Protein AF-0000000080785327 (afdb_homodimer)

pLDDT: mean 93.77, std 8.11, range [33.78, 98.94]

Secondary structure (DSSP, 8-state):
------GGGG--PSSSPHHHHHHHHHHT----HHHHHHHHHHHHHHHHHHHHHHHHHT-GGG--TTGGGS-HHHHHHHHHHHHHHHHHHHHHHT--HHHHHHHHHHH-S--TTHHIIIIIHHHHHHHS-HHHHHHHHHHHHTTSS-EEEE--BSS-SS-GGG---EEEEETTTTEEEEE--SGGGSEEEETTTTTT-SEEEEEEEEEEEEE--GGG-EEEEEEEEEEEEE-S-TTT-PPPTTEEEEE----SS-TT---EEEEESSEEEEGGGB--SS-EE-TTT--EE--S-GGGGHHHHHHHHHHHHHHHHHHHHHHHHHHHHHHHH-EES--TT---TTPPPEEGGGSHHHHHHHHHHHHHHHHHHHHHHHHHHHHHHHHHHHHHH---HHHHHHHHHHHHHHHHHHHHHHHHHHHHHHHTGGGGGSSSSHHHHHHHHTTTTTTTS-TTTTHHHHHHHHHHHHHHHHH-TTPPP-SHHHHHHHHHHHHTT------TTT-HHHHHHHHHHHHHHHHHHHHIIIIIS---TGGGHHHHHHHHHHHHHHHHHHHHHHHT-TT-HHHHTS-HHHHHHHHHHHHHHHHHHHHHTHHHHHHTTSS-HHHHHTHHHHHHHHHHHHGGGHHHHHHTT---HHHH--SSS-TT--HHHHHHHIIIII-GGGG--B---TT---SBTTS--TTGGGGG-/------GGGG--PSSSPHHHHHHHHHHT----HHHHHHHHH-HHHHHHHHHHHHHHHT-GGG--TTGGGS-HHHHHHHHHHHHHHHHHHHHHHT--HHHHHHHHHHH-S--TTHHIIIIIHHHHHHHS-HHHHHHHHHHHHTTSS-EEEE--BSS-SS-GGG---EEEEETTTTEEEEE--SGGGSEEEETTTTTT-SEEEEEEEEEEEEE--GGG-EEEEEEEEEEEEE-S-TTT-PPPTTEEEEE----SS-TT---EEEEESSEEEEGGGB--SS-EE-TTT--EE--S-GGGGHHHHHHHHHHHHHHHHHHHHHHHHHHHHHHHH-EES--TT---TTPPPEEGGGSHHHHHHHHHHHHHHHHHHHHHHHHHHHHHHHHHHHHHH---HHHHHHHHHHHHHHHHHHHHHHHHHHHHHHHTGGGGGSSSSHHHHHHHHTTTTTTTS-TTTTHHHHHHHHHHHHHHHHH-TTPPP-SHHHHHHHHHHHHTT------TTT-HHHHHHHHHHHHHHHHHHHHIIIIIS---TGGGHHHHHHHHHHHHHHHHHHHHHHHT-TT-HHHHTS-HHHHHHHHHHHHHHHHHHHHHTHHHHHHTTSS-HHHHHTHHHHHHHHHHHHGGGHHHHHHTT---HHHH--SSS-TT--HHHHHHHIIIII-GGGG--B---TT---SBTTS--TTGGGGG-

Radius of gyration: 32.08 Å; Cα contacts (8 Å, |Δi|>4): 2442; chains: 2; bounding box: 77×107×80 Å

Foldseek 3Di:
DPDPDPPCVPDDDDPPFQLVLLVVLQVLDDFDLQLLLCLQQNPVRVVLLVVLVVVLVVDPLLDCFCLVVDDLVVLQVSLAVLVVVLVVCCVVVVDDPVSSVSNVLLSQADHLLNQLPQPVLVCCVVQADPVSCVVPNVCSVVVLFREWEFQAFQQGDPPSQPAQWEWEADLVVLKTWTARPDNRNKGWQIWSFAQHGQKYWYWHFYWYFDDDDDPPTDTDTPTIFTFIGGQADSVVRHGDPQKDKHAPDDDLANSNIRIMIMGGHRDIDHLSRTRPPAWHADSNPRDIDGDPDPLVVVLSLLVVLLVLLQVLLLLLLLLLLLLLSQLSRDFDDPDPPDPDPPDDGHRNCPDPVLLLLRLLSLLVSLLSSLLSVVLVVLSVVCVVCCVPPVDCPCVLVSLLLSLLSLLQSLVSSLVSLVSSLPSSPPQSVPQSLSSNSNSVSVCSCPPSHHSLGSLVSNLVSLLVLLVVCVVDVPDDDPDPLSVLLSVCVVQQVDQDQFPVVPDVVLLLNLLSLLLSLLNVVSNCVCPPVVDDPVVCSVSSSVSSNSVNLSSSLVSLVVCLDCPNPSNVPGDPLVSVLSVLSSSLNSLSVCLVVVVSSCVSSSHPPVVSVCSVVSNSVSSVVNSSCSNSSSVSNVDACSSSSGLSSHPSRNNVVVVCCSVPPRDPVVVFAADPDPVDQGGTPPPPCRCVVVVVD/DPDPDPPCVPDDDDPPFQLVLLVVLQVLDDFDLQLLLCLQQNPVRVVLLVVLVVVLVVDPLLDCFCLVVDDLVVLQVSLAVLVVVLVVCCVVVVDDPVSSVSNVLLSQADHLLNQLPQPVLVCCVVQADPVSCVVPNVCSVVVLFREWEFQAFQQGDPPSQPAQWEWEQDLVVLKTWTARPDNRNKGWQIWSFAQHGQKYWYWHFYWYFDDDDDPPTDTDTPTIFTFIDGQADSVVRHGDPQKDKHAPDDDLANSNIRIMIMGGHRDIDHLSRTRPPAWHADSNPRDIDGDPDPLVVVLSLLVVLLVLLQVLLLLLLLLLLLLLSQLSRDFDDPDPPDPDPPDDGDRNCPDPVLLLLRLLSLLVSLLSSLLSVVLVVLSVVCVVCCVPPVDCPCVLVSLLLSLLSLLQSLVSSLVSLVSSLPSSPPQSVPQSLSSNSNSVSVCSCPPSHHSLGSLVSNLVSLLVLLVVCVVDVPDDDPDPLSVLLSVCVVQQVDQDQFPVVPDLVLLLNLLSLLLSLLSVVSNCVCPPVVDDPVVCSVSSSVSSNSVNLSSSLVSLVVCLDCPNPSNVPGDPLVSVLSVLSSLLNSLSVCLVVVVSSCVSSSHPPVVSVCSVVSNSVSSVVNSSCSNSSSVSNVDACSSSSGLSSHPSRNNVVVVCCSVPPRDVVNVFAADPDPVDQGGTPPPPCRCVVVVVD

Structure (mmCIF, N/CA/C/O backbone):
data_AF-0000000080785327-model_v1
#
loop_
_entity.id
_entity.type
_entity.pdbx_description
1 polymer 'Acyl-coenzyme A oxidase'
#
loop_
_atom_site.group_PDB
_atom_site.id
_atom_site.type_symbol
_atom_site.label_atom_id
_atom_site.label_alt_id
_atom_site.label_comp_id
_atom_site.label_asym_id
_atom_site.label_entity_id
_atom_site.label_seq_id
_atom_site.pdbx_PDB_ins_code
_atom_site.Cartn_x
_atom_site.Cartn_y
_atom_site.Cartn_z
_atom_site.occupancy
_atom_site.B_iso_or_equiv
_atom_site.auth_seq_id
_atom_site.auth_comp_id
_atom_site.auth_asym_id
_atom_site.auth_atom_id
_atom_site.pdbx_PDB_model_num
ATOM 1 N N . MET A 1 1 ? -29.125 -28.609 14.297 1 34.22 1 MET A N 1
ATOM 2 C CA . MET A 1 1 ? -28.156 -29.203 13.383 1 34.22 1 MET A CA 1
ATOM 3 C C . MET A 1 1 ? -27.094 -30 14.148 1 34.22 1 MET A C 1
ATOM 5 O O . MET A 1 1 ? -26.5 -29.484 15.102 1 34.22 1 MET A O 1
ATOM 9 N N . ALA A 1 2 ? -27.219 -31.219 14.203 1 39.75 2 ALA A N 1
ATOM 10 C CA . ALA A 1 2 ? -26.391 -32.156 14.938 1 39.75 2 ALA A CA 1
ATOM 11 C C . ALA A 1 2 ? -24.906 -31.797 14.836 1 39.75 2 ALA A C 1
ATOM 13 O O . ALA A 1 2 ? -24.438 -31.391 13.766 1 39.75 2 ALA A O 1
ATOM 14 N N . ASP A 1 3 ? -24.047 -31.625 15.867 1 53.34 3 ASP A N 1
ATOM 15 C CA . ASP A 1 3 ? -22.672 -31.234 16.094 1 53.34 3 ASP A CA 1
ATOM 16 C C . ASP A 1 3 ? -21.703 -32.125 15.328 1 53.34 3 ASP A C 1
ATOM 18 O O . ASP A 1 3 ? -21.547 -33.312 15.672 1 53.34 3 ASP A O 1
ATOM 22 N N . LYS A 1 4 ? -21.562 -31.969 14.016 1 68.06 4 LYS A N 1
ATOM 23 C CA . LYS A 1 4 ? -20.594 -32.75 13.25 1 68.06 4 LYS A CA 1
ATOM 24 C C . LYS A 1 4 ? -19.25 -32.812 13.961 1 68.06 4 LYS A C 1
ATOM 26 O O . LYS A 1 4 ? -18.797 -31.812 14.531 1 68.06 4 LYS A O 1
ATOM 31 N N . PRO A 1 5 ? -18.781 -34.062 14.117 1 80.75 5 PRO A N 1
ATOM 32 C CA . PRO A 1 5 ? -17.469 -34.188 14.758 1 80.75 5 PRO A CA 1
ATOM 33 C C . PRO A 1 5 ? -16.391 -33.344 14.062 1 80.75 5 PRO A C 1
ATOM 35 O O . PRO A 1 5 ? -16.328 -33.344 12.828 1 80.75 5 PRO A O 1
ATOM 38 N N . ASP A 1 6 ? -15.742 -32.5 14.797 1 91.69 6 ASP A N 1
ATOM 39 C CA . ASP A 1 6 ? -14.617 -31.719 14.289 1 91.69 6 ASP A CA 1
ATOM 40 C C . ASP A 1 6 ? -13.312 -32.5 14.406 1 91.69 6 ASP A C 1
ATOM 42 O O . ASP A 1 6 ? -12.516 -32.25 15.312 1 91.69 6 ASP A O 1
ATOM 46 N N . TRP A 1 7 ? -13.109 -33.438 13.484 1 94.94 7 TRP A N 1
ATOM 47 C CA . TRP A 1 7 ? -11.945 -34.312 13.539 1 94.94 7 TRP A CA 1
ATOM 48 C C . TRP A 1 7 ? -10.664 -33.531 13.289 1 94.94 7 TRP A C 1
ATOM 50 O O . TRP A 1 7 ? -9.562 -34.031 13.484 1 94.94 7 TRP A O 1
ATOM 60 N N . SER A 1 8 ? -10.789 -32.219 12.852 1 94 8 SER A N 1
ATOM 61 C CA . SER A 1 8 ? -9.602 -31.406 12.617 1 94 8 SER A CA 1
ATOM 62 C C . SER A 1 8 ? -8.883 -31.094 13.922 1 94 8 SER A C 1
ATOM 64 O O . SER A 1 8 ? -7.707 -30.719 13.914 1 94 8 SER A O 1
ATOM 66 N N . ALA A 1 9 ? -9.531 -31.172 15.008 1 93.62 9 ALA A N 1
ATOM 67 C CA . ALA A 1 9 ? -8.938 -30.875 16.312 1 93.62 9 ALA A CA 1
ATOM 68 C C . ALA A 1 9 ? -7.75 -31.781 16.594 1 93.62 9 ALA A C 1
ATOM 70 O O . ALA A 1 9 ? -6.855 -31.422 17.359 1 93.62 9 ALA A O 1
ATOM 71 N N . ALA A 1 10 ? -7.711 -32.938 15.953 1 93.81 10 ALA A N 1
ATOM 72 C CA . ALA A 1 10 ? -6.652 -33.906 16.188 1 93.81 10 ALA A CA 1
ATOM 73 C C . ALA A 1 10 ? -5.469 -33.656 15.25 1 93.81 10 ALA A C 1
ATOM 75 O O . ALA A 1 10 ? -4.387 -34.219 15.453 1 93.81 10 ALA A O 1
ATOM 76 N N . LEU A 1 11 ? -5.652 -32.844 14.328 1 96 11 LEU A N 1
ATOM 77 C CA . LEU A 1 11 ? -4.605 -32.625 13.336 1 96 11 LEU A CA 1
ATOM 78 C C . LEU A 1 11 ? -3.549 -31.656 13.867 1 96 11 LEU A C 1
ATOM 80 O O . LEU A 1 11 ? -3.863 -30.734 14.633 1 96 11 LEU A O 1
ATOM 84 N N . ARG A 1 12 ? -2.312 -31.953 13.469 1 96.75 12 ARG A N 1
ATOM 85 C CA . ARG A 1 12 ? -1.166 -31.094 13.758 1 96.75 12 ARG A CA 1
ATOM 86 C C . ARG A 1 12 ? -0.427 -30.719 12.469 1 96.75 12 ARG A C 1
ATOM 88 O O . ARG A 1 12 ? -0.53 -31.422 11.469 1 96.75 12 ARG A O 1
ATOM 95 N N . PRO A 1 13 ? 0.228 -29.578 12.5 1 97.25 13 PRO A N 1
ATOM 96 C CA . PRO A 1 13 ? 1.062 -29.281 11.336 1 97.25 13 PRO A CA 1
ATOM 97 C C . PRO A 1 13 ? 2.117 -30.359 11.078 1 97.25 13 PRO A C 1
ATOM 99 O O . PRO A 1 13 ? 2.527 -31.062 12 1 97.25 13 PRO A O 1
ATOM 102 N N . ALA A 1 14 ? 2.508 -30.391 9.789 1 96.06 14 ALA A N 1
ATOM 103 C CA . ALA A 1 14 ? 3.607 -31.297 9.469 1 96.06 14 ALA A CA 1
ATOM 104 C C . ALA A 1 14 ? 4.852 -30.969 10.289 1 96.06 14 ALA A C 1
ATOM 106 O O . ALA A 1 14 ? 5.176 -29.797 10.484 1 96.06 14 ALA A O 1
ATOM 107 N N . PRO A 1 15 ? 5.531 -31.938 10.852 1 93.94 15 PRO A N 1
ATOM 108 C CA . PRO A 1 15 ? 6.73 -31.688 11.656 1 93.94 15 PRO A CA 1
ATOM 109 C C . PRO A 1 15 ? 7.914 -31.219 10.812 1 93.94 15 PRO A C 1
ATOM 111 O O . PRO A 1 15 ? 8.055 -31.609 9.656 1 93.94 15 PRO A O 1
ATOM 114 N N . PRO A 1 16 ? 8.789 -30.547 11.422 1 94.19 16 PRO A N 1
ATOM 115 C CA . PRO A 1 16 ? 8.688 -29.922 12.75 1 94.19 16 PRO A CA 1
ATOM 116 C C . PRO A 1 16 ? 7.688 -28.766 12.781 1 94.19 16 PRO A C 1
ATOM 118 O O . PRO A 1 16 ? 7.617 -27.984 11.836 1 94.19 16 PRO A O 1
ATOM 121 N N . GLY A 1 17 ? 6.973 -28.688 13.859 1 94.31 17 GLY A N 1
ATOM 122 C CA . GLY A 1 17 ? 5.98 -27.641 14.016 1 94.31 17 GLY A CA 1
ATOM 123 C C . GLY A 1 17 ? 6.59 -26.266 14.266 1 94.31 17 GLY A C 1
ATOM 124 O O . GLY A 1 17 ? 7.781 -26.156 14.562 1 94.31 17 GLY A O 1
ATOM 125 N N . GLY A 1 18 ? 5.797 -25.266 14.141 1 97 18 GLY A N 1
ATOM 126 C CA . GLY A 1 18 ? 6.25 -23.891 14.289 1 97 18 GLY A CA 1
ATOM 127 C C . GLY A 1 18 ? 6.852 -23.609 15.648 1 97 18 GLY A C 1
ATOM 128 O O . GLY A 1 18 ? 7.828 -22.859 15.758 1 97 18 GLY A O 1
ATOM 129 N N . ALA A 1 19 ? 6.301 -24.156 16.703 1 97.81 19 ALA A N 1
ATOM 130 C CA . ALA A 1 19 ? 6.812 -23.969 18.062 1 97.81 19 ALA A CA 1
ATOM 131 C C . ALA A 1 19 ? 8.242 -24.484 18.188 1 97.81 19 ALA A C 1
ATOM 133 O O . ALA A 1 19 ? 9.086 -23.844 18.812 1 97.81 19 ALA A O 1
ATOM 134 N N . THR A 1 20 ? 8.469 -25.625 17.594 1 97.75 20 THR A N 1
ATOM 135 C CA . THR A 1 20 ? 9.805 -26.203 17.625 1 97.75 20 THR A CA 1
ATOM 136 C C . THR A 1 20 ? 10.781 -25.359 16.812 1 97.75 20 THR A C 1
ATOM 138 O O . THR A 1 20 ? 11.898 -25.094 17.266 1 97.75 20 THR A O 1
ATOM 141 N N . ILE A 1 21 ? 10.336 -24.922 15.719 1 97.81 21 ILE A N 1
ATOM 142 C CA . ILE A 1 21 ? 11.203 -24.188 14.805 1 97.81 21 ILE A CA 1
ATOM 143 C C . ILE A 1 21 ? 11.602 -22.844 15.438 1 97.81 21 ILE A C 1
ATOM 145 O O . ILE A 1 21 ? 12.773 -22.469 15.414 1 97.81 21 ILE A O 1
ATOM 149 N N . ILE A 1 22 ? 10.672 -22.141 16.016 1 98.5 22 ILE A N 1
ATOM 150 C CA . ILE A 1 22 ? 10.961 -20.812 16.531 1 98.5 22 ILE A CA 1
ATOM 151 C C . ILE A 1 22 ? 11.867 -20.938 17.75 1 98.5 22 ILE A C 1
ATOM 153 O O . ILE A 1 22 ? 12.711 -20.062 18 1 98.5 22 ILE A O 1
ATOM 157 N N . ALA A 1 23 ? 11.688 -21.969 18.562 1 98.31 23 ALA A N 1
ATOM 158 C CA . ALA A 1 23 ? 12.586 -22.219 19.688 1 98.31 23 ALA A CA 1
ATOM 159 C C . ALA A 1 23 ? 14.016 -22.453 19.203 1 98.31 23 ALA A C 1
ATOM 161 O O . ALA A 1 23 ? 14.977 -21.984 19.812 1 98.31 23 ALA A O 1
ATOM 162 N N . GLN A 1 24 ? 14.117 -23.203 18.125 1 97.94 24 GLN A N 1
ATOM 163 C CA . GLN A 1 24 ? 15.43 -23.453 17.547 1 97.94 24 GLN A CA 1
ATOM 164 C C . GLN A 1 24 ? 16.062 -22.172 17.031 1 97.94 24 GLN A C 1
ATOM 166 O O . GLN A 1 24 ? 17.266 -21.953 17.172 1 97.94 24 GLN A O 1
ATOM 171 N N . GLU A 1 25 ? 15.234 -21.344 16.406 1 98.31 25 GLU A N 1
ATOM 172 C CA . GLU A 1 25 ? 15.711 -20.047 15.93 1 98.31 25 GLU A CA 1
ATOM 173 C C . GLU A 1 25 ? 16.25 -19.188 17.062 1 98.31 25 GLU A C 1
ATOM 175 O O . GLU A 1 25 ? 17.297 -18.562 16.938 1 98.31 25 GLU A O 1
ATOM 180 N N . ARG A 1 26 ? 15.578 -19.141 18.141 1 98.5 26 ARG A N 1
ATOM 181 C CA . ARG A 1 26 ? 16 -18.375 19.312 1 98.5 26 ARG A CA 1
ATOM 182 C C . ARG A 1 26 ? 17.281 -18.922 19.906 1 98.5 26 ARG A C 1
ATOM 184 O O . ARG A 1 26 ? 18.125 -18.172 20.391 1 98.5 26 ARG A O 1
ATOM 191 N N . ALA A 1 27 ? 17.469 -20.188 19.797 1 98.19 27 ALA A N 1
ATOM 192 C CA . ALA A 1 27 ? 18.641 -20.859 20.375 1 98.19 27 ALA A CA 1
ATOM 193 C C . ALA A 1 27 ? 19.891 -20.594 19.547 1 98.19 27 ALA A C 1
ATOM 195 O O . ALA A 1 27 ? 21.016 -20.812 20.016 1 98.19 27 ALA A O 1
ATOM 196 N N . ARG A 1 28 ? 19.719 -20.078 18.391 1 96.81 28 ARG A N 1
ATOM 197 C CA . ARG A 1 28 ? 20.844 -19.828 17.5 1 96.81 28 ARG A CA 1
ATOM 198 C C . ARG A 1 28 ? 21.609 -18.594 17.922 1 96.81 28 ARG A C 1
ATOM 200 O O . ARG A 1 28 ? 22.734 -18.359 17.469 1 96.81 28 ARG A O 1
ATOM 207 N N . SER A 1 29 ? 21.031 -17.844 18.812 1 97.75 29 SER A N 1
ATOM 208 C CA . SER A 1 29 ? 21.625 -16.578 19.203 1 97.75 29 SER A CA 1
ATOM 209 C C . SER A 1 29 ? 21.734 -16.438 20.719 1 97.75 29 SER A C 1
ATOM 211 O O . SER A 1 29 ? 20.859 -16.922 21.453 1 97.75 29 SER A O 1
ATOM 213 N N . ILE A 1 30 ? 22.766 -15.75 21.156 1 97.31 30 ILE A N 1
ATOM 214 C CA . ILE A 1 30 ? 22.969 -15.602 22.594 1 97.31 30 ILE A CA 1
ATOM 215 C C . ILE A 1 30 ? 22.641 -14.18 23.031 1 97.31 30 ILE A C 1
ATOM 217 O O . ILE A 1 30 ? 22.922 -13.773 24.156 1 97.31 30 ILE A O 1
ATOM 221 N N . ILE A 1 31 ? 22.062 -13.375 22.188 1 98 31 ILE A N 1
ATOM 222 C CA . ILE A 1 31 ? 21.656 -12.016 22.547 1 98 31 ILE A CA 1
ATOM 223 C C . ILE A 1 31 ? 20.672 -12.055 23.719 1 98 31 ILE A C 1
ATOM 225 O O . ILE A 1 31 ? 19.641 -12.711 23.641 1 98 31 ILE A O 1
ATOM 229 N N . PRO A 1 32 ? 21.047 -11.391 24.75 1 98.06 32 PRO A N 1
ATOM 230 C CA . PRO A 1 32 ? 20.094 -11.32 25.859 1 98.06 32 PRO A CA 1
ATOM 231 C C . PRO A 1 32 ? 18.906 -10.398 25.578 1 98.06 32 PRO A C 1
ATOM 233 O O . PRO A 1 32 ? 19.016 -9.18 25.734 1 98.06 32 PRO A O 1
ATOM 236 N N . VAL A 1 33 ? 17.812 -10.945 25.328 1 98 33 VAL A N 1
ATOM 237 C CA . VAL A 1 33 ? 16.625 -10.242 24.844 1 98 33 VAL A CA 1
ATOM 238 C C . VAL A 1 33 ? 16.188 -9.203 25.875 1 98 33 VAL A C 1
ATOM 240 O O . VAL A 1 33 ? 15.867 -8.062 25.531 1 98 33 VAL A O 1
ATOM 243 N N . ASP A 1 34 ? 16.188 -9.516 27.156 1 97.44 34 ASP A N 1
ATOM 244 C CA . ASP A 1 34 ? 15.695 -8.617 28.188 1 97.44 34 ASP A CA 1
ATOM 245 C C . ASP A 1 34 ? 16.625 -7.414 28.359 1 97.44 34 ASP A C 1
ATOM 247 O O . ASP A 1 34 ? 16.172 -6.293 28.594 1 97.44 34 ASP A O 1
ATOM 251 N N . GLN A 1 35 ? 17.922 -7.641 28.25 1 97.12 35 GLN A N 1
ATOM 252 C CA . GLN A 1 35 ? 18.875 -6.543 28.328 1 97.12 35 GLN A CA 1
ATOM 253 C C . GLN A 1 35 ? 18.703 -5.57 27.172 1 97.12 35 GLN A C 1
ATOM 255 O O . GLN A 1 35 ? 18.672 -4.355 27.375 1 97.12 35 GLN A O 1
ATOM 260 N N . LEU A 1 36 ? 18.609 -6.133 26.016 1 97.81 36 LEU A N 1
ATOM 261 C CA . LEU A 1 36 ? 18.438 -5.293 24.828 1 97.81 36 LEU A CA 1
ATOM 262 C C . LEU A 1 36 ? 17.094 -4.559 24.875 1 97.81 36 LEU A C 1
ATOM 264 O O . LEU A 1 36 ? 17 -3.4 24.469 1 97.81 36 LEU A O 1
ATOM 268 N N . ALA A 1 37 ? 16.062 -5.223 25.406 1 97.94 37 ALA A N 1
ATOM 269 C CA . ALA A 1 37 ? 14.75 -4.598 25.562 1 97.94 37 ALA A CA 1
ATOM 270 C C . ALA A 1 37 ? 14.812 -3.404 26.516 1 97.94 37 ALA A C 1
ATOM 272 O O . ALA A 1 37 ? 14.234 -2.352 26.234 1 97.94 37 ALA A O 1
ATOM 273 N N . GLY A 1 38 ? 15.477 -3.621 27.625 1 96.62 38 GLY A N 1
ATOM 274 C CA . GLY A 1 38 ? 15.648 -2.529 28.562 1 96.62 38 GLY A CA 1
ATOM 275 C C . GLY A 1 38 ? 16.406 -1.347 27.969 1 96.62 38 GLY A C 1
ATOM 276 O O . GLY A 1 38 ? 16.094 -0.194 28.281 1 96.62 38 GLY A O 1
ATOM 277 N N . TYR A 1 39 ? 17.359 -1.677 27.109 1 95.94 39 TYR A N 1
ATOM 278 C CA . TYR A 1 39 ? 18.141 -0.654 26.422 1 95.94 39 TYR A CA 1
ATOM 279 C C . TYR A 1 39 ? 17.281 0.114 25.422 1 95.94 39 TYR A C 1
ATOM 281 O O . TYR A 1 39 ? 17.359 1.344 25.359 1 95.94 39 TYR A O 1
ATOM 289 N N . LEU A 1 40 ? 16.391 -0.547 24.719 1 95.94 40 LEU A N 1
ATOM 290 C CA . LEU A 1 40 ? 15.594 0.049 23.656 1 95.94 40 LEU A CA 1
ATOM 291 C C . LEU A 1 40 ? 14.398 0.803 24.219 1 95.94 40 LEU A C 1
ATOM 293 O O . LEU A 1 40 ? 14.125 1.937 23.828 1 95.94 40 LEU A O 1
ATOM 297 N N . LEU A 1 41 ? 13.594 0.203 25.188 1 95.44 41 LEU A N 1
ATOM 298 C CA . LEU A 1 41 ? 12.281 0.69 25.594 1 95.44 41 LEU A CA 1
ATOM 299 C C . LEU A 1 41 ? 12.328 1.247 27.016 1 95.44 41 LEU A C 1
ATOM 301 O O . LEU A 1 41 ? 11.398 1.93 27.453 1 95.44 41 LEU A O 1
ATOM 305 N N . THR A 1 42 ? 13.367 0.984 27.812 1 94 42 THR A N 1
ATOM 306 C CA . THR A 1 42 ? 13.57 1.385 29.203 1 94 42 THR A CA 1
ATOM 307 C C . THR A 1 42 ? 12.766 0.497 30.141 1 94 42 THR A C 1
ATOM 309 O O . THR A 1 42 ? 11.742 -0.066 29.75 1 94 42 THR A O 1
ATOM 312 N N . PRO A 1 43 ? 13.141 0.34 31.328 1 95.75 43 PRO A N 1
ATOM 313 C CA . PRO A 1 43 ? 12.422 -0.452 32.344 1 95.75 43 PRO A CA 1
ATOM 314 C C . PRO A 1 43 ? 11.039 0.118 32.656 1 95.75 43 PRO A C 1
ATOM 316 O O . PRO A 1 43 ? 10.086 -0.638 32.844 1 95.75 43 PRO A O 1
ATOM 319 N N . ASP A 1 44 ? 10.93 1.385 32.688 1 96.5 44 ASP A N 1
ATOM 320 C CA . ASP A 1 44 ? 9.656 2.041 32.969 1 96.5 44 ASP A CA 1
ATOM 321 C C . ASP A 1 44 ? 8.609 1.71 31.906 1 96.5 44 ASP A C 1
ATOM 323 O O . ASP A 1 44 ? 7.465 1.401 32.25 1 96.5 44 ASP A O 1
ATOM 327 N N . PHE A 1 45 ? 8.984 1.789 30.734 1 96.31 45 PHE A N 1
ATOM 328 C CA . PHE A 1 45 ? 8.086 1.454 29.641 1 96.31 45 PHE A CA 1
ATOM 329 C C . PHE A 1 45 ? 7.625 0.005 29.734 1 96.31 45 PHE A C 1
ATOM 331 O O . PHE A 1 45 ? 6.434 -0.284 29.594 1 96.31 45 PHE A O 1
ATOM 338 N N . LEU A 1 46 ? 8.539 -0.901 29.938 1 98.19 46 LEU A N 1
ATOM 339 C CA . LEU A 1 46 ? 8.25 -2.33 29.969 1 98.19 46 LEU A CA 1
ATOM 340 C C . LEU A 1 46 ? 7.328 -2.674 31.125 1 98.19 46 LEU A C 1
ATOM 342 O O . LEU A 1 46 ? 6.402 -3.473 30.984 1 98.19 46 LEU A O 1
ATOM 346 N N . GLU A 1 47 ? 7.617 -2.096 32.219 1 98.38 47 GLU A N 1
ATOM 347 C CA . GLU A 1 47 ? 6.777 -2.318 33.406 1 98.38 47 GLU A CA 1
ATOM 348 C C . GLU A 1 47 ? 5.359 -1.802 33.188 1 98.38 47 GLU A C 1
ATOM 350 O O . GLU A 1 47 ? 4.387 -2.475 33.531 1 98.38 47 GLU A O 1
ATOM 355 N N . ARG A 1 48 ? 5.223 -0.655 32.688 1 98.25 48 ARG A N 1
ATOM 356 C CA . ARG A 1 48 ? 3.92 -0.062 32.375 1 98.25 48 ARG A CA 1
ATOM 357 C C . ARG A 1 48 ? 3.146 -0.905 31.375 1 98.25 48 ARG A C 1
ATOM 359 O O . ARG A 1 48 ? 1.947 -1.134 31.531 1 98.25 48 ARG A O 1
ATOM 366 N N . GLN A 1 49 ? 3.803 -1.297 30.312 1 98.5 49 GLN A N 1
ATOM 367 C CA . GLN A 1 49 ? 3.174 -2.146 29.312 1 98.5 49 GLN A CA 1
ATOM 368 C C . GLN A 1 49 ? 2.59 -3.406 29.938 1 98.5 49 GLN A C 1
ATOM 370 O O . GLN A 1 49 ? 1.446 -3.775 29.656 1 98.5 49 GLN A O 1
ATOM 375 N N . ASP A 1 50 ? 3.379 -4.043 30.766 1 98.38 50 ASP A N 1
ATOM 376 C CA . ASP A 1 50 ? 2.939 -5.281 31.406 1 98.38 50 ASP A CA 1
ATOM 377 C C . ASP A 1 50 ? 1.733 -5.035 32.312 1 98.38 50 ASP A C 1
ATOM 379 O O . ASP A 1 50 ? 0.763 -5.797 32.281 1 98.38 50 ASP A O 1
ATOM 383 N N . ARG A 1 51 ? 1.822 -3.98 33.031 1 98.38 51 ARG A N 1
ATOM 384 C CA . ARG A 1 51 ? 0.764 -3.65 34 1 98.38 51 ARG A CA 1
ATOM 385 C C . ARG A 1 51 ? -0.535 -3.312 33.25 1 98.38 51 ARG A C 1
ATOM 387 O O . ARG A 1 51 ? -1.594 -3.848 33.594 1 98.38 51 ARG A O 1
ATOM 394 N N . VAL A 1 52 ? -0.49 -2.492 32.281 1 98.81 52 VAL A N 1
ATOM 395 C CA . VAL A 1 52 ? -1.671 -2.035 31.562 1 98.81 52 VAL A CA 1
ATOM 396 C C . VAL A 1 52 ? -2.236 -3.18 30.719 1 98.81 52 VAL A C 1
ATOM 398 O O . VAL A 1 52 ? -3.455 -3.338 30.609 1 98.81 52 VAL A O 1
ATOM 401 N N . LEU A 1 53 ? -1.377 -3.99 30.141 1 98.69 53 LEU A N 1
ATOM 402 C CA . LEU A 1 53 ? -1.804 -5.129 29.328 1 98.69 53 LEU A CA 1
ATOM 403 C C . LEU A 1 53 ? -2.65 -6.09 30.156 1 98.69 53 LEU A C 1
ATOM 405 O O . LEU A 1 53 ? -3.682 -6.578 29.688 1 98.69 53 LEU A O 1
ATOM 409 N N . LYS A 1 54 ? -2.199 -6.383 31.359 1 98.5 54 LYS A N 1
ATOM 410 C CA . LYS A 1 54 ? -2.924 -7.297 32.25 1 98.5 54 LYS A CA 1
ATOM 411 C C . LYS A 1 54 ? -4.348 -6.805 32.5 1 98.5 54 LYS A C 1
ATOM 413 O O . LYS A 1 54 ? -5.281 -7.605 32.562 1 98.5 54 LYS A O 1
ATOM 418 N N . VAL A 1 55 ? -4.484 -5.516 32.562 1 98.62 55 VAL A N 1
ATOM 419 C CA . VAL A 1 55 ? -5.797 -4.918 32.781 1 98.62 55 VAL A CA 1
ATOM 420 C C . VAL A 1 55 ? -6.66 -5.066 31.531 1 98.62 55 VAL A C 1
ATOM 422 O O . VAL A 1 55 ? -7.82 -5.477 31.625 1 98.62 55 VAL A O 1
ATOM 425 N N . LEU A 1 56 ? -6.152 -4.789 30.375 1 98.38 56 LEU A N 1
ATOM 426 C CA . LEU A 1 56 ? -6.91 -4.82 29.125 1 98.38 56 LEU A CA 1
ATOM 427 C C . LEU A 1 56 ? -7.344 -6.242 28.781 1 98.38 56 LEU A C 1
ATOM 429 O O . LEU A 1 56 ? -8.445 -6.457 28.266 1 98.38 56 LEU A O 1
ATOM 433 N N . LEU A 1 57 ? -6.5 -7.215 29.109 1 97.56 57 LEU A N 1
ATOM 434 C CA . LEU A 1 57 ? -6.773 -8.609 28.781 1 97.56 57 LEU A CA 1
ATOM 435 C C . LEU A 1 57 ? -8 -9.109 29.547 1 97.56 57 LEU A C 1
ATOM 437 O O . LEU A 1 57 ? -8.664 -10.055 29.109 1 97.56 57 LEU A O 1
ATOM 441 N N . LYS A 1 58 ? -8.328 -8.469 30.562 1 97.19 58 LYS A N 1
ATOM 442 C CA . LYS A 1 58 ? -9.438 -8.906 31.406 1 97.19 58 LYS A CA 1
ATOM 443 C C . LYS A 1 58 ? -10.75 -8.289 30.938 1 97.19 58 LYS A C 1
ATOM 445 O O . LYS A 1 58 ? -11.828 -8.734 31.344 1 97.19 58 LYS A O 1
ATOM 450 N N . GLU A 1 59 ? -10.703 -7.281 30.109 1 96.19 59 GLU A N 1
ATOM 451 C CA . GLU A 1 59 ? -11.891 -6.57 29.641 1 96.19 59 GLU A CA 1
ATOM 452 C C . GLU A 1 59 ? -12.367 -7.105 28.297 1 96.19 59 GLU A C 1
ATOM 454 O O . GLU A 1 59 ? -11.656 -7.008 27.297 1 96.19 59 GLU A O 1
ATOM 459 N N . PRO A 1 60 ? -13.578 -7.594 28.141 1 95.56 60 PRO A N 1
ATOM 460 C CA . PRO A 1 60 ? -14.078 -8.211 26.906 1 95.56 60 PRO A CA 1
ATOM 461 C C . PRO A 1 60 ? -14.117 -7.242 25.734 1 95.56 60 PRO A C 1
ATOM 463 O O . PRO A 1 60 ? -13.977 -7.656 24.578 1 95.56 60 PRO A O 1
ATOM 466 N N . VAL A 1 61 ? -14.25 -5.996 25.984 1 96.44 61 VAL A N 1
ATOM 467 C CA . VAL A 1 61 ? -14.422 -5.008 24.922 1 96.44 61 VAL A CA 1
ATOM 468 C C . VAL A 1 61 ? -13.141 -4.902 24.094 1 96.44 61 VAL A C 1
ATOM 470 O O . VAL A 1 61 ? -13.172 -4.449 22.953 1 96.44 61 VAL A O 1
ATOM 473 N N . PHE A 1 62 ? -12.008 -5.398 24.625 1 97.31 62 PHE A N 1
ATOM 474 C CA . PHE A 1 62 ? -10.734 -5.254 23.922 1 97.31 62 PHE A CA 1
ATOM 475 C C . PHE A 1 62 ? -10.406 -6.52 23.141 1 97.31 62 PHE A C 1
ATOM 477 O O . PHE A 1 62 ? -9.359 -6.602 22.5 1 97.31 62 PHE A O 1
ATOM 484 N N . LYS A 1 63 ? -11.344 -7.52 23.172 1 94.31 63 LYS A N 1
ATOM 485 C CA . LYS A 1 63 ? -11.18 -8.68 22.312 1 94.31 63 LYS A CA 1
ATOM 486 C C . LYS A 1 63 ? -11.164 -8.273 20.828 1 94.31 63 LYS A C 1
ATOM 488 O O . LYS A 1 63 ? -11.914 -7.391 20.422 1 94.31 63 LYS A O 1
ATOM 493 N N . LYS A 1 64 ? -10.32 -8.914 20.109 1 92.38 64 LYS A N 1
ATOM 494 C CA . LYS A 1 64 ? -10.148 -8.484 18.734 1 92.38 64 LYS A CA 1
ATOM 495 C C . LYS A 1 64 ? -10.68 -9.539 17.766 1 92.38 64 LYS A C 1
ATOM 497 O O . LYS A 1 64 ? -10.672 -9.328 16.547 1 92.38 64 LYS A O 1
ATOM 502 N N . ALA A 1 65 ? -11.234 -10.562 18.438 1 86.62 65 ALA A N 1
ATOM 503 C CA . ALA A 1 65 ? -11.797 -11.625 17.609 1 86.62 65 ALA A CA 1
ATOM 504 C C . ALA A 1 65 ? -12.891 -11.086 16.688 1 86.62 65 ALA A C 1
ATOM 506 O O . ALA A 1 65 ? -13.734 -10.289 17.109 1 86.62 65 ALA A O 1
ATOM 507 N N . ASN A 1 66 ? -12.969 -11.188 15.406 1 90.38 66 ASN A N 1
ATOM 508 C CA . ASN A 1 66 ? -13.984 -10.914 14.391 1 90.38 66 ASN A CA 1
ATOM 509 C C . ASN A 1 66 ? -14.062 -9.422 14.07 1 90.38 66 ASN A C 1
ATOM 511 O O . ASN A 1 66 ? -14.977 -8.984 13.367 1 90.38 66 ASN A O 1
ATOM 515 N N . GLN A 1 67 ? -13.234 -8.633 14.727 1 94 67 GLN A N 1
ATOM 516 C CA . GLN A 1 67 ? -13.227 -7.191 14.484 1 94 67 GLN A CA 1
ATOM 517 C C . GLN A 1 67 ? -13.203 -6.883 12.992 1 94 67 GLN A C 1
ATOM 519 O O . GLN A 1 67 ? -13.891 -5.973 12.531 1 94 67 GLN A O 1
ATOM 524 N N . ALA A 1 68 ? -12.508 -7.68 12.258 1 94.38 68 ALA A N 1
ATOM 525 C CA . ALA A 1 68 ? -12.297 -7.426 10.836 1 94.38 68 ALA A CA 1
ATOM 526 C C . ALA A 1 68 ? -13.562 -7.723 10.039 1 94.38 68 ALA A C 1
ATOM 528 O O . ALA A 1 68 ? -13.688 -7.312 8.883 1 94.38 68 ALA A O 1
ATOM 529 N N . ASN A 1 69 ? -14.547 -8.367 10.664 1 96.5 69 ASN A N 1
ATOM 530 C CA . ASN A 1 69 ? -15.789 -8.727 9.992 1 96.5 69 ASN A CA 1
ATOM 531 C C . ASN A 1 69 ? -16.859 -7.648 10.164 1 96.5 69 ASN A C 1
ATOM 533 O O . ASN A 1 69 ? -17.891 -7.684 9.508 1 96.5 69 ASN A O 1
ATOM 537 N N . LEU A 1 70 ? -16.609 -6.637 10.953 1 96.81 70 LEU A N 1
ATOM 538 C CA . LEU A 1 70 ? -17.625 -5.668 11.336 1 96.81 70 LEU A CA 1
ATOM 539 C C . LEU A 1 70 ? -17.844 -4.645 10.227 1 96.81 70 LEU A C 1
ATOM 541 O O . LEU A 1 70 ? -16.938 -4.375 9.438 1 96.81 70 LEU A O 1
ATOM 545 N N . SER A 1 71 ? -19.078 -4.078 10.18 1 96.5 71 SER A N 1
ATOM 546 C CA . SER A 1 71 ? -19.391 -2.951 9.305 1 96.5 71 SER A CA 1
ATOM 547 C C . SER A 1 71 ? -18.703 -1.677 9.797 1 96.5 71 SER A C 1
ATOM 549 O O . SER A 1 71 ? -18.234 -1.616 10.93 1 96.5 71 SER A O 1
ATOM 551 N N . ARG A 1 72 ? -18.641 -0.678 8.93 1 96.69 72 ARG A N 1
ATOM 552 C CA . ARG A 1 72 ? -18.016 0.588 9.297 1 96.69 72 ARG A CA 1
ATOM 553 C C . ARG A 1 72 ? -18.75 1.238 10.469 1 96.69 72 ARG A C 1
ATOM 555 O O . ARG A 1 72 ? -18.109 1.727 11.406 1 96.69 72 ARG A O 1
ATOM 562 N N . PRO A 1 73 ? -20.062 1.278 10.508 1 96.69 73 PRO A N 1
ATOM 563 C CA . PRO A 1 73 ? -20.719 1.834 11.695 1 96.69 73 PRO A CA 1
ATOM 564 C C . PRO A 1 73 ? -20.406 1.049 12.969 1 96.69 73 PRO A C 1
ATOM 566 O O . PRO A 1 73 ? -20.188 1.645 14.023 1 96.69 73 PRO A O 1
ATOM 569 N N . ASP A 1 74 ? -20.328 -0.268 12.828 1 96.81 74 ASP A N 1
ATOM 570 C CA . ASP A 1 74 ? -20.047 -1.089 14 1 96.81 74 ASP A CA 1
ATOM 571 C C . ASP A 1 74 ? -18.609 -0.884 14.477 1 96.81 74 ASP A C 1
ATOM 573 O O . ASP A 1 74 ? -18.328 -0.956 15.672 1 96.81 74 ASP A O 1
ATOM 577 N N . ARG A 1 75 ? -17.734 -0.667 13.594 1 97.31 75 ARG A N 1
ATOM 578 C CA . ARG A 1 75 ? -16.359 -0.368 13.969 1 97.31 75 ARG A CA 1
ATOM 579 C C . ARG A 1 75 ? -16.266 0.936 14.758 1 97.31 75 ARG A C 1
ATOM 581 O O . ARG A 1 75 ? -15.477 1.056 15.695 1 97.31 75 ARG A O 1
ATOM 588 N N . TYR A 1 76 ? -17.062 1.916 14.344 1 97.69 76 TYR A N 1
ATOM 589 C CA . TYR A 1 76 ? -17.109 3.152 15.117 1 97.69 76 TYR A CA 1
ATOM 590 C C . TYR A 1 76 ? -17.688 2.902 16.516 1 97.69 76 TYR A C 1
ATOM 592 O O . TYR A 1 76 ? -17.141 3.377 17.5 1 97.69 76 TYR A O 1
ATOM 600 N N . LYS A 1 77 ? -18.797 2.162 16.594 1 97.69 77 LYS A N 1
ATOM 601 C CA . LYS A 1 77 ? -19.422 1.852 17.875 1 97.69 77 LYS A CA 1
ATOM 602 C C . LYS A 1 77 ? -18.453 1.137 18.797 1 97.69 77 LYS A C 1
ATOM 604 O O . LYS A 1 77 ? -18.375 1.451 19.984 1 97.69 77 LYS A O 1
ATOM 609 N N . LEU A 1 78 ? -17.719 0.208 18.219 1 97.44 78 LEU A N 1
ATOM 610 C CA . LEU A 1 78 ? -16.719 -0.515 19 1 97.44 78 LEU A CA 1
ATOM 611 C C . LEU A 1 78 ? -15.609 0.426 19.469 1 97.44 78 LEU A C 1
ATOM 613 O O . LEU A 1 78 ? -15.164 0.334 20.625 1 97.44 78 LEU A O 1
ATOM 617 N N . GLY A 1 79 ? -15.156 1.294 18.594 1 97.38 79 GLY A N 1
ATOM 618 C CA . GLY A 1 79 ? -14.156 2.281 18.984 1 97.38 79 GLY A CA 1
ATOM 619 C C . GLY A 1 79 ? -14.602 3.176 20.125 1 97.38 79 GLY A C 1
ATOM 620 O O . GLY A 1 79 ? -13.828 3.465 21.031 1 97.38 79 GLY A O 1
ATOM 621 N N . LEU A 1 80 ? -15.812 3.596 20.031 1 98 80 LEU A N 1
ATOM 622 C CA . LEU A 1 80 ? -16.359 4.434 21.094 1 98 80 LEU A CA 1
ATOM 623 C C . LEU A 1 80 ? -16.438 3.666 22.406 1 98 80 LEU A C 1
ATOM 625 O O . LEU A 1 80 ? -16.094 4.199 23.469 1 98 80 LEU A O 1
ATOM 629 N N . ALA A 1 81 ? -16.891 2.424 22.328 1 97.88 81 ALA A N 1
ATOM 630 C CA . ALA A 1 81 ? -16.938 1.579 23.531 1 97.88 81 ALA A CA 1
ATOM 631 C C . ALA A 1 81 ? -15.562 1.413 24.156 1 97.88 81 ALA A C 1
ATOM 633 O O . ALA A 1 81 ? -15.414 1.501 25.375 1 97.88 81 ALA A O 1
ATOM 634 N N . ARG A 1 82 ? -14.602 1.152 23.391 1 97.94 82 ARG A N 1
ATOM 635 C CA . ARG A 1 82 ? -13.227 0.981 23.859 1 97.94 82 ARG A CA 1
ATOM 636 C C . ARG A 1 82 ? -12.695 2.271 24.469 1 97.94 82 ARG A C 1
ATOM 638 O O . ARG A 1 82 ? -12.055 2.246 25.516 1 97.94 82 ARG A O 1
ATOM 645 N N . GLY A 1 83 ? -12.961 3.4 23.75 1 97.75 83 GLY A N 1
ATOM 646 C CA . GLY A 1 83 ? -12.555 4.684 24.297 1 97.75 83 GLY A CA 1
ATOM 647 C C . GLY A 1 83 ? -13.172 4.984 25.656 1 97.75 83 GLY A C 1
ATOM 648 O O . GLY A 1 83 ? -12.484 5.445 26.562 1 97.75 83 GLY A O 1
ATOM 649 N N . LYS A 1 84 ? -14.445 4.715 25.797 1 97.62 84 LYS A N 1
ATOM 650 C CA . LYS A 1 84 ? -15.133 4.891 27.078 1 97.62 84 LYS A CA 1
ATOM 651 C C . LYS A 1 84 ? -14.508 4.02 28.156 1 97.62 84 LYS A C 1
ATOM 653 O O . LYS A 1 84 ? -14.234 4.496 29.266 1 97.62 84 LYS A O 1
ATOM 658 N N . LYS A 1 85 ? -14.258 2.799 27.812 1 97.94 85 LYS A N 1
ATOM 659 C CA . LYS A 1 85 ? -13.727 1.854 28.797 1 97.94 85 LYS A CA 1
ATOM 660 C C . LYS A 1 85 ? -12.344 2.279 29.281 1 97.94 85 LYS A C 1
ATOM 662 O O . LYS A 1 85 ? -12.039 2.186 30.469 1 97.94 85 LYS A O 1
ATOM 667 N N . ILE A 1 86 ? -11.516 2.697 28.406 1 98.31 86 ILE A N 1
ATOM 668 C CA . ILE A 1 86 ? -10.172 3.129 28.781 1 98.31 86 ILE A CA 1
ATOM 669 C C . ILE A 1 86 ? -10.258 4.324 29.734 1 98.31 86 ILE A C 1
ATOM 671 O O . ILE A 1 86 ? -9.531 4.391 30.719 1 98.31 86 ILE A O 1
ATOM 675 N N . ARG A 1 87 ? -11.141 5.281 29.438 1 98.06 87 ARG A N 1
ATOM 676 C CA . ARG A 1 87 ? -11.312 6.43 30.328 1 98.06 87 ARG A CA 1
ATOM 677 C C . ARG A 1 87 ? -11.859 5.992 31.672 1 98.06 87 ARG A C 1
ATOM 679 O O . ARG A 1 87 ? -11.461 6.527 32.719 1 98.06 87 ARG A O 1
ATOM 686 N N . GLN A 1 88 ? -12.75 5.055 31.688 1 98.06 88 GLN A N 1
ATOM 687 C CA . GLN A 1 88 ? -13.273 4.5 32.938 1 98.06 88 GLN A CA 1
ATOM 688 C C . GLN A 1 88 ? -12.172 3.834 33.75 1 98.06 88 GLN A C 1
ATOM 690 O O . GLN A 1 88 ? -12.109 4.012 34.969 1 98.06 88 GLN A O 1
ATOM 695 N N . LEU A 1 89 ? -11.375 3.094 33.062 1 98.31 89 LEU A N 1
ATOM 696 C CA . LEU A 1 89 ? -10.266 2.426 33.719 1 98.31 89 LEU A CA 1
ATOM 697 C C . LEU A 1 89 ? -9.273 3.443 34.281 1 98.31 89 LEU A C 1
ATOM 699 O O . LEU A 1 89 ? -8.727 3.246 35.375 1 98.31 89 LEU A O 1
ATOM 703 N N . LYS A 1 90 ? -9.047 4.473 33.562 1 98 90 LYS A N 1
ATOM 704 C CA . LYS A 1 90 ? -8.164 5.527 34.031 1 98 90 LYS A CA 1
ATOM 705 C C . LYS A 1 90 ? -8.656 6.074 35.375 1 98 90 LYS A C 1
ATOM 707 O O . LYS A 1 90 ? -7.867 6.254 36.312 1 98 90 LYS A O 1
ATOM 712 N N . GLU A 1 91 ? -9.891 6.344 35.5 1 97.19 91 GLU A N 1
ATOM 713 C CA . GLU A 1 91 ? -10.484 6.867 36.719 1 97.19 91 GLU A CA 1
ATOM 714 C C . GLU A 1 91 ? -10.469 5.82 37.812 1 97.19 91 GLU A C 1
ATOM 716 O O . GLU A 1 91 ? -10.055 6.102 38.938 1 97.19 91 GLU A O 1
ATOM 721 N N . LYS A 1 92 ? -10.867 4.637 37.5 1 97.94 92 LYS A N 1
ATOM 722 C CA . LYS A 1 92 ? -11.008 3.564 38.5 1 97.94 92 LYS A CA 1
ATOM 723 C C . LYS A 1 92 ? -9.656 3.17 39.062 1 97.94 92 LYS A C 1
ATOM 725 O O . LYS A 1 92 ? -9.547 2.877 40.281 1 97.94 92 LYS A O 1
ATOM 730 N N . LEU A 1 93 ? -8.641 3.189 38.25 1 98.19 93 LEU A N 1
ATOM 731 C CA . LEU A 1 93 ? -7.352 2.643 38.656 1 98.19 93 LEU A CA 1
ATOM 732 C C . LEU A 1 93 ? -6.355 3.758 38.938 1 98.19 93 LEU A C 1
ATOM 734 O O . LEU A 1 93 ? -5.211 3.49 39.312 1 98.19 93 LEU A O 1
ATOM 738 N N . GLY A 1 94 ? -6.73 4.988 38.719 1 97.75 94 GLY A N 1
ATOM 739 C CA . GLY A 1 94 ? -5.84 6.105 39 1 97.75 94 GLY A CA 1
ATOM 740 C C . GLY A 1 94 ? -4.68 6.18 38 1 97.75 94 GLY A C 1
ATOM 741 O O . GLY A 1 94 ? -3.555 6.504 38.406 1 97.75 94 GLY A O 1
ATOM 742 N N . TRP A 1 95 ? -4.906 5.812 36.781 1 97.81 95 TRP A N 1
ATOM 743 C CA . TRP A 1 95 ? -3.885 5.867 35.75 1 97.81 95 TRP A CA 1
ATOM 744 C C . TRP A 1 95 ? -3.453 7.305 35.469 1 97.81 95 TRP A C 1
ATOM 746 O O . TRP A 1 95 ? -4.281 8.219 35.469 1 97.81 95 TRP A O 1
ATOM 756 N N . ASP A 1 96 ? -2.141 7.5 35.281 1 96.38 96 ASP A N 1
ATOM 757 C CA . ASP A 1 96 ? -1.671 8.781 34.781 1 96.38 96 ASP A CA 1
ATOM 758 C C . ASP A 1 96 ? -1.797 8.852 33.25 1 96.38 96 ASP A C 1
ATOM 760 O O . ASP A 1 96 ? -2.389 7.969 32.625 1 96.38 96 ASP A O 1
ATOM 764 N N . GLU A 1 97 ? -1.339 9.914 32.656 1 93.25 97 GLU A N 1
ATOM 765 C CA . GLU A 1 97 ? -1.484 10.125 31.219 1 93.25 97 GLU A CA 1
ATOM 766 C C . GLU A 1 97 ? -0.698 9.086 30.438 1 93.25 97 GLU A C 1
ATOM 768 O O . GLU A 1 97 ? -1.123 8.664 29.359 1 93.25 97 GLU A O 1
ATOM 773 N N . GLU A 1 98 ? 0.422 8.695 30.906 1 95 98 GLU A N 1
ATOM 774 C CA . GLU A 1 98 ? 1.243 7.707 30.219 1 95 98 GLU A CA 1
ATOM 775 C C . GLU A 1 98 ? 0.572 6.336 30.219 1 95 98 GLU A C 1
ATOM 777 O O . GLU A 1 98 ? 0.672 5.59 29.25 1 95 98 GLU A O 1
ATOM 782 N N . ASP A 1 99 ? -0.105 6.012 31.375 1 97.88 99 ASP A N 1
ATOM 783 C CA . ASP A 1 99 ? -0.883 4.777 31.422 1 97.88 99 ASP A CA 1
ATOM 784 C C . ASP A 1 99 ? -2.014 4.801 30.391 1 97.88 99 ASP A C 1
ATOM 786 O O . ASP A 1 99 ? -2.275 3.797 29.719 1 97.88 99 ASP A O 1
ATOM 790 N N . TYR A 1 100 ? -2.641 5.922 30.312 1 97 100 TYR A N 1
ATOM 791 C CA . TYR A 1 100 ? -3.721 6.086 29.344 1 97 100 TYR A CA 1
ATOM 792 C C . TYR A 1 100 ? -3.215 5.887 27.922 1 97 100 TYR A C 1
ATOM 794 O O . TYR A 1 100 ? -3.83 5.168 27.141 1 97 100 TYR A O 1
ATOM 802 N N . HIS A 1 101 ? -2.102 6.512 27.641 1 94.62 101 HIS A N 1
ATOM 803 C CA . HIS A 1 101 ? -1.521 6.398 26.312 1 94.62 101 HIS A CA 1
ATOM 804 C C . HIS A 1 101 ? -1.088 4.965 26.016 1 94.62 101 HIS A C 1
ATOM 806 O O . HIS A 1 101 ? -1.212 4.496 24.875 1 94.62 101 HIS A O 1
ATOM 812 N N . MET A 1 102 ? -0.554 4.301 26.984 1 97.62 102 MET A N 1
ATOM 813 C CA . MET A 1 102 ? -0.175 2.9 26.844 1 97.62 102 MET A CA 1
ATOM 814 C C . MET A 1 102 ? -1.393 2.037 26.516 1 97.62 102 MET A C 1
ATOM 816 O O . MET A 1 102 ? -1.331 1.164 25.656 1 97.62 102 MET A O 1
ATOM 820 N N . ALA A 1 103 ? -2.512 2.299 27.25 1 98.5 103 ALA A N 1
ATOM 821 C CA . ALA A 1 103 ? -3.74 1.556 26.984 1 98.5 103 ALA A CA 1
ATOM 822 C C . ALA A 1 103 ? -4.23 1.786 25.562 1 98.5 103 ALA A C 1
ATOM 824 O O . ALA A 1 103 ? -4.645 0.844 24.875 1 98.5 103 ALA A O 1
ATOM 825 N N . ALA A 1 104 ? -4.156 3.025 25.156 1 96.62 104 ALA A N 1
ATOM 826 C CA . ALA A 1 104 ? -4.555 3.363 23.797 1 96.62 104 ALA A CA 1
ATOM 827 C C . ALA A 1 104 ? -3.645 2.688 22.766 1 96.62 104 ALA A C 1
ATOM 829 O O . ALA A 1 104 ? -4.113 2.203 21.734 1 96.62 104 ALA A O 1
ATOM 830 N N . TYR A 1 105 ? -2.312 2.662 23.047 1 95.19 105 TYR A N 1
ATOM 831 C CA . TYR A 1 105 ? -1.322 2.018 22.188 1 95.19 105 TYR A CA 1
ATOM 832 C C . TYR A 1 105 ? -1.606 0.526 22.047 1 95.19 105 TYR A C 1
ATOM 834 O O . TYR A 1 105 ? -1.623 -0.009 20.938 1 95.19 105 TYR A O 1
ATOM 842 N N . LEU A 1 106 ? -1.945 -0.121 23.141 1 98 106 LEU A N 1
ATOM 843 C CA . LEU A 1 106 ? -2.168 -1.562 23.156 1 98 106 LEU A CA 1
ATOM 844 C C . LEU A 1 106 ? -3.508 -1.915 22.516 1 98 106 LEU A C 1
ATOM 846 O O . LEU A 1 106 ? -3.652 -2.98 21.922 1 98 106 LEU A O 1
ATOM 850 N N . CYS A 1 107 ? -4.473 -1.07 22.609 1 96.25 107 CYS A N 1
ATOM 851 C CA . CYS A 1 107 ? -5.785 -1.266 22 1 96.25 107 CYS A CA 1
ATOM 852 C C . CYS A 1 107 ? -5.688 -1.339 20.484 1 96.25 107 CYS A C 1
ATOM 854 O O . CYS A 1 107 ? -6.41 -2.105 19.844 1 96.25 107 CYS A O 1
ATOM 856 N N . ASP A 1 108 ? -4.719 -0.57 19.859 1 93.81 108 ASP A N 1
ATOM 857 C CA . ASP A 1 108 ? -4.352 -0.557 18.453 1 93.81 108 ASP A CA 1
ATOM 858 C C . ASP A 1 108 ? -5.449 0.085 17.609 1 93.81 108 ASP A C 1
ATOM 860 O O . ASP A 1 108 ? -5.359 0.111 16.375 1 93.81 108 ASP A O 1
ATOM 864 N N . ASP A 1 109 ? -6.531 0.612 18.109 1 92.06 109 ASP A N 1
ATOM 865 C CA . ASP A 1 109 ? -7.547 1.37 17.375 1 92.06 109 ASP A CA 1
ATOM 866 C C . ASP A 1 109 ? -7.355 2.873 17.578 1 92.06 109 ASP A C 1
ATOM 868 O O . ASP A 1 109 ? -6.898 3.312 18.625 1 92.06 109 ASP A O 1
ATOM 872 N N . VAL A 1 110 ? -7.645 3.588 16.531 1 93 110 VAL A N 1
ATOM 873 C CA . VAL A 1 110 ? -7.754 5.031 16.734 1 93 110 VAL A CA 1
ATOM 874 C C . VAL A 1 110 ? -9.07 5.359 17.438 1 93 110 VAL A C 1
ATOM 876 O O . VAL A 1 110 ? -10.148 5.188 16.859 1 93 110 VAL A O 1
ATOM 879 N N . LEU A 1 111 ? -8.969 5.832 18.578 1 96.06 111 LEU A N 1
ATOM 880 C CA . LEU A 1 111 ? -10.148 6.016 19.406 1 96.06 111 LEU A CA 1
ATOM 881 C C . LEU A 1 111 ? -10.867 7.312 19.047 1 96.06 111 LEU A C 1
ATOM 883 O O . LEU A 1 111 ? -10.227 8.328 18.766 1 96.06 111 LEU A O 1
ATOM 887 N N . PRO A 1 112 ? -12.156 7.312 19.156 1 97.44 112 PRO A N 1
ATOM 888 C CA . PRO A 1 112 ? -12.953 8.484 18.781 1 97.44 112 PRO A CA 1
ATOM 889 C C . PRO A 1 112 ? -12.633 9.711 19.625 1 97.44 112 PRO A C 1
ATOM 891 O O . PRO A 1 112 ? -12.977 10.836 19.25 1 97.44 112 PRO A O 1
ATOM 894 N N . TYR A 1 113 ? -11.969 9.586 20.797 1 97.62 113 TYR A N 1
ATOM 895 C CA . TYR A 1 113 ? -11.617 10.703 21.656 1 97.62 113 TYR A CA 1
ATOM 896 C C . TYR A 1 113 ? -10.211 11.211 21.359 1 97.62 113 TYR A C 1
ATOM 898 O O . TYR A 1 113 ? -9.711 12.109 22.047 1 97.62 113 TYR A O 1
ATOM 906 N N . HIS A 1 114 ? -9.625 10.719 20.359 1 95.06 114 HIS A N 1
ATOM 907 C CA . HIS A 1 114 ? -8.203 10.938 20.125 1 95.06 114 HIS A CA 1
ATOM 908 C C . HIS A 1 114 ? -7.879 12.422 20.016 1 95.06 114 HIS A C 1
ATOM 910 O O . HIS A 1 114 ? -6.934 12.906 20.641 1 95.06 114 HIS A O 1
ATOM 916 N N . LEU A 1 115 ? -8.625 13.195 19.297 1 94.31 115 LEU A N 1
ATOM 917 C CA . LEU A 1 115 ? -8.281 14.594 19.094 1 94.31 115 LEU A CA 1
ATOM 918 C C . LEU A 1 115 ? -8.594 15.422 20.328 1 94.31 115 LEU A C 1
ATOM 920 O O . LEU A 1 115 ? -8.016 16.484 20.531 1 94.31 115 LEU A O 1
ATOM 924 N N . HIS A 1 116 ? -9.5 14.953 21.156 1 95.88 116 HIS A N 1
ATOM 925 C CA . HIS A 1 116 ? -9.766 15.594 22.453 1 95.88 116 HIS A CA 1
ATOM 926 C C . HIS A 1 116 ? -8.516 15.602 23.328 1 95.88 116 HIS A C 1
ATOM 928 O O . HIS A 1 116 ? -8.148 16.641 23.875 1 95.88 116 HIS A O 1
ATOM 934 N N . THR A 1 117 ? -7.887 14.461 23.297 1 92.62 117 THR A N 1
ATOM 935 C CA . THR A 1 117 ? -6.75 14.281 24.188 1 92.62 117 THR A CA 1
ATOM 936 C C . THR A 1 117 ? -5.457 14.742 23.531 1 92.62 117 THR A C 1
ATOM 938 O O . THR A 1 117 ? -4.535 15.203 24.203 1 92.62 117 THR A O 1
ATOM 941 N N . ALA A 1 118 ? -5.418 14.703 22.25 1 87.06 118 ALA A N 1
ATOM 942 C CA . ALA A 1 118 ? -4.152 14.922 21.562 1 87.06 118 ALA A CA 1
ATOM 943 C C . ALA A 1 118 ? -3.984 16.391 21.188 1 87.06 118 ALA A C 1
ATOM 945 O O . ALA A 1 118 ? -2.865 16.906 21.141 1 87.06 118 ALA A O 1
ATOM 946 N N . MET A 1 119 ? -5.086 17.062 20.906 1 88.94 119 MET A N 1
ATOM 947 C CA . MET A 1 119 ? -4.922 18.391 20.312 1 88.94 119 MET A CA 1
ATOM 948 C C . MET A 1 119 ? -5.797 19.422 21.016 1 88.94 119 MET A C 1
ATOM 950 O O . MET A 1 119 ? -5.363 20.547 21.266 1 88.94 119 MET A O 1
ATOM 954 N N . PHE A 1 120 ? -6.949 19.109 21.375 1 94.69 120 PHE A N 1
ATOM 955 C CA . PHE A 1 120 ? -7.914 20.078 21.875 1 94.69 120 PHE A CA 1
ATOM 956 C C . PHE A 1 120 ? -7.441 20.672 23.188 1 94.69 120 PHE A C 1
ATOM 958 O O . PHE A 1 120 ? -7.32 21.906 23.312 1 94.69 120 PHE A O 1
ATOM 965 N N . ILE A 1 121 ? -7.168 19.828 24.094 1 93.38 121 ILE A N 1
ATOM 966 C CA . ILE A 1 121 ? -6.773 20.312 25.406 1 93.38 121 ILE A CA 1
ATOM 967 C C . ILE A 1 121 ? -5.469 21.109 25.297 1 93.38 121 ILE A C 1
ATOM 969 O O . ILE A 1 121 ? -5.305 22.141 25.969 1 93.38 121 ILE A O 1
ATOM 973 N N . THR A 1 122 ? -4.582 20.641 24.5 1 87.38 122 THR A N 1
ATOM 974 C CA . THR A 1 122 ? -3.301 21.312 24.328 1 87.38 122 THR A CA 1
ATOM 975 C C . THR A 1 122 ? -3.49 22.703 23.703 1 87.38 122 THR A C 1
ATOM 977 O O . THR A 1 122 ? -2.865 23.672 24.125 1 87.38 122 THR A O 1
ATOM 980 N N . THR A 1 123 ? -4.32 22.797 22.75 1 90.31 123 THR A N 1
ATOM 981 C CA . THR A 1 123 ? -4.555 24.062 22.062 1 90.31 123 THR A CA 1
ATOM 982 C C . THR A 1 123 ? -5.176 25.094 23.016 1 90.31 123 THR A C 1
ATOM 984 O O . THR A 1 123 ? -4.738 26.234 23.062 1 90.31 123 THR A O 1
ATOM 987 N N . VAL A 1 124 ? -6.105 24.688 23.781 1 93.62 124 VAL A N 1
ATOM 988 C CA . VAL A 1 124 ? -6.758 25.594 24.719 1 93.62 124 VAL A CA 1
ATOM 989 C C . VAL A 1 124 ? -5.766 26.016 25.797 1 93.62 124 VAL A C 1
ATOM 991 O O . VAL A 1 124 ? -5.711 27.203 26.172 1 93.62 124 VAL A O 1
ATOM 994 N N . SER A 1 125 ? -4.996 25.078 26.234 1 91.12 125 SER A N 1
ATOM 995 C CA . SER A 1 125 ? -4.027 25.344 27.281 1 91.12 125 SER A CA 1
ATOM 996 C C . SER A 1 125 ? -2.932 26.297 26.812 1 91.12 125 SER A C 1
ATOM 998 O O . SER A 1 125 ? -2.443 27.125 27.562 1 91.12 125 SER A O 1
ATOM 1000 N N . GLN A 1 126 ? -2.604 26.172 25.578 1 84.12 126 GLN A N 1
ATOM 1001 C CA . GLN A 1 126 ? -1.454 26.922 25.078 1 84.12 126 GLN A CA 1
ATOM 1002 C C . GLN A 1 126 ? -1.89 28.234 24.438 1 84.12 126 GLN A C 1
ATOM 1004 O O . GLN A 1 126 ? -1.155 29.234 24.484 1 84.12 126 GLN A O 1
ATOM 1009 N N . GLN A 1 127 ? -3.055 28.312 23.906 1 88.44 127 GLN A N 1
ATOM 1010 C CA . GLN A 1 127 ? -3.432 29.469 23.109 1 88.44 127 GLN A CA 1
ATOM 1011 C C . GLN A 1 127 ? -4.551 30.266 23.781 1 88.44 127 GLN A C 1
ATOM 1013 O O . GLN A 1 127 ? -4.871 31.375 23.359 1 88.44 127 GLN A O 1
ATOM 1018 N N . GLY A 1 128 ? -5.109 29.766 24.812 1 92.81 128 GLY A N 1
ATOM 1019 C CA . GLY A 1 128 ? -6.148 30.484 25.547 1 92.81 128 GLY A CA 1
ATOM 1020 C C . GLY A 1 128 ? -5.598 31.516 26.5 1 92.81 128 GLY A C 1
ATOM 1021 O O . GLY A 1 128 ? -4.523 31.328 27.078 1 92.81 128 GLY A O 1
ATOM 1022 N N . SER A 1 129 ? -6.352 32.625 26.656 1 93.06 129 SER A N 1
ATOM 1023 C CA . SER A 1 129 ? -6.035 33.562 27.719 1 93.06 129 SER A CA 1
ATOM 1024 C C . SER A 1 129 ? -6.199 32.938 29.094 1 93.06 129 SER A C 1
ATOM 1026 O O . SER A 1 129 ? -6.75 31.828 29.219 1 93.06 129 SER A O 1
ATOM 1028 N N . ASP A 1 130 ? -5.746 33.594 30.094 1 95.88 130 ASP A N 1
ATOM 1029 C CA . ASP A 1 130 ? -5.875 33.094 31.453 1 95.88 130 ASP A CA 1
ATOM 1030 C C . ASP A 1 130 ? -7.34 32.844 31.812 1 95.88 130 ASP A C 1
ATOM 1032 O O . ASP A 1 130 ? -7.68 31.844 32.438 1 95.88 130 ASP A O 1
ATOM 1036 N N . ALA A 1 131 ? -8.141 33.812 31.438 1 96.44 131 ALA A N 1
ATOM 1037 C CA . ALA A 1 131 ? -9.57 33.688 31.719 1 96.44 131 ALA A CA 1
ATOM 1038 C C . ALA A 1 131 ? -10.18 32.5 30.969 1 96.44 131 ALA A C 1
ATOM 1040 O O . ALA A 1 131 ? -11.016 31.797 31.516 1 96.44 131 ALA A O 1
ATOM 1041 N N . GLN A 1 132 ? -9.82 32.344 29.766 1 96.56 132 GLN A N 1
ATOM 1042 C CA . GLN A 1 132 ? -10.32 31.234 28.969 1 96.56 132 GLN A CA 1
ATOM 1043 C C . GLN A 1 132 ? -9.852 29.891 29.531 1 96.56 132 GLN A C 1
ATOM 1045 O O . GLN A 1 132 ? -10.633 28.938 29.609 1 96.56 132 GLN A O 1
ATOM 1050 N N . ARG A 1 133 ? -8.609 29.766 29.891 1 96.81 133 ARG A N 1
ATOM 1051 C CA . ARG A 1 133 ? -8.078 28.547 30.5 1 96.81 133 ARG A CA 1
ATOM 1052 C C . ARG A 1 133 ? -8.836 28.188 31.766 1 96.81 133 ARG A C 1
ATOM 1054 O O . ARG A 1 133 ? -9.188 27.031 31.984 1 96.81 133 ARG A O 1
ATOM 1061 N N . ALA A 1 134 ? -9.031 29.234 32.531 1 97.31 134 ALA A N 1
ATOM 1062 C CA . ALA A 1 134 ? -9.742 29.016 33.812 1 97.31 134 ALA A CA 1
ATOM 1063 C C . ALA A 1 134 ? -11.148 28.484 33.562 1 97.31 134 ALA A C 1
ATOM 1065 O O . ALA A 1 134 ? -11.664 27.672 34.344 1 97.31 134 ALA A O 1
ATOM 1066 N N . ARG A 1 135 ? -11.688 28.875 32.5 1 95.88 135 ARG A N 1
ATOM 1067 C CA . ARG A 1 135 ? -13.062 28.5 32.188 1 95.88 135 ARG A CA 1
ATOM 1068 C C . ARG A 1 135 ? -13.117 27.109 31.578 1 95.88 135 ARG A C 1
ATOM 1070 O O . ARG A 1 135 ? -13.977 26.297 31.922 1 95.88 135 ARG A O 1
ATOM 1077 N N . TRP A 1 136 ? -12.25 26.828 30.625 1 96.69 136 TRP A N 1
ATOM 1078 C CA . TRP A 1 136 ? -12.438 25.688 29.734 1 96.69 136 TRP A CA 1
ATOM 1079 C C . TRP A 1 136 ? -11.633 24.484 30.219 1 96.69 136 TRP A C 1
ATOM 1081 O O . TRP A 1 136 ? -12.102 23.344 30.156 1 96.69 136 TRP A O 1
ATOM 1091 N N . VAL A 1 137 ? -10.414 24.625 30.703 1 96.81 137 VAL A N 1
ATOM 1092 C CA . VAL A 1 137 ? -9.461 23.531 30.922 1 96.81 137 VAL A CA 1
ATOM 1093 C C . VAL A 1 137 ? -10.023 22.547 31.938 1 96.81 137 VAL A C 1
ATOM 1095 O O . VAL A 1 137 ? -10.016 21.328 31.703 1 96.81 137 VAL A O 1
ATOM 1098 N N . PRO A 1 138 ? -10.57 23.031 33.125 1 97.12 138 PRO A N 1
ATOM 1099 C CA . PRO A 1 138 ? -11.117 22.062 34.062 1 97.12 138 PRO A CA 1
ATOM 1100 C C . PRO A 1 138 ? -12.25 21.234 33.469 1 97.12 138 PRO A C 1
ATOM 1102 O O . PRO A 1 138 ? -12.352 20.031 33.719 1 97.12 138 PRO A O 1
ATOM 1105 N N . ARG A 1 139 ? -13.086 21.812 32.656 1 96.81 139 ARG A N 1
ATOM 1106 C CA . ARG A 1 139 ? -14.211 21.125 32 1 96.81 139 ARG A CA 1
ATOM 1107 C C . ARG A 1 139 ? -13.727 20.125 30.984 1 96.81 139 ARG A C 1
ATOM 1109 O O . ARG A 1 139 ? -14.328 19.062 30.812 1 96.81 139 ARG A O 1
ATOM 1116 N N . ILE A 1 140 ? -12.68 20.484 30.25 1 97.44 140 ILE A N 1
ATOM 1117 C CA . ILE A 1 140 ? -12.078 19.594 29.266 1 97.44 140 ILE A CA 1
ATOM 1118 C C . ILE A 1 140 ? -11.453 18.391 29.969 1 97.44 140 ILE A C 1
ATOM 1120 O O . ILE A 1 140 ? -11.641 17.25 29.547 1 97.44 140 ILE A O 1
ATOM 1124 N N . GLU A 1 141 ? -10.781 18.609 31.078 1 95.62 141 GLU A N 1
ATOM 1125 C CA . GLU A 1 141 ? -10.109 17.547 31.828 1 95.62 141 GLU A CA 1
ATOM 1126 C C . GLU A 1 141 ? -11.109 16.578 32.438 1 95.62 141 GLU A C 1
ATOM 1128 O O . GLU A 1 141 ? -10.836 15.375 32.531 1 95.62 141 GLU A O 1
ATOM 1133 N N . ARG A 1 142 ? -12.281 17.125 32.75 1 95.62 142 ARG A N 1
ATOM 1134 C CA . ARG A 1 142 ? -13.32 16.281 33.344 1 95.62 142 ARG A CA 1
ATOM 1135 C C . ARG A 1 142 ? -14.18 15.641 32.25 1 95.62 142 ARG A C 1
ATOM 1137 O O . ARG A 1 142 ? -15.117 14.898 32.562 1 95.62 142 ARG A O 1
ATOM 1144 N N . TRP A 1 143 ? -13.898 15.891 31 1 96.69 143 TRP A N 1
ATOM 1145 C CA . TRP A 1 143 ? -14.578 15.367 29.828 1 96.69 143 TRP A CA 1
ATOM 1146 C C . TRP A 1 143 ? -16.047 15.781 29.828 1 96.69 143 TRP A C 1
ATOM 1148 O O . TRP A 1 143 ? -16.891 15.055 29.297 1 96.69 143 TRP A O 1
ATOM 1158 N N . GLU A 1 144 ? -16.266 16.938 30.484 1 95.81 144 GLU A N 1
ATOM 1159 C CA . GLU A 1 144 ? -17.578 17.578 30.312 1 95.81 144 GLU A CA 1
ATOM 1160 C C . GLU A 1 144 ? -17.719 18.156 28.906 1 95.81 144 GLU A C 1
ATOM 1162 O O . GLU A 1 144 ? -18.828 18.266 28.391 1 95.81 144 GLU A O 1
ATOM 1167 N N . ILE A 1 145 ? -16.625 18.5 28.453 1 96.19 145 ILE A N 1
ATOM 1168 C CA . ILE A 1 145 ? -16.453 18.953 27.078 1 96.19 145 ILE A CA 1
ATOM 1169 C C . ILE A 1 145 ? -15.531 18 26.328 1 96.19 145 ILE A C 1
ATOM 1171 O O . ILE A 1 145 ? -14.438 17.688 26.812 1 96.19 145 ILE A O 1
ATOM 1175 N N . ILE A 1 146 ? -16.031 17.531 25.25 1 97.88 146 ILE A N 1
ATOM 1176 C CA . ILE A 1 146 ? -15.211 16.75 24.328 1 97.88 146 ILE A CA 1
ATOM 1177 C C . ILE A 1 146 ? -14.93 17.578 23.062 1 97.88 146 ILE A C 1
ATOM 1179 O O . ILE A 1 146 ? -15.859 18 22.391 1 97.88 146 ILE A O 1
ATOM 1183 N N . GLY A 1 147 ? -13.664 17.703 22.797 1 97.81 147 GLY A N 1
ATOM 1184 C CA . GLY A 1 147 ? -13.328 18.688 21.781 1 97.81 147 GLY A CA 1
ATOM 1185 C C . GLY A 1 147 ? -12.609 18.078 20.578 1 97.81 147 GLY A C 1
ATOM 1186 O O . GLY A 1 147 ? -11.961 17.031 20.719 1 97.81 147 GLY A O 1
ATOM 1187 N N . ALA A 1 148 ? -12.758 18.703 19.422 1 97.62 148 ALA A N 1
ATOM 1188 C CA . ALA A 1 148 ? -12.023 18.453 18.188 1 97.62 148 ALA A CA 1
ATOM 1189 C C . ALA A 1 148 ? -11.25 19.688 17.734 1 97.62 148 ALA A C 1
ATOM 1191 O O . ALA A 1 148 ? -11.328 20.734 18.375 1 97.62 148 ALA A O 1
ATOM 1192 N N . TYR A 1 149 ? -10.383 19.516 16.797 1 96.19 149 TYR A N 1
ATOM 1193 C CA . TYR A 1 149 ? -9.625 20.594 16.172 1 96.19 149 TYR A CA 1
ATOM 1194 C C . TYR A 1 149 ? -9.883 20.641 14.672 1 96.19 149 TYR A C 1
ATOM 1196 O O . TYR A 1 149 ? -9.5 19.719 13.938 1 96.19 149 TYR A O 1
ATOM 1204 N N . ALA A 1 150 ? -10.516 21.688 14.211 1 97 150 ALA A N 1
ATOM 1205 C CA . ALA A 1 150 ? -10.984 21.766 12.828 1 97 150 ALA A CA 1
ATOM 1206 C C . ALA A 1 150 ? -10.281 22.875 12.062 1 97 150 ALA A C 1
ATOM 1208 O O . ALA A 1 150 ? -10.727 24.031 12.078 1 97 150 ALA A O 1
ATOM 1209 N N . GLN A 1 151 ? -9.25 22.531 11.344 1 95.25 151 GLN A N 1
ATOM 1210 C CA . GLN A 1 151 ? -8.492 23.5 10.547 1 95.25 151 GLN A CA 1
ATOM 1211 C C . GLN A 1 151 ? -8.641 23.203 9.055 1 95.25 151 GLN A C 1
ATOM 1213 O O . GLN A 1 151 ? -9.055 24.078 8.281 1 95.25 151 GLN A O 1
ATOM 1218 N N . THR A 1 152 ? -8.414 21.984 8.633 1 95.69 152 THR A N 1
ATOM 1219 C CA . THR A 1 152 ? -8.422 21.562 7.238 1 95.69 152 THR A CA 1
ATOM 1220 C C . THR A 1 152 ? -9.812 21.719 6.637 1 95.69 152 THR A C 1
ATOM 1222 O O . THR A 1 152 ? -10.82 21.453 7.305 1 95.69 152 THR A O 1
ATOM 1225 N N . GLU A 1 153 ? -9.859 22.203 5.453 1 97.56 153 GLU A N 1
ATOM 1226 C CA . GLU A 1 153 ? -11.117 22.359 4.734 1 97.56 153 GLU A CA 1
ATOM 1227 C C . GLU A 1 153 ? -11.156 21.484 3.484 1 97.56 153 GLU A C 1
ATOM 1229 O O . GLU A 1 153 ? -10.117 20.969 3.053 1 97.56 153 GLU A O 1
ATOM 1234 N N . LEU A 1 154 ? -12.328 21.297 2.947 1 97.44 154 LEU A N 1
ATOM 1235 C CA . LEU A 1 154 ? -12.562 20.5 1.739 1 97.44 154 LEU A CA 1
ATOM 1236 C C . LEU A 1 154 ? -11.719 21.016 0.581 1 97.44 154 LEU A C 1
ATOM 1238 O O . LEU A 1 154 ? -11.164 20.234 -0.187 1 97.44 154 LEU A O 1
ATOM 1242 N N . GLY A 1 155 ? -11.586 22.312 0.545 1 95.88 155 GLY A N 1
ATOM 1243 C CA . GLY A 1 155 ? -10.859 22.922 -0.562 1 95.88 155 GLY A CA 1
ATOM 1244 C C . GLY A 1 155 ? -9.414 23.234 -0.22 1 95.88 155 GLY A C 1
ATOM 1245 O O . GLY A 1 155 ? -8.602 23.484 -1.113 1 95.88 155 GLY A O 1
ATOM 1246 N N . HIS A 1 156 ? -9.047 23.297 1.048 1 93.12 156 HIS A N 1
ATOM 1247 C CA . HIS A 1 156 ? -7.703 23.703 1.457 1 93.12 156 HIS A CA 1
ATOM 1248 C C . HIS A 1 156 ? -7.168 22.781 2.553 1 93.12 156 HIS A C 1
ATOM 1250 O O . HIS A 1 156 ? -7.762 22.688 3.629 1 93.12 156 HIS A O 1
ATOM 1256 N N . GLY A 1 157 ? -6.051 22.125 2.273 1 88.62 157 GLY A N 1
ATOM 1257 C CA . GLY A 1 157 ? -5.367 21.281 3.234 1 88.62 157 GLY A CA 1
ATOM 1258 C C . GLY A 1 157 ? -4.059 21.859 3.723 1 88.62 157 GLY A C 1
ATOM 1259 O O . GLY A 1 157 ? -4.039 22.641 4.676 1 88.62 157 GLY A O 1
ATOM 1260 N N . SER A 1 158 ? -3.039 21.812 2.939 1 84.56 158 SER A N 1
ATOM 1261 C CA . SER A 1 158 ? -1.712 22.297 3.299 1 84.56 158 SER A CA 1
ATOM 1262 C C . SER A 1 158 ? -1.668 23.828 3.312 1 84.56 158 SER A C 1
ATOM 1264 O O . SER A 1 158 ? -0.872 24.422 4.043 1 84.56 158 SER A O 1
ATOM 1266 N N . ASN A 1 159 ? -2.457 24.438 2.516 1 90.19 159 ASN A N 1
ATOM 1267 C CA . ASN A 1 159 ? -2.5 25.891 2.473 1 90.19 159 ASN A CA 1
ATOM 1268 C C . ASN A 1 159 ? -3.467 26.453 3.512 1 90.19 159 ASN A C 1
ATOM 1270 O O . ASN A 1 159 ? -4.523 26.984 3.162 1 90.19 159 ASN A O 1
ATOM 1274 N N . VAL A 1 160 ? -3.031 26.547 4.684 1 88.88 160 VAL A N 1
ATOM 1275 C CA . VAL A 1 160 ? -3.854 27.016 5.797 1 88.88 160 VAL A CA 1
ATOM 1276 C C . VAL A 1 160 ? -4.215 28.484 5.598 1 88.88 160 VAL A C 1
ATOM 1278 O O . VAL A 1 160 ? -5.309 28.922 5.961 1 88.88 160 VAL A O 1
ATOM 1281 N N . ARG A 1 161 ? -3.295 29.172 4.996 1 90.62 161 ARG A N 1
ATOM 1282 C CA . ARG A 1 161 ? -3.527 30.594 4.785 1 90.62 161 ARG A CA 1
ATOM 1283 C C . ARG A 1 161 ? -4.684 30.828 3.822 1 90.62 161 ARG A C 1
ATOM 1285 O O . ARG A 1 161 ? -5.277 31.906 3.799 1 90.62 161 ARG A O 1
ATOM 1292 N N . GLY A 1 162 ? -5.031 29.797 3.09 1 92.62 162 GLY A N 1
ATOM 1293 C CA . GLY A 1 162 ? -6.055 29.938 2.066 1 92.62 162 GLY A CA 1
ATOM 1294 C C . GLY A 1 162 ? -7.414 29.438 2.506 1 92.62 162 GLY A C 1
ATOM 1295 O O . GLY A 1 162 ? -8.359 29.406 1.713 1 92.62 162 GLY A O 1
ATOM 1296 N N . ILE A 1 163 ? -7.625 29.062 3.775 1 96.31 163 ILE A N 1
ATOM 1297 C CA . ILE A 1 163 ? -8.914 28.547 4.223 1 96.31 163 ILE A CA 1
ATOM 1298 C C . ILE A 1 163 ? -10 29.594 4 1 96.31 163 ILE A C 1
ATOM 1300 O O . ILE A 1 163 ? -9.703 30.797 3.916 1 96.31 163 ILE A O 1
ATOM 1304 N N . GLU A 1 164 ? -11.289 29.156 3.93 1 97.69 164 GLU A N 1
ATOM 1305 C CA . GLU A 1 164 ? -12.352 30.016 3.434 1 97.69 164 GLU A CA 1
ATOM 1306 C C . GLU A 1 164 ? -13.32 30.406 4.547 1 97.69 164 GLU A C 1
ATOM 1308 O O . GLU A 1 164 ? -14.023 31.406 4.453 1 97.69 164 GLU A O 1
ATOM 1313 N N . LEU A 1 165 ? -13.406 29.578 5.598 1 98.56 165 LEU A N 1
ATOM 1314 C CA . LEU A 1 165 ? -14.297 29.938 6.699 1 98.56 165 LEU A CA 1
ATOM 1315 C C . LEU A 1 165 ? -13.945 31.312 7.25 1 98.56 165 LEU A C 1
ATOM 1317 O O . LEU A 1 165 ? -12.781 31.625 7.488 1 98.56 165 LEU A O 1
ATOM 1321 N N . GLU A 1 166 ? -15.008 32.125 7.473 1 98.44 166 GLU A N 1
ATOM 1322 C CA . GLU A 1 166 ? -14.812 33.5 7.977 1 98.44 166 GLU A CA 1
ATOM 1323 C C . GLU A 1 166 ? -15.375 33.625 9.383 1 98.44 166 GLU A C 1
ATOM 1325 O O . GLU A 1 166 ? -16.391 33.031 9.719 1 98.44 166 GLU A O 1
ATOM 1330 N N . ALA A 1 167 ? -14.68 34.375 10.141 1 98.62 167 ALA A N 1
ATOM 1331 C CA . ALA A 1 167 ? -15.195 34.906 11.398 1 98.62 167 ALA A CA 1
ATOM 1332 C C . ALA A 1 167 ? -15.25 36.406 11.375 1 98.62 167 ALA A C 1
ATOM 1334 O O . ALA A 1 167 ? -14.242 37.094 11.641 1 98.62 167 ALA A O 1
ATOM 1335 N N . ARG A 1 168 ? -16.422 36.969 11.172 1 97.69 168 ARG A N 1
ATOM 1336 C CA . ARG A 1 168 ? -16.609 38.406 11.086 1 97.69 168 ARG A CA 1
ATOM 1337 C C . ARG A 1 168 ? -16.953 39.031 12.445 1 97.69 168 ARG A C 1
ATOM 1339 O O . ARG A 1 168 ? -17.844 38.531 13.133 1 97.69 168 ARG A O 1
ATOM 1346 N N . TRP A 1 169 ? -16.219 40.031 12.797 1 97.31 169 TRP A N 1
ATOM 1347 C CA . TRP A 1 169 ? -16.516 40.75 14.047 1 97.31 169 TRP A CA 1
ATOM 1348 C C . TRP A 1 169 ? -17.719 41.656 13.875 1 97.31 169 TRP A C 1
ATOM 1350 O O . TRP A 1 169 ? -17.781 42.438 12.922 1 97.31 169 TRP A O 1
ATOM 1360 N N . ASP A 1 170 ? -18.672 41.531 14.75 1 95.12 170 ASP A N 1
ATOM 1361 C CA . ASP A 1 170 ? -19.812 42.438 14.836 1 95.12 170 ASP A CA 1
ATOM 1362 C C . ASP A 1 170 ? -19.688 43.375 16.047 1 95.12 170 ASP A C 1
ATOM 1364 O O . ASP A 1 170 ? -19.984 42.969 17.172 1 95.12 170 ASP A O 1
ATOM 1368 N N . PRO A 1 171 ? -19.328 44.594 15.844 1 92.56 171 PRO A N 1
ATOM 1369 C CA . PRO A 1 171 ? -19.109 45.5 16.969 1 92.56 171 PRO A CA 1
ATOM 1370 C C . PRO A 1 171 ? -20.391 45.812 17.734 1 92.56 171 PRO A C 1
ATOM 1372 O O . PRO A 1 171 ? -20.328 46.156 18.922 1 92.56 171 PRO A O 1
ATOM 1375 N N . GLU A 1 172 ? -21.484 45.688 17.141 1 92.88 172 GLU A N 1
ATOM 1376 C CA . GLU A 1 172 ? -22.75 46.031 17.781 1 92.88 172 GLU A CA 1
ATOM 1377 C C . GLU A 1 172 ? -23.078 45.031 18.875 1 92.88 172 GLU A C 1
ATOM 1379 O O . GLU A 1 172 ? -23.469 45.406 19.984 1 92.88 172 GLU A O 1
ATOM 1384 N N . THR A 1 173 ? -22.906 43.781 18.578 1 94.75 173 THR A N 1
ATOM 1385 C CA . THR A 1 173 ? -23.25 42.75 19.547 1 94.75 173 THR A CA 1
ATOM 1386 C C . THR A 1 173 ? -22 42.219 20.266 1 94.75 173 THR A C 1
ATOM 1388 O O . THR A 1 173 ? -22.109 41.5 21.25 1 94.75 173 THR A O 1
ATOM 1391 N N . ARG A 1 174 ? -20.875 42.594 19.812 1 96.06 174 ARG A N 1
ATOM 1392 C CA . ARG A 1 174 ? -19.594 42.125 20.344 1 96.06 174 ARG A CA 1
ATOM 1393 C C . ARG A 1 174 ? -19.469 40.625 20.281 1 96.06 174 ARG A C 1
ATOM 1395 O O . ARG A 1 174 ? -19.141 39.969 21.266 1 96.06 174 ARG A O 1
ATOM 1402 N N . GLU A 1 175 ? -19.812 40.125 19.094 1 97.75 175 GLU A N 1
ATOM 1403 C CA . GLU A 1 175 ? -19.75 38.719 18.781 1 97.75 175 GLU A CA 1
ATOM 1404 C C . GLU A 1 175 ? -19.047 38.469 17.438 1 97.75 175 GLU A C 1
ATOM 1406 O O . GLU A 1 175 ? -18.906 39.406 16.641 1 97.75 175 GLU A O 1
ATOM 1411 N N . PHE A 1 176 ? -18.547 37.281 17.266 1 98.31 176 PHE A N 1
ATOM 1412 C CA . PHE A 1 176 ? -18.062 36.875 15.961 1 98.31 176 PHE A CA 1
ATOM 1413 C C . PHE A 1 176 ? -19.125 36.062 15.227 1 98.31 176 PHE A C 1
ATOM 1415 O O . PHE A 1 176 ? -19.859 35.281 15.844 1 98.31 176 PHE A O 1
ATOM 1422 N N . ILE A 1 177 ? -19.234 36.25 13.961 1 98.31 177 ILE A N 1
ATOM 1423 C CA . ILE A 1 177 ? -20.156 35.469 13.109 1 98.31 177 ILE A CA 1
ATOM 1424 C C . ILE A 1 177 ? -19.359 34.562 12.188 1 98.31 177 ILE A C 1
ATOM 1426 O O . ILE A 1 177 ? -18.688 35.031 11.258 1 98.31 177 ILE A O 1
ATOM 1430 N N . LEU A 1 178 ? -19.391 33.25 12.414 1 98.75 178 LEU A N 1
ATOM 1431 C CA . LEU A 1 178 ? -18.734 32.25 11.562 1 98.75 178 LEU A CA 1
ATOM 1432 C C . LEU A 1 178 ? -19.625 31.891 10.375 1 98.75 178 LEU A C 1
ATOM 1434 O O . LEU A 1 178 ? -20.797 31.594 10.555 1 98.75 178 LEU A O 1
ATOM 1438 N N . HIS A 1 179 ? -19.047 31.969 9.164 1 98.5 179 HIS A N 1
ATOM 1439 C CA . HIS A 1 179 ? -19.797 31.672 7.957 1 98.5 179 HIS A CA 1
ATOM 1440 C C . HIS A 1 179 ? -18.922 30.984 6.914 1 98.5 179 HIS A C 1
ATOM 1442 O O . HIS A 1 179 ? -17.812 31.438 6.629 1 98.5 179 HIS A O 1
ATOM 1448 N N . SER A 1 180 ? -19.391 29.844 6.418 1 98.56 180 SER A N 1
ATOM 1449 C CA . SER A 1 180 ? -18.797 29.172 5.27 1 98.56 180 SER A CA 1
ATOM 1450 C C . SER A 1 180 ? -19.391 29.672 3.961 1 98.56 180 SER A C 1
ATOM 1452 O O . SER A 1 180 ? -20.5 29.266 3.578 1 98.56 180 SER A O 1
ATOM 1454 N N . PRO A 1 181 ? -18.625 30.422 3.227 1 97.56 181 PRO A N 1
ATOM 1455 C CA . PRO A 1 181 ? -19.219 31.078 2.057 1 97.56 181 PRO A CA 1
ATOM 1456 C C . PRO A 1 181 ? -19.438 30.109 0.89 1 97.56 181 PRO A C 1
ATOM 1458 O O . PRO A 1 181 ? -20.281 30.359 0.035 1 97.56 181 PRO A O 1
ATOM 1461 N N . HIS A 1 182 ? -18.625 29.094 0.801 1 97.94 182 HIS A N 1
ATOM 1462 C CA . HIS A 1 182 ? -18.672 28.109 -0.271 1 97.94 182 HIS A CA 1
ATOM 1463 C C . HIS A 1 182 ? -18.672 26.688 0.287 1 97.94 182 HIS A C 1
ATOM 1465 O O . HIS A 1 182 ? -18.375 26.469 1.464 1 97.94 182 HIS A O 1
ATOM 1471 N N . LEU A 1 183 ? -19.016 25.734 -0.537 1 97.88 183 LEU A N 1
ATOM 1472 C CA . LEU A 1 183 ? -18.938 24.328 -0.161 1 97.88 183 LEU A CA 1
ATOM 1473 C C . LEU A 1 183 ? -17.5 23.938 0.216 1 97.88 183 LEU A C 1
ATOM 1475 O O . LEU A 1 183 ? -17.297 23.141 1.131 1 97.88 183 LEU A O 1
ATOM 1479 N N . THR A 1 184 ? -16.547 24.5 -0.477 1 98 184 THR A N 1
ATOM 1480 C CA . THR A 1 184 ? -15.133 24.188 -0.278 1 98 184 THR A CA 1
ATOM 1481 C C . THR A 1 184 ? -14.641 24.703 1.067 1 98 184 THR A C 1
ATOM 1483 O O . THR A 1 184 ? -13.562 24.328 1.532 1 98 184 THR A O 1
ATOM 1486 N N . ALA A 1 185 ? -15.438 25.516 1.762 1 98.38 185 ALA A N 1
ATOM 1487 C CA . ALA A 1 185 ? -15.102 26.016 3.092 1 98.38 185 ALA A CA 1
ATOM 1488 C C . ALA A 1 185 ? -15.445 24.984 4.168 1 98.38 185 ALA A C 1
ATOM 1490 O O . ALA A 1 185 ? -15.125 25.188 5.344 1 98.38 185 ALA A O 1
ATOM 1491 N N . SER A 1 186 ? -16.047 23.953 3.74 1 98.44 186 SER A N 1
ATOM 1492 C CA . SER A 1 186 ? -16.375 22.891 4.691 1 98.44 186 SER A CA 1
ATOM 1493 C C . SER A 1 186 ? -15.117 22.375 5.387 1 98.44 186 SER A C 1
ATOM 1495 O O . SER A 1 186 ? -14.172 21.938 4.727 1 98.44 186 SER A O 1
ATOM 1497 N N . LYS A 1 187 ? -15.164 22.531 6.777 1 98.25 187 LYS A N 1
ATOM 1498 C CA . LYS A 1 187 ? -14.133 21.75 7.469 1 98.25 187 LYS A CA 1
ATOM 1499 C C . LYS A 1 187 ? -14.195 20.281 7.09 1 98.25 187 LYS A C 1
ATOM 1501 O O . LYS A 1 187 ? -15.281 19.75 6.852 1 98.25 187 LYS A O 1
ATOM 1506 N N . TRP A 1 188 ? -13.016 19.703 7.008 1 97.75 188 TRP A N 1
ATOM 1507 C CA . TRP A 1 188 ? -12.961 18.344 6.473 1 97.75 188 TRP A CA 1
ATOM 1508 C C . TRP A 1 188 ? -11.773 17.578 7.059 1 97.75 188 TRP A C 1
ATOM 1510 O O . TRP A 1 188 ? -10.688 18.125 7.211 1 97.75 188 TRP A O 1
ATOM 1520 N N . TRP A 1 189 ? -11.961 16.219 7.523 1 96.38 189 TRP A N 1
ATOM 1521 C CA . TRP A 1 189 ? -10.938 15.273 7.953 1 96.38 189 TRP A CA 1
ATOM 1522 C C . TRP A 1 189 ? -10.703 15.375 9.461 1 96.38 189 TRP A C 1
ATOM 1524 O O . TRP A 1 189 ? -9.93 14.594 10.023 1 96.38 189 TRP A O 1
ATOM 1534 N N . ASN A 1 190 ? -11.273 16.281 10.109 1 95.31 190 ASN A N 1
ATOM 1535 C CA . ASN A 1 190 ? -10.977 16.5 11.516 1 95.31 190 ASN A CA 1
ATOM 1536 C C . ASN A 1 190 ? -11.539 15.398 12.398 1 95.31 190 ASN A C 1
ATOM 1538 O O . ASN A 1 190 ? -12.75 15.172 12.422 1 95.31 190 ASN A O 1
ATOM 1542 N N . GLY A 1 191 ? -10.648 14.766 13.125 1 96.5 191 GLY A N 1
ATOM 1543 C CA . GLY A 1 191 ? -11.031 13.633 13.961 1 96.5 191 GLY A CA 1
ATOM 1544 C C . GLY A 1 191 ? -11.875 14.039 15.156 1 96.5 191 GLY A C 1
ATOM 1545 O O . GLY A 1 191 ? -11.766 15.156 15.656 1 96.5 191 GLY A O 1
ATOM 1546 N N . THR A 1 192 ? -12.648 13.117 15.695 1 98.12 192 THR A N 1
ATOM 1547 C CA . THR A 1 192 ? -13.492 13.273 16.875 1 98.12 192 THR A CA 1
ATOM 1548 C C . THR A 1 192 ? -14.688 14.164 16.562 1 98.12 192 THR A C 1
ATOM 1550 O O . THR A 1 192 ? -15.695 14.133 17.266 1 98.12 192 THR A O 1
ATOM 1553 N N . MET A 1 193 ? -14.719 14.852 15.461 1 98.25 193 MET A N 1
ATOM 1554 C CA . MET A 1 193 ? -15.672 15.914 15.156 1 98.25 193 MET A CA 1
ATOM 1555 C C . MET A 1 193 ? -16.953 15.336 14.555 1 98.25 193 MET A C 1
ATOM 1557 O O . MET A 1 193 ? -18.047 15.883 14.758 1 98.25 193 MET A O 1
ATOM 1561 N N . GLY A 1 194 ? -16.875 14.266 13.867 1 98.25 194 GLY A N 1
ATOM 1562 C CA . GLY A 1 194 ? -17.984 13.766 13.086 1 98.25 194 GLY A CA 1
ATOM 1563 C C . GLY A 1 194 ? -19.203 13.438 13.922 1 98.25 194 GLY A C 1
ATOM 1564 O O . GLY A 1 194 ? -20.312 13.906 13.641 1 98.25 194 GLY A O 1
ATOM 1565 N N . ARG A 1 195 ? -18.953 12.727 14.992 1 97.94 195 ARG A N 1
ATOM 1566 C CA . ARG A 1 195 ? -20.125 12.273 15.742 1 97.94 195 ARG A CA 1
ATOM 1567 C C . ARG A 1 195 ? -19.875 12.359 17.25 1 97.94 195 ARG A C 1
ATOM 1569 O O . ARG A 1 195 ? -20.797 12.211 18.047 1 97.94 195 ARG A O 1
ATOM 1576 N N . THR A 1 196 ? -18.656 12.656 17.688 1 98.44 196 THR A N 1
ATOM 1577 C CA . THR A 1 196 ? -18.281 12.469 19.094 1 98.44 196 THR A CA 1
ATOM 1578 C C . THR A 1 196 ? -18.203 13.812 19.812 1 98.44 196 THR A C 1
ATOM 1580 O O . THR A 1 196 ? -18.766 13.977 20.891 1 98.44 196 THR A O 1
ATOM 1583 N N . ALA A 1 197 ? -17.656 14.781 19.281 1 98.5 197 ALA A N 1
ATOM 1584 C CA . ALA A 1 197 ? -17.281 16.031 19.938 1 98.5 197 ALA A CA 1
ATOM 1585 C C . ALA A 1 197 ? -18.516 16.891 20.234 1 98.5 197 ALA A C 1
ATOM 1587 O O . ALA A 1 197 ? -19.469 16.906 19.453 1 98.5 197 ALA A O 1
ATOM 1588 N N . THR A 1 198 ? -18.438 17.609 21.328 1 98.25 198 THR A N 1
ATOM 1589 C CA . THR A 1 198 ? -19.438 18.609 21.672 1 98.25 198 THR A CA 1
ATOM 1590 C C . THR A 1 198 ? -18.953 20.016 21.281 1 98.25 198 THR A C 1
ATOM 1592 O O . THR A 1 198 ? -19.766 20.922 21.094 1 98.25 198 THR A O 1
ATOM 1595 N N . HIS A 1 199 ? -17.656 20.156 21.281 1 98.19 199 HIS A N 1
ATOM 1596 C CA . HIS A 1 199 ? -17.016 21.422 20.922 1 98.19 199 HIS A CA 1
ATOM 1597 C C . HIS A 1 199 ? -15.914 21.219 19.906 1 98.19 199 HIS A C 1
ATOM 1599 O O . HIS A 1 199 ? -15.422 20.094 19.719 1 98.19 199 HIS A O 1
ATOM 1605 N N . ALA A 1 200 ? -15.547 22.266 19.234 1 98.44 200 ALA A N 1
ATOM 1606 C CA . ALA A 1 200 ? -14.414 22.234 18.312 1 98.44 200 ALA A CA 1
ATOM 1607 C C . ALA A 1 200 ? -13.672 23.578 18.312 1 98.44 200 ALA A C 1
ATOM 1609 O O . ALA A 1 200 ? -14.273 24.625 18.547 1 98.44 200 ALA A O 1
ATOM 1610 N N . ILE A 1 201 ? -12.406 23.469 18.188 1 97.88 201 ILE A N 1
ATOM 1611 C CA . ILE A 1 201 ? -11.648 24.656 17.781 1 97.88 201 ILE A CA 1
ATOM 1612 C C . ILE A 1 201 ? -11.719 24.812 16.266 1 97.88 201 ILE A C 1
ATOM 1614 O O . ILE A 1 201 ? -11.156 24 15.516 1 97.88 201 ILE A O 1
ATOM 1618 N N . ALA A 1 202 ? -12.414 25.781 15.805 1 98.12 202 ALA A N 1
ATOM 1619 C CA . ALA A 1 202 ? -12.531 26.094 14.383 1 98.12 202 ALA A CA 1
ATOM 1620 C C . ALA A 1 202 ? -11.562 27.203 13.984 1 98.12 202 ALA A C 1
ATOM 1622 O O . ALA A 1 202 ? -11.594 28.297 14.539 1 98.12 202 ALA A O 1
ATOM 1623 N N . VAL A 1 203 ? -10.727 26.922 13.047 1 97.56 203 VAL A N 1
ATOM 1624 C CA . VAL A 1 203 ? -9.82 27.938 12.523 1 97.56 203 VAL A CA 1
ATOM 1625 C C . VAL A 1 203 ? -10.484 28.688 11.375 1 97.56 203 VAL A C 1
ATOM 1627 O O . VAL A 1 203 ? -10.969 28.062 10.414 1 97.56 203 VAL A O 1
ATOM 1630 N N . ALA A 1 204 ? -10.547 30 11.477 1 98 204 ALA A N 1
ATOM 1631 C CA . ALA A 1 204 ? -11.258 30.812 10.492 1 98 204 ALA A CA 1
ATOM 1632 C C . ALA A 1 204 ? -10.477 32.094 10.18 1 98 204 ALA A C 1
ATOM 1634 O O . ALA A 1 204 ? -9.664 32.531 10.984 1 98 204 ALA A O 1
ATOM 1635 N N . GLN A 1 205 ? -10.758 32.625 9 1 97.56 205 GLN A N 1
ATOM 1636 C CA . GLN A 1 205 ? -10.242 33.938 8.664 1 97.56 205 GLN A CA 1
ATOM 1637 C C . GLN A 1 205 ? -10.867 35.031 9.539 1 97.56 205 GLN A C 1
ATOM 1639 O O . GLN A 1 205 ? -12.07 35.281 9.461 1 97.56 205 GLN A O 1
ATOM 1644 N N . LEU A 1 206 ? -9.969 35.656 10.336 1 97.62 206 LEU A N 1
ATOM 1645 C CA . LEU A 1 206 ? -10.484 36.781 11.133 1 97.62 206 LEU A CA 1
ATOM 1646 C C . LEU A 1 206 ? -10.758 38 10.25 1 97.62 206 LEU A C 1
ATOM 1648 O O . LEU A 1 206 ? -9.844 38.531 9.625 1 97.62 206 LEU A O 1
ATOM 1652 N N . MET A 1 207 ? -12.039 38.406 10.219 1 97.62 207 MET A N 1
ATOM 1653 C CA . MET A 1 207 ? -12.484 39.531 9.398 1 97.62 207 MET A CA 1
ATOM 1654 C C . MET A 1 207 ? -12.945 40.688 10.273 1 97.62 207 MET A C 1
ATOM 1656 O O . MET A 1 207 ? -13.945 40.562 10.984 1 97.62 207 MET A O 1
ATOM 1660 N N . LEU A 1 208 ? -12.258 41.812 10.18 1 97 208 LEU A N 1
ATOM 1661 C CA . LEU A 1 208 ? -12.625 42.969 10.961 1 97 208 LEU A CA 1
ATOM 1662 C C . LEU A 1 208 ? -13.141 44.094 10.055 1 97 208 LEU A C 1
ATOM 1664 O O . LEU A 1 208 ? -12.641 44.281 8.945 1 97 208 LEU A O 1
ATOM 1668 N N . PRO A 1 209 ? -14.148 44.812 10.523 1 95.31 209 PRO A N 1
ATOM 1669 C CA . PRO A 1 209 ? -14.688 45.875 9.703 1 95.31 209 PRO A CA 1
ATOM 1670 C C . PRO A 1 209 ? -13.703 47.031 9.531 1 95.31 209 PRO A C 1
ATOM 1672 O O . PRO A 1 209 ? -13 47.406 10.477 1 95.31 209 PRO A O 1
ATOM 1675 N N . VAL A 1 210 ? -13.695 47.531 8.367 1 92.69 210 VAL A N 1
ATOM 1676 C CA . VAL A 1 210 ? -12.789 48.656 8.078 1 92.69 210 VAL A CA 1
ATOM 1677 C C . VAL A 1 210 ? -13.586 49.875 7.703 1 92.69 210 VAL A C 1
ATOM 1679 O O . VAL A 1 210 ? -13.141 51 7.926 1 92.69 210 VAL A O 1
ATOM 1682 N N . SER A 1 211 ? -14.609 49.75 6.953 1 88.88 211 SER A N 1
ATOM 1683 C CA . SER A 1 211 ? -15.469 50.875 6.582 1 88.88 211 SER A CA 1
ATOM 1684 C C . SER A 1 211 ? -16.891 50.406 6.289 1 88.88 211 SER A C 1
ATOM 1686 O O . SER A 1 211 ? -17.141 49.219 6.18 1 88.88 211 SER A O 1
ATOM 1688 N N . GLY A 1 212 ? -17.75 51.344 6.285 1 83.12 212 GLY A N 1
ATOM 1689 C CA . GLY A 1 212 ? -19.141 51.031 5.973 1 83.12 212 GLY A CA 1
ATOM 1690 C C . GLY A 1 212 ? -19.969 50.688 7.195 1 83.12 212 GLY A C 1
ATOM 1691 O O . GLY A 1 212 ? -19.469 50.688 8.32 1 83.12 212 GLY A O 1
ATOM 1692 N N . LYS A 1 213 ? -21.344 50.656 6.941 1 80.38 213 LYS A N 1
ATOM 1693 C CA . LYS A 1 213 ? -22.266 50.25 8 1 80.38 213 LYS A CA 1
ATOM 1694 C C . LYS A 1 213 ? -23.281 49.25 7.496 1 80.38 213 LYS A C 1
ATOM 1696 O O . LYS A 1 213 ? -23.609 49.188 6.309 1 80.38 213 LYS A O 1
ATOM 1701 N N . GLY A 1 214 ? -23.641 48.312 8.406 1 78.44 214 GLY A N 1
ATOM 1702 C CA . GLY A 1 214 ? -24.641 47.312 8.062 1 78.44 214 GLY A CA 1
ATOM 1703 C C . GLY A 1 214 ? -24.203 46.375 6.941 1 78.44 214 GLY A C 1
ATOM 1704 O O . GLY A 1 214 ? -23.109 45.812 6.984 1 78.44 214 GLY A O 1
ATOM 1705 N N . ALA A 1 215 ? -25.078 46.188 5.891 1 77.56 215 ALA A N 1
ATOM 1706 C CA . ALA A 1 215 ? -24.859 45.312 4.754 1 77.56 215 ALA A CA 1
ATOM 1707 C C . ALA A 1 215 ? -23.719 45.812 3.869 1 77.56 215 ALA A C 1
ATOM 1709 O O . ALA A 1 215 ? -23.125 45.031 3.113 1 77.56 215 ALA A O 1
ATOM 1710 N N . GLU A 1 216 ? -23.297 47.031 4.07 1 86.12 216 GLU A N 1
ATOM 1711 C CA . GLU A 1 216 ? -22.266 47.625 3.225 1 86.12 216 GLU A CA 1
ATOM 1712 C C . GLU A 1 216 ? -20.906 47.625 3.916 1 86.12 216 GLU A C 1
ATOM 1714 O O . GLU A 1 216 ? -19.938 48.156 3.393 1 86.12 216 GLU A O 1
ATOM 1719 N N . THR A 1 217 ? -20.859 46.969 5.035 1 90.94 217 THR A N 1
ATOM 1720 C CA . THR A 1 217 ? -19.594 46.938 5.773 1 90.94 217 THR A CA 1
ATOM 1721 C C . THR A 1 217 ? -18.516 46.219 4.973 1 90.94 217 THR A C 1
ATOM 1723 O O . THR A 1 217 ? -18.75 45.125 4.465 1 90.94 217 THR A O 1
ATOM 1726 N N . LYS A 1 218 ? -17.391 46.812 4.789 1 93.94 218 LYS A N 1
ATOM 1727 C CA . LYS A 1 218 ? -16.203 46.219 4.184 1 93.94 218 LYS A CA 1
ATOM 1728 C C . LYS A 1 218 ? -15.281 45.625 5.25 1 93.94 218 LYS A C 1
ATOM 1730 O O . LYS A 1 218 ? -15.047 46.25 6.285 1 93.94 218 LYS A O 1
ATOM 1735 N N . TYR A 1 219 ? -14.867 44.375 4.996 1 96.19 219 TYR A N 1
ATOM 1736 C CA . TYR A 1 219 ? -14.039 43.688 5.973 1 96.19 219 TYR A CA 1
ATOM 1737 C C . TYR A 1 219 ? -12.625 43.5 5.441 1 96.19 219 TYR A C 1
ATOM 1739 O O . TYR A 1 219 ? -12.414 43.406 4.23 1 96.19 219 TYR A O 1
ATOM 1747 N N . LYS A 1 220 ? -11.695 43.469 6.348 1 95.56 220 LYS A N 1
ATOM 1748 C CA . LYS A 1 220 ? -10.312 43.094 6.082 1 95.56 220 LYS A CA 1
ATOM 1749 C C . LYS A 1 220 ? -9.938 41.812 6.836 1 95.56 220 LYS A C 1
ATOM 1751 O O . LYS A 1 220 ? -10.312 41.656 7.992 1 95.56 220 LYS A O 1
ATOM 1756 N N . SER A 1 221 ? -9.273 40.938 6.098 1 95.38 221 SER A N 1
ATOM 1757 C CA . SER A 1 221 ? -8.828 39.688 6.723 1 95.38 221 SER A CA 1
ATOM 1758 C C . SER A 1 221 ? -7.531 39.906 7.496 1 95.38 221 SER A C 1
ATOM 1760 O O . SER A 1 221 ? -6.625 40.594 7.031 1 95.38 221 SER A O 1
ATOM 1762 N N . TYR A 1 222 ? -7.426 39.312 8.625 1 94.94 222 TYR A N 1
ATOM 1763 C CA . TYR A 1 222 ? -6.211 39.344 9.43 1 94.94 222 TYR A CA 1
ATOM 1764 C C . TYR A 1 222 ? -5.613 37.938 9.523 1 94.94 222 TYR A C 1
ATOM 1766 O O . TYR A 1 222 ? -4.801 37.656 10.406 1 94.94 222 TYR A O 1
ATOM 1774 N N . GLY A 1 223 ? -6.055 37.031 8.656 1 94.5 223 GLY A N 1
ATOM 1775 C CA . GLY A 1 223 ? -5.516 35.688 8.586 1 94.5 223 GLY A CA 1
ATOM 1776 C C . GLY A 1 223 ? -6.234 34.688 9.492 1 94.5 223 GLY A C 1
ATOM 1777 O O . GLY A 1 223 ? -7.215 35.031 10.148 1 94.5 223 GLY A O 1
ATOM 1778 N N . PRO A 1 224 ? -5.836 33.438 9.547 1 95.25 224 PRO A N 1
ATOM 1779 C CA . PRO A 1 224 ? -6.5 32.375 10.312 1 95.25 224 PRO A CA 1
ATOM 1780 C C . PRO A 1 224 ? -6.312 32.531 11.82 1 95.25 224 PRO A C 1
ATOM 1782 O O . PRO A 1 224 ? -5.211 32.844 12.281 1 95.25 224 PRO A O 1
ATOM 1785 N N . HIS A 1 225 ? -7.348 32.375 12.602 1 94.88 225 HIS A N 1
ATOM 1786 C CA . HIS A 1 225 ? -7.359 32.375 14.062 1 94.88 225 HIS A CA 1
ATOM 1787 C C . HIS A 1 225 ? -8.25 31.281 14.617 1 94.88 225 HIS A C 1
ATOM 1789 O O . HIS A 1 225 ? -9.211 30.859 13.969 1 94.88 225 HIS A O 1
ATOM 1795 N N . PRO A 1 226 ? -7.902 30.734 15.766 1 96.19 226 PRO A N 1
ATOM 1796 C CA . PRO A 1 226 ? -8.688 29.656 16.375 1 96.19 226 PRO A CA 1
ATOM 1797 C C . PRO A 1 226 ? -9.852 30.172 17.219 1 96.19 226 PRO A C 1
ATOM 1799 O O . PRO A 1 226 ? -9.68 31.109 18 1 96.19 226 PRO A O 1
ATOM 1802 N N . PHE A 1 227 ? -11.078 29.641 17.109 1 97.75 227 PHE A N 1
ATOM 1803 C CA . PHE A 1 227 ? -12.281 29.953 17.859 1 97.75 227 PHE A CA 1
ATOM 1804 C C . PHE A 1 227 ? -12.859 28.688 18.5 1 97.75 227 PHE A C 1
ATOM 1806 O O . PHE A 1 227 ? -13.086 27.688 17.828 1 97.75 227 PHE A O 1
ATOM 1813 N N . ILE A 1 228 ? -13.062 28.656 19.797 1 97.94 228 ILE A N 1
ATOM 1814 C CA . ILE A 1 228 ? -13.766 27.547 20.438 1 97.94 228 ILE A CA 1
ATOM 1815 C C . ILE A 1 228 ? -15.266 27.672 20.172 1 97.94 228 ILE A C 1
ATOM 1817 O O . ILE A 1 228 ? -15.875 28.688 20.516 1 97.94 228 ILE A O 1
ATOM 1821 N N . VAL A 1 229 ? -15.875 26.672 19.641 1 98.5 229 VAL A N 1
ATOM 1822 C CA . VAL A 1 229 ? -17.281 26.688 19.25 1 98.5 229 VAL A CA 1
ATOM 1823 C C . VAL A 1 229 ? -17.984 25.453 19.797 1 98.5 229 VAL A C 1
ATOM 1825 O O . VAL A 1 229 ? -17.469 24.328 19.688 1 98.5 229 VAL A O 1
ATOM 1828 N N . GLN A 1 230 ? -19.109 25.656 20.469 1 98.38 230 GLN A N 1
ATOM 1829 C CA . GLN A 1 230 ? -19.953 24.516 20.766 1 98.38 230 GLN A CA 1
ATOM 1830 C C . GLN A 1 230 ? -20.703 24.047 19.516 1 98.38 230 GLN A C 1
ATOM 1832 O O . GLN A 1 230 ? -21.5 24.797 18.953 1 98.38 230 GLN A O 1
ATOM 1837 N N . ILE A 1 231 ? -20.469 22.828 19.156 1 98.56 231 ILE A N 1
ATOM 1838 C CA . ILE A 1 231 ? -20.969 22.406 17.859 1 98.56 231 ILE A CA 1
ATOM 1839 C C . ILE A 1 231 ? -22.141 21.438 18.047 1 98.56 231 ILE A C 1
ATOM 1841 O O . ILE A 1 231 ? -22.859 21.141 17.078 1 98.56 231 ILE A O 1
ATOM 1845 N N . ARG A 1 232 ? -22.375 20.969 19.266 1 98.38 232 ARG A N 1
ATOM 1846 C CA . ARG A 1 232 ? -23.516 20.141 19.625 1 98.38 232 ARG A CA 1
ATOM 1847 C C . ARG A 1 232 ? -24.016 20.438 21.031 1 98.38 232 ARG A C 1
ATOM 1849 O O . ARG A 1 232 ? -23.219 20.781 21.906 1 98.38 232 ARG A O 1
ATOM 1856 N N . ASP A 1 233 ? -25.312 20.234 21.188 1 96.75 233 ASP A N 1
ATOM 1857 C CA . ASP A 1 233 ? -25.906 20.406 22.5 1 96.75 233 ASP A CA 1
ATOM 1858 C C . ASP A 1 233 ? -25.406 19.328 23.469 1 96.75 233 ASP A C 1
ATOM 1860 O O . ASP A 1 233 ? -25.281 18.172 23.094 1 96.75 233 ASP A O 1
ATOM 1864 N N . SER A 1 234 ? -25.109 19.703 24.703 1 91.88 234 SER A N 1
ATOM 1865 C CA . SER A 1 234 ? -24.5 18.797 25.672 1 91.88 234 SER A CA 1
ATOM 1866 C C . SER A 1 234 ? -25.469 17.719 26.109 1 91.88 234 SER A C 1
ATOM 1868 O O . SER A 1 234 ? -25.062 16.656 26.578 1 91.88 234 SER A O 1
ATOM 1870 N N . ARG A 1 235 ? -26.75 17.922 25.969 1 91.31 235 ARG A N 1
ATOM 1871 C CA . ARG A 1 235 ? -27.75 16.953 26.422 1 91.31 235 ARG A CA 1
ATOM 1872 C C . ARG A 1 235 ? -28.266 16.125 25.25 1 91.31 235 ARG A C 1
ATOM 1874 O O . ARG A 1 235 ? -28.297 14.891 25.328 1 91.31 235 ARG A O 1
ATOM 1881 N N . THR A 1 236 ? -28.625 16.812 24.172 1 95.38 236 THR A N 1
ATOM 1882 C CA . THR A 1 236 ? -29.266 16.125 23.047 1 95.38 236 THR A CA 1
ATOM 1883 C C . THR A 1 236 ? -28.219 15.672 22.031 1 95.38 236 THR A C 1
ATOM 1885 O O . THR A 1 236 ? -28.516 14.859 21.156 1 95.38 236 THR A O 1
ATOM 1888 N N . HIS A 1 237 ? -27.016 16.266 22.125 1 97.38 237 HIS A N 1
ATOM 1889 C CA . HIS A 1 237 ? -25.891 16 21.234 1 97.38 237 HIS A CA 1
ATOM 1890 C C . HIS A 1 237 ? -26.266 16.312 19.781 1 97.38 237 HIS A C 1
ATOM 1892 O O . HIS A 1 237 ? -25.719 15.695 18.859 1 97.38 237 HIS A O 1
ATOM 1898 N N . GLN A 1 238 ? -27.219 17.219 19.562 1 96.81 238 GLN A N 1
ATOM 1899 C CA . GLN A 1 238 ? -27.609 17.703 18.25 1 96.81 238 GLN A CA 1
ATOM 1900 C C . GLN A 1 238 ? -26.938 19.031 17.922 1 96.81 238 GLN A C 1
ATOM 1902 O O . GLN A 1 238 ? -26.766 19.875 18.812 1 96.81 238 GLN A O 1
ATOM 1907 N N . PRO A 1 239 ? -26.547 19.219 16.734 1 97.31 239 PRO A N 1
ATOM 1908 C CA . PRO A 1 239 ? -26 20.531 16.344 1 97.31 239 PRO A CA 1
ATOM 1909 C C . PRO A 1 239 ? -27.062 21.609 16.234 1 97.31 239 PRO A C 1
ATOM 1911 O O . PRO A 1 239 ? -28.234 21.297 15.977 1 97.31 239 PRO A O 1
ATOM 1914 N N . PRO A 1 240 ? -26.703 22.844 16.484 1 96.69 240 PRO A N 1
ATOM 1915 C CA . PRO A 1 240 ? -27.656 23.906 16.203 1 96.69 240 PRO A CA 1
ATOM 1916 C C . PRO A 1 240 ? -27.984 24.031 14.719 1 96.69 240 PRO A C 1
ATOM 1918 O O . PRO A 1 240 ? -27.281 23.484 13.875 1 96.69 240 PRO A O 1
ATOM 1921 N N . GLU A 1 241 ? -29 24.734 14.344 1 96.06 241 GLU A N 1
ATOM 1922 C CA . GLU A 1 241 ? -29.484 24.844 12.969 1 96.06 241 GLU A CA 1
ATOM 1923 C C . GLU A 1 241 ? -28.469 25.562 12.086 1 96.06 241 GLU A C 1
ATOM 1925 O O . GLU A 1 241 ? -28.438 25.344 10.875 1 96.06 241 GLU A O 1
ATOM 1930 N N . SER A 1 242 ? -27.672 26.375 12.68 1 97.75 242 SER A N 1
ATOM 1931 C CA . SER A 1 242 ? -26.703 27.188 11.938 1 97.75 242 SER A CA 1
ATOM 1932 C C . SER A 1 242 ? -25.453 26.375 11.602 1 97.75 242 SER A C 1
ATOM 1934 O O . SER A 1 242 ? -24.547 26.875 10.945 1 97.75 242 SER A O 1
ATOM 1936 N N . ILE A 1 243 ? -25.422 25.125 12.039 1 98.31 243 ILE A N 1
ATOM 1937 C CA . ILE A 1 243 ? -24.266 24.297 11.789 1 98.31 243 ILE A CA 1
ATOM 1938 C C . ILE A 1 243 ? -24.703 22.984 11.125 1 98.31 243 ILE A C 1
ATOM 1940 O O . ILE A 1 243 ? -25.641 22.328 11.586 1 98.31 243 ILE A O 1
ATOM 1944 N N . ILE A 1 244 ? -24.125 22.656 10.023 1 98 244 ILE A N 1
ATOM 1945 C CA . ILE A 1 244 ? -24.219 21.328 9.438 1 98 244 ILE A CA 1
ATOM 1946 C C . ILE A 1 244 ? -22.922 20.547 9.711 1 98 244 ILE A C 1
ATOM 1948 O O . ILE A 1 244 ? -21.828 21.031 9.414 1 98 244 ILE A O 1
ATOM 1952 N N . ILE A 1 245 ? -23.047 19.391 10.336 1 98.19 245 ILE A N 1
ATOM 1953 C CA . ILE A 1 245 ? -21.875 18.641 10.773 1 98.19 245 ILE A CA 1
ATOM 1954 C C . ILE A 1 245 ? -22.188 17.141 10.711 1 98.19 245 ILE A C 1
ATOM 1956 O O . ILE A 1 245 ? -23.328 16.719 10.922 1 98.19 245 ILE A O 1
ATOM 1960 N N . GLY A 1 246 ? -21.172 16.344 10.367 1 98.25 246 GLY A N 1
ATOM 1961 C CA . GLY A 1 246 ? -21.297 14.898 10.328 1 98.25 246 GLY A CA 1
ATOM 1962 C C . GLY A 1 246 ? -20 14.195 10.008 1 98.25 246 GLY A C 1
ATOM 1963 O O . GLY A 1 246 ? -18.938 14.828 9.953 1 98.25 246 GLY A O 1
ATOM 1964 N N . ASP A 1 247 ? -20.031 12.844 9.93 1 98.38 247 ASP A N 1
ATOM 1965 C CA . ASP A 1 247 ? -18.922 11.984 9.547 1 98.38 247 ASP A CA 1
ATOM 1966 C C . ASP A 1 247 ? -18.75 11.945 8.031 1 98.38 247 ASP A C 1
ATOM 1968 O O . ASP A 1 247 ? -19.734 11.961 7.293 1 98.38 247 ASP A O 1
ATOM 1972 N N . ILE A 1 248 ? -17.5 11.844 7.562 1 97.94 248 ILE A N 1
ATOM 1973 C CA . ILE A 1 248 ? -17.234 11.961 6.129 1 97.94 248 ILE A CA 1
ATOM 1974 C C . ILE A 1 248 ? -17.391 10.594 5.465 1 97.94 248 ILE A C 1
ATOM 1976 O O . ILE A 1 248 ? -17.422 10.5 4.234 1 97.94 248 ILE A O 1
ATOM 1980 N N . GLY A 1 249 ? -17.391 9.508 6.277 1 96.75 249 GLY A N 1
ATOM 1981 C CA . GLY A 1 249 ? -17.578 8.195 5.688 1 96.75 249 GLY A CA 1
ATOM 1982 C C . GLY A 1 249 ? -16.344 7.32 5.773 1 96.75 249 GLY A C 1
ATOM 1983 O O . GLY A 1 249 ? -15.406 7.637 6.5 1 96.75 249 GLY A O 1
ATOM 1984 N N . PRO A 1 250 ? -16.375 6.156 5.031 1 95.94 250 PRO A N 1
ATOM 1985 C CA . PRO A 1 250 ? -15.258 5.199 5.07 1 95.94 250 PRO A CA 1
ATOM 1986 C C . PRO A 1 250 ? -13.969 5.77 4.484 1 95.94 250 PRO A C 1
ATOM 1988 O O . PRO A 1 250 ? -14.008 6.5 3.492 1 95.94 250 PRO A O 1
ATOM 1991 N N . LYS A 1 251 ? -12.898 5.445 5.062 1 96.31 251 LYS A N 1
ATOM 1992 C CA . LYS A 1 251 ? -11.547 5.789 4.637 1 96.31 251 LYS A CA 1
ATOM 1993 C C . LYS A 1 251 ? -10.711 4.535 4.387 1 96.31 251 LYS A C 1
ATOM 1995 O O . LYS A 1 251 ? -11.211 3.416 4.504 1 96.31 251 LYS A O 1
ATOM 2000 N N . TYR A 1 252 ? -9.484 4.672 3.949 1 95.56 252 TYR A N 1
ATOM 2001 C CA . TYR A 1 252 ? -8.602 3.535 3.746 1 95.56 252 TYR A CA 1
ATOM 2002 C C . TYR A 1 252 ? -8.344 2.803 5.059 1 95.56 252 TYR A C 1
ATOM 2004 O O . TYR A 1 252 ? -8.32 1.57 5.094 1 95.56 252 TYR A O 1
ATOM 2012 N N . GLY A 1 253 ? -8.172 3.438 6.121 1 95.19 253 GLY A N 1
ATOM 2013 C CA . GLY A 1 253 ? -8.023 3.031 7.508 1 95.19 253 GLY A CA 1
ATOM 2014 C C . GLY A 1 253 ? -8.844 3.879 8.469 1 95.19 253 GLY A C 1
ATOM 2015 O O . GLY A 1 253 ? -9.797 4.539 8.062 1 95.19 253 GLY A O 1
ATOM 2016 N N . TYR A 1 254 ? -8.617 3.732 9.711 1 96.12 254 TYR A N 1
ATOM 2017 C CA . TYR A 1 254 ? -9.297 4.559 10.695 1 96.12 254 TYR A CA 1
ATOM 2018 C C . TYR A 1 254 ? -10.789 4.262 10.719 1 96.12 254 TYR A C 1
ATOM 2020 O O . TYR A 1 254 ? -11.609 5.176 10.805 1 96.12 254 TYR A O 1
ATOM 2028 N N . ALA A 1 255 ? -11.094 3.037 10.656 1 95.44 255 ALA A N 1
ATOM 2029 C CA . ALA A 1 255 ? -12.5 2.646 10.602 1 95.44 255 ALA A CA 1
ATOM 2030 C C . ALA A 1 255 ? -13.227 3.023 11.891 1 95.44 255 ALA A C 1
ATOM 2032 O O . ALA A 1 255 ? -14.438 3.281 11.875 1 95.44 255 ALA A O 1
ATOM 2033 N N . SER A 1 256 ? -12.477 3.164 12.961 1 97.12 256 SER A N 1
ATOM 2034 C CA . SER A 1 256 ? -13.094 3.422 14.266 1 97.12 256 SER A CA 1
ATOM 2035 C C . SER A 1 256 ? -13.234 4.918 14.523 1 97.12 256 SER A C 1
ATOM 2037 O O . SER A 1 256 ? -13.859 5.328 15.508 1 97.12 256 SER A O 1
ATOM 2039 N N . MET A 1 257 ? -12.703 5.711 13.672 1 97 257 MET A N 1
ATOM 2040 C CA . MET A 1 257 ? -12.641 7.148 13.898 1 97 257 MET A CA 1
ATOM 2041 C C . MET A 1 257 ? -13.703 7.879 13.094 1 97 257 MET A C 1
ATOM 2043 O O . MET A 1 257 ? -13.984 7.512 11.945 1 97 257 MET A O 1
ATOM 2047 N N . ASP A 1 258 ? -14.281 8.883 13.758 1 97.81 258 ASP A N 1
ATOM 2048 C CA . ASP A 1 258 ? -15.25 9.727 13.078 1 97.81 258 ASP A CA 1
ATOM 2049 C C . ASP A 1 258 ? -14.609 11.023 12.602 1 97.81 258 ASP A C 1
ATOM 2051 O O . ASP A 1 258 ? -14.875 12.094 13.148 1 97.81 258 ASP A O 1
ATOM 2055 N N . ASN A 1 259 ? -13.906 11.062 11.492 1 97.75 259 ASN A N 1
ATOM 2056 C CA . ASN A 1 259 ? -13.484 12.297 10.836 1 97.75 259 ASN A CA 1
ATOM 2057 C C . ASN A 1 259 ? -14.672 13.039 10.227 1 97.75 259 ASN A C 1
ATOM 2059 O O . ASN A 1 259 ? -15.516 12.438 9.562 1 97.75 259 ASN A O 1
ATOM 2063 N N . GLY A 1 260 ? -14.711 14.344 10.477 1 98.25 260 GLY A N 1
ATOM 2064 C CA . GLY A 1 260 ? -15.969 15.008 10.188 1 98.25 260 GLY A CA 1
ATOM 2065 C C . GLY A 1 260 ? -15.844 16.109 9.148 1 98.25 260 GLY A C 1
ATOM 2066 O O . GLY A 1 260 ? -14.742 16.438 8.719 1 98.25 260 GLY A O 1
ATOM 2067 N N . TYR A 1 261 ? -16.984 16.531 8.641 1 98.5 261 TYR A N 1
ATOM 2068 C CA . TYR A 1 261 ? -17.188 17.797 7.922 1 98.5 261 TYR A CA 1
ATOM 2069 C C . TYR A 1 261 ? -18.031 18.766 8.734 1 98.5 261 TYR A C 1
ATOM 2071 O O . TYR A 1 261 ? -18.781 18.344 9.617 1 98.5 261 TYR A O 1
ATOM 2079 N N . MET A 1 262 ? -17.828 20.031 8.43 1 98.81 262 MET A N 1
ATOM 2080 C CA . MET A 1 262 ? -18.594 21.031 9.172 1 98.81 262 MET A CA 1
ATOM 2081 C C . MET A 1 262 ? -18.734 22.328 8.367 1 98.81 262 MET A C 1
ATOM 2083 O O . MET A 1 262 ? -17.766 22.797 7.777 1 98.81 262 MET A O 1
ATOM 2087 N N . LEU A 1 263 ? -19.969 22.844 8.281 1 98.62 263 LEU A N 1
ATOM 2088 C CA . LEU A 1 263 ? -20.281 24.125 7.656 1 98.62 263 LEU A CA 1
ATOM 2089 C C . LEU A 1 263 ? -21.031 25.031 8.625 1 98.62 263 LEU A C 1
ATOM 2091 O O . LEU A 1 263 ? -21.844 24.562 9.422 1 98.62 263 LEU A O 1
ATOM 2095 N N . PHE A 1 264 ? -20.766 26.312 8.539 1 98.69 264 PHE A N 1
ATOM 2096 C CA . PHE A 1 264 ? -21.406 27.344 9.359 1 98.69 264 PHE A CA 1
ATOM 2097 C C . PHE A 1 264 ? -22.25 28.266 8.5 1 98.69 264 PHE A C 1
ATOM 2099 O O . PHE A 1 264 ? -21.844 28.641 7.395 1 98.69 264 PHE A O 1
ATOM 2106 N N . ASN A 1 265 ? -23.438 28.531 9 1 98.25 265 ASN A N 1
ATOM 2107 C CA . ASN A 1 265 ? -24.312 29.531 8.391 1 98.25 265 ASN A CA 1
ATOM 2108 C C . ASN A 1 265 ? -24.578 30.688 9.352 1 98.25 265 ASN A C 1
ATOM 2110 O O . ASN A 1 265 ? -25.547 30.656 10.117 1 98.25 265 ASN A O 1
ATOM 2114 N N . ASN A 1 266 ? -23.766 31.672 9.281 1 97.62 266 ASN A N 1
ATOM 2115 C CA . ASN A 1 266 ? -23.859 32.844 10.125 1 97.62 266 ASN A CA 1
ATOM 2116 C C . ASN A 1 266 ? -24.047 32.469 11.594 1 97.62 266 ASN A C 1
ATOM 2118 O O . ASN A 1 266 ? -24.969 32.969 12.25 1 97.62 266 ASN A O 1
ATOM 2122 N N . HIS A 1 267 ? -23.219 31.641 12.062 1 98.5 267 HIS A N 1
ATOM 2123 C CA . HIS A 1 267 ? -23.266 31.172 13.445 1 98.5 267 HIS A CA 1
ATOM 2124 C C . HIS A 1 267 ? -22.578 32.156 14.383 1 98.5 267 HIS A C 1
ATOM 2126 O O . HIS A 1 267 ? -21.391 32.469 14.203 1 98.5 267 HIS A O 1
ATOM 2132 N N . ARG A 1 268 ? -23.25 32.625 15.398 1 98.38 268 ARG A N 1
ATOM 2133 C CA . ARG A 1 268 ? -22.719 33.625 16.297 1 98.38 268 ARG A CA 1
ATOM 2134 C C . ARG A 1 268 ? -22.031 33 17.5 1 98.38 268 ARG A C 1
ATOM 2136 O O . ARG A 1 268 ? -22.531 32 18.047 1 98.38 268 ARG A O 1
ATOM 2143 N N . VAL A 1 269 ? -20.891 33.469 17.859 1 98.44 269 VAL A N 1
ATOM 2144 C CA . VAL A 1 269 ? -20.156 33.062 19.047 1 98.44 269 VAL A CA 1
ATOM 2145 C C . VAL A 1 269 ? -19.719 34.281 19.844 1 98.44 269 VAL A C 1
ATOM 2147 O O . VAL A 1 269 ? -19.516 35.375 19.266 1 98.44 269 VAL A O 1
ATOM 2150 N N . PRO A 1 270 ? -19.578 34.125 21.125 1 97.56 270 PRO A N 1
ATOM 2151 C CA . PRO A 1 270 ? -19.172 35.281 21.953 1 97.56 270 PRO A CA 1
ATOM 2152 C C . PRO A 1 270 ? -17.734 35.719 21.703 1 97.56 270 PRO A C 1
ATOM 2154 O O . PRO A 1 270 ? -16.969 35 21.078 1 97.56 270 PRO A O 1
ATOM 2157 N N . HIS A 1 271 ? -17.375 36.875 22.203 1 97.38 271 HIS A N 1
ATOM 2158 C CA . HIS A 1 271 ? -16.047 37.469 22.062 1 97.38 271 HIS A CA 1
ATOM 2159 C C . HIS A 1 271 ? -14.969 36.531 22.578 1 97.38 271 HIS A C 1
ATOM 2161 O O . HIS A 1 271 ? -13.914 36.375 21.953 1 97.38 271 HIS A O 1
ATOM 2167 N N . ASP A 1 272 ? -15.234 35.844 23.641 1 95.81 272 ASP A N 1
ATOM 2168 C CA . ASP A 1 272 ? -14.211 35.031 24.312 1 95.81 272 ASP A CA 1
ATOM 2169 C C . ASP A 1 272 ? -14.078 33.656 23.656 1 95.81 272 ASP A C 1
ATOM 2171 O O . ASP A 1 272 ? -13.367 32.781 24.156 1 95.81 272 ASP A O 1
ATOM 2175 N N . ALA A 1 273 ? -14.75 33.469 22.5 1 97.31 273 ALA A N 1
ATOM 2176 C CA . ALA A 1 273 ? -14.555 32.25 21.719 1 97.31 273 ALA A CA 1
ATOM 2177 C C . ALA A 1 273 ? -13.188 32.25 21.031 1 97.31 273 ALA A C 1
ATOM 2179 O O . ALA A 1 273 ? -12.586 31.203 20.828 1 97.31 273 ALA A O 1
ATOM 2180 N N . MET A 1 274 ? -12.75 33.406 20.625 1 97.69 274 MET A N 1
ATOM 2181 C CA . MET A 1 274 ? -11.438 33.5 20 1 97.69 274 MET A CA 1
ATOM 2182 C C . MET A 1 274 ? -10.328 33.281 21.016 1 97.69 274 MET A C 1
ATOM 2184 O O . MET A 1 274 ? -10.242 34 22.016 1 97.69 274 MET A O 1
ATOM 2188 N N . LEU A 1 275 ? -9.531 32.312 20.844 1 95.31 275 LEU A N 1
ATOM 2189 C CA . LEU A 1 275 ? -8.398 32.125 21.734 1 95.31 275 LEU A CA 1
ATOM 2190 C C . LEU A 1 275 ? -7.434 33.281 21.656 1 95.31 275 LEU A C 1
ATOM 2192 O O . LEU A 1 275 ? -6.938 33.625 20.578 1 95.31 275 LEU A O 1
ATOM 2196 N N . SER A 1 276 ? -7.117 33.844 22.797 1 93.06 276 SER A N 1
ATOM 2197 C CA . SER A 1 276 ? -6.602 35.219 22.734 1 93.06 276 SER A CA 1
ATOM 2198 C C . SER A 1 276 ? -5.316 35.344 23.547 1 93.06 276 SER A C 1
ATOM 2200 O O . SER A 1 276 ? -5.008 36.438 24.047 1 93.06 276 SER A O 1
ATOM 2202 N N . ARG A 1 277 ? -4.629 34.25 23.703 1 88.06 277 ARG A N 1
ATOM 2203 C CA . ARG A 1 277 ? -3.367 34.375 24.422 1 88.06 277 ARG A CA 1
ATOM 2204 C C . ARG A 1 277 ? -2.396 35.281 23.656 1 88.06 277 ARG A C 1
ATOM 2206 O O . ARG A 1 277 ? -1.704 36.094 24.266 1 88.06 277 ARG A O 1
ATOM 2213 N N . TYR A 1 278 ? -2.359 35.125 22.359 1 84.5 278 TYR A N 1
ATOM 2214 C CA . TYR A 1 278 ? -1.336 35.812 21.578 1 84.5 278 TYR A CA 1
ATOM 2215 C C . TYR A 1 278 ? -1.957 36.875 20.688 1 84.5 278 TYR A C 1
ATOM 2217 O O . TYR A 1 278 ? -1.329 37.906 20.406 1 84.5 278 TYR A O 1
ATOM 2225 N N . SER A 1 279 ? -3.09 36.656 20.156 1 90 279 SER A N 1
ATOM 2226 C CA . SER A 1 279 ? -3.84 37.594 19.344 1 90 279 SER A CA 1
ATOM 2227 C C . SER A 1 279 ? -5.203 37.906 19.969 1 90 279 SER A C 1
ATOM 2229 O O . SER A 1 279 ? -5.848 37 20.516 1 90 279 SER A O 1
ATOM 2231 N N . ARG A 1 280 ? -5.516 39.219 19.828 1 92.44 280 ARG A N 1
ATOM 2232 C CA . ARG A 1 280 ? -6.777 39.594 20.453 1 92.44 280 ARG A CA 1
ATOM 2233 C C . ARG A 1 280 ? -7.461 40.719 19.703 1 92.44 280 ARG A C 1
ATOM 2235 O O . ARG A 1 280 ? -6.805 41.469 18.984 1 92.44 280 ARG A O 1
ATOM 2242 N N . VAL A 1 281 ? -8.805 40.719 19.812 1 95.5 281 VAL A N 1
ATOM 2243 C CA . VAL A 1 281 ? -9.648 41.844 19.359 1 95.5 281 VAL A CA 1
ATOM 2244 C C . VAL A 1 281 ? -10.281 42.5 20.578 1 95.5 281 VAL A C 1
ATOM 2246 O O . VAL A 1 281 ? -10.938 41.844 21.391 1 95.5 281 VAL A O 1
ATOM 2249 N N . ASP A 1 282 ? -10.031 43.812 20.688 1 95.19 282 ASP A N 1
ATOM 2250 C CA . ASP A 1 282 ? -10.648 44.562 21.797 1 95.19 282 ASP A CA 1
ATOM 2251 C C . ASP A 1 282 ? -12.164 44.594 21.641 1 95.19 282 ASP A C 1
ATOM 2253 O O . ASP A 1 282 ? -12.68 45.031 20.609 1 95.19 282 ASP A O 1
ATOM 2257 N N . PRO A 1 283 ? -12.898 44.156 22.656 1 94.44 283 PRO A N 1
ATOM 2258 C CA . PRO A 1 283 ? -14.352 44.062 22.484 1 94.44 283 PRO A CA 1
ATOM 2259 C C . PRO A 1 283 ? -15.016 45.438 22.391 1 94.44 283 PRO A C 1
ATOM 2261 O O . PRO A 1 283 ? -16.109 45.562 21.828 1 94.44 283 PRO A O 1
ATOM 2264 N N . GLU A 1 284 ? -14.398 46.469 22.906 1 93.81 284 GLU A N 1
ATOM 2265 C CA . GLU A 1 284 ? -14.992 47.812 22.906 1 93.81 284 GLU A CA 1
ATOM 2266 C C . GLU A 1 284 ? -14.625 48.562 21.641 1 93.81 284 GLU A C 1
ATOM 2268 O O . GLU A 1 284 ? -15.484 49.188 21.016 1 93.81 284 GLU A O 1
ATOM 2273 N N . THR A 1 285 ? -13.391 48.438 21.219 1 92.44 285 THR A N 1
ATOM 2274 C CA . THR A 1 285 ? -12.922 49.281 20.125 1 92.44 285 THR A CA 1
ATOM 2275 C C . THR A 1 285 ? -12.828 48.5 18.828 1 92.44 285 THR A C 1
ATOM 2277 O O . THR A 1 285 ? -12.758 49.062 17.75 1 92.44 285 THR A O 1
ATOM 2280 N N . GLY A 1 286 ? -12.734 47.156 18.984 1 92 286 GLY A N 1
ATOM 2281 C CA . GLY A 1 286 ? -12.547 46.344 17.797 1 92 286 GLY A CA 1
ATOM 2282 C C . GLY A 1 286 ? -11.109 46.312 17.312 1 92 286 GLY A C 1
ATOM 2283 O O . GLY A 1 286 ? -10.805 45.719 16.266 1 92 286 GLY A O 1
ATOM 2284 N N . LYS A 1 287 ? -10.172 46.875 18.047 1 93.56 287 LYS A N 1
ATOM 2285 C CA . LYS A 1 287 ? -8.766 46.938 17.656 1 93.56 287 LYS A CA 1
ATOM 2286 C C . LYS A 1 287 ? -8.094 45.562 17.797 1 93.56 287 LYS A C 1
ATOM 2288 O O . LYS A 1 287 ? -8.305 44.875 18.781 1 93.56 287 LYS A O 1
ATOM 2293 N N . TYR A 1 288 ? -7.375 45.188 16.719 1 94.81 288 TYR A N 1
ATOM 2294 C CA . TYR A 1 288 ? -6.633 43.938 16.672 1 94.81 288 TYR A CA 1
ATOM 2295 C C . TYR A 1 288 ? -5.215 44.125 17.219 1 94.81 288 TYR A C 1
ATOM 2297 O O . TYR A 1 288 ? -4.547 45.094 16.875 1 94.81 288 TYR A O 1
ATOM 2305 N N . THR A 1 289 ? -4.688 43.281 18.094 1 91 289 THR A N 1
ATOM 2306 C CA . THR A 1 289 ? -3.316 43.281 18.594 1 91 289 THR A CA 1
ATOM 2307 C C . THR A 1 289 ? -2.691 41.906 18.453 1 91 289 THR A C 1
ATOM 2309 O O . THR A 1 289 ? -3.369 40.875 18.641 1 91 289 THR A O 1
ATOM 2312 N N . LYS A 1 290 ? -1.465 41.812 17.984 1 84.06 290 LYS A N 1
ATOM 2313 C CA . LYS A 1 290 ? -0.702 40.562 17.891 1 84.06 290 LYS A CA 1
ATOM 2314 C C . LYS A 1 290 ? 0.7 40.75 18.469 1 84.06 290 LYS A C 1
ATOM 2316 O O . LYS A 1 290 ? 1.247 41.844 18.469 1 84.06 290 LYS A O 1
ATOM 2321 N N . PRO A 1 291 ? 1.117 39.562 19.156 1 69.69 291 PRO A N 1
ATOM 2322 C CA . PRO A 1 291 ? 2.49 39.719 19.641 1 69.69 291 PRO A CA 1
ATOM 2323 C C . PRO A 1 291 ? 3.502 39.938 18.516 1 69.69 291 PRO A C 1
ATOM 2325 O O . PRO A 1 291 ? 3.238 39.562 17.375 1 69.69 291 PRO A O 1
ATOM 2328 N N . GLU A 1 292 ? 4.602 40.625 18.844 1 59.12 292 GLU A N 1
ATOM 2329 C CA . GLU A 1 292 ? 5.688 40.906 17.906 1 59.12 292 GLU A CA 1
ATOM 2330 C C . GLU A 1 292 ? 6.348 39.625 17.438 1 59.12 292 GLU A C 1
ATOM 2332 O O . GLU A 1 292 ? 6.734 39.5 16.266 1 59.12 292 GLU A O 1
ATOM 2337 N N . THR A 1 293 ? 6.5 38.562 18.453 1 57.97 293 THR A N 1
ATOM 2338 C CA . THR A 1 293 ? 7.27 37.406 18 1 57.97 293 THR A CA 1
ATOM 2339 C C . THR A 1 293 ? 6.355 36.188 17.781 1 57.97 293 THR A C 1
ATOM 2341 O O . THR A 1 293 ? 5.875 35.594 18.734 1 57.97 293 THR A O 1
ATOM 2344 N N . PRO A 1 294 ? 5.883 35.875 16.516 1 54.16 294 PRO A N 1
ATOM 2345 C CA . PRO A 1 294 ? 4.98 34.812 16.094 1 54.16 294 PRO A CA 1
ATOM 2346 C C . PRO A 1 294 ? 5.555 33.406 16.328 1 54.16 294 PRO A C 1
ATOM 2348 O O . PRO A 1 294 ? 4.848 32.406 16.188 1 54.16 294 PRO A O 1
ATOM 2351 N N . GLU A 1 295 ? 6.75 33.188 16.641 1 52.94 295 GLU A N 1
ATOM 2352 C CA . GLU A 1 295 ? 7.477 31.922 16.562 1 52.94 295 GLU A CA 1
ATOM 2353 C C . GLU A 1 295 ? 7.004 30.922 17.625 1 52.94 295 GLU A C 1
ATOM 2355 O O . GLU A 1 295 ? 7.188 29.719 17.469 1 52.94 295 GLU A O 1
ATOM 2360 N N . VAL A 1 296 ? 6.23 31.375 18.562 1 51.03 296 VAL A N 1
ATOM 2361 C CA . VAL A 1 296 ? 5.816 30.484 19.641 1 51.03 296 VAL A CA 1
ATOM 2362 C C . VAL A 1 296 ? 4.832 29.453 19.109 1 51.03 296 VAL A C 1
ATOM 2364 O O . VAL A 1 296 ? 4.816 28.312 19.562 1 51.03 296 VAL A O 1
ATOM 2367 N N . VAL A 1 297 ? 4.188 29.734 18.031 1 53.22 297 VAL A N 1
ATOM 2368 C CA . VAL A 1 297 ? 3.166 28.844 17.484 1 53.22 297 VAL A CA 1
ATOM 2369 C C . VAL A 1 297 ? 3.832 27.656 16.812 1 53.22 297 VAL A C 1
ATOM 2371 O O . VAL A 1 297 ? 3.303 26.531 16.844 1 53.22 297 VAL A O 1
ATOM 2374 N N . TYR A 1 298 ? 5.027 27.75 16.422 1 55.22 298 TYR A N 1
ATOM 2375 C CA . TYR A 1 298 ? 5.734 26.719 15.695 1 55.22 298 TYR A CA 1
ATOM 2376 C C . TYR A 1 298 ? 6.176 25.594 16.641 1 55.22 298 TYR A C 1
ATOM 2378 O O . TYR A 1 298 ? 6.34 24.453 16.203 1 55.22 298 TYR A O 1
ATOM 2386 N N . GLY A 1 299 ? 6.02 25.859 17.781 1 59.81 299 GLY A N 1
ATOM 2387 C CA . GLY A 1 299 ? 6.508 24.875 18.734 1 59.81 299 GLY A CA 1
ATOM 2388 C C . GLY A 1 299 ? 5.629 23.641 18.828 1 59.81 299 GLY A C 1
ATOM 2389 O O . GLY A 1 299 ? 6.129 22.516 18.859 1 59.81 299 GLY A O 1
ATOM 2390 N N . SER A 1 300 ? 4.414 23.719 18.641 1 62.75 300 SER A N 1
ATOM 2391 C CA . SER A 1 300 ? 3.484 22.609 18.781 1 62.75 300 SER A CA 1
ATOM 2392 C C . SER A 1 300 ? 3.566 21.656 17.594 1 62.75 300 SER A C 1
ATOM 2394 O O . SER A 1 300 ? 3.562 20.438 17.766 1 62.75 300 SER A O 1
ATOM 2396 N N . LEU A 1 301 ? 3.828 22.156 16.469 1 66.88 301 LEU A N 1
ATOM 2397 C CA . LEU A 1 301 ? 3.898 21.344 15.258 1 66.88 301 LEU A CA 1
ATOM 2398 C C . LEU A 1 301 ? 5.176 20.5 15.25 1 66.88 301 LEU A C 1
ATOM 2400 O O . LEU A 1 301 ? 5.16 19.344 14.82 1 66.88 301 LEU A O 1
ATOM 2404 N N . THR A 1 302 ? 6.141 21.078 15.773 1 72.25 302 THR A N 1
ATOM 2405 C CA . THR A 1 302 ? 7.418 20.375 15.836 1 72.25 302 THR A CA 1
ATOM 2406 C C . THR A 1 302 ? 7.348 19.203 16.812 1 72.25 302 THR A C 1
ATOM 2408 O O . THR A 1 302 ? 7.938 18.156 16.562 1 72.25 302 THR A O 1
ATOM 2411 N N . HIS A 1 303 ? 6.637 19.406 17.844 1 73.69 303 HIS A N 1
ATOM 2412 C CA . HIS A 1 303 ? 6.449 18.328 18.797 1 73.69 303 HIS A CA 1
ATOM 2413 C C . HIS A 1 303 ? 5.711 17.156 18.172 1 73.69 303 HIS A C 1
ATOM 2415 O O . HIS A 1 303 ? 6.086 15.992 18.359 1 73.69 303 HIS A O 1
ATOM 2421 N N . VAL A 1 304 ? 4.77 17.422 17.422 1 75.06 304 VAL A N 1
ATOM 2422 C CA . VAL A 1 304 ? 3.973 16.391 16.781 1 75.06 304 VAL A CA 1
ATOM 2423 C C . VAL A 1 304 ? 4.836 15.617 15.789 1 75.06 304 VAL A C 1
ATOM 2425 O O . VAL A 1 304 ? 4.785 14.391 15.734 1 75.06 304 VAL A O 1
ATOM 2428 N N . ARG A 1 305 ? 5.617 16.297 15.086 1 78.69 305 ARG A N 1
ATOM 2429 C CA . ARG A 1 305 ? 6.484 15.641 14.109 1 78.69 305 ARG A CA 1
ATOM 2430 C C . ARG A 1 305 ? 7.523 14.766 14.797 1 78.69 305 ARG A C 1
ATOM 2432 O O . ARG A 1 305 ? 7.824 13.664 14.328 1 78.69 305 ARG A O 1
ATOM 2439 N N . ALA A 1 306 ? 8.062 15.281 15.914 1 78 306 ALA A N 1
ATOM 2440 C CA . ALA A 1 306 ? 9.023 14.484 16.672 1 78 306 ALA A CA 1
ATOM 2441 C C . ALA A 1 306 ? 8.383 13.188 17.172 1 78 306 ALA A C 1
ATOM 2443 O O . ALA A 1 306 ? 9.016 12.133 17.156 1 78 306 ALA A O 1
ATOM 2444 N N . THR A 1 307 ? 7.18 13.312 17.516 1 82.06 307 THR A N 1
ATOM 2445 C CA . THR A 1 307 ? 6.449 12.148 18 1 82.06 307 THR A CA 1
ATOM 2446 C C . THR A 1 307 ? 6.219 11.141 16.875 1 82.06 307 THR A C 1
ATOM 2448 O O . THR A 1 307 ? 6.277 9.93 17.094 1 82.06 307 THR A O 1
ATOM 2451 N N . LEU A 1 308 ? 6.008 11.633 15.742 1 84.25 308 LEU A N 1
ATOM 2452 C CA . LEU A 1 308 ? 5.766 10.758 14.602 1 84.25 308 LEU A CA 1
ATOM 2453 C C . LEU A 1 308 ? 7.004 9.93 14.281 1 84.25 308 LEU A C 1
ATOM 2455 O O . LEU A 1 308 ? 6.895 8.758 13.914 1 84.25 308 LEU A O 1
ATOM 2459 N N . VAL A 1 309 ? 8.125 10.5 14.43 1 84.75 309 VAL A N 1
ATOM 2460 C CA . VAL A 1 309 ? 9.375 9.789 14.172 1 84.75 309 VAL A CA 1
ATOM 2461 C C . VAL A 1 309 ? 9.57 8.688 15.211 1 84.75 309 VAL A C 1
ATOM 2463 O O . VAL A 1 309 ? 9.945 7.566 14.883 1 84.75 309 VAL A O 1
ATOM 2466 N N . MET A 1 310 ? 9.242 9.062 16.422 1 87.38 310 MET A N 1
ATOM 2467 C CA . MET A 1 310 ? 9.391 8.086 17.5 1 87.38 310 MET A CA 1
ATOM 2468 C C . MET A 1 310 ? 8.383 6.953 17.344 1 87.38 310 MET A C 1
ATOM 2470 O O . MET A 1 310 ? 8.672 5.805 17.688 1 87.38 310 MET A O 1
ATOM 2474 N N . GLU A 1 311 ? 7.27 7.281 16.844 1 92 311 GLU A N 1
ATOM 2475 C CA . GLU A 1 311 ? 6.227 6.277 16.641 1 92 311 GLU A CA 1
ATOM 2476 C C . GLU A 1 311 ? 6.574 5.348 15.484 1 92 311 GLU A C 1
ATOM 2478 O O . GLU A 1 311 ? 6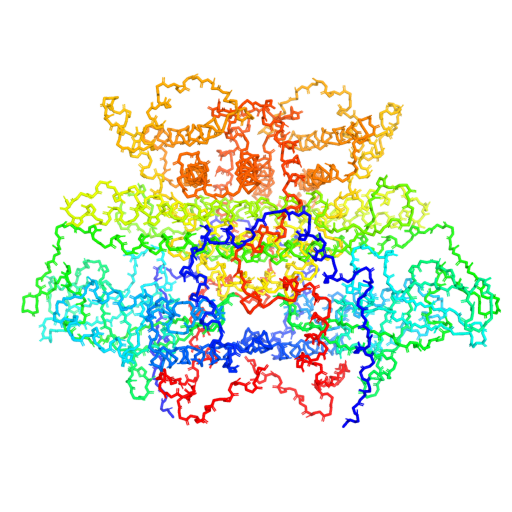.18 4.18 15.484 1 92 311 GLU A O 1
ATOM 2483 N N . ALA A 1 312 ? 7.305 5.855 14.531 1 95.75 312 ALA A N 1
ATOM 2484 C CA . ALA A 1 312 ? 7.637 5.102 13.32 1 95.75 312 ALA A CA 1
ATOM 2485 C C . ALA A 1 312 ? 8.43 3.844 13.664 1 95.75 312 ALA A C 1
ATOM 2487 O O . ALA A 1 312 ? 8.227 2.791 13.055 1 95.75 312 ALA A O 1
ATOM 2488 N N . ARG A 1 313 ? 9.273 3.955 14.664 1 95.5 313 ARG A N 1
ATOM 2489 C CA . ARG A 1 313 ? 10.133 2.822 15 1 95.5 313 ARG A CA 1
ATOM 2490 C C . ARG A 1 313 ? 9.305 1.63 15.469 1 95.5 313 ARG A C 1
ATOM 2492 O O . ARG A 1 313 ? 9.555 0.495 15.055 1 95.5 313 ARG A O 1
ATOM 2499 N N . LEU A 1 314 ? 8.328 1.863 16.281 1 96.62 314 LEU A N 1
ATOM 2500 C CA . LEU A 1 314 ? 7.547 0.762 16.828 1 96.62 314 LEU A CA 1
ATOM 2501 C C . LEU A 1 314 ? 6.605 0.179 15.789 1 96.62 314 LEU A C 1
ATOM 2503 O O . LEU A 1 314 ? 6.352 -1.027 15.773 1 96.62 314 LEU A O 1
ATOM 2507 N N . ALA A 1 315 ? 6.082 1.053 14.969 1 97.94 315 ALA A N 1
ATOM 2508 C CA . ALA A 1 315 ? 5.246 0.553 13.883 1 97.94 315 ALA A CA 1
ATOM 2509 C C . ALA A 1 315 ? 6.035 -0.37 12.953 1 97.94 315 ALA A C 1
ATOM 2511 O O . ALA A 1 315 ? 5.559 -1.444 12.586 1 97.94 315 ALA A O 1
ATOM 2512 N N . LEU A 1 316 ? 7.234 0.043 12.594 1 98.62 316 LEU A N 1
ATOM 2513 C CA . LEU A 1 316 ? 8.07 -0.775 11.719 1 98.62 316 LEU A CA 1
ATOM 2514 C C . LEU A 1 316 ? 8.523 -2.043 12.43 1 98.62 316 LEU A C 1
ATOM 2516 O O . LEU A 1 316 ? 8.539 -3.125 11.844 1 98.62 316 LEU A O 1
ATOM 2520 N N . ALA A 1 317 ? 8.898 -1.893 13.703 1 98.62 317 ALA A N 1
ATOM 2521 C CA . ALA A 1 317 ? 9.32 -3.049 14.492 1 98.62 317 ALA A CA 1
ATOM 2522 C C . ALA A 1 317 ? 8.211 -4.102 14.555 1 98.62 317 ALA A C 1
ATOM 2524 O O . ALA A 1 317 ? 8.484 -5.301 14.508 1 98.62 317 ALA A O 1
ATOM 2525 N N . ARG A 1 318 ? 6.996 -3.668 14.695 1 98.5 318 ARG A N 1
ATOM 2526 C CA . ARG A 1 318 ? 5.855 -4.582 14.711 1 98.5 318 ARG A CA 1
ATOM 2527 C C . ARG A 1 318 ? 5.781 -5.391 13.422 1 98.5 318 ARG A C 1
ATOM 2529 O O . ARG A 1 318 ? 5.645 -6.617 13.461 1 98.5 318 ARG A O 1
ATOM 2536 N N . ALA A 1 319 ? 5.879 -4.699 12.312 1 98.81 319 ALA A N 1
ATOM 2537 C CA . ALA A 1 319 ? 5.785 -5.367 11.016 1 98.81 319 ALA A CA 1
ATOM 2538 C C . ALA A 1 319 ? 6.941 -6.344 10.82 1 98.81 319 ALA A C 1
ATOM 2540 O O . ALA A 1 319 ? 6.738 -7.473 10.367 1 98.81 319 ALA A O 1
ATOM 2541 N N . VAL A 1 320 ? 8.133 -5.934 11.195 1 98.88 320 VAL A N 1
ATOM 2542 C CA . VAL A 1 320 ? 9.312 -6.766 11.016 1 98.88 320 VAL A CA 1
ATOM 2543 C C . VAL A 1 320 ? 9.25 -7.973 11.945 1 98.88 320 VAL A C 1
ATOM 2545 O O . VAL A 1 320 ? 9.695 -9.07 11.586 1 98.88 320 VAL A O 1
ATOM 2548 N N . THR A 1 321 ? 8.688 -7.777 13.109 1 98.94 321 THR A N 1
ATOM 2549 C CA . THR A 1 321 ? 8.531 -8.875 14.055 1 98.94 321 THR A CA 1
ATOM 2550 C C . THR A 1 321 ? 7.648 -9.977 13.469 1 98.94 321 THR A C 1
ATOM 2552 O O . THR A 1 321 ? 8.023 -11.148 13.477 1 98.94 321 THR A O 1
ATOM 2555 N N . VAL A 1 322 ? 6.543 -9.578 12.922 1 98.88 322 VAL A N 1
ATOM 2556 C CA . VAL A 1 322 ? 5.621 -10.547 12.32 1 98.88 322 VAL A CA 1
ATOM 2557 C C . VAL A 1 322 ? 6.305 -11.266 11.164 1 98.88 322 VAL A C 1
ATOM 2559 O O . VAL A 1 322 ? 6.266 -12.492 11.078 1 98.88 322 VAL A O 1
ATOM 2562 N N . ALA A 1 323 ? 6.988 -10.531 10.344 1 98.88 323 ALA A N 1
ATOM 2563 C CA . ALA A 1 323 ? 7.613 -11.102 9.156 1 98.88 323 ALA A CA 1
ATOM 2564 C C . ALA A 1 323 ? 8.75 -12.047 9.531 1 98.88 323 ALA A C 1
ATOM 2566 O O . ALA A 1 323 ? 8.82 -13.172 9.023 1 98.88 323 ALA A O 1
ATOM 2567 N N . VAL A 1 324 ? 9.625 -11.609 10.398 1 98.94 324 VAL A N 1
ATOM 2568 C CA . VAL A 1 324 ? 10.797 -12.414 10.766 1 98.94 324 VAL A CA 1
ATOM 2569 C C . VAL A 1 324 ? 10.344 -13.727 11.398 1 98.94 324 VAL A C 1
ATOM 2571 O O . VAL A 1 324 ? 10.836 -14.797 11.031 1 98.94 324 VAL A O 1
ATOM 2574 N N . ARG A 1 325 ? 9.414 -13.641 12.328 1 98.88 325 ARG A N 1
ATOM 2575 C CA . ARG A 1 325 ? 8.953 -14.852 12.992 1 98.88 325 ARG A CA 1
ATOM 2576 C C . ARG A 1 325 ? 8.305 -15.812 12 1 98.88 325 ARG A C 1
ATOM 2578 O O . ARG A 1 325 ? 8.648 -17 11.953 1 98.88 325 ARG A O 1
ATOM 2585 N N . TYR A 1 326 ? 7.449 -15.359 11.18 1 98.75 326 TYR A N 1
ATOM 2586 C CA . TYR A 1 326 ? 6.738 -16.234 10.25 1 98.75 326 TYR A CA 1
ATOM 2587 C C . TYR A 1 326 ? 7.688 -16.812 9.203 1 98.75 326 TYR A C 1
ATOM 2589 O O . TYR A 1 326 ? 7.621 -18 8.891 1 98.75 326 TYR A O 1
ATOM 2597 N N . LEU A 1 327 ? 8.531 -15.953 8.641 1 98.75 327 LEU A N 1
ATOM 2598 C CA . LEU A 1 327 ? 9.406 -16.375 7.555 1 98.75 327 LEU A CA 1
ATOM 2599 C C . LEU A 1 327 ? 10.477 -17.344 8.062 1 98.75 327 LEU A C 1
ATOM 2601 O O . LEU A 1 327 ? 11.109 -18.047 7.277 1 98.75 327 LEU A O 1
ATOM 2605 N N . SER A 1 328 ? 10.672 -17.344 9.398 1 98.69 328 SER A N 1
ATOM 2606 C CA . SER A 1 328 ? 11.531 -18.359 10.008 1 98.69 328 SER A CA 1
ATOM 2607 C C . SER A 1 328 ? 10.836 -19.703 10.086 1 98.69 328 SER A C 1
ATOM 2609 O O . SER A 1 328 ? 11.492 -20.75 10.055 1 98.69 328 SER A O 1
ATOM 2611 N N . ILE A 1 329 ? 9.531 -19.656 10.195 1 98.19 329 ILE A N 1
ATOM 2612 C CA . ILE A 1 329 ? 8.734 -20.859 10.398 1 98.19 329 ILE A CA 1
ATOM 2613 C C . ILE A 1 329 ? 8.352 -21.469 9.047 1 98.19 329 ILE A C 1
ATOM 2615 O O . ILE A 1 329 ? 8.43 -22.688 8.859 1 98.19 329 ILE A O 1
ATOM 2619 N N . ARG A 1 330 ? 7.969 -20.641 8.148 1 97.31 330 ARG A N 1
ATOM 2620 C CA . ARG A 1 330 ? 7.504 -21.094 6.844 1 97.31 330 ARG A CA 1
ATOM 2621 C C . ARG A 1 330 ? 8.648 -21.688 6.031 1 97.31 330 ARG A C 1
ATOM 2623 O O . ARG A 1 330 ? 9.75 -21.141 6.012 1 97.31 330 ARG A O 1
ATOM 2630 N N . ARG A 1 331 ? 8.383 -22.797 5.391 1 95.81 331 ARG A N 1
ATOM 2631 C CA . ARG A 1 331 ? 9.375 -23.453 4.547 1 95.81 331 ARG A CA 1
ATOM 2632 C C . ARG A 1 331 ? 8.82 -23.688 3.143 1 95.81 331 ARG A C 1
ATOM 2634 O O . ARG A 1 331 ? 7.645 -24.016 2.979 1 95.81 331 ARG A O 1
ATOM 2641 N N . GLN A 1 332 ? 9.664 -23.469 2.188 1 94.62 332 GLN A N 1
ATOM 2642 C CA . GLN A 1 332 ? 9.328 -23.734 0.793 1 94.62 332 GLN A CA 1
ATOM 2643 C C . GLN A 1 332 ? 10.555 -24.203 0.011 1 94.62 332 GLN A C 1
ATOM 2645 O O . GLN A 1 332 ? 11.648 -23.656 0.185 1 94.62 332 GLN A O 1
ATOM 2650 N N . PHE A 1 333 ? 10.445 -25.141 -0.874 1 93.81 333 PHE A N 1
ATOM 2651 C CA . PHE A 1 333 ? 11.461 -25.641 -1.791 1 93.81 333 PHE A CA 1
ATOM 2652 C C . PHE A 1 333 ? 12.703 -26.094 -1.031 1 93.81 333 PHE A C 1
ATOM 2654 O O . PHE A 1 333 ? 12.883 -25.734 0.133 1 93.81 333 PHE A O 1
ATOM 2661 N N . ARG A 1 334 ? 13.484 -26.875 -1.669 1 92.38 334 ARG A N 1
ATOM 2662 C CA . ARG A 1 334 ? 14.789 -27.297 -1.182 1 92.38 334 ARG A CA 1
ATOM 2663 C C . ARG A 1 334 ? 15.906 -26.438 -1.766 1 92.38 334 ARG A C 1
ATOM 2665 O O . ARG A 1 334 ? 15.703 -25.734 -2.76 1 92.38 334 ARG A O 1
ATOM 2672 N N . ASP A 1 335 ? 17 -26.516 -1.038 1 93 335 ASP A N 1
ATOM 2673 C CA . ASP A 1 335 ? 18.172 -25.875 -1.612 1 93 335 ASP A CA 1
ATOM 2674 C C . ASP A 1 335 ? 18.5 -26.438 -2.99 1 93 335 ASP A C 1
ATOM 2676 O O . ASP A 1 335 ? 18.641 -27.656 -3.143 1 93 335 ASP A O 1
ATOM 2680 N N . LYS A 1 336 ? 18.609 -25.609 -3.934 1 89.75 336 LYS A N 1
ATOM 2681 C CA . LYS A 1 336 ? 18.828 -26.047 -5.309 1 89.75 336 LYS A CA 1
ATOM 2682 C C . LYS A 1 336 ? 20.203 -26.703 -5.473 1 89.75 336 LYS A C 1
ATOM 2684 O O . LYS A 1 336 ? 20.391 -27.516 -6.363 1 89.75 336 LYS A O 1
ATOM 2689 N N . ASP A 1 337 ? 21.078 -26.328 -4.617 1 92.75 337 ASP A N 1
ATOM 2690 C CA . ASP A 1 337 ? 22.438 -26.844 -4.738 1 92.75 337 ASP A CA 1
ATOM 2691 C C . ASP A 1 337 ? 22.641 -28.078 -3.873 1 92.75 337 ASP A C 1
ATOM 2693 O O . ASP A 1 337 ? 23.734 -28.656 -3.848 1 92.75 337 ASP A O 1
ATOM 2697 N N . SER A 1 338 ? 21.578 -28.453 -3.209 1 90.44 338 SER A N 1
ATOM 2698 C CA . SER A 1 338 ? 21.688 -29.672 -2.402 1 90.44 338 SER A CA 1
ATOM 2699 C C . SER A 1 338 ? 21.625 -30.922 -3.273 1 90.44 338 SER A C 1
ATOM 2701 O O . SER A 1 338 ? 20.828 -30.984 -4.207 1 90.44 338 SER A O 1
ATOM 2703 N N . ASP A 1 339 ? 22.453 -31.953 -3.012 1 89.12 339 ASP A N 1
ATOM 2704 C CA . ASP A 1 339 ? 22.453 -33.188 -3.764 1 89.12 339 ASP A CA 1
ATOM 2705 C C . ASP A 1 339 ? 21.656 -34.281 -3.037 1 89.12 339 ASP A C 1
ATOM 2707 O O . ASP A 1 339 ? 21.531 -35.406 -3.535 1 89.12 339 ASP A O 1
ATOM 2711 N N . ASN A 1 340 ? 21.125 -33.875 -1.945 1 89.69 340 ASN A N 1
ATOM 2712 C CA . ASN A 1 340 ? 20.344 -34.812 -1.162 1 89.69 340 ASN A CA 1
ATOM 2713 C C . ASN A 1 340 ? 18.844 -34.625 -1.36 1 89.69 340 ASN A C 1
ATOM 2715 O O . ASN A 1 340 ? 18.281 -33.625 -0.894 1 89.69 340 ASN A O 1
ATOM 2719 N N . PRO A 1 341 ? 18.203 -35.5 -1.985 1 83.88 341 PRO A N 1
ATOM 2720 C CA . PRO A 1 341 ? 16.766 -35.344 -2.26 1 83.88 341 PRO A CA 1
ATOM 2721 C C . PRO A 1 341 ? 15.922 -35.344 -0.99 1 83.88 341 PRO A C 1
ATOM 2723 O O . PRO A 1 341 ? 14.766 -34.938 -1.015 1 83.88 341 PRO A O 1
ATOM 2726 N N . SER A 1 342 ? 16.469 -35.812 0.095 1 85.5 342 SER A N 1
ATOM 2727 C CA . SER A 1 342 ? 15.711 -35.938 1.332 1 85.5 342 SER A CA 1
ATOM 2728 C C . SER A 1 342 ? 15.844 -34.688 2.203 1 85.5 342 SER A C 1
ATOM 2730 O O . SER A 1 342 ? 15.234 -34.594 3.271 1 85.5 342 SER A O 1
ATOM 2732 N N . ASP A 1 343 ? 16.578 -33.719 1.683 1 89.56 343 ASP A N 1
ATOM 2733 C CA . ASP A 1 343 ? 16.703 -32.5 2.453 1 89.56 343 ASP A CA 1
ATOM 2734 C C . ASP A 1 343 ? 15.359 -31.797 2.602 1 89.56 343 ASP A C 1
ATOM 2736 O O . ASP A 1 343 ? 14.555 -31.781 1.664 1 89.56 343 ASP A O 1
ATOM 2740 N N . PRO A 1 344 ? 15.125 -31.312 3.775 1 88.88 344 PRO A N 1
ATOM 2741 C CA . PRO A 1 344 ? 13.859 -30.609 3.986 1 88.88 344 PRO A CA 1
ATOM 2742 C C . PRO A 1 344 ? 13.773 -29.297 3.211 1 88.88 344 PRO A C 1
ATOM 2744 O O . PRO A 1 344 ? 14.789 -28.812 2.719 1 88.88 344 PRO A O 1
ATOM 2747 N N . GLU A 1 345 ? 12.578 -28.828 3.1 1 93.69 345 GLU A N 1
ATOM 2748 C CA . GLU A 1 345 ? 12.406 -27.484 2.559 1 93.69 345 GLU A CA 1
ATOM 2749 C C . GLU A 1 345 ? 13.109 -26.438 3.424 1 93.69 345 GLU A C 1
ATOM 2751 O O . GLU A 1 345 ? 13.25 -26.625 4.637 1 93.69 345 GLU A O 1
ATOM 2756 N N . MET A 1 346 ? 13.5 -25.391 2.838 1 94.94 346 MET A N 1
ATOM 2757 C CA . MET A 1 346 ? 14.258 -24.344 3.52 1 94.94 346 MET A CA 1
ATOM 2758 C C . MET A 1 346 ? 13.32 -23.312 4.133 1 94.94 346 MET A C 1
ATOM 2760 O O . MET A 1 346 ? 12.289 -22.969 3.547 1 94.94 346 MET A O 1
ATOM 2764 N N . PRO A 1 347 ? 13.742 -22.797 5.371 1 96.62 347 PRO A N 1
ATOM 2765 C CA . PRO A 1 347 ? 13 -21.609 5.832 1 96.62 347 PRO A CA 1
ATOM 2766 C C . PRO A 1 347 ? 13.016 -20.469 4.816 1 96.62 347 PRO A C 1
ATOM 2768 O O . PRO A 1 347 ? 14.062 -20.172 4.238 1 96.62 347 PRO A O 1
ATOM 2771 N N . VAL A 1 348 ? 11.914 -19.906 4.645 1 97.31 348 VAL A N 1
ATOM 2772 C CA . VAL A 1 348 ? 11.766 -18.859 3.643 1 97.31 348 VAL A CA 1
ATOM 2773 C C . VAL A 1 348 ? 12.734 -17.719 3.947 1 97.31 348 VAL A C 1
ATOM 2775 O O . VAL A 1 348 ? 13.273 -17.094 3.033 1 97.31 348 VAL A O 1
ATOM 2778 N N . LEU A 1 349 ? 13.031 -17.469 5.211 1 98.44 349 LEU A N 1
ATOM 2779 C CA . LEU A 1 349 ? 13.906 -16.391 5.629 1 98.44 349 LEU A CA 1
ATOM 2780 C C . LEU A 1 349 ? 15.344 -16.656 5.195 1 98.44 349 LEU A C 1
ATOM 2782 O O . LEU A 1 349 ? 16.188 -15.742 5.223 1 98.44 349 LEU A O 1
ATOM 2786 N N . ASP A 1 350 ? 15.648 -17.828 4.742 1 98.06 350 ASP A N 1
ATOM 2787 C CA . ASP A 1 350 ? 17.016 -18.172 4.352 1 98.06 350 ASP A CA 1
ATOM 2788 C C . ASP A 1 350 ? 17.281 -17.781 2.898 1 98.06 350 ASP A C 1
ATOM 2790 O O . ASP A 1 350 ? 18.438 -17.797 2.449 1 98.06 350 ASP A O 1
ATOM 2794 N N . TYR A 1 351 ? 16.297 -17.453 2.188 1 97.75 351 TYR A N 1
ATOM 2795 C CA . TYR A 1 351 ? 16.5 -17 0.814 1 97.75 351 TYR A CA 1
ATOM 2796 C C . TYR A 1 351 ? 17 -15.57 0.777 1 97.75 351 TYR A C 1
ATOM 2798 O O . TYR A 1 351 ? 16.469 -14.703 1.481 1 97.75 351 TYR A O 1
ATOM 2806 N N . SER A 1 352 ? 17.969 -15.312 -0.051 1 97.94 352 SER A N 1
ATOM 2807 C CA . SER A 1 352 ? 18.594 -14 -0.108 1 97.94 352 SER A CA 1
ATOM 2808 C C . SER A 1 352 ? 17.609 -12.922 -0.538 1 97.94 352 SER A C 1
ATOM 2810 O O . SER A 1 352 ? 17.688 -11.781 -0.072 1 97.94 352 SER A O 1
ATOM 2812 N N . THR A 1 353 ? 16.625 -13.266 -1.389 1 97.5 353 THR A N 1
ATOM 2813 C CA . THR A 1 353 ? 15.648 -12.297 -1.866 1 97.5 353 THR A CA 1
ATOM 2814 C C . THR A 1 353 ? 14.672 -11.922 -0.753 1 97.5 353 THR A C 1
ATOM 2816 O O . THR A 1 353 ? 14.031 -10.867 -0.81 1 97.5 353 THR A O 1
ATOM 2819 N N . VAL A 1 354 ? 14.516 -12.789 0.253 1 98.38 354 VAL A N 1
ATOM 2820 C CA . VAL A 1 354 ? 13.688 -12.461 1.405 1 98.38 354 VAL A CA 1
ATOM 2821 C C . VAL A 1 354 ? 14.484 -11.641 2.408 1 98.38 354 VAL A C 1
ATOM 2823 O O . VAL A 1 354 ? 14 -10.625 2.914 1 98.38 354 VAL A O 1
ATOM 2826 N N . GLN A 1 355 ? 15.711 -12.039 2.625 1 98.75 355 GLN A N 1
ATOM 2827 C CA . GLN A 1 355 ? 16.578 -11.352 3.58 1 98.75 355 GLN A CA 1
ATOM 2828 C C . GLN A 1 355 ? 16.797 -9.898 3.166 1 98.75 355 GLN A C 1
ATOM 2830 O O . GLN A 1 355 ? 16.734 -8.992 3.998 1 98.75 355 GLN A O 1
ATOM 2835 N N . VAL A 1 356 ? 17.016 -9.633 1.915 1 98.62 356 VAL A N 1
ATOM 2836 C CA . VAL A 1 356 ? 17.359 -8.289 1.45 1 98.62 356 VAL A CA 1
ATOM 2837 C C . VAL A 1 356 ? 16.156 -7.367 1.579 1 98.62 356 VAL A C 1
ATOM 2839 O O . VAL A 1 356 ? 16.297 -6.141 1.609 1 98.62 356 VAL A O 1
ATOM 2842 N N . ARG A 1 357 ? 15.008 -7.922 1.668 1 98.38 357 ARG A N 1
ATOM 2843 C CA . ARG A 1 357 ? 13.797 -7.133 1.849 1 98.38 357 ARG A CA 1
ATOM 2844 C C . ARG A 1 357 ? 13.5 -6.914 3.328 1 98.38 357 ARG A C 1
ATOM 2846 O O . ARG A 1 357 ? 12.992 -5.859 3.717 1 98.38 357 ARG A O 1
ATOM 2853 N N . ILE A 1 358 ? 13.859 -7.836 4.211 1 98.88 358 ILE A N 1
ATOM 2854 C CA . ILE A 1 358 ? 13.406 -7.84 5.594 1 98.88 358 ILE A CA 1
ATOM 2855 C C . ILE A 1 358 ? 14.492 -7.273 6.5 1 98.88 358 ILE A C 1
ATOM 2857 O O . ILE A 1 358 ? 14.227 -6.414 7.344 1 98.88 358 ILE A O 1
ATOM 2861 N N . PHE A 1 359 ? 15.727 -7.676 6.371 1 98.94 359 PHE A N 1
ATOM 2862 C CA . PHE A 1 359 ? 16.781 -7.348 7.336 1 98.94 359 PHE A CA 1
ATOM 2863 C C . PHE A 1 359 ? 17.109 -5.863 7.289 1 98.94 359 PHE A C 1
ATOM 2865 O O . PHE A 1 359 ? 17.344 -5.242 8.328 1 98.94 359 PHE A O 1
ATOM 2872 N N . PRO A 1 360 ? 17.156 -5.223 6.09 1 98.88 360 PRO A N 1
ATOM 2873 C CA . PRO A 1 360 ? 17.328 -3.77 6.102 1 98.88 360 PRO A CA 1
ATOM 2874 C C . PRO A 1 360 ? 16.219 -3.043 6.859 1 98.88 360 PRO A C 1
ATOM 2876 O O . PRO A 1 360 ? 16.469 -2.002 7.473 1 98.88 360 PRO A O 1
ATOM 2879 N N . LEU A 1 361 ? 15.023 -3.561 6.805 1 98.88 361 LEU A N 1
ATOM 2880 C CA . LEU A 1 361 ? 13.93 -2.963 7.559 1 98.88 361 LEU A CA 1
ATOM 2881 C C . LEU A 1 361 ? 14.133 -3.154 9.062 1 98.88 361 LEU A C 1
ATOM 2883 O O . LEU A 1 361 ? 13.797 -2.273 9.852 1 98.88 361 LEU A O 1
ATOM 2887 N N . LEU A 1 362 ? 14.656 -4.332 9.422 1 98.88 362 LEU A N 1
ATOM 2888 C CA . LEU A 1 362 ? 15.055 -4.547 10.812 1 98.88 362 LEU A CA 1
ATOM 2889 C C . LEU A 1 362 ? 16.062 -3.494 11.25 1 98.88 362 LEU A C 1
ATOM 2891 O O . LEU A 1 362 ? 15.906 -2.871 12.305 1 98.88 362 LEU A O 1
ATOM 2895 N N . ALA A 1 363 ? 17.047 -3.275 10.453 1 98.94 363 ALA A N 1
ATOM 2896 C CA . ALA A 1 363 ? 18.062 -2.258 10.727 1 98.94 363 ALA A CA 1
ATOM 2897 C C . ALA A 1 363 ? 17.438 -0.866 10.773 1 98.94 363 ALA A C 1
ATOM 2899 O O . ALA A 1 363 ? 17.812 -0.043 11.609 1 98.94 363 ALA A O 1
ATOM 2900 N N . THR A 1 364 ? 16.516 -0.608 9.898 1 98.81 364 THR A N 1
ATOM 2901 C CA . THR A 1 364 ? 15.844 0.685 9.82 1 98.81 364 THR A CA 1
ATOM 2902 C C . THR A 1 364 ? 15.07 0.976 11.102 1 98.81 364 THR A C 1
ATOM 2904 O O . THR A 1 364 ? 15.023 2.119 11.562 1 98.81 364 THR A O 1
ATOM 2907 N N . ALA A 1 365 ? 14.438 -0.043 11.68 1 98.56 365 ALA A N 1
ATOM 2908 C CA . ALA A 1 365 ? 13.734 0.154 12.945 1 98.56 365 ALA A CA 1
ATOM 2909 C C . ALA A 1 365 ? 14.672 0.696 14.023 1 98.56 365 ALA A C 1
ATOM 2911 O O . ALA A 1 365 ? 14.297 1.578 14.797 1 98.56 365 ALA A O 1
ATOM 2912 N N . PHE A 1 366 ? 15.914 0.212 14.031 1 98.44 366 PHE A N 1
ATOM 2913 C CA . PHE A 1 366 ? 16.906 0.698 14.992 1 98.44 366 PHE A CA 1
ATOM 2914 C C . PHE A 1 366 ? 17.344 2.113 14.641 1 98.44 366 PHE A C 1
ATOM 2916 O O . PHE A 1 366 ? 17.5 2.957 15.523 1 98.44 366 PHE A O 1
ATOM 2923 N N . ALA A 1 367 ? 17.516 2.367 13.367 1 98.56 367 ALA A N 1
ATOM 2924 C CA . ALA A 1 367 ? 17.875 3.715 12.938 1 98.56 367 ALA A CA 1
ATOM 2925 C C . ALA A 1 367 ? 16.812 4.73 13.375 1 98.56 367 ALA A C 1
ATOM 2927 O O . ALA A 1 367 ? 17.156 5.82 13.844 1 98.56 367 ALA A O 1
ATOM 2928 N N . LEU A 1 368 ? 15.586 4.367 13.203 1 98.06 368 LEU A N 1
ATOM 2929 C CA . LEU A 1 368 ? 14.477 5.238 13.578 1 98.06 368 LEU A CA 1
ATOM 2930 C C . LEU A 1 368 ? 14.414 5.414 15.094 1 98.06 368 LEU A C 1
ATOM 2932 O O . LEU A 1 368 ? 14.07 6.492 15.586 1 98.06 368 LEU A O 1
ATOM 2936 N N . HIS A 1 369 ? 14.758 4.375 15.812 1 97 369 HIS A N 1
ATOM 2937 C CA . HIS A 1 369 ? 14.781 4.449 17.266 1 97 369 HIS A CA 1
ATOM 2938 C C . HIS A 1 369 ? 15.781 5.496 17.75 1 97 369 HIS A C 1
ATOM 2940 O O . HIS A 1 369 ? 15.43 6.383 18.531 1 97 369 HIS A O 1
ATOM 2946 N N . TYR A 1 370 ? 17 5.426 17.281 1 96.88 370 TYR A N 1
ATOM 2947 C CA . TYR A 1 370 ? 18.047 6.34 17.734 1 96.88 370 TYR A CA 1
ATOM 2948 C C . TYR A 1 370 ? 17.75 7.766 17.281 1 96.88 370 TYR A C 1
ATOM 2950 O O . TYR A 1 370 ? 18.031 8.719 18.016 1 96.88 370 TYR A O 1
ATOM 2958 N N . SER A 1 371 ? 17.172 7.898 16.094 1 95.94 371 SER A N 1
ATOM 2959 C CA . SER A 1 371 ? 16.875 9.234 15.586 1 95.94 371 SER A CA 1
ATOM 2960 C C . SER A 1 371 ? 15.672 9.836 16.312 1 95.94 371 SER A C 1
ATOM 2962 O O . SER A 1 371 ? 15.617 11.047 16.531 1 95.94 371 SER A O 1
ATOM 2964 N N . GLY A 1 372 ? 14.688 8.969 16.578 1 93.38 372 GLY A N 1
ATOM 2965 C CA . GLY A 1 372 ? 13.578 9.445 17.391 1 93.38 372 GLY A CA 1
ATOM 2966 C C . GLY A 1 372 ? 14.008 9.953 18.75 1 93.38 372 GLY A C 1
ATOM 2967 O O . GLY A 1 372 ? 13.539 11 19.203 1 93.38 372 GLY A O 1
ATOM 2968 N N . LYS A 1 373 ? 14.867 9.258 19.391 1 92.12 373 LYS A N 1
ATOM 2969 C CA . LYS A 1 373 ? 15.406 9.672 20.688 1 92.12 373 LYS A CA 1
ATOM 2970 C C . LYS A 1 373 ? 16.156 10.992 20.578 1 92.12 373 LYS A C 1
ATOM 2972 O O . LYS A 1 373 ? 15.969 11.891 21.391 1 92.12 373 LYS A O 1
ATOM 2977 N N . ALA A 1 374 ? 16.953 11.062 19.578 1 91.62 374 ALA A N 1
ATOM 2978 C CA . ALA A 1 374 ? 17.75 12.273 19.375 1 91.62 374 ALA A CA 1
ATOM 2979 C C . ALA A 1 374 ? 16.859 13.477 19.094 1 91.62 374 ALA A C 1
ATOM 2981 O O . ALA A 1 374 ? 17.125 14.586 19.562 1 91.62 374 ALA A O 1
ATOM 2982 N N . MET A 1 375 ? 15.852 13.281 18.344 1 89.56 375 MET A N 1
ATOM 2983 C CA . MET A 1 375 ? 14.922 14.359 18.031 1 89.56 375 MET A CA 1
ATOM 2984 C C . MET A 1 375 ? 14.188 14.82 19.297 1 89.56 375 MET A C 1
ATOM 2986 O O . MET A 1 375 ? 13.906 16 19.453 1 89.56 375 MET A O 1
ATOM 2990 N N . GLY A 1 376 ? 13.805 13.836 20.109 1 85.69 376 GLY A N 1
ATOM 2991 C CA . GLY A 1 376 ? 13.195 14.195 21.375 1 85.69 376 GLY A CA 1
ATOM 2992 C C . GLY A 1 376 ? 14.102 15.031 22.266 1 85.69 376 GLY A C 1
ATOM 2993 O O . GLY A 1 376 ? 13.648 15.992 22.891 1 85.69 376 GLY A O 1
ATOM 2994 N N . GLU A 1 377 ? 15.336 14.695 22.266 1 85.94 377 GLU A N 1
ATOM 2995 C CA . GLU A 1 377 ? 16.328 15.438 23.047 1 85.94 377 GLU A CA 1
ATOM 2996 C C . GLU A 1 377 ? 16.547 16.828 22.484 1 85.94 377 GLU A C 1
ATOM 2998 O O . GLU A 1 377 ? 16.672 17.797 23.234 1 85.94 377 GLU A O 1
ATOM 3003 N N . LEU A 1 378 ? 16.641 16.859 21.203 1 83.25 378 LEU A N 1
ATOM 3004 C CA . LEU A 1 378 ? 16.781 18.156 20.547 1 83.25 378 LEU A CA 1
ATOM 3005 C C . LEU A 1 378 ? 15.602 19.062 20.844 1 83.25 378 LEU A C 1
ATOM 3007 O O . LEU A 1 378 ? 15.781 20.266 21.109 1 83.25 378 LEU A O 1
ATOM 3011 N N . TYR A 1 379 ? 14.445 18.562 20.781 1 82.94 379 TYR A N 1
ATOM 3012 C CA . TYR A 1 379 ? 13.234 19.328 21.078 1 82.94 379 TYR A CA 1
ATOM 3013 C C . TYR A 1 379 ? 13.258 19.828 22.516 1 82.94 379 TYR A C 1
ATOM 3015 O O . TYR A 1 379 ? 12.977 21.016 22.766 1 82.94 379 TYR A O 1
ATOM 3023 N N . ALA A 1 380 ? 13.656 18.969 23.438 1 81.62 380 ALA A N 1
ATOM 3024 C CA . ALA A 1 380 ? 13.711 19.344 24.859 1 81.62 380 ALA A CA 1
ATOM 3025 C C . ALA A 1 380 ? 14.75 20.438 25.094 1 81.62 380 ALA A C 1
ATOM 3027 O O . ALA A 1 380 ? 14.508 21.375 25.844 1 81.62 380 ALA A O 1
ATOM 3028 N N . ARG A 1 381 ? 15.836 20.297 24.453 1 82.19 381 ARG A N 1
ATOM 3029 C CA . ARG A 1 381 ? 16.906 21.281 24.594 1 82.19 381 ARG A CA 1
ATOM 3030 C C . ARG A 1 381 ? 16.469 22.625 24.016 1 82.19 381 ARG A C 1
ATOM 3032 O O . ARG A 1 381 ? 16.766 23.688 24.594 1 82.19 381 ARG A O 1
ATOM 3039 N N . THR A 1 382 ? 15.922 22.578 22.859 1 79.94 382 THR A N 1
ATOM 3040 C CA . THR A 1 382 ? 15.461 23.797 22.203 1 79.94 382 THR A CA 1
ATOM 3041 C C . THR A 1 382 ? 14.422 24.516 23.062 1 79.94 382 THR A C 1
ATOM 3043 O O . THR A 1 382 ? 14.469 25.734 23.203 1 79.94 382 THR A O 1
ATOM 3046 N N . ARG A 1 383 ? 13.516 23.797 23.609 1 76.5 383 ARG A N 1
ATOM 3047 C CA . ARG A 1 383 ? 12.492 24.359 24.484 1 76.5 383 ARG A CA 1
ATOM 3048 C C . ARG A 1 383 ? 13.117 25.016 25.719 1 76.5 383 ARG A C 1
ATOM 3050 O O . ARG A 1 383 ? 12.703 26.094 26.141 1 76.5 383 ARG A O 1
ATOM 3057 N N . LYS A 1 384 ? 14.094 24.344 26.25 1 80.62 384 LYS A N 1
ATOM 3058 C CA . LYS A 1 384 ? 14.797 24.859 27.422 1 80.62 384 LYS A CA 1
ATOM 3059 C C . LYS A 1 384 ? 15.523 26.156 27.078 1 80.62 384 LYS A C 1
ATOM 3061 O O . LYS A 1 384 ? 15.477 27.125 27.844 1 80.62 384 LYS A O 1
ATOM 3066 N N . ASN A 1 385 ? 16.125 26.141 25.953 1 80.06 385 ASN A N 1
ATOM 3067 C CA . ASN A 1 385 ? 16.859 27.312 25.516 1 80.06 385 ASN A CA 1
ATOM 3068 C C . ASN A 1 385 ? 15.93 28.5 25.281 1 80.06 385 ASN A C 1
ATOM 3070 O O . ASN A 1 385 ? 16.281 29.641 25.578 1 80.06 385 ASN A O 1
ATOM 3074 N N . ILE A 1 386 ? 14.852 28.25 24.734 1 74.5 386 ILE A N 1
ATOM 3075 C CA . ILE A 1 386 ? 13.875 29.297 24.469 1 74.5 386 ILE A CA 1
ATOM 3076 C C . ILE A 1 386 ? 13.328 29.828 25.797 1 74.5 386 ILE A C 1
ATOM 3078 O O . ILE A 1 386 ? 13.25 31.031 26 1 74.5 386 ILE A O 1
ATOM 3082 N N . GLU A 1 387 ? 13 28.953 26.672 1 72.88 387 GLU A N 1
ATOM 3083 C CA . GLU A 1 387 ? 12.406 29.328 27.953 1 72.88 387 GLU A CA 1
ATOM 3084 C C . GLU A 1 387 ? 13.414 30.062 28.828 1 72.88 387 GLU A C 1
ATOM 3086 O O . GLU A 1 387 ? 13.07 31.047 29.5 1 72.88 387 GLU A O 1
ATOM 3091 N N . GLU A 1 388 ? 14.672 29.641 28.797 1 78.19 388 GLU A N 1
ATOM 3092 C CA . GLU A 1 388 ? 15.672 30.172 29.719 1 78.19 388 GLU A CA 1
ATOM 3093 C C . GLU A 1 388 ? 16.391 31.375 29.109 1 78.19 388 GLU A C 1
ATOM 3095 O O . GLU A 1 388 ? 16.719 32.312 29.828 1 78.19 388 GLU A O 1
ATOM 3100 N N . ASN A 1 389 ? 16.609 31.281 27.797 1 77.5 389 ASN A N 1
ATOM 3101 C CA . ASN A 1 389 ? 17.531 32.281 27.234 1 77.5 389 ASN A CA 1
ATOM 3102 C C . ASN A 1 389 ? 16.859 33.062 26.109 1 77.5 389 ASN A C 1
ATOM 3104 O O . ASN A 1 389 ? 17.453 34 25.562 1 77.5 389 ASN A O 1
ATOM 3108 N N . GLY A 1 390 ? 15.672 32.688 25.75 1 68.38 390 GLY A N 1
ATOM 3109 C CA . GLY A 1 390 ? 15.031 33.344 24.625 1 68.38 390 GLY A CA 1
ATOM 3110 C C . GLY A 1 390 ? 15.758 33.156 23.312 1 68.38 390 GLY A C 1
ATOM 3111 O O . GLY A 1 390 ? 15.719 34 22.438 1 68.38 390 GLY A O 1
ATOM 3112 N N . ASP A 1 391 ? 16.531 32.125 23.25 1 72.38 391 ASP A N 1
ATOM 3113 C CA . ASP A 1 391 ? 17.344 31.812 22.078 1 72.38 391 ASP A CA 1
ATOM 3114 C C . ASP A 1 391 ? 16.578 30.953 21.078 1 72.38 391 ASP A C 1
ATOM 3116 O O . ASP A 1 391 ? 16.25 29.797 21.375 1 72.38 391 ASP A O 1
ATOM 3120 N N . PHE A 1 392 ? 16.312 31.547 19.875 1 71.38 392 PHE A N 1
ATOM 3121 C CA . PHE A 1 392 ? 15.484 30.875 18.875 1 71.38 392 PHE A CA 1
ATOM 3122 C C . PHE A 1 392 ? 16.344 30.328 17.75 1 71.38 392 PHE A C 1
ATOM 3124 O O . PHE A 1 392 ? 15.828 29.859 16.734 1 71.38 392 PHE A O 1
ATOM 3131 N N . GLU A 1 393 ? 17.562 30.344 18 1 69.38 393 GLU A N 1
ATOM 3132 C CA . GLU A 1 393 ? 18.484 29.984 16.922 1 69.38 393 GLU A CA 1
ATOM 3133 C C . GLU A 1 393 ? 18.297 28.547 16.484 1 69.38 393 GLU A C 1
ATOM 3135 O O . GLU A 1 393 ? 18.406 28.234 15.297 1 69.38 393 GLU A O 1
ATOM 3140 N N . THR A 1 394 ? 17.953 27.75 17.453 1 76 394 THR A N 1
ATOM 3141 C CA . THR A 1 394 ? 17.891 26.328 17.172 1 76 394 THR A CA 1
ATOM 3142 C C . THR A 1 394 ? 16.5 25.922 16.672 1 76 394 THR A C 1
ATOM 3144 O O . THR A 1 394 ? 16.281 24.781 16.25 1 76 394 THR A O 1
ATOM 3147 N N . LEU A 1 395 ? 15.695 26.859 16.641 1 78.62 395 LEU A N 1
ATOM 3148 C CA . LEU A 1 395 ? 14.312 26.578 16.266 1 78.62 395 LEU A CA 1
ATOM 3149 C C . LEU A 1 395 ? 14.211 26.281 14.766 1 78.62 395 LEU A C 1
ATOM 3151 O O . LEU A 1 395 ? 13.461 25.391 14.359 1 78.62 395 LEU A O 1
ATOM 3155 N N . ALA A 1 396 ? 14.945 27.031 14.023 1 79.12 396 ALA A N 1
ATOM 3156 C CA . ALA A 1 396 ? 14.914 26.844 12.578 1 79.12 396 ALA A CA 1
ATOM 3157 C C . ALA A 1 396 ? 15.469 25.469 12.195 1 79.12 396 ALA A C 1
ATOM 3159 O O . ALA A 1 396 ? 14.945 24.812 11.305 1 79.12 396 ALA A O 1
ATOM 3160 N N . GLU A 1 397 ? 16.453 25.078 12.805 1 81.94 397 GLU A N 1
ATOM 3161 C CA . GLU A 1 397 ? 17.047 23.766 12.562 1 81.94 397 GLU A CA 1
ATOM 3162 C C . GLU A 1 397 ? 16.094 22.656 12.992 1 81.94 397 GLU A C 1
ATOM 3164 O O . GLU A 1 397 ? 15.969 21.641 12.297 1 81.94 397 GLU A O 1
ATOM 3169 N N . LEU A 1 398 ? 15.523 22.859 14.117 1 84.56 398 LEU A N 1
ATOM 3170 C CA . LEU A 1 398 ? 14.586 21.875 14.633 1 84.56 398 LEU A CA 1
ATOM 3171 C C . LEU A 1 398 ? 13.406 21.703 13.688 1 84.56 398 LEU A C 1
ATOM 3173 O O . LEU A 1 398 ? 12.969 20.578 13.43 1 84.56 398 LEU A O 1
ATOM 3177 N N . HIS A 1 399 ? 12.969 22.781 13.203 1 85.06 399 HIS A N 1
ATOM 3178 C CA . HIS A 1 399 ? 11.828 22.734 12.289 1 85.06 399 HIS A CA 1
ATOM 3179 C C . HIS A 1 399 ? 12.195 22.031 10.992 1 85.06 399 HIS A C 1
ATOM 3181 O O . HIS A 1 399 ? 11.438 21.188 10.5 1 85.06 399 HIS A O 1
ATOM 3187 N N . SER A 1 400 ? 13.289 22.406 10.453 1 88.12 400 SER A N 1
ATOM 3188 C CA . SER A 1 400 ? 13.734 21.812 9.195 1 88.12 400 SER A CA 1
ATOM 3189 C C . SER A 1 400 ? 14.016 20.312 9.359 1 88.12 400 SER A C 1
ATOM 3191 O O . SER A 1 400 ? 13.547 19.5 8.562 1 88.12 400 SER A O 1
ATOM 3193 N N . THR A 1 401 ? 14.711 19.953 10.391 1 89.06 401 THR A N 1
ATOM 3194 C CA . THR A 1 401 ? 15.078 18.562 10.641 1 89.06 401 THR A CA 1
ATOM 3195 C C . THR A 1 401 ? 13.828 17.719 10.898 1 89.06 401 THR A C 1
ATOM 3197 O O . THR A 1 401 ? 13.727 16.594 10.406 1 89.06 401 THR A O 1
ATOM 3200 N N . SER A 1 402 ? 12.93 18.297 11.656 1 91.19 402 SER A N 1
ATOM 3201 C CA . SER A 1 402 ? 11.703 17.562 11.953 1 91.19 402 SER A CA 1
ATOM 3202 C C . SER A 1 402 ? 10.875 17.344 10.695 1 91.19 402 SER A C 1
ATOM 3204 O O . SER A 1 402 ? 10.258 16.281 10.531 1 91.19 402 SER A O 1
ATOM 3206 N N . SER A 1 403 ? 10.859 18.297 9.758 1 92.94 403 SER A N 1
ATOM 3207 C CA . SER A 1 403 ? 10.117 18.172 8.508 1 92.94 403 SER A CA 1
ATOM 3208 C C . SER A 1 403 ? 10.695 17.062 7.633 1 92.94 403 SER A C 1
ATOM 3210 O O . SER A 1 403 ? 9.953 16.219 7.105 1 92.94 403 SER A O 1
ATOM 3212 N N . GLY A 1 404 ? 11.977 17.094 7.539 1 95.81 404 GLY A N 1
ATOM 3213 C CA . GLY A 1 404 ? 12.641 16.062 6.734 1 95.81 404 GLY A CA 1
ATOM 3214 C C . GLY A 1 404 ? 12.5 14.672 7.305 1 95.81 404 GLY A C 1
ATOM 3215 O O . GLY A 1 404 ? 12.242 13.719 6.57 1 95.81 404 GLY A O 1
ATOM 3216 N N . LEU A 1 405 ? 12.672 14.555 8.57 1 95.75 405 LEU A N 1
ATOM 3217 C CA . LEU A 1 405 ? 12.609 13.25 9.219 1 95.75 405 LEU A CA 1
ATOM 3218 C C . LEU A 1 405 ? 11.18 12.711 9.211 1 95.75 405 LEU A C 1
ATOM 3220 O O . LEU A 1 405 ? 10.977 11.5 9.062 1 95.75 405 LEU A O 1
ATOM 3224 N N . LYS A 1 406 ? 10.234 13.625 9.438 1 94.88 406 LYS A N 1
ATOM 3225 C CA . LYS A 1 406 ? 8.844 13.188 9.328 1 94.88 406 LYS A CA 1
ATOM 3226 C C . LYS A 1 406 ? 8.562 12.57 7.965 1 94.88 406 LYS A C 1
ATOM 3228 O O . LYS A 1 406 ? 7.973 11.492 7.875 1 94.88 406 LYS A O 1
ATOM 3233 N N . SER A 1 407 ? 9.008 13.242 6.965 1 96.5 407 SER A N 1
ATOM 3234 C CA . SER A 1 407 ? 8.789 12.766 5.602 1 96.5 407 SER A CA 1
ATOM 3235 C C . SER A 1 407 ? 9.453 11.422 5.375 1 96.5 407 SER A C 1
ATOM 3237 O O . SER A 1 407 ? 8.805 10.461 4.953 1 96.5 407 SER A O 1
ATOM 3239 N N . LEU A 1 408 ? 10.695 11.258 5.711 1 97.88 408 LEU A N 1
ATOM 3240 C CA . LEU A 1 408 ? 11.453 10.047 5.418 1 97.88 408 LEU A CA 1
ATOM 3241 C C . LEU A 1 408 ? 11.008 8.898 6.316 1 97.88 408 LEU A C 1
ATOM 3243 O O . LEU A 1 408 ? 10.797 7.781 5.844 1 97.88 408 LEU A O 1
ATOM 3247 N N . ALA A 1 409 ? 10.875 9.148 7.605 1 97.88 409 ALA A N 1
ATOM 3248 C CA . ALA A 1 409 ? 10.547 8.094 8.562 1 97.88 409 ALA A CA 1
ATOM 3249 C C . ALA A 1 409 ? 9.188 7.477 8.25 1 97.88 409 ALA A C 1
ATOM 3251 O O . ALA A 1 409 ? 9.031 6.254 8.289 1 97.88 409 ALA A O 1
ATOM 3252 N N . THR A 1 410 ? 8.219 8.336 7.949 1 97.62 410 THR A N 1
ATOM 3253 C CA . THR A 1 410 ? 6.887 7.812 7.672 1 97.62 410 THR A CA 1
ATOM 3254 C C . THR A 1 410 ? 6.867 7.066 6.34 1 97.62 410 THR A C 1
ATOM 3256 O O . THR A 1 410 ? 6.156 6.074 6.188 1 97.62 410 THR A O 1
ATOM 3259 N N . ASP A 1 411 ? 7.672 7.496 5.398 1 97.62 411 ASP A N 1
ATOM 3260 C CA . ASP A 1 411 ? 7.773 6.801 4.117 1 97.62 411 ASP A CA 1
ATOM 3261 C C . ASP A 1 411 ? 8.422 5.43 4.289 1 97.62 411 ASP A C 1
ATOM 3263 O O . ASP A 1 411 ? 7.945 4.438 3.738 1 97.62 411 ASP A O 1
ATOM 3267 N N . LEU A 1 412 ? 9.516 5.402 5 1 98.38 412 LEU A N 1
ATOM 3268 C CA . LEU A 1 412 ? 10.211 4.148 5.25 1 98.38 412 LEU A CA 1
ATOM 3269 C C . LEU A 1 412 ? 9.305 3.152 5.961 1 98.38 412 LEU A C 1
ATOM 3271 O O . LEU A 1 412 ? 9.281 1.969 5.613 1 98.38 412 LEU A O 1
ATOM 3275 N N . THR A 1 413 ? 8.578 3.66 6.871 1 98.56 413 THR A N 1
ATOM 3276 C CA . THR A 1 413 ? 7.742 2.785 7.684 1 98.56 413 THR A CA 1
ATOM 3277 C C . THR A 1 413 ? 6.535 2.293 6.891 1 98.56 413 THR A C 1
ATOM 3279 O O . THR A 1 413 ? 6.223 1.101 6.898 1 98.56 413 THR A O 1
ATOM 3282 N N . ALA A 1 414 ? 5.855 3.217 6.188 1 98.19 414 ALA A N 1
ATOM 3283 C CA . ALA A 1 414 ? 4.727 2.805 5.355 1 98.19 414 ALA A CA 1
ATOM 3284 C C . ALA A 1 414 ? 5.16 1.777 4.312 1 98.19 414 ALA A C 1
ATOM 3286 O O . ALA A 1 414 ? 4.512 0.743 4.145 1 98.19 414 ALA A O 1
ATOM 3287 N N . GLY A 1 415 ? 6.25 2.078 3.652 1 98.12 415 GLY A N 1
ATOM 3288 C CA . GLY A 1 415 ? 6.781 1.135 2.684 1 98.12 415 GLY A CA 1
ATOM 3289 C C . GLY A 1 415 ? 7.242 -0.168 3.311 1 98.12 415 GLY A C 1
ATOM 3290 O O . GLY A 1 415 ? 7.043 -1.242 2.738 1 98.12 415 GLY A O 1
ATOM 3291 N N . GLY A 1 416 ? 7.867 -0.083 4.492 1 98.69 416 GLY A N 1
ATOM 3292 C CA . GLY A 1 416 ? 8.352 -1.263 5.188 1 98.69 416 GLY A CA 1
ATOM 3293 C C . GLY A 1 416 ? 7.242 -2.213 5.598 1 98.69 416 GLY A C 1
ATOM 3294 O O . GLY A 1 416 ? 7.387 -3.432 5.48 1 98.69 416 GLY A O 1
ATOM 3295 N N . ILE A 1 417 ? 6.152 -1.693 6.074 1 98.62 417 ILE A N 1
ATOM 3296 C CA . ILE A 1 417 ? 5.012 -2.521 6.453 1 98.62 417 ILE A CA 1
ATOM 3297 C C . ILE A 1 417 ? 4.508 -3.297 5.238 1 98.62 417 ILE A C 1
ATOM 3299 O O . ILE A 1 417 ? 4.266 -4.504 5.32 1 98.62 417 ILE A O 1
ATOM 3303 N N . GLU A 1 418 ? 4.426 -2.627 4.148 1 98.12 418 GLU A N 1
ATOM 3304 C CA . GLU A 1 418 ? 3.955 -3.268 2.922 1 98.12 418 GLU A CA 1
ATOM 3305 C C . GLU A 1 418 ? 4.934 -4.336 2.445 1 98.12 418 GLU A C 1
ATOM 3307 O O . GLU A 1 418 ? 4.523 -5.41 2.006 1 98.12 418 GLU A O 1
ATOM 3312 N N . ILE A 1 419 ? 6.199 -4.086 2.549 1 98.25 419 ILE A N 1
ATOM 3313 C CA . ILE A 1 419 ? 7.215 -5.051 2.139 1 98.25 419 ILE A CA 1
ATOM 3314 C C . ILE A 1 419 ? 7.125 -6.297 3.016 1 98.25 419 ILE A C 1
ATOM 3316 O O . ILE A 1 419 ? 7.164 -7.422 2.51 1 98.25 419 ILE A O 1
ATOM 3320 N N . CYS A 1 420 ? 6.988 -6.078 4.293 1 98.75 420 CYS A N 1
ATOM 3321 C CA . CYS A 1 420 ? 6.844 -7.211 5.203 1 98.75 420 CYS A CA 1
ATOM 3322 C C . CYS A 1 420 ? 5.613 -8.039 4.848 1 98.75 420 CYS A C 1
ATOM 3324 O O . CYS A 1 420 ? 5.691 -9.266 4.762 1 98.75 420 CYS A O 1
ATOM 3326 N N . ARG A 1 421 ? 4.551 -7.363 4.629 1 97.94 421 ARG A N 1
ATOM 3327 C CA . ARG A 1 421 ? 3.303 -8.047 4.289 1 97.94 421 ARG A CA 1
ATOM 3328 C C . ARG A 1 421 ? 3.461 -8.875 3.023 1 97.94 421 ARG A C 1
ATOM 3330 O O . ARG A 1 421 ? 3.113 -10.062 3.004 1 97.94 421 ARG A O 1
ATOM 3337 N N . ARG A 1 422 ? 4.043 -8.352 2.01 1 97.12 422 ARG A N 1
ATOM 3338 C CA . ARG A 1 422 ? 4.184 -9.023 0.724 1 97.12 422 ARG A CA 1
ATOM 3339 C C . ARG A 1 422 ? 5.176 -10.18 0.816 1 97.12 422 ARG A C 1
ATOM 3341 O O . ARG A 1 422 ? 5.016 -11.195 0.147 1 97.12 422 ARG A O 1
ATOM 3348 N N . ALA A 1 423 ? 6.172 -10.008 1.627 1 97.69 423 ALA A N 1
ATOM 3349 C CA . ALA A 1 423 ? 7.195 -11.039 1.762 1 97.69 423 ALA A CA 1
ATOM 3350 C C . ALA A 1 423 ? 6.613 -12.32 2.354 1 97.69 423 ALA A C 1
ATOM 3352 O O . ALA A 1 423 ? 7.188 -13.398 2.197 1 97.69 423 ALA A O 1
ATOM 3353 N N . MET A 1 424 ? 5.5 -12.227 2.961 1 97.5 424 MET A N 1
ATOM 3354 C CA . MET A 1 424 ? 4.891 -13.383 3.611 1 97.5 424 MET A CA 1
ATOM 3355 C C . MET A 1 424 ? 3.932 -14.094 2.666 1 97.5 424 MET A C 1
ATOM 3357 O O . MET A 1 424 ? 3.201 -15 3.08 1 97.5 424 MET A O 1
ATOM 3361 N N . GLY A 1 425 ? 3.914 -13.68 1.395 1 95.44 425 GLY A N 1
ATOM 3362 C CA . GLY A 1 425 ? 3.096 -14.344 0.394 1 95.44 425 GLY A CA 1
ATOM 3363 C C . GLY A 1 425 ? 1.607 -14.164 0.62 1 95.44 425 GLY A C 1
ATOM 3364 O O . GLY A 1 425 ? 1.168 -13.094 1.058 1 95.44 425 GLY A O 1
ATOM 3365 N N . GLY A 1 426 ? 0.907 -15.156 0.277 1 95.62 426 GLY A N 1
ATOM 3366 C CA . GLY A 1 426 ? -0.538 -15.117 0.438 1 95.62 426 GLY A CA 1
ATOM 3367 C C . GLY A 1 426 ? -0.971 -14.875 1.873 1 95.62 426 GLY A C 1
ATOM 3368 O O . GLY A 1 426 ? -1.953 -14.172 2.121 1 95.62 426 GLY A O 1
ATOM 3369 N N . HIS A 1 427 ? -0.208 -15.367 2.787 1 97 427 HIS A N 1
ATOM 3370 C CA . HIS A 1 427 ? -0.611 -15.266 4.184 1 97 427 HIS A CA 1
ATOM 3371 C C . HIS A 1 427 ? -0.462 -13.836 4.699 1 97 427 HIS A C 1
ATOM 3373 O O . HIS A 1 427 ? -1.095 -13.461 5.684 1 97 427 HIS A O 1
ATOM 3379 N N . GLY A 1 428 ? 0.352 -13.07 4.023 1 96.94 428 GLY A N 1
ATOM 3380 C CA . GLY A 1 428 ? 0.411 -11.648 4.328 1 96.94 428 GLY A CA 1
ATOM 3381 C C . GLY A 1 428 ? -0.846 -10.898 3.93 1 96.94 428 GLY A C 1
ATOM 3382 O O . GLY A 1 428 ? -1.081 -9.781 4.395 1 96.94 428 GLY A O 1
ATOM 3383 N N . PHE A 1 429 ? -1.69 -11.477 3.133 1 96.25 429 PHE A N 1
ATOM 3384 C CA . PHE A 1 429 ? -2.889 -10.852 2.584 1 96.25 429 PHE A CA 1
ATOM 3385 C C . PHE A 1 429 ? -4.102 -11.141 3.465 1 96.25 429 PHE A C 1
ATOM 3387 O O . PHE A 1 429 ? -5.184 -10.602 3.232 1 96.25 429 PHE A O 1
ATOM 3394 N N . GLY A 1 430 ? -3.928 -11.906 4.57 1 93.69 430 GLY A N 1
ATOM 3395 C CA . GLY A 1 430 ? -5.016 -12.297 5.449 1 93.69 430 GLY A CA 1
ATOM 3396 C C . GLY A 1 430 ? -4.785 -11.906 6.895 1 93.69 430 GLY A C 1
ATOM 3397 O O . GLY A 1 430 ? -4.484 -10.742 7.191 1 93.69 430 GLY A O 1
ATOM 3398 N N . ALA A 1 431 ? -4.934 -12.898 7.805 1 88.56 431 ALA A N 1
ATOM 3399 C CA . ALA A 1 431 ? -4.82 -12.656 9.242 1 88.56 431 ALA A CA 1
ATOM 3400 C C . ALA A 1 431 ? -3.361 -12.469 9.648 1 88.56 431 ALA A C 1
ATOM 3402 O O . ALA A 1 431 ? -2.883 -13.117 10.578 1 88.56 431 ALA A O 1
ATOM 3403 N N . SER A 1 432 ? -2.678 -11.586 9.047 1 94.69 432 SER A N 1
ATOM 3404 C CA . SER A 1 432 ? -1.249 -11.367 9.25 1 94.69 432 SER A CA 1
ATOM 3405 C C . SER A 1 432 ? -0.995 -10.406 10.406 1 94.69 432 SER A C 1
ATOM 3407 O O . SER A 1 432 ? 0.113 -10.352 10.945 1 94.69 432 SER A O 1
ATOM 3409 N N . GLY A 1 433 ? -2.039 -9.688 10.766 1 95.19 433 GLY A N 1
ATOM 3410 C CA . GLY A 1 433 ? -1.854 -8.617 11.727 1 95.19 433 GLY A CA 1
ATOM 3411 C C . GLY A 1 433 ? -1.358 -7.328 11.102 1 95.19 433 GLY A C 1
ATOM 3412 O O . GLY A 1 433 ? -1.295 -6.289 11.758 1 95.19 433 GLY A O 1
ATOM 3413 N N . LEU A 1 434 ? -1.04 -7.355 9.836 1 97.69 434 LEU A N 1
ATOM 3414 C CA . LEU A 1 434 ? -0.429 -6.184 9.219 1 97.69 434 LEU A CA 1
ATOM 3415 C C . LEU A 1 434 ? -1.436 -5.438 8.352 1 97.69 434 LEU A C 1
ATOM 3417 O O . LEU A 1 434 ? -1.193 -4.297 7.949 1 97.69 434 LEU A O 1
ATOM 3421 N N . VAL A 1 435 ? -2.633 -6.016 8.078 1 95.94 435 VAL A N 1
ATOM 3422 C CA . VAL A 1 435 ? -3.598 -5.391 7.176 1 95.94 435 VAL A CA 1
ATOM 3423 C C . VAL A 1 435 ? -4.121 -4.098 7.797 1 95.94 435 VAL A C 1
ATOM 3425 O O . VAL A 1 435 ? -4.055 -3.033 7.176 1 95.94 435 VAL A O 1
ATOM 3428 N N . GLN A 1 436 ? -4.559 -4.176 9 1 95.25 436 GLN A N 1
ATOM 3429 C CA . GLN A 1 436 ? -5.055 -2.979 9.672 1 95.25 436 GLN A CA 1
ATOM 3430 C C . GLN A 1 436 ? -3.92 -1.994 9.945 1 95.25 436 GLN A C 1
ATOM 3432 O O . GLN A 1 436 ? -4.094 -0.782 9.805 1 95.25 436 GLN A O 1
ATOM 3437 N N . LEU A 1 437 ? -2.773 -2.543 10.383 1 97.12 437 LEU A N 1
ATOM 3438 C CA . LEU A 1 437 ? -1.619 -1.688 10.641 1 97.12 437 LEU A CA 1
ATOM 3439 C C . LEU A 1 437 ? -1.244 -0.892 9.398 1 97.12 437 LEU A C 1
ATOM 3441 O O . LEU A 1 437 ? -0.991 0.313 9.477 1 97.12 437 LEU A O 1
ATOM 3445 N N . ASN A 1 438 ? -1.188 -1.581 8.273 1 96.81 438 ASN A N 1
ATOM 3446 C CA . ASN A 1 438 ? -0.856 -0.932 7.012 1 96.81 438 ASN A CA 1
ATOM 3447 C C . ASN A 1 438 ? -1.864 0.159 6.66 1 96.81 438 ASN A C 1
ATOM 3449 O O . ASN A 1 438 ? -1.482 1.297 6.383 1 96.81 438 ASN A O 1
ATOM 3453 N N . ALA A 1 439 ? -3.102 -0.164 6.711 1 95.94 439 ALA A N 1
ATOM 3454 C CA . ALA A 1 439 ? -4.164 0.767 6.34 1 95.94 439 ALA A CA 1
ATOM 3455 C C . ALA A 1 439 ? -4.145 2.006 7.23 1 95.94 439 ALA A C 1
ATOM 3457 O O . ALA A 1 439 ? -4.277 3.131 6.742 1 95.94 439 ALA A O 1
ATOM 3458 N N . ASN A 1 440 ? -3.979 1.788 8.516 1 96.12 440 ASN A N 1
ATOM 3459 C CA . ASN A 1 440 ? -3.967 2.906 9.453 1 96.12 440 ASN A CA 1
ATOM 3460 C C . ASN A 1 440 ? -2.721 3.771 9.281 1 96.12 440 ASN A C 1
ATOM 3462 O O . ASN A 1 440 ? -2.799 5 9.344 1 96.12 440 ASN A O 1
ATOM 3466 N N . TYR A 1 441 ? -1.621 3.141 9.039 1 96.88 441 TYR A N 1
ATOM 3467 C CA . TYR A 1 441 ? -0.361 3.875 9 1 96.88 441 TYR A CA 1
ATOM 3468 C C . TYR A 1 441 ? -0.2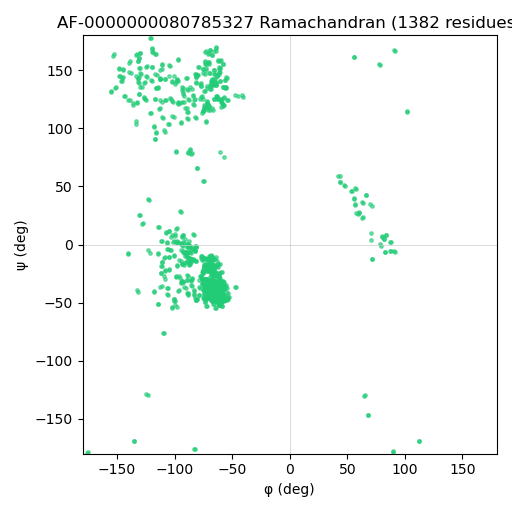48 4.695 7.719 1 96.88 441 TYR A C 1
ATOM 3470 O O . TYR A 1 441 ? 0.504 5.672 7.664 1 96.88 441 TYR A O 1
ATOM 3478 N N . LEU A 1 442 ? -0.965 4.422 6.695 1 96.06 442 LEU A N 1
ATOM 3479 C CA . LEU A 1 442 ? -0.873 5.078 5.395 1 96.06 442 LEU A CA 1
ATOM 3480 C C . LEU A 1 442 ? -1.319 6.531 5.484 1 96.06 442 LEU A C 1
ATOM 3482 O O . LEU A 1 442 ? -1.091 7.312 4.559 1 96.06 442 LEU A O 1
ATOM 3486 N N . SER A 1 443 ? -1.908 6.949 6.547 1 94.88 443 SER A N 1
ATOM 3487 C CA . SER A 1 443 ? -2.252 8.352 6.734 1 94.88 443 SER A CA 1
ATOM 3488 C C . SER A 1 443 ? -1.018 9.188 7.07 1 94.88 443 SER A C 1
ATOM 3490 O O . SER A 1 443 ? -0.979 10.391 6.793 1 94.88 443 SER A O 1
ATOM 3492 N N . LYS A 1 444 ? 0.006 8.594 7.613 1 95.69 444 LYS A N 1
ATOM 3493 C CA . LYS A 1 444 ? 1.124 9.297 8.234 1 95.69 444 LYS A CA 1
ATOM 3494 C C . LYS A 1 444 ? 1.965 10.023 7.188 1 95.69 444 LYS A C 1
ATOM 3496 O O . LYS A 1 444 ? 2.451 11.133 7.434 1 95.69 444 LYS A O 1
ATOM 3501 N N . PRO A 1 445 ? 2.137 9.469 5.98 1 95.69 445 PRO A N 1
ATOM 3502 C CA . PRO A 1 445 ? 2.875 10.219 4.961 1 95.69 445 PRO A CA 1
ATOM 3503 C C . PRO A 1 445 ? 2.133 11.469 4.492 1 95.69 445 PRO A C 1
ATOM 3505 O O . PRO A 1 445 ? 2.721 12.328 3.834 1 95.69 445 PRO A O 1
ATOM 3508 N N . THR A 1 446 ? 0.879 11.617 4.801 1 93.19 446 THR A N 1
ATOM 3509 C CA . THR A 1 446 ? 0.066 12.719 4.289 1 93.19 446 THR A CA 1
ATOM 3510 C C . THR A 1 446 ? -0.191 13.758 5.375 1 93.19 446 THR A C 1
ATOM 3512 O O . THR A 1 446 ? -0.152 14.961 5.113 1 93.19 446 THR A O 1
ATOM 3515 N N . VAL A 1 447 ? -0.39 13.312 6.57 1 89.06 447 VAL A N 1
ATOM 3516 C CA . VAL A 1 447 ? -0.811 14.211 7.637 1 89.06 447 VAL A CA 1
ATOM 3517 C C . VAL A 1 447 ? 0.366 15.086 8.07 1 89.06 447 VAL A C 1
ATOM 3519 O O . VAL A 1 447 ? 1.524 14.75 7.812 1 89.06 447 VAL A O 1
ATOM 3522 N N . GLU A 1 448 ? 0.044 16.203 8.648 1 82.56 448 GLU A N 1
ATOM 3523 C CA . GLU A 1 448 ? 1.025 17.141 9.18 1 82.56 448 GLU A CA 1
ATOM 3524 C C . GLU A 1 448 ? 2.014 17.578 8.102 1 82.56 448 GLU A C 1
ATOM 3526 O O . GLU A 1 448 ? 3.209 17.719 8.367 1 82.56 448 GLU A O 1
ATOM 3531 N N . GLY A 1 449 ? 1.533 17.703 6.875 1 86.25 449 GLY A N 1
ATOM 3532 C CA . GLY A 1 449 ? 2.348 18.062 5.723 1 86.25 449 GLY A CA 1
ATOM 3533 C C . GLY A 1 449 ? 2.711 16.875 4.855 1 86.25 449 GLY A C 1
ATOM 3534 O O . GLY A 1 449 ? 3.482 16 5.27 1 86.25 449 GLY A O 1
ATOM 3535 N N . ASP A 1 450 ? 2.199 16.906 3.688 1 92.75 450 ASP A N 1
ATOM 3536 C CA . ASP A 1 450 ? 2.457 15.836 2.734 1 92.75 450 ASP A CA 1
ATOM 3537 C C . ASP A 1 450 ? 3.957 15.648 2.514 1 92.75 450 ASP A C 1
ATOM 3539 O O . ASP A 1 450 ? 4.707 16.625 2.439 1 92.75 450 ASP A O 1
ATOM 3543 N N . ASN A 1 451 ? 4.41 14.398 2.377 1 96 451 ASN A N 1
ATOM 3544 C CA . ASN A 1 451 ? 5.816 14.023 2.367 1 96 451 ASN A CA 1
ATOM 3545 C C . ASN A 1 451 ? 6.559 14.641 1.185 1 96 451 ASN A C 1
ATOM 3547 O O . ASN A 1 451 ? 7.789 14.688 1.17 1 96 451 ASN A O 1
ATOM 3551 N N . TRP A 1 452 ? 5.879 15.086 0.161 1 95.62 452 TRP A N 1
ATOM 3552 C CA . TRP A 1 452 ? 6.527 15.734 -0.972 1 95.62 452 TRP A CA 1
ATOM 3553 C C . TRP A 1 452 ? 6.543 17.25 -0.799 1 95.62 452 TRP A C 1
ATOM 3555 O O . TRP A 1 452 ? 7.5 17.922 -1.192 1 95.62 452 TRP A O 1
ATOM 3565 N N . MET A 1 453 ? 5.555 17.75 -0.162 1 93.38 453 MET A N 1
ATOM 3566 C CA . MET A 1 453 ? 5.398 19.188 0.008 1 93.38 453 MET A CA 1
ATOM 3567 C C . MET A 1 453 ? 6.305 19.703 1.121 1 93.38 453 MET A C 1
ATOM 3569 O O . MET A 1 453 ? 6.973 20.734 0.958 1 93.38 453 MET A O 1
ATOM 3573 N N . ILE A 1 454 ? 6.387 19.016 2.211 1 92.81 454 ILE A N 1
ATOM 3574 C CA . ILE A 1 454 ? 7.008 19.516 3.43 1 92.81 454 ILE A CA 1
ATOM 3575 C C . ILE A 1 454 ? 8.523 19.547 3.262 1 92.81 454 ILE A C 1
ATOM 3577 O O . ILE A 1 454 ? 9.227 20.219 4.016 1 92.81 454 ILE A O 1
ATOM 3581 N N . THR A 1 455 ? 9.023 18.844 2.268 1 95.12 455 THR A N 1
ATOM 3582 C CA . THR A 1 455 ? 10.469 18.766 2.053 1 95.12 455 THR A CA 1
ATOM 3583 C C . THR A 1 455 ? 11.031 20.109 1.61 1 95.12 455 THR A C 1
ATOM 3585 O O . THR A 1 455 ? 12.227 20.359 1.738 1 95.12 455 THR A O 1
ATOM 3588 N N . GLN A 1 456 ? 10.219 21.016 1.142 1 95.19 456 GLN A N 1
ATOM 3589 C CA . GLN A 1 456 ? 10.633 22.359 0.748 1 95.19 456 GLN A CA 1
ATOM 3590 C C . GLN A 1 456 ? 11.219 23.125 1.931 1 95.19 456 GLN A C 1
ATOM 3592 O O . GLN A 1 456 ? 12.094 23.969 1.755 1 95.19 456 GLN A O 1
ATOM 3597 N N . GLN A 1 457 ? 10.734 22.766 3.137 1 93.25 457 GLN A N 1
ATOM 3598 C CA . GLN A 1 457 ? 11.227 23.438 4.34 1 93.25 457 GLN A CA 1
ATOM 3599 C C . GLN A 1 457 ? 12.703 23.125 4.574 1 93.25 457 GLN A C 1
ATOM 3601 O O . GLN A 1 457 ? 13.461 24 5.008 1 93.25 457 GLN A O 1
ATOM 3606 N N . VAL A 1 458 ? 13.078 21.922 4.273 1 96.31 458 VAL A N 1
ATOM 3607 C CA . VAL A 1 458 ? 14.469 21.516 4.418 1 96.31 458 VAL A CA 1
ATOM 3608 C C . VAL A 1 458 ? 15.328 22.234 3.383 1 96.31 458 VAL A C 1
ATOM 3610 O O . VAL A 1 458 ? 16.391 22.781 3.717 1 96.31 458 VAL A O 1
ATOM 3613 N N . ALA A 1 459 ? 14.859 22.25 2.176 1 97.31 459 ALA A N 1
ATOM 3614 C CA . ALA A 1 459 ? 15.609 22.875 1.097 1 97.31 459 ALA A CA 1
ATOM 3615 C C . ALA A 1 459 ? 15.805 24.375 1.372 1 97.31 459 ALA A C 1
ATOM 3617 O O . ALA A 1 459 ? 16.891 24.906 1.188 1 97.31 459 ALA A O 1
ATOM 3618 N N . ARG A 1 460 ? 14.766 25.062 1.827 1 95.56 460 ARG A N 1
ATOM 3619 C CA . ARG A 1 460 ? 14.836 26.484 2.135 1 95.56 460 ARG A CA 1
ATOM 3620 C C . ARG A 1 460 ? 15.875 26.75 3.213 1 95.56 460 ARG A C 1
ATOM 3622 O O . ARG A 1 460 ? 16.672 27.688 3.084 1 95.56 460 ARG A O 1
ATOM 3629 N N . TYR A 1 461 ? 15.859 25.984 4.234 1 94.38 461 TYR A N 1
ATOM 3630 C CA . TYR A 1 461 ? 16.812 26.141 5.336 1 94.38 461 TYR A CA 1
ATOM 3631 C C . TYR A 1 461 ? 18.234 25.938 4.852 1 94.38 461 TYR A C 1
ATOM 3633 O O . TYR A 1 461 ? 19.109 26.766 5.121 1 94.38 461 TYR A O 1
ATOM 3641 N N . LEU A 1 462 ? 18.453 24.891 4.09 1 97.06 462 LEU A N 1
ATOM 3642 C CA . LEU A 1 462 ? 19.812 24.516 3.678 1 97.06 462 LEU A CA 1
ATOM 3643 C C . LEU A 1 462 ? 20.344 25.516 2.648 1 97.06 462 LEU A C 1
ATOM 3645 O O . LEU A 1 462 ? 21.531 25.844 2.664 1 97.06 462 LEU A O 1
ATOM 3649 N N . ILE A 1 463 ? 19.516 25.969 1.717 1 96.94 463 ILE A N 1
ATOM 3650 C CA . ILE A 1 463 ? 19.922 26.953 0.732 1 96.94 463 ILE A CA 1
ATOM 3651 C C . ILE A 1 463 ? 20.312 28.266 1.44 1 96.94 463 ILE A C 1
ATOM 3653 O O . ILE A 1 463 ? 21.297 28.906 1.074 1 96.94 463 ILE A O 1
ATOM 3657 N N . LYS A 1 464 ? 19.531 28.641 2.469 1 94.5 464 LYS A N 1
ATOM 3658 C CA . LYS A 1 464 ? 19.828 29.828 3.256 1 94.5 464 LYS A CA 1
ATOM 3659 C C . LYS A 1 464 ? 21.203 29.703 3.93 1 94.5 464 LYS A C 1
ATOM 3661 O O . LYS A 1 464 ? 21.969 30.656 3.947 1 94.5 464 LYS A O 1
ATOM 3666 N N . LYS A 1 465 ? 21.484 28.578 4.469 1 93.62 465 LYS A N 1
ATOM 3667 C CA . LYS A 1 465 ? 22.766 28.344 5.113 1 93.62 465 LYS A CA 1
ATOM 3668 C C . LYS A 1 465 ? 23.906 28.391 4.098 1 93.62 465 LYS A C 1
ATOM 3670 O O . LYS A 1 465 ? 24.969 28.938 4.375 1 93.62 465 LYS A O 1
ATOM 3675 N N . ALA A 1 466 ? 23.688 27.734 2.977 1 95.31 466 ALA A N 1
ATOM 3676 C CA . ALA A 1 466 ? 24.703 27.75 1.921 1 95.31 466 ALA A CA 1
ATOM 3677 C C . ALA A 1 466 ? 24.984 29.172 1.449 1 95.31 466 ALA A C 1
ATOM 3679 O O . ALA A 1 466 ? 26.141 29.531 1.192 1 95.31 466 ALA A O 1
ATOM 3680 N N . LYS A 1 467 ? 23.922 29.953 1.304 1 94.69 467 LYS A N 1
ATOM 3681 C CA . LYS A 1 467 ? 24.062 31.359 0.902 1 94.69 467 LYS A CA 1
ATOM 3682 C C . LYS A 1 467 ? 24.875 32.156 1.915 1 94.69 467 LYS A C 1
ATOM 3684 O O . LYS A 1 467 ? 25.781 32.906 1.539 1 94.69 467 LYS A O 1
ATOM 3689 N N . ALA A 1 468 ? 24.594 31.938 3.166 1 92.25 468 ALA A N 1
ATOM 3690 C CA . ALA A 1 468 ? 25.312 32.625 4.234 1 92.25 468 ALA A CA 1
ATOM 3691 C C . ALA A 1 468 ? 26.797 32.25 4.23 1 92.25 468 ALA A C 1
ATOM 3693 O O . ALA A 1 468 ? 27.672 33.094 4.406 1 92.25 468 ALA A O 1
ATOM 3694 N N . LEU A 1 469 ? 27.062 30.984 4.043 1 91.31 469 LEU A N 1
ATOM 3695 C CA . LEU A 1 469 ? 28.438 30.484 4.039 1 91.31 469 LEU A CA 1
ATOM 3696 C C . LEU A 1 469 ? 29.203 30.984 2.82 1 91.31 469 LEU A C 1
ATOM 3698 O O . LEU A 1 469 ? 30.406 31.25 2.9 1 91.31 469 LEU A O 1
ATOM 3702 N N . SER A 1 470 ? 28.531 31.062 1.722 1 90.5 470 SER A N 1
ATOM 3703 C CA . SER A 1 470 ? 29.172 31.516 0.487 1 90.5 470 SER A CA 1
ATOM 3704 C C . SER A 1 470 ? 29.484 33 0.549 1 90.5 470 SER A C 1
ATOM 3706 O O . SER A 1 470 ? 30.422 33.469 -0.105 1 90.5 470 SER A O 1
ATOM 3708 N N . ALA A 1 471 ? 28.719 33.75 1.229 1 88.38 471 ALA A N 1
ATOM 3709 C CA . ALA A 1 471 ? 28.938 35.188 1.374 1 88.38 471 ALA A CA 1
ATOM 3710 C C . ALA A 1 471 ? 30.094 35.5 2.316 1 88.38 471 ALA A C 1
ATOM 3712 O O . ALA A 1 471 ? 30.844 36.438 2.113 1 88.38 471 ALA A O 1
ATOM 3713 N N . SER A 1 472 ? 30.172 34.844 3.424 1 80.31 472 SER A N 1
ATOM 3714 C CA . SER A 1 472 ? 31.266 35.094 4.359 1 80.31 472 SER A CA 1
ATOM 3715 C C . SER A 1 472 ? 31.875 33.781 4.84 1 80.31 472 SER A C 1
ATOM 3717 O O . SER A 1 472 ? 31.234 33 5.543 1 80.31 472 SER A O 1
ATOM 3719 N N . ALA A 1 473 ? 33.094 33.531 4.281 1 63.69 473 ALA A N 1
ATOM 3720 C CA . ALA A 1 473 ? 33.781 32.312 4.66 1 63.69 473 ALA A CA 1
ATOM 3721 C C . ALA A 1 473 ? 34.125 32.312 6.145 1 63.69 473 ALA A C 1
ATOM 3723 O O . ALA A 1 473 ? 34.406 31.266 6.727 1 63.69 473 ALA A O 1
ATOM 3724 N N . LYS A 1 474 ? 34.031 33.469 6.801 1 62.94 474 LYS A N 1
ATOM 3725 C CA . LYS A 1 474 ? 34.469 33.594 8.188 1 62.94 474 LYS A CA 1
ATOM 3726 C C . LYS A 1 474 ? 33.312 33.312 9.156 1 62.94 474 LYS A C 1
ATOM 3728 O O . LYS A 1 474 ? 33.531 33.312 10.375 1 62.94 474 LYS A O 1
ATOM 3733 N N . SER A 1 475 ? 32.219 32.938 8.625 1 67.56 475 SER A N 1
ATOM 3734 C CA . SER A 1 475 ? 31.078 32.688 9.508 1 67.56 475 SER A CA 1
ATOM 3735 C C . SER A 1 475 ? 31.281 31.406 10.328 1 67.56 475 SER A C 1
ATOM 3737 O O . SER A 1 475 ? 31.766 30.406 9.812 1 67.56 475 SER A O 1
ATOM 3739 N N . ARG A 1 476 ? 31.219 31.562 11.648 1 69.31 476 ARG A N 1
ATOM 3740 C CA . ARG A 1 476 ? 31.344 30.422 12.555 1 69.31 476 ARG A CA 1
ATOM 3741 C C . ARG A 1 476 ? 30.203 29.438 12.359 1 69.31 476 ARG A C 1
ATOM 3743 O O . ARG A 1 476 ? 29.031 29.844 12.297 1 69.31 476 ARG A O 1
ATOM 3750 N N . ALA A 1 477 ? 30.578 28.156 12.109 1 72.81 477 ALA A N 1
ATOM 3751 C CA . ALA A 1 477 ? 29.594 27.078 12.047 1 72.81 477 ALA A CA 1
ATOM 3752 C C . ALA A 1 477 ? 29.047 26.75 13.43 1 72.81 477 ALA A C 1
ATOM 3754 O O . ALA A 1 477 ? 29.812 26.469 14.359 1 72.81 477 ALA A O 1
ATOM 3755 N N . GLY A 1 478 ? 27.766 26.922 13.625 1 75.88 478 GLY A N 1
ATOM 3756 C CA . GLY A 1 478 ? 27.156 26.688 14.922 1 75.88 478 GLY A CA 1
ATOM 3757 C C . GLY A 1 478 ? 26.547 25.297 15.047 1 75.88 478 GLY A C 1
ATOM 3758 O O . GLY A 1 478 ? 26.203 24.859 16.141 1 75.88 478 GLY A O 1
ATOM 3759 N N . THR A 1 479 ? 26.406 24.625 13.969 1 84.06 479 THR A N 1
ATOM 3760 C CA . THR A 1 479 ? 25.797 23.297 13.977 1 84.06 479 THR A CA 1
ATOM 3761 C C . THR A 1 479 ? 26.641 22.312 13.164 1 84.06 479 THR A C 1
ATOM 3763 O O . THR A 1 479 ? 27.5 22.734 12.383 1 84.06 479 THR A O 1
ATOM 3766 N N . ARG A 1 480 ? 26.406 21.109 13.344 1 87.06 480 ARG A N 1
ATOM 3767 C CA . ARG A 1 480 ? 27.125 20.078 12.578 1 87.06 480 ARG A CA 1
ATOM 3768 C C . ARG A 1 480 ? 26.828 20.203 11.094 1 87.06 480 ARG A C 1
ATOM 3770 O O . ARG A 1 480 ? 27.703 19.969 10.258 1 87.06 480 ARG A O 1
ATOM 3777 N N . THR A 1 481 ? 25.656 20.516 10.742 1 90.31 481 THR A N 1
ATOM 3778 C CA . THR A 1 481 ? 25.266 20.719 9.352 1 90.31 481 THR A CA 1
ATOM 3779 C C . THR A 1 481 ? 26.094 21.828 8.711 1 90.31 481 THR A C 1
ATOM 3781 O O . THR A 1 481 ? 26.625 21.656 7.609 1 90.31 481 THR A O 1
ATOM 3784 N N . GLU A 1 482 ? 26.203 22.891 9.406 1 91 482 GLU A N 1
ATOM 3785 C CA . GLU A 1 482 ? 26.984 24.016 8.891 1 91 482 GLU A CA 1
ATOM 3786 C C . GLU A 1 482 ? 28.453 23.656 8.742 1 91 482 GLU A C 1
ATOM 3788 O O . GLU A 1 482 ? 29.109 24.078 7.789 1 91 482 GLU A O 1
ATOM 3793 N N . GLU A 1 483 ? 28.938 22.906 9.68 1 92.38 483 GLU A N 1
ATOM 3794 C CA . GLU A 1 483 ? 30.312 22.453 9.602 1 92.38 483 GLU A CA 1
ATOM 3795 C C . GLU A 1 483 ? 30.562 21.609 8.359 1 92.38 483 GLU A C 1
ATOM 3797 O O . GLU A 1 483 ? 31.578 21.766 7.688 1 92.38 483 GLU A O 1
ATOM 3802 N N . SER A 1 484 ? 29.672 20.719 8.109 1 93.94 484 SER A N 1
ATOM 3803 C CA . SER A 1 484 ? 29.781 19.859 6.941 1 93.94 484 SER A CA 1
ATOM 3804 C C . SER A 1 484 ? 29.703 20.656 5.648 1 93.94 484 SER A C 1
ATOM 3806 O O . SER A 1 484 ? 30.391 20.344 4.676 1 93.94 484 SER A O 1
ATOM 3808 N N . LEU A 1 485 ? 28.859 21.641 5.59 1 95 485 LEU A N 1
ATOM 3809 C CA . LEU A 1 485 ? 28.734 22.484 4.414 1 95 485 LEU A CA 1
ATOM 3810 C C . LEU A 1 485 ? 30 23.297 4.18 1 95 485 LEU A C 1
ATOM 3812 O O . LEU A 1 485 ? 30.453 23.438 3.043 1 95 485 LEU A O 1
ATOM 3816 N N . LYS A 1 486 ? 30.562 23.781 5.281 1 93.44 486 LYS A N 1
ATOM 3817 C CA . LYS A 1 486 ? 31.812 24.547 5.195 1 93.44 486 LYS A CA 1
ATOM 3818 C C . LYS A 1 486 ? 32.938 23.688 4.672 1 93.44 486 LYS A C 1
ATOM 3820 O O . LYS A 1 486 ? 33.719 24.125 3.818 1 93.44 486 LYS A O 1
ATOM 3825 N N . ARG A 1 487 ? 33 22.531 5.215 1 92.44 487 ARG A N 1
ATOM 3826 C CA . ARG A 1 487 ? 34.031 21.609 4.762 1 92.44 487 ARG A CA 1
ATOM 3827 C C . ARG A 1 487 ? 33.906 21.344 3.262 1 92.44 487 ARG A C 1
ATOM 3829 O O . ARG A 1 487 ? 34.906 21.312 2.549 1 92.44 487 ARG A O 1
ATOM 3836 N N . TYR A 1 488 ? 32.781 21.125 2.793 1 94.31 488 TYR A N 1
ATOM 3837 C CA . TYR A 1 488 ? 32.531 20.875 1.377 1 94.31 488 TYR A CA 1
ATOM 3838 C C . TYR A 1 488 ? 32.906 22.078 0.535 1 94.31 488 TYR A C 1
ATOM 3840 O O . TYR A 1 488 ? 33.5 21.938 -0.532 1 94.31 488 TYR A O 1
ATOM 3848 N N . LEU A 1 489 ? 32.5 23.203 0.98 1 91.31 489 LEU A N 1
ATOM 3849 C CA . LEU A 1 489 ? 32.75 24.438 0.248 1 91.31 489 LEU A CA 1
ATOM 3850 C C . LEU A 1 489 ? 34.25 24.609 -0 1 91.31 489 LEU A C 1
ATOM 3852 O O . LEU A 1 489 ? 34.656 25.047 -1.08 1 91.31 489 LEU A O 1
ATOM 3856 N N . TYR A 1 490 ? 35.062 24.203 0.909 1 88.81 490 TYR A N 1
ATOM 3857 C CA . TYR A 1 490 ? 36.5 24.422 0.827 1 88.81 490 TYR A CA 1
ATOM 3858 C C . TYR A 1 490 ? 37.156 23.312 0.031 1 88.81 490 TYR A C 1
ATOM 3860 O O . TYR A 1 490 ? 38.281 23.484 -0.474 1 88.81 490 TYR A O 1
ATOM 3868 N N . ALA A 1 491 ? 36.469 22.25 -0.172 1 88.06 491 ALA A N 1
ATOM 3869 C CA . ALA A 1 491 ? 37.094 21.094 -0.798 1 88.06 491 ALA A CA 1
ATOM 3870 C C . ALA A 1 491 ? 36.281 20.594 -1.999 1 88.06 491 ALA A C 1
ATOM 3872 O O . ALA A 1 491 ? 36.438 19.453 -2.441 1 88.06 491 ALA A O 1
ATOM 3873 N N . ARG A 1 492 ? 35.469 21.328 -2.516 1 81.94 492 ARG A N 1
ATOM 3874 C CA . ARG A 1 492 ? 34.438 20.891 -3.475 1 81.94 492 ARG A CA 1
ATOM 3875 C C . ARG A 1 492 ? 35.094 20.406 -4.766 1 81.94 492 ARG A C 1
ATOM 3877 O O . ARG A 1 492 ? 34.5 19.641 -5.516 1 81.94 492 ARG A O 1
ATOM 3884 N N . GLN A 1 493 ? 36.281 20.781 -4.988 1 79.75 493 GLN A N 1
ATOM 3885 C CA . GLN A 1 493 ? 3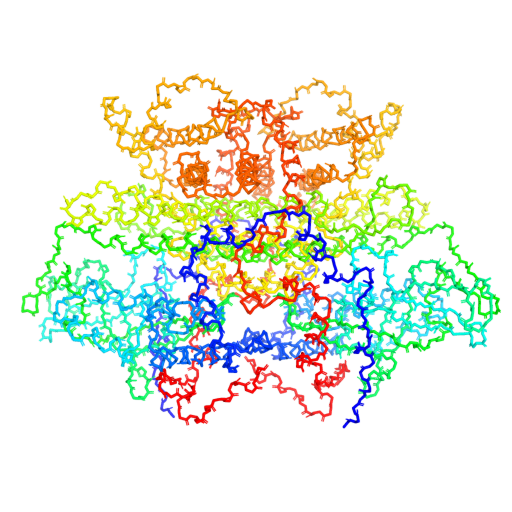6.938 20.359 -6.211 1 79.75 493 GLN A CA 1
ATOM 3886 C C . GLN A 1 493 ? 37.625 19 -6.016 1 79.75 493 GLN A C 1
ATOM 3888 O O . GLN A 1 493 ? 38.031 18.375 -6.988 1 79.75 493 GLN A O 1
ATOM 3893 N N . LYS A 1 494 ? 37.531 18.469 -4.863 1 83.12 494 LYS A N 1
ATOM 3894 C CA . LYS A 1 494 ? 38.219 17.219 -4.555 1 83.12 494 LYS A CA 1
ATOM 3895 C C . LYS A 1 494 ? 37.281 16.016 -4.637 1 83.12 494 LYS A C 1
ATOM 3897 O O . LYS A 1 494 ? 36.094 16.141 -4.336 1 83.12 494 LYS A O 1
ATOM 3902 N N . THR A 1 495 ? 37.781 14.953 -5.207 1 88.94 495 THR A N 1
ATOM 3903 C CA . THR A 1 495 ? 37.156 13.641 -5.074 1 88.94 495 THR A CA 1
ATOM 3904 C C . THR A 1 495 ? 37.688 12.906 -3.85 1 88.94 495 THR A C 1
ATOM 3906 O O . THR A 1 495 ? 38.875 12.578 -3.785 1 88.94 495 THR A O 1
ATOM 3909 N N . LEU A 1 496 ? 36.812 12.625 -2.902 1 92.25 496 LEU A N 1
ATOM 3910 C CA . LEU A 1 496 ? 37.25 12.109 -1.614 1 92.25 496 LEU A CA 1
ATOM 3911 C C . LEU A 1 496 ? 37.469 10.602 -1.677 1 92.25 496 LEU A C 1
ATOM 3913 O O . LEU A 1 496 ? 38.438 10.086 -1.105 1 92.25 496 LEU A O 1
ATOM 3917 N N . ASN A 1 497 ? 36.562 9.852 -2.389 1 95.81 497 ASN A N 1
ATOM 3918 C CA . ASN A 1 497 ? 36.594 8.391 -2.426 1 95.81 497 ASN A CA 1
ATOM 3919 C C . ASN A 1 497 ? 36.844 7.805 -1.042 1 95.81 497 ASN A C 1
ATOM 3921 O O . ASN A 1 497 ? 37.812 7.059 -0.852 1 95.81 497 ASN A O 1
ATOM 3925 N N . LEU A 1 498 ? 36 8.109 -0.13 1 96.69 498 LEU A N 1
ATOM 3926 C CA . LEU A 1 498 ? 36.125 7.73 1.274 1 96.69 498 LEU A CA 1
ATOM 3927 C C . LEU A 1 498 ? 36.125 6.215 1.435 1 96.69 498 LEU A C 1
ATOM 3929 O O . LEU A 1 498 ? 35.406 5.512 0.726 1 96.69 498 LEU A O 1
ATOM 3933 N N . LYS A 1 499 ? 36.844 5.707 2.406 1 97.5 499 LYS A N 1
ATOM 3934 C CA . LYS A 1 499 ? 37 4.277 2.66 1 97.5 499 LYS A CA 1
ATOM 3935 C C . LYS A 1 499 ? 35.906 3.766 3.586 1 97.5 499 LYS A C 1
ATOM 3937 O O . LYS A 1 499 ? 36.156 3.375 4.723 1 97.5 499 LYS A O 1
ATOM 3942 N N . VAL A 1 500 ? 34.75 3.547 3.027 1 97.81 500 VAL A N 1
ATOM 3943 C CA . VAL A 1 500 ? 33.5 3.303 3.781 1 97.81 500 VAL A CA 1
ATOM 3944 C C . VAL A 1 500 ? 33.531 1.892 4.363 1 97.81 500 VAL A C 1
ATOM 3946 O O . VAL A 1 500 ? 32.812 1.596 5.32 1 97.81 500 VAL A O 1
ATOM 3949 N N . TYR A 1 501 ? 34.406 0.942 3.857 1 97.62 501 TYR A N 1
ATOM 3950 C CA . TYR A 1 501 ? 34.438 -0.425 4.363 1 97.62 501 TYR A CA 1
ATOM 3951 C C . TYR A 1 501 ? 35.438 -0.547 5.512 1 97.62 501 TYR A C 1
ATOM 3953 O O . TYR A 1 501 ? 35.438 -1.543 6.238 1 97.62 501 TYR A O 1
ATOM 3961 N N . GLU A 1 502 ? 36.25 0.504 5.742 1 96.62 502 GLU A N 1
ATOM 3962 C CA . GLU A 1 502 ? 37.344 0.422 6.707 1 96.62 502 GLU A CA 1
ATOM 3963 C C . GLU A 1 502 ? 37.031 1.241 7.957 1 96.62 502 GLU A C 1
ATOM 3965 O O . GLU A 1 502 ? 37.562 0.969 9.031 1 96.62 502 GLU A O 1
ATOM 3970 N N . ASP A 1 503 ? 36.281 2.246 7.762 1 96.06 503 ASP A N 1
ATOM 3971 C CA . ASP A 1 503 ? 36.031 3.197 8.844 1 96.06 503 ASP A CA 1
ATOM 3972 C C . ASP A 1 503 ? 34.562 3.635 8.875 1 96.06 503 ASP A C 1
ATOM 3974 O O . ASP A 1 503 ? 34.062 4.227 7.914 1 96.06 503 ASP A O 1
ATOM 3978 N N . ASP A 1 504 ? 33.969 3.441 10.031 1 96.75 504 ASP A N 1
ATOM 3979 C CA . ASP A 1 504 ? 32.562 3.82 10.18 1 96.75 504 ASP A CA 1
ATOM 3980 C C . ASP A 1 504 ? 32.375 5.332 10.07 1 96.75 504 ASP A C 1
ATOM 3982 O O . ASP A 1 504 ? 31.344 5.812 9.617 1 96.75 504 ASP A O 1
ATOM 3986 N N . ASN A 1 505 ? 33.344 6.078 10.484 1 96.69 505 ASN A N 1
ATOM 3987 C CA . ASN A 1 505 ? 33.281 7.527 10.344 1 96.69 505 ASN A CA 1
ATOM 3988 C C . ASN A 1 505 ? 33.281 7.949 8.875 1 96.69 505 ASN A C 1
ATOM 3990 O O . ASN A 1 505 ? 32.656 8.961 8.531 1 96.69 505 ASN A O 1
ATOM 3994 N N . ALA A 1 506 ? 33.938 7.18 8.078 1 98.12 506 ALA A N 1
ATOM 3995 C CA . ALA A 1 506 ? 33.969 7.465 6.645 1 98.12 506 ALA A CA 1
ATOM 3996 C C . ALA A 1 506 ? 32.562 7.324 6.047 1 98.12 506 ALA A C 1
ATOM 3998 O O . ALA A 1 506 ? 32.188 8.039 5.109 1 98.12 506 ALA A O 1
ATOM 3999 N N . ILE A 1 507 ? 31.797 6.391 6.59 1 98.5 507 ILE A N 1
ATOM 4000 C CA . ILE A 1 507 ? 30.406 6.23 6.148 1 98.5 507 ILE A CA 1
ATOM 4001 C C . ILE A 1 507 ? 29.625 7.512 6.434 1 98.5 507 ILE A C 1
ATOM 4003 O O . ILE A 1 507 ? 28.953 8.039 5.547 1 98.5 507 ILE A O 1
ATOM 4007 N N . LEU A 1 508 ? 29.703 7.965 7.66 1 97.88 508 LEU A N 1
ATOM 4008 C CA . LEU A 1 508 ? 29.016 9.195 8.055 1 97.88 508 LEU A CA 1
ATOM 4009 C C . LEU A 1 508 ? 29.453 10.359 7.176 1 97.88 508 LEU A C 1
ATOM 4011 O O . LEU A 1 508 ? 28.609 11.109 6.676 1 97.88 508 LEU A O 1
ATOM 4015 N N . GLU A 1 509 ? 30.734 10.484 6.969 1 97.62 509 GLU A N 1
ATOM 4016 C CA . GLU A 1 509 ? 31.266 11.562 6.148 1 97.62 509 GLU A CA 1
ATOM 4017 C C . GLU A 1 509 ? 30.75 11.484 4.715 1 97.62 509 GLU A C 1
ATOM 4019 O O . GLU A 1 509 ? 30.484 12.508 4.086 1 97.62 509 GLU A O 1
ATOM 4024 N N . ALA A 1 510 ? 30.625 10.281 4.188 1 98.5 510 ALA A N 1
ATOM 4025 C CA . ALA A 1 510 ? 30.141 10.094 2.826 1 98.5 510 ALA A CA 1
ATOM 4026 C C . ALA A 1 510 ? 28.719 10.625 2.68 1 98.5 510 ALA A C 1
ATOM 4028 O O . ALA A 1 510 ? 28.391 11.297 1.695 1 98.5 510 ALA A O 1
ATOM 4029 N N . PHE A 1 511 ? 27.875 10.352 3.619 1 98.62 511 PHE A N 1
ATOM 4030 C CA . PHE A 1 511 ? 26.5 10.805 3.568 1 98.62 511 PHE A CA 1
ATOM 4031 C C . PHE A 1 511 ? 26.422 12.32 3.721 1 98.62 511 PHE A C 1
ATOM 4033 O O . PHE A 1 511 ? 25.625 12.977 3.053 1 98.62 511 PHE A O 1
ATOM 4040 N N . GLU A 1 512 ? 27.219 12.875 4.594 1 98 512 GLU A N 1
ATOM 4041 C CA . GLU A 1 512 ? 27.266 14.32 4.785 1 98 512 GLU A CA 1
ATOM 4042 C C . GLU A 1 512 ? 27.781 15.031 3.537 1 98 512 GLU A C 1
ATOM 4044 O O . GLU A 1 512 ? 27.281 16.094 3.158 1 98 512 GLU A O 1
ATOM 4049 N N . TRP A 1 513 ? 28.812 14.422 2.957 1 97.88 513 TRP A N 1
ATOM 4050 C CA . TRP A 1 513 ? 29.391 14.992 1.743 1 97.88 513 TRP A CA 1
ATOM 4051 C C . TRP A 1 513 ? 28.375 15.008 0.61 1 97.88 513 TRP A C 1
ATOM 4053 O O . TRP A 1 513 ? 28.25 16 -0.104 1 97.88 513 TRP A O 1
ATOM 4063 N N . ARG A 1 514 ? 27.688 13.898 0.392 1 97.88 514 ARG A N 1
ATOM 4064 C CA . ARG A 1 514 ? 26.609 13.812 -0.59 1 97.88 514 ARG A CA 1
ATOM 4065 C C . ARG A 1 514 ? 25.578 14.906 -0.365 1 97.88 514 ARG A C 1
ATOM 4067 O O . ARG A 1 514 ? 25.141 15.57 -1.313 1 97.88 514 ARG A O 1
ATOM 4074 N N . THR A 1 515 ? 25.188 15.102 0.89 1 98.12 515 THR A N 1
ATOM 4075 C CA . THR A 1 515 ? 24.188 16.109 1.235 1 98.12 515 THR A CA 1
ATOM 4076 C C . THR A 1 515 ? 24.703 17.516 0.887 1 98.12 515 THR A C 1
ATOM 4078 O O . THR A 1 515 ? 23.969 18.297 0.277 1 98.12 515 THR A O 1
ATOM 4081 N N . ALA A 1 516 ? 25.922 17.781 1.282 1 97.88 516 ALA A N 1
ATOM 4082 C CA . ALA A 1 516 ? 26.5 19.094 1.006 1 97.88 516 ALA A CA 1
ATOM 4083 C C . ALA A 1 516 ? 26.562 19.359 -0.494 1 97.88 516 ALA A C 1
ATOM 4085 O O . ALA A 1 516 ? 26.266 20.484 -0.94 1 97.88 516 ALA A O 1
ATOM 4086 N N . HIS A 1 517 ? 26.938 18.328 -1.22 1 97.44 517 HIS A N 1
ATOM 4087 C CA . HIS A 1 517 ? 26.969 18.438 -2.674 1 97.44 517 HIS A CA 1
ATOM 4088 C C . HIS A 1 517 ? 25.609 18.844 -3.225 1 97.44 517 HIS A C 1
ATOM 4090 O O . HIS A 1 517 ? 25.516 19.766 -4.043 1 97.44 517 HIS A O 1
ATOM 4096 N N . LEU A 1 518 ? 24.594 18.266 -2.793 1 97.75 518 LEU A N 1
ATOM 4097 C CA . LEU A 1 518 ? 23.234 18.531 -3.268 1 97.75 518 LEU A CA 1
ATOM 4098 C C . LEU A 1 518 ? 22.766 19.906 -2.803 1 97.75 518 LEU A C 1
ATOM 4100 O O . LEU A 1 518 ? 22.016 20.594 -3.514 1 97.75 518 LEU A O 1
ATOM 4104 N N . VAL A 1 519 ? 23.203 20.312 -1.57 1 98.12 519 VAL A N 1
ATOM 4105 C CA . VAL A 1 519 ? 22.828 21.625 -1.045 1 98.12 519 VAL A CA 1
ATOM 4106 C C . VAL A 1 519 ? 23.391 22.719 -1.947 1 98.12 519 VAL A C 1
ATOM 4108 O O . VAL A 1 519 ? 22.672 23.641 -2.35 1 98.12 519 VAL A O 1
ATOM 4111 N N . PHE A 1 520 ? 24.625 22.656 -2.232 1 97.25 520 PHE A N 1
ATOM 4112 C CA . PHE A 1 520 ? 25.266 23.703 -3.02 1 97.25 520 PHE A CA 1
ATOM 4113 C C . PHE A 1 520 ? 24.781 23.672 -4.465 1 97.25 520 PHE A C 1
ATOM 4115 O O . PHE A 1 520 ? 24.672 24.703 -5.113 1 97.25 520 PHE A O 1
ATOM 4122 N N . LYS A 1 521 ? 24.469 22.438 -4.969 1 96.56 521 LYS A N 1
ATOM 4123 C CA . LYS A 1 521 ? 23.812 22.359 -6.277 1 96.56 521 LYS A CA 1
ATOM 4124 C C . LYS A 1 521 ? 22.484 23.109 -6.281 1 96.56 521 LYS A C 1
ATOM 4126 O O . LYS A 1 521 ? 22.203 23.859 -7.207 1 96.56 521 LYS A O 1
ATOM 4131 N N . ALA A 1 522 ? 21.688 22.922 -5.289 1 97.81 522 ALA A N 1
ATOM 4132 C CA . ALA A 1 522 ? 20.391 23.594 -5.168 1 97.81 522 ALA A CA 1
ATOM 4133 C C . ALA A 1 522 ? 20.562 25.094 -5.012 1 97.81 522 ALA A C 1
ATOM 4135 O O . ALA A 1 522 ? 19.828 25.875 -5.613 1 97.81 522 ALA A O 1
ATOM 4136 N N . TYR A 1 523 ? 21.547 25.453 -4.164 1 97.62 523 TYR A N 1
ATOM 4137 C CA . TYR A 1 523 ? 21.859 26.859 -3.951 1 97.62 523 TYR A CA 1
ATOM 4138 C C . TYR A 1 523 ? 22.25 27.547 -5.262 1 97.62 523 TYR A C 1
ATOM 4140 O O . TYR A 1 523 ? 21.719 28.609 -5.59 1 97.62 523 TYR A O 1
ATOM 4148 N N . GLU A 1 524 ? 23.125 26.906 -5.992 1 97.25 524 GLU A N 1
ATOM 4149 C CA . GLU A 1 524 ? 23.578 27.469 -7.266 1 97.25 524 GLU A CA 1
ATOM 4150 C C . GLU A 1 524 ? 22.422 27.609 -8.25 1 97.25 524 GLU A C 1
ATOM 4152 O O . GLU A 1 524 ? 22.281 28.656 -8.891 1 97.25 524 GLU A O 1
ATOM 4157 N N . GLN A 1 525 ? 21.641 26.609 -8.352 1 97.56 525 GLN A N 1
ATOM 4158 C CA . GLN A 1 525 ? 20.516 26.625 -9.289 1 97.56 525 GLN A CA 1
ATOM 4159 C C . GLN A 1 525 ? 19.5 27.688 -8.914 1 97.56 525 GLN A C 1
ATOM 4161 O O . GLN A 1 525 ? 18.984 28.406 -9.781 1 97.56 525 GLN A O 1
ATOM 4166 N N . ARG A 1 526 ? 19.188 27.812 -7.656 1 97.75 526 ARG A N 1
ATOM 4167 C CA . ARG A 1 526 ? 18.125 28.719 -7.207 1 97.75 526 ARG A CA 1
ATOM 4168 C C . ARG A 1 526 ? 18.625 30.156 -7.125 1 97.75 526 ARG A C 1
ATOM 4170 O O . ARG A 1 526 ? 17.984 31.078 -7.633 1 97.75 526 ARG A O 1
ATOM 4177 N N . GLU A 1 527 ? 19.781 30.406 -6.535 1 96.88 527 GLU A N 1
ATOM 4178 C CA . GLU A 1 527 ? 20.234 31.734 -6.164 1 96.88 527 GLU A CA 1
ATOM 4179 C C . GLU A 1 527 ? 21.109 32.344 -7.25 1 96.88 527 GLU A C 1
ATOM 4181 O O . GLU A 1 527 ? 21.141 33.562 -7.422 1 96.88 527 GLU A O 1
ATOM 4186 N N . ILE A 1 528 ? 21.812 31.578 -7.91 1 96.88 528 ILE A N 1
ATOM 4187 C CA . ILE A 1 528 ? 22.75 32.094 -8.906 1 96.88 528 ILE A CA 1
ATOM 4188 C C . ILE A 1 528 ? 22.141 31.984 -10.297 1 96.88 528 ILE A C 1
ATOM 4190 O O . ILE A 1 528 ? 22.016 33 -11 1 96.88 528 ILE A O 1
ATOM 4194 N N . GLN A 1 529 ? 21.672 30.797 -10.648 1 97.31 529 GLN A N 1
ATOM 4195 C CA . GLN A 1 529 ? 21.094 30.578 -11.977 1 97.31 529 GLN A CA 1
ATOM 4196 C C . GLN A 1 529 ? 19.641 31.047 -12.023 1 97.31 529 GLN A C 1
ATOM 4198 O O . GLN A 1 529 ? 19.062 31.156 -13.109 1 97.31 529 GLN A O 1
ATOM 4203 N N . LYS A 1 530 ? 19 31.297 -10.914 1 96.75 530 LYS A N 1
ATOM 4204 C CA . LYS A 1 530 ? 17.672 31.875 -10.766 1 96.75 530 LYS A CA 1
ATOM 4205 C C . LYS A 1 530 ? 16.609 30.984 -11.398 1 96.75 530 LYS A C 1
ATOM 4207 O O . LYS A 1 530 ? 15.688 31.484 -12.055 1 96.75 530 LYS A O 1
ATOM 4212 N N . LYS A 1 531 ? 16.812 29.703 -11.273 1 96.75 531 LYS A N 1
ATOM 4213 C CA . LYS A 1 531 ? 15.758 28.797 -11.703 1 96.75 531 LYS A CA 1
ATOM 4214 C C . LYS A 1 531 ? 14.516 28.938 -10.828 1 96.75 531 LYS A C 1
ATOM 4216 O O . LYS A 1 531 ? 14.609 29.328 -9.664 1 96.75 531 LYS A O 1
ATOM 4221 N N . SER A 1 532 ? 13.359 28.672 -11.461 1 96.44 532 SER A N 1
ATOM 4222 C CA . SER A 1 532 ? 12.109 28.797 -10.727 1 96.44 532 SER A CA 1
ATOM 4223 C C . SER A 1 532 ? 12.023 27.781 -9.594 1 96.44 532 SER A C 1
ATOM 4225 O O . SER A 1 532 ? 12.562 26.672 -9.695 1 96.44 532 SER A O 1
ATOM 4227 N N . TRP A 1 533 ? 11.406 28.141 -8.531 1 96.56 533 TRP A N 1
ATOM 4228 C CA . TRP A 1 533 ? 11.227 27.266 -7.375 1 96.56 533 TRP A CA 1
ATOM 4229 C C . TRP A 1 533 ? 10.539 25.969 -7.777 1 96.56 533 TRP A C 1
ATOM 4231 O O . TRP A 1 533 ? 10.969 24.875 -7.379 1 96.56 533 TRP A O 1
ATOM 4241 N N . ASN A 1 534 ? 9.469 26.016 -8.539 1 96.38 534 ASN A N 1
ATOM 4242 C CA . ASN A 1 534 ? 8.703 24.859 -8.969 1 96.38 534 ASN A CA 1
ATOM 4243 C C . ASN A 1 534 ? 9.562 23.891 -9.773 1 96.38 534 ASN A C 1
ATOM 4245 O O . ASN A 1 534 ? 9.414 22.672 -9.656 1 96.38 534 ASN A O 1
ATOM 4249 N N . SER A 1 535 ? 10.469 24.422 -10.57 1 96.81 535 SER A N 1
ATOM 4250 C CA . SER A 1 535 ? 11.312 23.562 -11.398 1 96.81 535 SER A CA 1
ATOM 4251 C C . SER A 1 535 ? 12.336 22.812 -10.555 1 96.81 535 SER A C 1
ATOM 4253 O O . SER A 1 535 ? 12.93 21.828 -11.016 1 96.81 535 SER A O 1
ATOM 4255 N N . LEU A 1 536 ? 12.5 23.25 -9.289 1 97.75 536 LEU A N 1
ATOM 4256 C CA . LEU A 1 536 ? 13.539 22.656 -8.445 1 97.75 536 LEU A CA 1
ATOM 4257 C C . LEU A 1 536 ? 12.922 21.75 -7.383 1 97.75 536 LEU A C 1
ATOM 4259 O O . LEU A 1 536 ? 13.641 21.172 -6.57 1 97.75 536 LEU A O 1
ATOM 4263 N N . LEU A 1 537 ? 11.602 21.609 -7.395 1 97.81 537 LEU A N 1
ATOM 4264 C CA . LEU A 1 537 ? 10.914 20.906 -6.32 1 97.81 537 LEU A CA 1
ATOM 4265 C C . LEU A 1 537 ? 11.375 19.453 -6.254 1 97.81 537 LEU A C 1
ATOM 4267 O O . LEU A 1 537 ? 11.469 18.875 -5.168 1 97.81 537 LEU A O 1
ATOM 4271 N N . ILE A 1 538 ? 11.609 18.828 -7.383 1 97.75 538 ILE A N 1
ATOM 4272 C CA . ILE A 1 538 ? 12.086 17.453 -7.41 1 97.75 538 ILE A CA 1
ATOM 4273 C C . ILE A 1 538 ? 13.453 17.359 -6.746 1 97.75 538 ILE A C 1
ATOM 4275 O O . ILE A 1 538 ? 13.703 16.469 -5.941 1 97.75 538 ILE A O 1
ATOM 4279 N N . ASP A 1 539 ? 14.328 18.312 -7.07 1 97.25 539 ASP A N 1
ATOM 4280 C CA . ASP A 1 539 ? 15.656 18.359 -6.461 1 97.25 539 ASP A CA 1
ATOM 4281 C C . ASP A 1 539 ? 15.562 18.609 -4.961 1 97.25 539 ASP A C 1
ATOM 4283 O O . ASP A 1 539 ? 16.344 18.062 -4.184 1 97.25 539 ASP A O 1
ATOM 4287 N N . PHE A 1 540 ? 14.617 19.484 -4.59 1 98.12 540 PHE A N 1
ATOM 4288 C CA . PHE A 1 540 ? 14.414 19.766 -3.176 1 98.12 540 PHE A CA 1
ATOM 4289 C C . PHE A 1 540 ? 14.008 18.5 -2.422 1 98.12 540 PHE A C 1
ATOM 4291 O O . PHE A 1 540 ? 14.445 18.281 -1.29 1 98.12 540 PHE A O 1
ATOM 4298 N N . HIS A 1 541 ? 13.172 17.703 -3.033 1 97.94 541 HIS A N 1
ATOM 4299 C CA . HIS A 1 541 ? 12.75 16.453 -2.418 1 97.94 541 HIS A CA 1
ATOM 4300 C C . HIS A 1 541 ? 13.93 15.508 -2.236 1 97.94 541 HIS A C 1
ATOM 4302 O O . HIS A 1 541 ? 14.078 14.891 -1.182 1 97.94 541 HIS A O 1
ATOM 4308 N N . LYS A 1 542 ? 14.781 15.367 -3.244 1 97.5 542 LYS A N 1
ATOM 4309 C CA . LYS A 1 542 ? 15.984 14.539 -3.174 1 97.5 542 LYS A CA 1
ATOM 4310 C C . LYS A 1 542 ? 16.938 15.039 -2.092 1 97.5 542 LYS A C 1
ATOM 4312 O O . LYS A 1 542 ? 17.516 14.242 -1.355 1 97.5 542 LYS A O 1
ATOM 4317 N N . LEU A 1 543 ? 17.047 16.344 -2.045 1 98.25 543 LEU A N 1
ATOM 4318 C CA . LEU A 1 543 ? 17.906 16.969 -1.053 1 98.25 543 LEU A CA 1
ATOM 4319 C C . LEU A 1 543 ? 17.422 16.672 0.361 1 98.25 543 LEU A C 1
ATOM 4321 O O . LEU A 1 543 ? 18.219 16.328 1.233 1 98.25 543 LEU A O 1
ATOM 4325 N N . SER A 1 544 ? 16.156 16.828 0.566 1 98.25 544 SER A N 1
ATOM 4326 C CA . SER A 1 544 ? 15.578 16.531 1.875 1 98.25 544 SER A CA 1
ATOM 4327 C C . SER A 1 544 ? 15.812 15.078 2.273 1 98.25 544 SER A C 1
ATOM 4329 O O . SER A 1 544 ? 16.125 14.789 3.43 1 98.25 544 SER A O 1
ATOM 4331 N N . ARG A 1 545 ? 15.648 14.164 1.354 1 98.19 545 ARG A N 1
ATOM 4332 C CA . ARG A 1 545 ? 15.891 12.75 1.612 1 98.19 545 ARG A CA 1
ATOM 4333 C C . ARG A 1 545 ? 17.344 12.5 2.002 1 98.19 545 ARG A C 1
ATOM 4335 O O . ARG A 1 545 ? 17.609 11.812 2.986 1 98.19 545 ARG A O 1
ATOM 4342 N N . ALA A 1 546 ? 18.234 13.039 1.233 1 98.5 546 ALA A N 1
ATOM 4343 C CA . ALA A 1 546 ? 19.672 12.867 1.502 1 98.5 546 ALA A CA 1
ATOM 4344 C C . ALA A 1 546 ? 20.031 13.414 2.881 1 98.5 546 ALA A C 1
ATOM 4346 O O . ALA A 1 546 ? 20.766 12.766 3.635 1 98.5 546 ALA A O 1
ATOM 4347 N N . TYR A 1 547 ? 19.531 14.594 3.16 1 98.25 547 TYR A N 1
ATOM 4348 C CA . TYR A 1 547 ? 19.781 15.234 4.449 1 98.25 547 TYR A CA 1
ATOM 4349 C C . TYR A 1 547 ? 19.25 14.375 5.594 1 98.25 547 TYR A C 1
ATOM 4351 O O . TYR A 1 547 ? 19.969 14.125 6.566 1 98.25 547 TYR A O 1
ATOM 4359 N N . SER A 1 548 ? 18.062 13.93 5.477 1 98.12 548 SER A N 1
ATOM 4360 C CA . SER A 1 548 ? 17.422 13.133 6.52 1 98.12 548 SER A CA 1
ATOM 4361 C C . SER A 1 548 ? 18.141 11.789 6.695 1 98.12 548 SER A C 1
ATOM 4363 O O . SER A 1 548 ? 18.25 11.289 7.816 1 98.12 548 SER A O 1
ATOM 4365 N N . GLN A 1 549 ? 18.578 11.172 5.582 1 98.69 549 GLN A N 1
ATOM 4366 C CA . GLN A 1 549 ? 19.359 9.945 5.668 1 98.69 549 GLN A CA 1
ATOM 4367 C C . GLN A 1 549 ? 20.672 10.18 6.434 1 98.69 549 GLN A C 1
ATOM 4369 O O . GLN A 1 549 ? 21.078 9.336 7.238 1 98.69 549 GLN A O 1
ATOM 4374 N N . SER A 1 550 ? 21.297 11.305 6.188 1 98.38 550 SER A N 1
ATOM 4375 C CA . SER A 1 550 ? 22.531 11.625 6.898 1 98.38 550 SER A CA 1
ATOM 4376 C C . SER A 1 550 ? 22.297 11.758 8.398 1 98.38 550 SER A C 1
ATOM 4378 O O . SER A 1 550 ? 23.141 11.375 9.203 1 98.38 550 SER A O 1
ATOM 4380 N N . ILE A 1 551 ? 21.141 12.258 8.758 1 97.06 551 ILE A N 1
ATOM 4381 C CA . ILE A 1 551 ? 20.797 12.406 10.164 1 97.06 551 ILE A CA 1
ATOM 4382 C C . ILE A 1 551 ? 20.547 11.039 10.781 1 97.06 551 ILE A C 1
ATOM 4384 O O . ILE A 1 551 ? 20.984 10.773 11.914 1 97.06 551 ILE A O 1
ATOM 4388 N N . LEU A 1 552 ? 19.844 10.133 10.078 1 98.19 552 LEU A N 1
ATOM 4389 C CA . LEU A 1 552 ? 19.641 8.773 10.57 1 98.19 552 LEU A CA 1
ATOM 4390 C C . LEU A 1 552 ? 20.984 8.07 10.789 1 98.19 552 LEU A C 1
ATOM 4392 O O . LEU A 1 552 ? 21.172 7.402 11.812 1 98.19 552 LEU A O 1
ATOM 4396 N N . ILE A 1 553 ? 21.891 8.234 9.82 1 98.62 553 ILE A N 1
ATOM 4397 C CA . ILE A 1 553 ? 23.219 7.617 9.898 1 98.62 553 ILE A CA 1
ATOM 4398 C C . ILE A 1 553 ? 23.984 8.195 11.078 1 98.62 553 ILE A C 1
ATOM 4400 O O . ILE A 1 553 ? 24.609 7.453 11.852 1 98.62 553 ILE A O 1
ATOM 4404 N N . LEU A 1 554 ? 23.922 9.484 11.219 1 97.75 554 LEU A N 1
ATOM 4405 C CA . LEU A 1 554 ? 24.625 10.172 12.305 1 97.75 554 LEU A CA 1
ATOM 4406 C C . LEU A 1 554 ? 24.156 9.648 13.664 1 97.75 554 LEU A C 1
ATOM 4408 O O . LEU A 1 554 ? 24.969 9.289 14.508 1 97.75 554 LEU A O 1
ATOM 4412 N N . ASN A 1 555 ? 22.875 9.656 13.852 1 96.75 555 ASN A N 1
ATOM 4413 C CA . ASN A 1 555 ? 22.312 9.273 15.148 1 96.75 555 ASN A CA 1
ATOM 4414 C C . ASN A 1 555 ? 22.594 7.801 15.461 1 96.75 555 ASN A C 1
ATOM 4416 O O . ASN A 1 555 ? 22.875 7.449 16.609 1 96.75 555 ASN A O 1
ATOM 4420 N N . PHE A 1 556 ? 22.484 6.891 14.469 1 98.12 556 PHE A N 1
ATOM 4421 C CA . PHE A 1 556 ? 22.797 5.477 14.648 1 98.12 556 PHE A CA 1
ATOM 4422 C C . PHE A 1 556 ? 24.281 5.289 14.984 1 98.12 556 PHE A C 1
ATOM 4424 O O . PHE A 1 556 ? 24.609 4.562 15.922 1 98.12 556 PHE A O 1
ATOM 4431 N N . HIS A 1 557 ? 25.141 5.949 14.258 1 97.81 557 HIS A N 1
ATOM 4432 C CA . HIS A 1 557 ? 26.578 5.895 14.477 1 97.81 557 HIS A CA 1
ATOM 4433 C C . HIS A 1 557 ? 26.938 6.375 15.883 1 97.81 557 HIS A C 1
ATOM 4435 O O . HIS A 1 557 ? 27.703 5.711 16.594 1 97.81 557 HIS A O 1
ATOM 4441 N N . GLN A 1 558 ? 26.375 7.488 16.281 1 95.75 558 GLN A N 1
ATOM 4442 C CA . GLN A 1 558 ? 26.672 8.078 17.578 1 95.75 558 GLN A CA 1
ATOM 4443 C C . GLN A 1 558 ? 26.203 7.16 18.703 1 95.75 558 GLN A C 1
ATOM 4445 O O . GLN A 1 558 ? 26.891 7.047 19.734 1 95.75 558 GLN A O 1
ATOM 4450 N N . ALA A 1 559 ? 25.078 6.543 18.516 1 95.31 559 ALA A N 1
ATOM 4451 C CA . ALA A 1 559 ? 24.531 5.652 19.531 1 95.31 559 ALA A CA 1
ATOM 4452 C C . ALA A 1 559 ? 25.469 4.48 19.797 1 95.31 559 ALA A C 1
ATOM 4454 O O . ALA A 1 559 ? 25.5 3.938 20.906 1 95.31 559 ALA A O 1
ATOM 4455 N N . LEU A 1 560 ? 26.297 4.09 18.828 1 95.25 560 LEU A N 1
ATOM 4456 C CA . LEU A 1 560 ? 27.109 2.883 18.938 1 95.25 560 LEU A CA 1
ATOM 4457 C C . LEU A 1 560 ? 28.547 3.225 19.312 1 95.25 560 LEU A C 1
ATOM 4459 O O . LEU A 1 560 ? 29.391 2.336 19.422 1 95.25 560 LEU A O 1
ATOM 4463 N N . GLN A 1 561 ? 28.812 4.473 19.516 1 94.12 561 GLN A N 1
ATOM 4464 C CA . GLN A 1 561 ? 30.172 4.859 19.891 1 94.12 561 GLN A CA 1
ATOM 4465 C C . GLN A 1 561 ? 30.562 4.254 21.234 1 94.12 561 GLN A C 1
ATOM 4467 O O . GLN A 1 561 ? 29.734 4.164 22.156 1 94.12 561 GLN A O 1
ATOM 4472 N N . PRO A 1 562 ? 31.781 3.898 21.391 1 86.88 562 PRO A N 1
ATOM 4473 C CA . PRO A 1 562 ? 32.25 3.242 22.625 1 86.88 562 PRO A CA 1
ATOM 4474 C C . PRO A 1 562 ? 32.062 4.121 23.859 1 86.88 562 PRO A C 1
ATOM 4476 O O . PRO A 1 562 ? 31.922 3.609 24.969 1 86.88 562 PRO A O 1
ATOM 4479 N N . ASN A 1 563 ? 32.094 5.352 23.719 1 86.81 563 ASN A N 1
ATOM 4480 C CA . ASN A 1 563 ? 32 6.266 24.844 1 86.81 563 ASN A CA 1
ATOM 4481 C C . ASN A 1 563 ? 30.562 6.508 25.266 1 86.81 563 ASN A C 1
ATOM 4483 O O . ASN A 1 563 ? 30.297 7.18 26.266 1 86.81 563 ASN A O 1
ATOM 4487 N N . ASN A 1 564 ? 29.672 5.953 24.516 1 89.69 564 ASN A N 1
ATOM 4488 C CA . ASN A 1 564 ? 28.281 6.035 24.938 1 89.69 564 ASN A CA 1
ATOM 4489 C C . ASN A 1 564 ? 27.969 5.086 26.094 1 89.69 564 ASN A C 1
ATOM 4491 O O . ASN A 1 564 ? 28.031 3.865 25.922 1 89.69 564 ASN A O 1
ATOM 4495 N N . PRO A 1 565 ? 27.656 5.617 27.156 1 87 565 PRO A N 1
ATOM 4496 C CA . PRO A 1 565 ? 27.516 4.785 28.359 1 87 565 PRO A CA 1
ATOM 4497 C C . PRO A 1 565 ? 26.359 3.787 28.25 1 87 565 PRO A C 1
ATOM 4499 O O . PRO A 1 565 ? 26.438 2.701 28.844 1 87 565 PRO A O 1
ATOM 4502 N N . GLU A 1 566 ? 25.375 4.117 27.594 1 87.56 566 GLU A N 1
ATOM 4503 C CA . GLU A 1 566 ? 24.219 3.221 27.484 1 87.56 566 GLU A CA 1
ATOM 4504 C C . GLU A 1 566 ? 24.562 1.976 26.672 1 87.56 566 GLU A C 1
ATOM 4506 O O . GLU A 1 566 ? 24.25 0.856 27.078 1 87.56 566 GLU A O 1
ATOM 4511 N N . THR A 1 567 ? 25.219 2.148 25.625 1 88.81 567 THR A N 1
ATOM 4512 C CA . THR A 1 567 ? 25.547 1.038 24.734 1 88.81 567 THR A CA 1
ATOM 4513 C C . THR A 1 567 ? 26.688 0.21 25.312 1 88.81 567 THR A C 1
ATOM 4515 O O . THR A 1 567 ? 26.766 -1 25.078 1 88.81 567 THR A O 1
ATOM 4518 N N . ALA A 1 568 ? 27.516 0.851 26.109 1 88.06 568 ALA A N 1
ATOM 4519 C CA . ALA A 1 568 ? 28.672 0.177 26.688 1 88.06 568 ALA A CA 1
ATOM 4520 C C . ALA A 1 568 ? 28.234 -0.91 27.672 1 88.06 568 ALA A C 1
ATOM 4522 O O . ALA A 1 568 ? 28.969 -1.867 27.922 1 88.06 568 ALA A O 1
ATOM 4523 N N . ARG A 1 569 ? 27.047 -0.79 28.109 1 89.31 569 ARG A N 1
ATOM 4524 C CA . ARG A 1 569 ? 26.531 -1.73 29.094 1 89.31 569 ARG A CA 1
ATOM 4525 C C . ARG A 1 569 ? 26.016 -3 28.422 1 89.31 569 ARG A C 1
ATOM 4527 O O . ARG A 1 569 ? 25.812 -4.02 29.094 1 89.31 569 ARG A O 1
ATOM 4534 N N . LEU A 1 570 ? 25.844 -2.994 27.172 1 94.62 570 LEU A N 1
ATOM 4535 C CA . LEU A 1 570 ? 25.359 -4.156 26.438 1 94.62 570 LEU A CA 1
ATOM 4536 C C . LEU A 1 570 ? 26.438 -5.211 26.281 1 94.62 570 LEU A C 1
ATOM 4538 O O . LEU A 1 570 ? 27.625 -4.883 26.281 1 94.62 570 LEU A O 1
ATOM 4542 N N . ASP A 1 571 ? 26.031 -6.453 26.203 1 93.88 571 ASP A N 1
ATOM 4543 C CA . ASP A 1 571 ? 26.984 -7.539 26 1 93.88 571 ASP A CA 1
ATOM 4544 C C . ASP A 1 571 ? 27.703 -7.383 24.656 1 93.88 571 ASP A C 1
ATOM 4546 O O . ASP A 1 571 ? 27.203 -6.719 23.75 1 93.88 571 ASP A O 1
ATOM 4550 N N . SER A 1 572 ? 28.859 -8 24.5 1 94.31 572 SER A N 1
ATOM 4551 C CA . SER A 1 572 ? 29.734 -7.816 23.359 1 94.31 572 SER A CA 1
ATOM 4552 C C . SER A 1 572 ? 29.078 -8.297 22.062 1 94.31 572 SER A C 1
ATOM 4554 O O . SER A 1 572 ? 29.219 -7.668 21.016 1 94.31 572 SER A O 1
ATOM 4556 N N . THR A 1 573 ? 28.344 -9.391 22.125 1 96.19 573 THR A N 1
ATOM 4557 C CA . THR A 1 573 ? 27.656 -9.914 20.953 1 96.19 573 THR A CA 1
ATOM 4558 C C . THR A 1 573 ? 26.578 -8.945 20.469 1 96.19 573 THR A C 1
ATOM 4560 O O . THR A 1 573 ? 26.453 -8.695 19.266 1 96.19 573 THR A O 1
ATOM 4563 N N . THR A 1 574 ? 25.859 -8.445 21.438 1 97.56 574 THR A N 1
ATOM 4564 C CA . THR A 1 574 ? 24.812 -7.496 21.094 1 97.56 574 THR A CA 1
ATOM 4565 C C . THR A 1 574 ? 25.406 -6.266 20.406 1 97.56 574 THR A C 1
ATOM 4567 O O . THR A 1 574 ? 24.859 -5.797 19.406 1 97.56 574 THR A O 1
ATOM 4570 N N . ARG A 1 575 ? 26.469 -5.75 20.891 1 96.75 575 ARG A N 1
ATOM 4571 C CA . ARG A 1 575 ? 27.109 -4.582 20.297 1 96.75 575 ARG A CA 1
ATOM 4572 C C . ARG A 1 575 ? 27.578 -4.867 18.875 1 96.75 575 ARG A C 1
ATOM 4574 O O . ARG A 1 575 ? 27.438 -4.027 17.984 1 96.75 575 ARG A O 1
ATOM 4581 N N . ALA A 1 576 ? 28.141 -6.055 18.734 1 97.06 576 ALA A N 1
ATOM 4582 C CA . ALA A 1 576 ? 28.641 -6.438 17.406 1 97.06 576 ALA A CA 1
ATOM 4583 C C . ALA A 1 576 ? 27.5 -6.527 16.406 1 97.06 576 ALA A C 1
ATOM 4585 O O . ALA A 1 576 ? 27.641 -6.09 15.266 1 97.06 576 ALA A O 1
ATOM 4586 N N . VAL A 1 577 ? 26.406 -7.098 16.828 1 98.38 577 VAL A N 1
ATOM 4587 C CA . VAL A 1 577 ? 25.266 -7.266 15.938 1 98.38 577 VAL A CA 1
ATOM 4588 C C . VAL A 1 577 ? 24.625 -5.91 15.648 1 98.38 577 VAL A C 1
ATOM 4590 O O . VAL A 1 577 ? 24.172 -5.66 14.531 1 98.38 577 VAL A O 1
ATOM 4593 N N . LEU A 1 578 ? 24.562 -5.027 16.609 1 98.38 578 LEU A N 1
ATOM 4594 C CA . LEU A 1 578 ? 24.062 -3.678 16.391 1 98.38 578 LEU A CA 1
ATOM 4595 C C . LEU A 1 578 ? 24.906 -2.936 15.367 1 98.38 578 LEU A C 1
ATOM 4597 O O . LEU A 1 578 ? 24.391 -2.18 14.539 1 98.38 578 LEU A O 1
ATOM 4601 N N . ARG A 1 579 ? 26.219 -3.127 15.43 1 98.19 579 ARG A N 1
ATOM 4602 C CA . ARG A 1 579 ? 27.094 -2.533 14.414 1 98.19 579 ARG A CA 1
ATOM 4603 C C . ARG A 1 579 ? 26.781 -3.096 13.031 1 98.19 579 ARG A C 1
ATOM 4605 O O . ARG A 1 579 ? 26.766 -2.355 12.047 1 98.19 579 ARG A O 1
ATOM 4612 N N . ASP A 1 580 ? 26.562 -4.445 12.961 1 98.75 580 ASP A N 1
ATOM 4613 C CA . ASP A 1 580 ? 26.188 -5.051 11.688 1 98.75 580 ASP A CA 1
ATOM 4614 C C . ASP A 1 580 ? 24.891 -4.445 11.148 1 98.75 580 ASP A C 1
ATOM 4616 O O . ASP A 1 580 ? 24.75 -4.246 9.938 1 98.75 580 ASP A O 1
ATOM 4620 N N . LEU A 1 581 ? 23.969 -4.191 12.047 1 98.88 581 LEU A N 1
ATOM 4621 C CA . LEU A 1 581 ? 22.719 -3.553 11.648 1 98.88 581 LEU A CA 1
ATOM 4622 C C . LEU A 1 581 ? 22.969 -2.139 11.141 1 98.88 581 LEU A C 1
ATOM 4624 O O . LEU A 1 581 ? 22.359 -1.713 10.156 1 98.88 581 LEU A O 1
ATOM 4628 N N . PHE A 1 582 ? 23.875 -1.381 11.836 1 98.69 582 PHE A N 1
ATOM 4629 C CA . PHE A 1 582 ? 24.25 -0.049 11.375 1 98.69 582 PHE A CA 1
ATOM 4630 C C . PHE A 1 582 ? 24.828 -0.106 9.969 1 98.69 582 PHE A C 1
ATOM 4632 O O . PHE A 1 582 ? 24.422 0.666 9.094 1 98.69 582 PHE A O 1
ATOM 4639 N N . LEU A 1 583 ? 25.719 -1.043 9.75 1 98.88 583 LEU A N 1
ATOM 4640 C CA . LEU A 1 583 ? 26.375 -1.19 8.453 1 98.88 583 LEU A CA 1
ATOM 4641 C C . LEU A 1 583 ? 25.359 -1.584 7.379 1 98.88 583 LEU A C 1
ATOM 4643 O O . LEU A 1 583 ? 25.406 -1.07 6.258 1 98.88 583 LEU A O 1
ATOM 4647 N N . LEU A 1 584 ? 24.469 -2.49 7.715 1 98.94 584 LEU A N 1
ATOM 4648 C CA . LEU A 1 584 ? 23.453 -2.918 6.75 1 98.94 584 LEU A CA 1
ATOM 4649 C C . LEU A 1 584 ? 22.562 -1.751 6.344 1 98.94 584 LEU A C 1
ATOM 4651 O O . LEU A 1 584 ? 22.25 -1.581 5.164 1 98.94 584 LEU A O 1
ATOM 4655 N N . PHE A 1 585 ? 22.094 -0.974 7.391 1 98.81 585 PHE A N 1
ATOM 4656 C CA . PHE A 1 585 ? 21.281 0.198 7.09 1 98.81 585 PHE A CA 1
ATOM 4657 C C . PHE A 1 585 ? 22.031 1.154 6.168 1 98.81 585 PHE A C 1
ATOM 4659 O O . PHE A 1 585 ? 21.484 1.61 5.164 1 98.81 585 PHE A O 1
ATOM 4666 N N . ALA A 1 586 ? 23.25 1.449 6.457 1 98.88 586 ALA A N 1
ATOM 4667 C CA . ALA A 1 586 ? 24.062 2.402 5.707 1 98.88 586 ALA A CA 1
ATOM 4668 C C . ALA A 1 586 ? 24.297 1.917 4.281 1 98.88 586 ALA A C 1
ATOM 4670 O O . ALA A 1 586 ? 24.094 2.666 3.32 1 98.88 586 ALA A O 1
ATOM 4671 N N . PHE A 1 587 ? 24.703 0.669 4.145 1 98.81 587 PHE A N 1
ATOM 4672 C CA . PHE A 1 587 ? 25.125 0.157 2.842 1 98.81 587 PHE A CA 1
ATOM 4673 C C . PHE A 1 587 ? 23.906 -0.059 1.938 1 98.81 587 PHE A C 1
ATOM 4675 O O . PHE A 1 587 ? 24 0.137 0.725 1 98.81 587 PHE A O 1
ATOM 4682 N N . THR A 1 588 ? 22.797 -0.48 2.49 1 98.56 588 THR A N 1
ATOM 4683 C CA . THR A 1 588 ? 21.594 -0.606 1.666 1 98.56 588 THR A CA 1
ATOM 4684 C C . THR A 1 588 ? 21.094 0.767 1.233 1 98.56 588 THR A C 1
ATOM 4686 O O . THR A 1 588 ? 20.594 0.929 0.114 1 98.56 588 THR A O 1
ATOM 4689 N N . THR A 1 589 ? 21.156 1.747 2.117 1 98.56 589 THR A N 1
ATOM 4690 C CA . THR A 1 589 ? 20.781 3.113 1.764 1 98.56 589 THR A CA 1
ATOM 4691 C C . THR A 1 589 ? 21.719 3.664 0.687 1 98.56 589 THR A C 1
ATOM 4693 O O . THR A 1 589 ? 21.25 4.289 -0.272 1 98.56 589 THR A O 1
ATOM 4696 N N . MET A 1 590 ? 22.984 3.41 0.84 1 98.5 590 MET A N 1
ATOM 4697 C CA . MET A 1 590 ? 23.984 3.848 -0.128 1 98.5 590 MET A CA 1
ATOM 4698 C C . MET A 1 590 ? 23.766 3.184 -1.482 1 98.5 590 MET A C 1
ATOM 4700 O O . MET A 1 590 ? 23.859 3.836 -2.521 1 98.5 590 MET A O 1
ATOM 4704 N N . ASP A 1 591 ? 23.469 1.926 -1.44 1 97.5 591 ASP A N 1
ATOM 4705 C CA . ASP A 1 591 ? 23.234 1.169 -2.668 1 97.5 591 ASP A CA 1
ATOM 4706 C C . ASP A 1 591 ? 22.031 1.719 -3.436 1 97.5 591 ASP A C 1
ATOM 4708 O O . ASP A 1 591 ? 22.062 1.811 -4.664 1 97.5 591 ASP A O 1
ATOM 4712 N N . ALA A 1 592 ? 21.047 2.113 -2.777 1 95.94 592 ALA A N 1
ATOM 4713 C CA . ALA A 1 592 ? 19.812 2.604 -3.395 1 95.94 592 ALA A CA 1
ATOM 4714 C C . ALA A 1 592 ? 20.062 3.924 -4.121 1 95.94 592 ALA A C 1
ATOM 4716 O O . ALA A 1 592 ? 19.391 4.223 -5.113 1 95.94 592 ALA A O 1
ATOM 4717 N N . ASP A 1 593 ? 20.984 4.719 -3.652 1 96.06 593 ASP A N 1
ATOM 4718 C CA . ASP A 1 593 ? 21.281 6.012 -4.254 1 96.06 593 ASP A CA 1
ATOM 4719 C C . ASP A 1 593 ? 22.766 6.09 -4.656 1 96.06 593 ASP A C 1
ATOM 4721 O O . ASP A 1 593 ? 23.406 7.125 -4.477 1 96.06 593 ASP A O 1
ATOM 4725 N N . ALA A 1 594 ? 23.25 5.023 -5.137 1 96.5 594 ALA A N 1
ATOM 4726 C CA . ALA A 1 594 ? 24.688 4.855 -5.344 1 96.5 594 ALA A CA 1
ATOM 4727 C C . ALA A 1 594 ? 25.234 5.926 -6.285 1 96.5 594 ALA A C 1
ATOM 4729 O O . ALA A 1 594 ? 26.359 6.418 -6.094 1 96.5 594 ALA A O 1
ATOM 4730 N N . ARG A 1 595 ? 24.516 6.301 -7.27 1 94.5 595 ARG A N 1
ATOM 4731 C CA . ARG A 1 595 ? 25 7.258 -8.258 1 94.5 595 ARG A CA 1
ATOM 4732 C C . ARG A 1 595 ? 25.281 8.609 -7.621 1 94.5 595 ARG A C 1
ATOM 4734 O O . ARG A 1 595 ? 26.219 9.305 -8.023 1 94.5 595 ARG A O 1
ATOM 4741 N N . GLU A 1 596 ? 24.516 9.008 -6.609 1 95.75 596 GLU A N 1
ATOM 4742 C CA . GLU A 1 596 ? 24.719 10.289 -5.941 1 95.75 596 GLU A CA 1
ATOM 4743 C C . GLU A 1 596 ? 26.031 10.289 -5.156 1 95.75 596 GLU A C 1
ATOM 4745 O O . GLU A 1 596 ? 26.688 11.32 -5.035 1 95.75 596 GLU A O 1
ATOM 4750 N N . PHE A 1 597 ? 26.422 9.148 -4.648 1 97.56 597 PHE A N 1
ATOM 4751 C CA . PHE A 1 597 ? 27.672 9.039 -3.914 1 97.56 597 PHE A CA 1
ATOM 4752 C C . PHE A 1 597 ? 28.859 9.094 -4.863 1 97.56 597 PHE A C 1
ATOM 4754 O O . PHE A 1 597 ? 29.891 9.68 -4.535 1 97.56 597 PHE A O 1
ATOM 4761 N N . SER A 1 598 ? 28.688 8.5 -6.023 1 94.88 598 SER A N 1
ATOM 4762 C CA . SER A 1 598 ? 29.766 8.547 -7.008 1 94.88 598 SER A CA 1
ATOM 4763 C C . SER A 1 598 ? 29.859 9.93 -7.648 1 94.88 598 SER A C 1
ATOM 4765 O O . SER A 1 598 ? 30.953 10.469 -7.805 1 94.88 598 SER A O 1
ATOM 4767 N N . SER A 1 599 ? 28.719 10.555 -8.008 1 92.81 599 SER A N 1
ATOM 4768 C CA . SER A 1 599 ? 28.719 11.844 -8.688 1 92.81 599 SER A CA 1
ATOM 4769 C C . SER A 1 599 ? 29.203 12.961 -7.77 1 92.81 599 SER A C 1
ATOM 4771 O O . SER A 1 599 ? 29.766 13.953 -8.234 1 92.81 599 SER A O 1
ATOM 4773 N N . SER A 1 600 ? 29.047 12.812 -6.461 1 95.38 600 SER A N 1
ATOM 4774 C CA . SER A 1 600 ? 29.531 13.797 -5.504 1 95.38 600 SER A CA 1
ATOM 4775 C C . SER A 1 600 ? 31 13.586 -5.176 1 95.38 600 SER A C 1
ATOM 4777 O O . SER A 1 600 ? 31.625 14.422 -4.52 1 95.38 600 SER A O 1
ATOM 4779 N N . GLY A 1 601 ? 31.547 12.406 -5.582 1 95.69 601 GLY A N 1
ATOM 4780 C CA . GLY A 1 601 ? 32.938 12.086 -5.293 1 95.69 601 GLY A CA 1
ATOM 4781 C C . GLY A 1 601 ? 33.125 11.508 -3.906 1 95.69 601 GLY A C 1
ATOM 4782 O O . GLY A 1 601 ? 34.281 11.305 -3.475 1 95.69 601 GLY A O 1
ATOM 4783 N N . ALA A 1 602 ? 32.062 11.219 -3.23 1 97.5 602 ALA A N 1
ATOM 4784 C CA . ALA A 1 602 ? 32.156 10.742 -1.854 1 97.5 602 ALA A CA 1
ATOM 4785 C C . ALA A 1 602 ? 32.719 9.32 -1.803 1 97.5 602 ALA A C 1
ATOM 4787 O O . ALA A 1 602 ? 33.531 9 -0.932 1 97.5 602 ALA A O 1
ATOM 4788 N N . VAL A 1 603 ? 32.188 8.461 -2.715 1 98.06 603 VAL A N 1
ATOM 4789 C CA . VAL A 1 603 ? 32.562 7.047 -2.711 1 98.06 603 VAL A CA 1
ATOM 4790 C C . VAL A 1 603 ? 32.938 6.605 -4.125 1 98.06 603 VAL A C 1
ATOM 4792 O O . VAL A 1 603 ? 32.281 6.996 -5.094 1 98.06 603 VAL A O 1
ATOM 4795 N N . SER A 1 604 ? 33.969 5.812 -4.289 1 96.75 604 SER A N 1
ATOM 4796 C CA . SER A 1 604 ? 34.438 5.379 -5.602 1 96.75 604 SER A CA 1
ATOM 4797 C C . SER A 1 604 ? 33.5 4.355 -6.223 1 96.75 604 SER A C 1
ATOM 4799 O O . SER A 1 604 ? 32.781 3.656 -5.508 1 96.75 604 SER A O 1
ATOM 4801 N N . ASN A 1 605 ? 33.5 4.254 -7.539 1 94.06 605 ASN A N 1
ATOM 4802 C CA . ASN A 1 605 ? 32.688 3.268 -8.242 1 94.06 605 ASN A CA 1
ATOM 4803 C C . ASN A 1 605 ? 33.062 1.844 -7.844 1 94.06 605 ASN A C 1
ATOM 4805 O O . ASN A 1 605 ? 32.188 0.977 -7.738 1 94.06 605 ASN A O 1
ATOM 4809 N N . ASP A 1 606 ? 34.281 1.613 -7.562 1 95.5 606 ASP A N 1
ATOM 4810 C CA . ASP A 1 606 ? 34.75 0.29 -7.145 1 95.5 606 ASP A CA 1
ATOM 4811 C C . ASP A 1 606 ? 34.125 -0.106 -5.805 1 95.5 606 ASP A C 1
ATOM 4813 O O . ASP A 1 606 ? 33.688 -1.241 -5.637 1 95.5 606 ASP A O 1
ATOM 4817 N N . ALA A 1 607 ? 34.188 0.845 -4.926 1 97.31 607 ALA A N 1
ATOM 4818 C CA . ALA A 1 607 ? 33.594 0.585 -3.617 1 97.31 607 ALA A CA 1
ATOM 4819 C C . ALA A 1 607 ? 32.062 0.347 -3.742 1 97.31 607 ALA A C 1
ATOM 4821 O O . ALA A 1 607 ? 31.516 -0.519 -3.061 1 97.31 607 ALA A O 1
ATOM 4822 N N . LEU A 1 608 ? 31.422 1.097 -4.598 1 97.12 608 LEU A N 1
ATOM 4823 C CA . LEU A 1 608 ? 29.984 0.952 -4.793 1 97.12 608 LEU A CA 1
ATOM 4824 C C . LEU A 1 608 ? 29.656 -0.384 -5.453 1 97.12 608 LEU A C 1
ATOM 4826 O O . LEU A 1 608 ? 28.625 -0.987 -5.168 1 97.12 608 LEU A O 1
ATOM 4830 N N . ASP A 1 609 ? 30.484 -0.906 -6.305 1 94.75 609 ASP A N 1
ATOM 4831 C CA . ASP A 1 609 ? 30.297 -2.195 -6.961 1 94.75 609 ASP A CA 1
ATOM 4832 C C . ASP A 1 609 ? 30.375 -3.342 -5.957 1 94.75 609 ASP A C 1
ATOM 4834 O O . ASP A 1 609 ? 29.797 -4.406 -6.172 1 94.75 609 ASP A O 1
ATOM 4838 N N . ALA A 1 610 ? 31.062 -3.109 -4.887 1 96.5 610 ALA A N 1
ATOM 4839 C CA . ALA A 1 610 ? 31.297 -4.152 -3.889 1 96.5 610 ALA A CA 1
ATOM 4840 C C . ALA A 1 610 ? 30.156 -4.184 -2.867 1 96.5 610 ALA A C 1
ATOM 4842 O O . ALA A 1 610 ? 30.094 -5.094 -2.037 1 96.5 610 ALA A O 1
ATOM 4843 N N . LEU A 1 611 ? 29.234 -3.244 -2.914 1 97.12 611 LEU A N 1
ATOM 4844 C CA . LEU A 1 611 ? 28.172 -3.1 -1.916 1 97.12 611 LEU A CA 1
ATOM 4845 C C . LEU A 1 611 ? 27.328 -4.359 -1.844 1 97.12 611 LEU A C 1
ATOM 4847 O O . LEU A 1 611 ? 26.969 -4.812 -0.752 1 97.12 611 LEU A O 1
ATOM 4851 N N . SER A 1 612 ? 27 -4.922 -2.996 1 95.88 612 SER A N 1
ATOM 4852 C CA . SER A 1 612 ? 26.109 -6.082 -3.027 1 95.88 612 SER A CA 1
ATOM 4853 C C . SER A 1 612 ? 26.703 -7.246 -2.234 1 95.88 612 SER A C 1
ATOM 4855 O O . SER A 1 612 ? 25.984 -7.918 -1.488 1 95.88 612 SER A O 1
ATOM 4857 N N . ALA A 1 613 ? 27.953 -7.512 -2.428 1 96.31 613 ALA A N 1
ATOM 4858 C CA . ALA A 1 613 ? 28.625 -8.594 -1.713 1 96.31 613 ALA A CA 1
ATOM 4859 C C . ALA A 1 613 ? 28.672 -8.32 -0.214 1 96.31 613 ALA A C 1
ATOM 4861 O O . ALA A 1 613 ? 28.5 -9.227 0.6 1 96.31 613 ALA A O 1
ATOM 4862 N N . ARG A 1 614 ? 28.906 -7.047 0.151 1 97.81 614 ARG A N 1
ATOM 4863 C CA . ARG A 1 614 ? 28.984 -6.66 1.558 1 97.81 614 ARG A CA 1
ATOM 4864 C C . ARG A 1 614 ? 27.609 -6.816 2.229 1 97.81 614 ARG A C 1
ATOM 4866 O O . ARG A 1 614 ? 27.531 -7.242 3.383 1 97.81 614 ARG A O 1
ATOM 4873 N N . ILE A 1 615 ? 26.594 -6.445 1.539 1 98.5 615 ILE A N 1
ATOM 4874 C CA . ILE A 1 615 ? 25.234 -6.562 2.045 1 98.5 615 ILE A CA 1
ATOM 4875 C C . ILE A 1 615 ? 24.891 -8.031 2.273 1 98.5 615 ILE A C 1
ATOM 4877 O O . ILE A 1 615 ? 24.328 -8.391 3.314 1 98.5 615 ILE A O 1
ATOM 4881 N N . LEU A 1 616 ? 25.25 -8.906 1.325 1 98.12 616 LEU A N 1
ATOM 4882 C CA . LEU A 1 616 ? 25 -10.336 1.452 1 98.12 616 LEU A CA 1
ATOM 4883 C C . LEU A 1 616 ? 25.703 -10.906 2.676 1 98.12 616 LEU A C 1
ATOM 4885 O O . LEU A 1 616 ? 25.141 -11.719 3.41 1 98.12 616 LEU A O 1
ATOM 4889 N N . GLU A 1 617 ? 26.906 -10.445 2.863 1 98.25 617 GLU A N 1
ATOM 4890 C CA . GLU A 1 617 ? 27.688 -10.898 4.004 1 98.25 617 GLU A CA 1
ATOM 4891 C C . GLU A 1 617 ? 27.047 -10.477 5.324 1 98.25 617 GLU A C 1
ATOM 4893 O O . GLU A 1 617 ? 26.953 -11.281 6.254 1 98.25 617 GLU A O 1
ATOM 4898 N N . LEU A 1 618 ? 26.625 -9.234 5.383 1 98.75 618 LEU A N 1
ATOM 4899 C CA . LEU A 1 618 ? 26 -8.703 6.59 1 98.75 618 LEU A CA 1
ATOM 4900 C C . LEU A 1 618 ? 24.703 -9.445 6.906 1 98.75 618 LEU A C 1
ATOM 4902 O O . LEU A 1 618 ? 24.422 -9.742 8.07 1 98.75 618 LEU A O 1
ATOM 4906 N N . MET A 1 619 ? 23.938 -9.727 5.875 1 98.81 619 MET A N 1
ATOM 4907 C CA . MET A 1 619 ? 22.703 -10.469 6.074 1 98.81 619 MET A CA 1
ATOM 4908 C C . MET A 1 619 ? 22.984 -11.852 6.648 1 98.81 619 MET A C 1
ATOM 4910 O O . MET A 1 619 ? 22.266 -12.32 7.531 1 98.81 619 MET A O 1
ATOM 4914 N N . GLY A 1 620 ? 24.062 -12.492 6.16 1 98.44 620 GLY A N 1
ATOM 4915 C CA . GLY A 1 620 ? 24.469 -13.773 6.707 1 98.44 620 GLY A CA 1
ATOM 4916 C C . GLY A 1 620 ? 24.812 -13.719 8.18 1 98.44 620 GLY A C 1
ATOM 4917 O O . GLY A 1 620 ? 24.469 -14.625 8.945 1 98.44 620 GLY A O 1
ATOM 4918 N N . ARG A 1 621 ? 25.406 -12.625 8.594 1 98.5 621 ARG A N 1
ATOM 4919 C CA . ARG A 1 621 ? 25.828 -12.453 9.977 1 98.5 621 ARG A CA 1
ATOM 4920 C C . ARG A 1 621 ? 24.641 -12.148 10.883 1 98.5 621 ARG A C 1
ATOM 4922 O O . ARG A 1 621 ? 24.625 -12.547 12.047 1 98.5 621 ARG A O 1
ATOM 4929 N N . ILE A 1 622 ? 23.641 -11.523 10.344 1 98.81 622 ILE A N 1
ATOM 4930 C CA . ILE A 1 622 ? 22.484 -11.07 11.117 1 98.81 622 ILE A CA 1
ATOM 4931 C C . ILE A 1 622 ? 21.469 -12.211 11.258 1 98.81 622 ILE A C 1
ATOM 4933 O O . ILE A 1 622 ? 20.797 -12.328 12.273 1 98.81 622 ILE A O 1
ATOM 4937 N N . ARG A 1 623 ? 21.391 -13.148 10.297 1 98.75 623 ARG A N 1
ATOM 4938 C CA . ARG A 1 623 ? 20.344 -14.164 10.141 1 98.75 623 ARG A CA 1
ATOM 4939 C C . ARG A 1 623 ? 20.188 -14.984 11.414 1 98.75 623 ARG A C 1
ATOM 4941 O O . ARG A 1 623 ? 19.078 -15.18 11.898 1 98.75 623 ARG A O 1
ATOM 4948 N N . PRO A 1 624 ? 21.281 -15.391 12.109 1 98.56 624 PRO A N 1
ATOM 4949 C CA . PRO A 1 624 ? 21.109 -16.234 13.297 1 98.56 624 PRO A CA 1
ATOM 4950 C C . PRO A 1 624 ? 20.484 -15.477 14.461 1 98.56 624 PRO A C 1
ATOM 4952 O O . PRO A 1 624 ? 19.953 -16.094 15.391 1 98.56 624 PRO A O 1
ATOM 4955 N N . HIS A 1 625 ? 20.516 -14.172 14.414 1 98.81 625 HIS A N 1
ATOM 4956 C CA . HIS A 1 625 ? 20.078 -13.359 15.547 1 98.81 625 HIS A CA 1
ATOM 4957 C C . HIS A 1 625 ? 18.703 -12.773 15.297 1 98.81 625 HIS A C 1
ATOM 4959 O O . HIS A 1 625 ? 18.125 -12.125 16.188 1 98.81 625 HIS A O 1
ATOM 4965 N N . ALA A 1 626 ? 18.109 -12.945 14.148 1 98.81 626 ALA A N 1
ATOM 4966 C CA . ALA A 1 626 ? 16.953 -12.195 13.664 1 98.81 626 ALA A CA 1
ATOM 4967 C C . ALA A 1 626 ? 15.789 -12.305 14.641 1 98.81 626 ALA A C 1
ATOM 4969 O O . ALA A 1 626 ? 15.188 -11.289 15.016 1 98.81 626 ALA A O 1
ATOM 4970 N N . VAL A 1 627 ? 15.453 -13.508 15.117 1 98.88 627 VAL A N 1
ATOM 4971 C CA . VAL A 1 627 ? 14.273 -13.703 15.953 1 98.88 627 VAL A CA 1
ATOM 4972 C C . VAL A 1 627 ? 14.492 -13.039 17.312 1 98.88 627 VAL A C 1
ATOM 4974 O O . VAL A 1 627 ? 13.594 -12.383 17.844 1 98.88 627 VAL A O 1
ATOM 4977 N N . ARG A 1 628 ? 15.703 -13.18 17.891 1 98.81 628 ARG A N 1
ATOM 4978 C CA . ARG A 1 628 ? 15.938 -12.562 19.203 1 98.81 628 ARG A CA 1
ATOM 4979 C C . ARG A 1 628 ? 15.969 -11.039 19.078 1 98.81 628 ARG A C 1
ATOM 4981 O O . ARG A 1 628 ? 15.547 -10.336 20 1 98.81 628 ARG A O 1
ATOM 4988 N N . LEU A 1 629 ? 16.469 -10.516 17.922 1 98.88 629 LEU A N 1
ATOM 4989 C CA . LEU A 1 629 ? 16.469 -9.07 17.703 1 98.88 629 LEU A CA 1
ATOM 4990 C C . LEU A 1 629 ? 15.047 -8.523 17.688 1 98.88 629 LEU A C 1
ATOM 4992 O O . LEU A 1 629 ? 14.773 -7.477 18.281 1 98.88 629 LEU A O 1
ATOM 4996 N N . VAL A 1 630 ? 14.102 -9.188 17.031 1 98.81 630 VAL A N 1
ATOM 4997 C CA . VAL A 1 630 ? 12.734 -8.688 16.984 1 98.81 630 VAL A CA 1
ATOM 4998 C C . VAL A 1 630 ? 12.031 -8.938 18.312 1 98.81 630 VAL A C 1
ATOM 5000 O O . VAL A 1 630 ? 11.195 -8.148 18.75 1 98.81 630 VAL A O 1
ATOM 5003 N N . ASP A 1 631 ? 12.352 -10.062 19.016 1 98.75 631 ASP A N 1
ATOM 5004 C CA . ASP A 1 631 ? 11.773 -10.336 20.312 1 98.75 631 ASP A CA 1
ATOM 5005 C C . ASP A 1 631 ? 12.141 -9.242 21.328 1 98.75 631 ASP A C 1
ATOM 5007 O O . ASP A 1 631 ? 11.406 -9 22.281 1 98.75 631 ASP A O 1
ATOM 5011 N N . ALA A 1 632 ? 13.234 -8.57 21.078 1 98.56 632 ALA A N 1
ATOM 5012 C CA . ALA A 1 632 ? 13.734 -7.559 22 1 98.56 632 ALA A CA 1
ATOM 5013 C C . ALA A 1 632 ? 12.844 -6.32 22 1 98.56 632 ALA A C 1
ATOM 5015 O O . ALA A 1 632 ? 12.883 -5.508 22.922 1 98.56 632 ALA A O 1
ATOM 5016 N N . TRP A 1 633 ? 12.07 -6.152 21.016 1 98.44 633 TRP A N 1
ATOM 5017 C CA . TRP A 1 633 ? 11.148 -5.023 20.984 1 98.44 633 TRP A CA 1
ATOM 5018 C C . TRP A 1 633 ? 9.953 -5.266 21.891 1 98.44 633 TRP A C 1
ATOM 5020 O O . TRP A 1 633 ? 9.172 -4.348 22.156 1 98.44 633 TRP A O 1
ATOM 5030 N N . LYS A 1 634 ? 9.727 -6.461 22.406 1 98.38 634 LYS A N 1
ATOM 5031 C CA . LYS A 1 634 ? 8.75 -6.832 23.422 1 98.38 634 LYS A CA 1
ATOM 5032 C C . LYS A 1 634 ? 7.344 -6.379 23.016 1 98.38 634 LYS A C 1
ATOM 5034 O O . LYS A 1 634 ? 6.617 -5.812 23.828 1 98.38 634 LYS A O 1
ATOM 5039 N N . ILE A 1 635 ? 7.008 -6.641 21.781 1 98.31 635 ILE A N 1
ATOM 5040 C CA . ILE A 1 635 ? 5.645 -6.355 21.344 1 98.31 635 ILE A CA 1
ATOM 5041 C C . ILE A 1 635 ? 4.723 -7.508 21.719 1 98.31 635 ILE A C 1
ATOM 5043 O O . ILE A 1 635 ? 4.91 -8.641 21.266 1 98.31 635 ILE A O 1
ATOM 5047 N N . PRO A 1 636 ? 3.711 -7.246 22.5 1 98.25 636 PRO A N 1
ATOM 5048 C CA . PRO A 1 636 ? 2.854 -8.344 22.938 1 98.25 636 PRO A CA 1
ATOM 5049 C C . PRO A 1 636 ? 2.006 -8.922 21.812 1 98.25 636 PRO A C 1
ATOM 5051 O O . PRO A 1 636 ? 1.568 -8.188 20.922 1 98.25 636 PRO A O 1
ATOM 5054 N N . ASP A 1 637 ? 1.734 -10.203 21.875 1 97.75 637 ASP A N 1
ATOM 5055 C CA . ASP A 1 637 ? 0.894 -10.859 20.875 1 97.75 637 ASP A CA 1
ATOM 5056 C C . ASP A 1 637 ? -0.481 -10.195 20.797 1 97.75 637 ASP A C 1
ATOM 5058 O O . ASP A 1 637 ? -1.084 -10.133 19.719 1 97.75 637 ASP A O 1
ATOM 5062 N N . PHE A 1 638 ? -0.928 -9.688 21.969 1 97.69 638 PHE A N 1
ATOM 5063 C CA . PHE A 1 638 ? -2.199 -8.969 22.016 1 97.69 638 PHE A CA 1
ATOM 5064 C C . PHE A 1 638 ? -2.193 -7.797 21.047 1 97.69 638 PHE A C 1
ATOM 5066 O O . PHE A 1 638 ? -3.162 -7.586 20.312 1 97.69 638 PHE A O 1
ATOM 5073 N N . LEU A 1 639 ? -1.123 -7.059 21.016 1 97.69 639 LEU A N 1
ATOM 5074 C CA . LEU A 1 639 ? -0.991 -5.906 20.125 1 97.69 639 LEU A CA 1
ATOM 5075 C C . LEU A 1 639 ? -0.75 -6.348 18.688 1 97.69 639 LEU A C 1
ATOM 5077 O O . LEU A 1 639 ? -1.283 -5.75 17.75 1 97.69 639 LEU A O 1
ATOM 5081 N N . LEU A 1 640 ? 0.036 -7.375 18.484 1 97.5 640 LEU A N 1
ATOM 5082 C CA . LEU A 1 640 ? 0.311 -7.863 17.141 1 97.5 640 LEU A CA 1
ATOM 5083 C C . LEU A 1 640 ? -0.968 -8.352 16.469 1 97.5 640 LEU A C 1
ATOM 5085 O O . LEU A 1 640 ? -1.142 -8.188 15.258 1 97.5 640 LEU A O 1
ATOM 5089 N N . ASP A 1 641 ? -1.821 -9.062 17.312 1 96.56 641 ASP A N 1
ATOM 5090 C CA . ASP A 1 641 ? -3.018 -9.703 16.781 1 96.56 641 ASP A CA 1
ATOM 5091 C C . ASP A 1 641 ? -2.715 -10.422 15.461 1 96.56 641 ASP A C 1
ATOM 5093 O O . ASP A 1 641 ? -3.367 -10.172 14.445 1 96.56 641 ASP A O 1
ATOM 5097 N N . SER A 1 642 ? -1.716 -11.289 15.492 1 97.62 642 SER A N 1
ATOM 5098 C CA . SER A 1 642 ? -1.196 -11.938 14.297 1 97.62 642 SER A CA 1
ATOM 5099 C C . SER A 1 642 ? -1.035 -13.438 14.5 1 97.62 642 SER A C 1
ATOM 5101 O O . SER A 1 642 ? -0.298 -13.867 15.391 1 97.62 642 SER A O 1
ATOM 5103 N N . ALA A 1 643 ? -1.693 -14.172 13.656 1 97.5 643 ALA A N 1
ATOM 5104 C CA . ALA A 1 643 ? -1.432 -15.609 13.664 1 97.5 643 ALA A CA 1
ATOM 5105 C C . ALA A 1 643 ? -0.006 -15.906 13.211 1 97.5 643 ALA A C 1
ATOM 5107 O O . ALA A 1 643 ? 0.61 -16.875 13.672 1 97.5 643 ALA A O 1
ATOM 5108 N N . LEU A 1 644 ? 0.509 -15.117 12.336 1 98.44 644 LEU A N 1
ATOM 5109 C CA . LEU A 1 644 ? 1.808 -15.359 11.719 1 98.44 644 LEU A CA 1
ATOM 5110 C C . LEU A 1 644 ? 2.939 -14.969 12.664 1 98.44 644 LEU A C 1
ATOM 5112 O O . LEU A 1 644 ? 3.98 -15.625 12.703 1 98.44 644 LEU A O 1
ATOM 5116 N N . GLY A 1 645 ? 2.754 -13.906 13.398 1 98.38 645 GLY A N 1
ATOM 5117 C CA . GLY A 1 645 ? 3.818 -13.336 14.203 1 98.38 645 GLY A CA 1
ATOM 5118 C C . GLY A 1 645 ? 3.754 -13.758 15.664 1 98.38 645 GLY A C 1
ATOM 5119 O O . GLY A 1 645 ? 4.418 -13.172 16.516 1 98.38 645 GLY A O 1
ATOM 5120 N N . ARG A 1 646 ? 2.98 -14.758 15.977 1 98.06 646 ARG A N 1
ATOM 5121 C CA . ARG A 1 646 ? 2.801 -15.164 17.375 1 98.06 646 ARG A CA 1
ATOM 5122 C C . ARG A 1 646 ? 4.125 -15.609 17.984 1 98.06 646 ARG A C 1
ATOM 5124 O O . ARG A 1 646 ? 4.945 -16.25 17.312 1 98.06 646 ARG A O 1
ATOM 5131 N N . TYR A 1 647 ? 4.285 -15.383 19.266 1 98.5 647 TYR A N 1
ATOM 5132 C CA . TYR A 1 647 ? 5.531 -15.633 19.984 1 98.5 647 TYR A CA 1
ATOM 5133 C C . TYR A 1 647 ? 5.801 -17.125 20.109 1 98.5 647 TYR A C 1
ATOM 5135 O O . TYR A 1 647 ? 6.945 -17.578 20.016 1 98.5 647 TYR A O 1
ATOM 5143 N N . ASP A 1 648 ? 4.734 -17.969 20.266 1 98.31 648 ASP A N 1
ATOM 5144 C CA . ASP A 1 648 ? 4.906 -19.391 20.531 1 98.31 648 ASP A CA 1
ATOM 5145 C C . ASP A 1 648 ? 5.066 -20.188 19.25 1 98.31 648 ASP A C 1
ATOM 5147 O O . ASP A 1 648 ? 5.27 -21.406 19.281 1 98.31 648 ASP A O 1
ATOM 5151 N N . GLY A 1 649 ? 4.883 -19.562 18.062 1 98.31 649 GLY A N 1
ATOM 5152 C CA . GLY A 1 649 ? 5.16 -20.172 16.766 1 98.31 649 GLY A CA 1
ATOM 5153 C C . GLY A 1 649 ? 4.043 -21.062 16.281 1 98.31 649 GLY A C 1
ATOM 5154 O O . GLY A 1 649 ? 4.172 -21.703 15.227 1 98.31 649 GLY A O 1
ATOM 5155 N N . LYS A 1 650 ? 2.92 -21.109 17.016 1 98.12 650 LYS A N 1
ATOM 5156 C CA . LYS A 1 650 ? 1.802 -21.938 16.578 1 98.12 650 LYS A CA 1
ATOM 5157 C C . LYS A 1 650 ? 0.977 -21.234 15.508 1 98.12 650 LYS A C 1
ATOM 5159 O O . LYS A 1 650 ? -0.216 -20.984 15.695 1 98.12 650 LYS A O 1
ATOM 5164 N N . VAL A 1 651 ? 1.582 -21.047 14.414 1 98.06 651 VAL A N 1
ATOM 5165 C CA . VAL A 1 651 ? 1.083 -20.219 13.328 1 98.06 651 VAL A CA 1
ATOM 5166 C C . VAL A 1 651 ? -0.091 -20.906 12.641 1 98.06 651 VAL A C 1
ATOM 5168 O O . VAL A 1 651 ? -1.182 -20.344 12.539 1 98.06 651 VAL A O 1
ATOM 5171 N N . TYR A 1 652 ? 0.08 -22.125 12.219 1 97.88 652 TYR A N 1
ATOM 5172 C CA . TYR A 1 652 ? -0.899 -22.828 11.391 1 97.88 652 TYR A CA 1
ATOM 5173 C C . TYR A 1 652 ? -2.123 -23.219 12.211 1 97.88 652 TYR A C 1
ATOM 5175 O O . TYR A 1 652 ? -3.25 -23.188 11.711 1 97.88 652 TYR A O 1
ATOM 5183 N N . GLU A 1 653 ? -1.896 -23.547 13.469 1 97.69 653 GLU A N 1
ATOM 5184 C CA . GLU A 1 653 ? -3.006 -23.828 14.375 1 97.69 653 GLU A CA 1
ATOM 5185 C C . GLU A 1 653 ? -3.904 -22.609 14.547 1 97.69 653 GLU A C 1
ATOM 5187 O O . GLU A 1 653 ? -5.129 -22.719 14.5 1 97.69 653 GLU A O 1
ATOM 5192 N N . ASP A 1 654 ? -3.285 -21.5 14.703 1 97.12 654 ASP A N 1
ATOM 5193 C CA . ASP A 1 654 ? -4.055 -20.266 14.906 1 97.12 654 ASP A CA 1
ATOM 5194 C C . ASP A 1 654 ? -4.75 -19.828 13.625 1 97.12 654 ASP A C 1
ATOM 5196 O O . ASP A 1 654 ? -5.902 -19.391 13.656 1 97.12 654 ASP A O 1
ATOM 5200 N N . LEU A 1 655 ? -4.027 -19.906 12.484 1 97.5 655 LEU A N 1
ATOM 5201 C CA . LEU A 1 655 ? -4.664 -19.594 11.211 1 97.5 655 LEU A CA 1
ATOM 5202 C C . LEU A 1 655 ? -5.926 -20.438 11.008 1 97.5 655 LEU A C 1
ATOM 5204 O O . LEU A 1 655 ? -6.973 -19.906 10.633 1 97.5 655 LEU A O 1
ATOM 5208 N N . PHE A 1 656 ? -5.785 -21.688 11.266 1 97.81 656 PHE A N 1
ATOM 5209 C CA . PHE A 1 656 ? -6.918 -22.578 11.062 1 97.81 656 PHE A CA 1
ATOM 5210 C C . PHE A 1 656 ? -8.023 -22.297 12.078 1 97.81 656 PHE A C 1
ATOM 5212 O O . PHE A 1 656 ? -9.203 -22.328 11.742 1 97.81 656 PHE A O 1
ATOM 5219 N N . ASP A 1 657 ? -7.66 -22.031 13.297 1 96.62 657 ASP A N 1
ATOM 5220 C CA . ASP A 1 657 ? -8.641 -21.719 14.328 1 96.62 657 ASP A CA 1
ATOM 5221 C C . ASP A 1 657 ? -9.461 -20.484 13.953 1 96.62 657 ASP A C 1
ATOM 5223 O O . ASP A 1 657 ? -10.688 -20.484 14.047 1 96.62 657 ASP A O 1
ATOM 5227 N N . ARG A 1 658 ? -8.828 -19.469 13.531 1 96.06 658 ARG A N 1
ATOM 5228 C CA . ARG A 1 658 ? -9.492 -18.234 13.133 1 96.06 658 ARG A CA 1
ATOM 5229 C C . ARG A 1 658 ? -10.43 -18.469 11.953 1 96.06 658 ARG A C 1
ATOM 5231 O O . ARG A 1 658 ? -11.539 -17.922 11.906 1 96.06 658 ARG A O 1
ATOM 5238 N N . ALA A 1 659 ? -10.023 -19.25 11.031 1 96.5 659 ALA A N 1
ATOM 5239 C CA . ALA A 1 659 ? -10.828 -19.516 9.836 1 96.5 659 ALA A CA 1
ATOM 5240 C C . ALA A 1 659 ? -12.008 -20.422 10.156 1 96.5 659 ALA A C 1
ATOM 5242 O O . ALA A 1 659 ? -13.156 -20.094 9.852 1 96.5 659 ALA A O 1
ATOM 5243 N N . HIS A 1 660 ? -11.766 -21.531 10.844 1 96.62 660 HIS A N 1
ATOM 5244 C CA . HIS A 1 660 ? -12.719 -22.625 11 1 96.62 660 HIS A CA 1
ATOM 5245 C C . HIS A 1 660 ? -13.656 -22.375 12.18 1 96.62 660 HIS A C 1
ATOM 5247 O O . HIS A 1 660 ? -14.859 -22.625 12.086 1 96.62 660 HIS A O 1
ATOM 5253 N N . ARG A 1 661 ? -13.117 -21.766 13.203 1 93.81 661 ARG A N 1
ATOM 5254 C CA . ARG A 1 661 ? -13.906 -21.75 14.438 1 93.81 661 ARG A CA 1
ATOM 5255 C C . ARG A 1 661 ? -14.445 -20.344 14.719 1 93.81 661 ARG A C 1
ATOM 5257 O O . ARG A 1 661 ? -15.445 -20.188 15.414 1 93.81 661 ARG A O 1
ATOM 5264 N N . GLN A 1 662 ? -13.836 -19.391 14.18 1 93.69 662 GLN A N 1
ATOM 5265 C CA . GLN A 1 662 ? -14.195 -18.047 14.609 1 93.69 662 GLN A CA 1
ATOM 5266 C C . GLN A 1 662 ? -14.906 -17.281 13.492 1 93.69 662 GLN A C 1
ATOM 5268 O O . GLN A 1 662 ? -15.594 -16.297 13.742 1 93.69 662 GLN A O 1
ATOM 5273 N N . ASN A 1 663 ? -14.82 -17.656 12.25 1 95.19 663 ASN A N 1
ATOM 5274 C CA . ASN A 1 663 ? -15.305 -16.922 11.094 1 95.19 663 ASN A CA 1
ATOM 5275 C C . ASN A 1 663 ? -16.828 -16.984 10.984 1 95.19 663 ASN A C 1
ATOM 5277 O O . ASN A 1 663 ? -17.391 -18.047 10.727 1 95.19 663 ASN A O 1
ATOM 5281 N N . PRO A 1 664 ? -17.516 -15.867 11.094 1 95.06 664 PRO A N 1
ATOM 5282 C CA . PRO A 1 664 ? -18.969 -15.875 11.094 1 95.06 664 PRO A CA 1
ATOM 5283 C C . PRO A 1 664 ? -19.562 -16.312 9.75 1 95.06 664 PRO A C 1
ATOM 5285 O O . PRO A 1 664 ? -20.688 -16.828 9.703 1 95.06 664 PRO A O 1
ATOM 5288 N N . LEU A 1 665 ? -18.859 -16.156 8.672 1 95.31 665 LEU A N 1
ATOM 5289 C CA . LEU A 1 665 ? -19.359 -16.562 7.363 1 95.31 665 LEU A CA 1
ATOM 5290 C C . LEU A 1 665 ? -19.594 -18.062 7.305 1 95.31 665 LEU A C 1
ATOM 5292 O O . LEU A 1 665 ? -20.422 -18.547 6.531 1 95.31 665 LEU A O 1
ATOM 5296 N N . ASN A 1 666 ? -18.859 -18.812 8.094 1 96.19 666 ASN A N 1
ATOM 5297 C CA . ASN A 1 666 ? -18.938 -20.281 8.07 1 96.19 666 ASN A CA 1
ATOM 5298 C C . ASN A 1 666 ? -20.125 -20.781 8.875 1 96.19 666 ASN A C 1
ATOM 5300 O O . ASN A 1 666 ? -20.422 -21.984 8.859 1 96.19 666 ASN A O 1
ATOM 5304 N N . ALA A 1 667 ? -20.859 -19.891 9.492 1 93.44 667 ALA A N 1
ATOM 5305 C CA . ALA A 1 667 ? -22.047 -20.266 10.258 1 93.44 667 ALA A CA 1
ATOM 5306 C C . ALA A 1 667 ? -23.297 -20.281 9.375 1 93.44 667 ALA A C 1
ATOM 5308 O O . ALA A 1 667 ? -24.344 -20.766 9.773 1 93.44 667 ALA A O 1
ATOM 5309 N N . GLU A 1 668 ? -23.141 -19.828 8.164 1 94.31 668 GLU A N 1
ATOM 5310 C CA . GLU A 1 668 ? -24.281 -19.734 7.258 1 94.31 668 GLU A CA 1
ATOM 5311 C C . GLU A 1 668 ? -24.125 -20.672 6.059 1 94.31 668 GLU A C 1
ATOM 5313 O O . GLU A 1 668 ? -23 -20.922 5.617 1 94.31 668 GLU A O 1
ATOM 5318 N N . THR A 1 669 ? -25.297 -21.188 5.617 1 96.81 669 THR A N 1
ATOM 5319 C CA . THR A 1 669 ? -25.344 -21.938 4.371 1 96.81 669 THR A CA 1
ATOM 5320 C C . THR A 1 669 ? -25.938 -21.109 3.25 1 96.81 669 THR A C 1
ATOM 5322 O O . THR A 1 669 ? -27.062 -20.609 3.373 1 96.81 669 THR A O 1
ATOM 5325 N N . PHE A 1 670 ? -25.234 -20.984 2.188 1 96.81 670 PHE A N 1
ATOM 5326 C CA . PHE A 1 670 ? -25.656 -20.078 1.127 1 96.81 670 PHE A CA 1
ATOM 5327 C C . PHE A 1 670 ? -26.25 -20.859 -0.041 1 96.81 670 PHE A C 1
ATOM 5329 O O . PHE A 1 670 ? -25.984 -22.062 -0.194 1 96.81 670 PHE A O 1
ATOM 5336 N N . ASN A 1 671 ? -27.109 -20.234 -0.789 1 96.81 671 ASN A N 1
ATOM 5337 C CA . ASN A 1 671 ? -27.719 -20.781 -1.999 1 96.81 671 ASN A CA 1
ATOM 5338 C C . ASN A 1 671 ? -26.938 -20.359 -3.248 1 96.81 671 ASN A C 1
ATOM 5340 O O . ASN A 1 671 ? -27.125 -19.234 -3.742 1 96.81 671 ASN A O 1
ATOM 5344 N N . PRO A 1 672 ? -26.188 -21.219 -3.844 1 95.25 672 PRO A N 1
ATOM 5345 C CA . PRO A 1 672 ? -25.375 -20.812 -5 1 95.25 672 PRO A CA 1
ATOM 5346 C C . PRO A 1 672 ? -26.172 -20.859 -6.309 1 95.25 672 PRO A C 1
ATOM 5348 O O . PRO A 1 672 ? -25.625 -20.5 -7.363 1 95.25 672 PRO A O 1
ATOM 5351 N N . ASP A 1 673 ? -27.422 -21.312 -6.289 1 96.31 673 ASP A N 1
ATOM 5352 C CA . ASP A 1 673 ? -28.234 -21.406 -7.5 1 96.31 673 ASP A CA 1
ATOM 5353 C C . ASP A 1 673 ? -28.609 -20.031 -8.023 1 96.31 673 ASP A C 1
ATOM 5355 O O . ASP A 1 673 ? -29.422 -19.328 -7.395 1 96.31 673 ASP A O 1
ATOM 5359 N N . TYR A 1 674 ? -28.141 -19.688 -9.188 1 96.38 674 TYR A N 1
ATOM 5360 C CA . TYR A 1 674 ? -28.344 -18.359 -9.727 1 96.38 674 TYR A CA 1
ATOM 5361 C C . TYR A 1 674 ? -29.812 -18.125 -10.102 1 96.38 674 TYR A C 1
ATOM 5363 O O . TYR A 1 674 ? -30.25 -17 -10.281 1 96.38 674 TYR A O 1
ATOM 5371 N N . ARG A 1 675 ? -30.578 -19.156 -10.234 1 96.31 675 ARG A N 1
ATOM 5372 C CA . ARG A 1 675 ? -31.984 -19.047 -10.641 1 96.31 675 ARG A CA 1
ATOM 5373 C C . ARG A 1 675 ? -32.844 -18.516 -9.5 1 96.31 675 ARG A C 1
ATOM 5375 O O . ARG A 1 675 ? -33.969 -18.062 -9.727 1 96.31 675 ARG A O 1
ATOM 5382 N N . SER A 1 676 ? -32.281 -18.594 -8.344 1 95 676 SER A N 1
ATOM 5383 C CA . SER A 1 676 ? -32.938 -18.047 -7.164 1 95 676 SER A CA 1
ATOM 5384 C C . SER A 1 676 ? -32.25 -16.781 -6.672 1 95 676 SER A C 1
ATOM 5386 O O . SER A 1 676 ? -31.031 -16.703 -6.664 1 95 676 SER A O 1
ATOM 5388 N N . ASP A 1 677 ? -33.094 -15.82 -6.207 1 94.75 677 ASP A N 1
ATOM 5389 C CA . ASP A 1 677 ? -32.531 -14.594 -5.66 1 94.75 677 ASP A CA 1
ATOM 5390 C C . ASP A 1 677 ? -32.219 -14.75 -4.172 1 94.75 677 ASP A C 1
ATOM 5392 O O . ASP A 1 677 ? -31.672 -13.836 -3.545 1 94.75 677 ASP A O 1
ATOM 5396 N N . GLU A 1 678 ? -32.562 -15.938 -3.674 1 96.38 678 GLU A N 1
ATOM 5397 C CA . GLU A 1 678 ? -32.25 -16.219 -2.279 1 96.38 678 GLU A CA 1
ATOM 5398 C C . GLU A 1 678 ? -30.734 -16.312 -2.076 1 96.38 678 GLU A C 1
ATOM 5400 O O . GLU A 1 678 ? -30.016 -16.891 -2.898 1 96.38 678 GLU A O 1
ATOM 5405 N N . ILE A 1 679 ? -30.266 -15.727 -1.019 1 97.12 679 ILE A N 1
ATOM 5406 C CA . ILE A 1 679 ? -28.828 -15.711 -0.772 1 97.12 679 ILE A CA 1
ATOM 5407 C C . ILE A 1 679 ? -28.469 -16.75 0.286 1 97.12 679 ILE A C 1
ATOM 5409 O O . ILE A 1 679 ? -27.578 -17.562 0.081 1 97.12 679 ILE A O 1
ATOM 5413 N N . VAL A 1 680 ? -29.094 -16.703 1.43 1 96.56 680 VAL A N 1
ATOM 5414 C CA . VAL A 1 680 ? -28.938 -17.703 2.477 1 96.56 680 VAL A CA 1
ATOM 5415 C C . VAL A 1 680 ? -30 -18.781 2.318 1 96.56 680 VAL A C 1
ATOM 5417 O O . VAL A 1 680 ? -31.203 -18.484 2.324 1 96.56 680 VAL A O 1
ATOM 5420 N N . LEU A 1 681 ? -29.547 -19.969 2.184 1 96.19 681 LEU A N 1
ATOM 5421 C CA . LEU A 1 681 ? -30.453 -21.078 1.858 1 96.19 681 LEU A CA 1
ATOM 5422 C C . LEU A 1 681 ? -31.516 -21.234 2.932 1 96.19 681 LEU A C 1
ATOM 5424 O O . LEU A 1 681 ? -31.203 -21.359 4.117 1 96.19 681 LEU A O 1
ATOM 5428 N N . GLY A 1 682 ? -32.75 -21.172 2.58 1 93.38 682 GLY A N 1
ATOM 5429 C CA . GLY A 1 682 ? -33.875 -21.391 3.469 1 93.38 682 GLY A CA 1
ATOM 5430 C C . GLY A 1 682 ? -34.312 -20.141 4.195 1 93.38 682 GLY A C 1
ATOM 5431 O O . GLY A 1 682 ? -35.25 -20.188 4.988 1 93.38 682 GLY A O 1
ATOM 5432 N N . SER A 1 683 ? -33.688 -19 3.934 1 92.56 683 SER A N 1
ATOM 5433 C CA . SER A 1 683 ? -33.969 -17.781 4.691 1 92.56 683 SER A CA 1
ATOM 5434 C C . SER A 1 683 ? -35.031 -16.938 4.004 1 92.56 683 SER A C 1
ATOM 5436 O O . SER A 1 683 ? -35.594 -16.016 4.605 1 92.56 683 SER A O 1
ATOM 5438 N N . GLU A 1 684 ? -35.344 -17.141 2.758 1 91.19 684 GLU A N 1
ATOM 5439 C CA . GLU A 1 684 ? -36.25 -16.328 1.967 1 91.19 684 GLU A CA 1
ATOM 5440 C C . GLU A 1 684 ? -35.812 -14.859 1.973 1 91.19 684 GLU A C 1
ATOM 5442 O O . GLU A 1 684 ? -36.656 -13.969 2.117 1 91.19 684 GLU A O 1
ATOM 5447 N N . ASP A 1 685 ? -34.562 -14.648 1.899 1 91.38 685 ASP A N 1
ATOM 5448 C CA . ASP A 1 685 ? -34 -13.297 2.033 1 91.38 685 ASP A CA 1
ATOM 5449 C C . ASP A 1 685 ? -33.781 -12.648 0.665 1 91.38 685 ASP A C 1
ATOM 5451 O O . ASP A 1 685 ? -32.938 -11.766 0.51 1 91.38 685 ASP A O 1
ATOM 5455 N N . ALA A 1 686 ? -34.594 -13.031 -0.3 1 87.25 686 ALA A N 1
ATOM 5456 C CA . ALA A 1 686 ? -34.406 -12.492 -1.648 1 87.25 686 ALA A CA 1
ATOM 5457 C C . ALA A 1 686 ? -34.531 -10.969 -1.649 1 87.25 686 ALA A C 1
ATOM 5459 O O . ALA A 1 686 ? -35.531 -10.414 -1.207 1 87.25 686 ALA A O 1
ATOM 5460 N N . GLY A 1 687 ? -33.438 -10.297 -2.041 1 84.75 687 GLY A N 1
ATOM 5461 C CA . GLY A 1 687 ? -33.469 -8.859 -2.217 1 84.75 687 GLY A CA 1
ATOM 5462 C C . GLY A 1 687 ? -33.156 -8.094 -0.944 1 84.75 687 GLY A C 1
ATOM 5463 O O . GLY A 1 687 ? -33 -6.875 -0.972 1 84.75 687 GLY A O 1
ATOM 5464 N N . GLN A 1 688 ? -33.031 -8.797 0.097 1 87.06 688 GLN A N 1
ATOM 5465 C CA . GLN A 1 688 ? -32.844 -8.125 1.377 1 87.06 688 GLN A CA 1
ATOM 5466 C C . GLN A 1 688 ? -31.531 -7.367 1.413 1 87.06 688 GLN A C 1
ATOM 5468 O O . GLN A 1 688 ? -31.438 -6.285 2.002 1 87.06 688 GLN A O 1
ATOM 5473 N N . ILE A 1 689 ? -30.516 -7.883 0.827 1 91.06 689 ILE A N 1
ATOM 5474 C CA . ILE A 1 689 ? -29.203 -7.273 0.871 1 91.06 689 ILE A CA 1
ATOM 5475 C C . ILE A 1 689 ? -29.234 -5.922 0.161 1 91.06 689 ILE A C 1
ATOM 5477 O O . ILE A 1 689 ? -28.422 -5.039 0.454 1 91.06 689 ILE A O 1
ATOM 5481 N N . LEU A 1 690 ? -30.156 -5.668 -0.754 1 90.69 690 LEU A N 1
ATOM 5482 C CA . LEU A 1 690 ? -30.266 -4.426 -1.511 1 90.69 690 LEU A CA 1
ATOM 5483 C C . LEU A 1 690 ? -30.641 -3.264 -0.599 1 90.69 690 LEU A C 1
ATOM 5485 O O . LEU A 1 690 ? -30.328 -2.109 -0.894 1 90.69 690 LEU A O 1
ATOM 5489 N N . SER A 1 691 ? -31.328 -3.594 0.459 1 88.75 691 SER A N 1
ATOM 5490 C CA . SER A 1 691 ? -31.766 -2.553 1.379 1 88.75 691 SER A CA 1
ATOM 5491 C C . SER A 1 691 ? -30.578 -1.912 2.1 1 88.75 691 SER A C 1
ATOM 5493 O O . SER A 1 691 ? -30.719 -0.835 2.684 1 88.75 691 SER A O 1
ATOM 5495 N N . LYS A 1 692 ? -29.484 -2.508 2 1 87.62 692 LYS A N 1
ATOM 5496 C CA . LYS A 1 692 ? -28.312 -1.996 2.693 1 87.62 692 LYS A CA 1
ATOM 5497 C C . LYS A 1 692 ? -27.484 -1.091 1.782 1 87.62 692 LYS A C 1
ATOM 5499 O O . LYS A 1 692 ? -26.484 -0.525 2.207 1 87.62 692 LYS A O 1
ATOM 5504 N N . LEU A 1 693 ? -27.891 -0.992 0.51 1 88.75 693 LEU A N 1
ATOM 5505 C CA . LEU A 1 693 ? -27.188 -0.15 -0.447 1 88.75 693 LEU A CA 1
ATOM 5506 C C . LEU A 1 693 ? -27.766 1.255 -0.479 1 88.75 693 LEU A C 1
ATOM 5508 O O . LEU A 1 693 ? -27.094 2.213 -0.843 1 88.75 693 LEU A O 1
ATOM 5512 N N . MET B 1 1 ? -38.531 13.539 14.117 1 33.78 1 MET B N 1
ATOM 5513 C CA . MET B 1 1 ? -37.5 14.57 14.156 1 33.78 1 MET B CA 1
ATOM 5514 C C . MET B 1 1 ? -37.656 15.539 12.984 1 33.78 1 MET B C 1
ATOM 5516 O O . MET B 1 1 ? -37.75 15.109 11.828 1 33.78 1 MET B O 1
ATOM 5520 N N . ALA B 1 2 ? -38.188 16.609 13.203 1 39.69 2 ALA B N 1
ATOM 5521 C CA . ALA B 1 2 ? -38.5 17.656 12.242 1 39.69 2 ALA B CA 1
ATOM 5522 C C . ALA B 1 2 ? -37.375 17.844 11.242 1 39.69 2 ALA B C 1
ATOM 5524 O O . ALA B 1 2 ? -36.188 17.797 11.609 1 39.69 2 ALA B O 1
ATOM 5525 N N . ASP B 1 3 ? -37.469 17.859 9.914 1 52.34 3 ASP B N 1
ATOM 5526 C CA . ASP B 1 3 ? -36.594 17.922 8.734 1 52.34 3 ASP B CA 1
ATOM 5527 C C . ASP B 1 3 ? -35.781 19.219 8.742 1 52.34 3 ASP B C 1
ATOM 5529 O O . ASP B 1 3 ? -36.312 20.297 8.562 1 52.34 3 ASP B O 1
ATOM 5533 N N . LYS B 1 4 ? -34.688 19.297 9.531 1 66.19 4 LYS B N 1
ATOM 5534 C CA . LYS B 1 4 ? -33.844 20.469 9.531 1 66.19 4 LYS B CA 1
ATOM 5535 C C . LYS B 1 4 ? -33.5 20.906 8.109 1 66.19 4 LYS B C 1
ATOM 5537 O O . LYS B 1 4 ? -33.25 20.062 7.242 1 66.19 4 LYS B O 1
ATOM 5542 N N . PRO B 1 5 ? -33.75 22.219 7.871 1 80.62 5 PRO B N 1
ATOM 5543 C CA . PRO B 1 5 ? -33.406 22.703 6.531 1 80.62 5 PRO B CA 1
ATOM 5544 C C . PRO B 1 5 ? -31.969 22.422 6.152 1 80.62 5 PRO B C 1
ATOM 5546 O O . PRO B 1 5 ? -31.062 22.594 6.984 1 80.62 5 PRO B O 1
ATOM 5549 N N . ASP B 1 6 ? -31.766 21.75 5.055 1 91.69 6 ASP B N 1
ATOM 5550 C CA . ASP B 1 6 ? -30.438 21.516 4.516 1 91.69 6 ASP B CA 1
ATOM 5551 C C . ASP B 1 6 ? -29.984 22.688 3.652 1 91.69 6 ASP B C 1
ATOM 5553 O O . ASP B 1 6 ? -30 22.609 2.424 1 91.69 6 ASP B O 1
ATOM 5557 N N . TRP B 1 7 ? -29.547 23.75 4.328 1 95 7 TRP B N 1
ATOM 5558 C CA . TRP B 1 7 ? -29.156 24.969 3.617 1 95 7 TRP B CA 1
ATOM 5559 C C . TRP B 1 7 ? -27.891 24.734 2.801 1 95 7 TRP B C 1
ATOM 5561 O O . TRP B 1 7 ? -27.516 25.578 1.979 1 95 7 TRP B O 1
ATOM 5571 N N . SER B 1 8 ? -27.219 23.547 3 1 94.06 8 SER B N 1
ATOM 5572 C CA . SER B 1 8 ? -26.016 23.266 2.227 1 94.06 8 SER B CA 1
ATOM 5573 C C . SER B 1 8 ? -26.344 23.031 0.755 1 94.06 8 SER B C 1
ATOM 5575 O O . SER B 1 8 ? -25.453 23.125 -0.104 1 94.06 8 SER B O 1
ATOM 5577 N N . ALA B 1 9 ? -27.516 22.719 0.45 1 93.62 9 ALA B N 1
ATOM 5578 C CA . ALA B 1 9 ? -27.938 22.453 -0.926 1 93.62 9 ALA B CA 1
ATOM 5579 C C . ALA B 1 9 ? -27.703 23.672 -1.81 1 93.62 9 ALA B C 1
ATOM 5581 O O . ALA B 1 9 ? -27.547 23.547 -3.025 1 93.62 9 ALA B O 1
ATOM 5582 N N . ALA B 1 10 ? -27.656 24.828 -1.211 1 93.88 10 ALA B N 1
ATOM 5583 C CA . ALA B 1 10 ? -27.484 26.078 -1.955 1 93.88 10 ALA B CA 1
ATOM 5584 C C . ALA B 1 10 ? -26.016 26.422 -2.146 1 93.88 10 ALA B C 1
ATOM 5586 O O . ALA B 1 10 ? -25.672 27.281 -2.963 1 93.88 10 ALA B O 1
ATOM 5587 N N . LEU B 1 11 ? -25.203 25.734 -1.484 1 96 11 LEU B N 1
ATOM 5588 C CA . LEU B 1 11 ? -23.781 26.062 -1.538 1 96 11 LEU B CA 1
ATOM 5589 C C . LEU B 1 11 ? -23.125 25.469 -2.785 1 96 11 LEU B C 1
ATOM 5591 O O . LEU B 1 11 ? -23.531 24.406 -3.246 1 96 11 LEU B O 1
ATOM 5595 N N . ARG B 1 12 ? -22.188 26.25 -3.311 1 96.75 12 ARG B N 1
ATOM 5596 C CA . ARG B 1 12 ? -21.344 25.828 -4.43 1 96.75 12 ARG B CA 1
ATOM 5597 C C . ARG B 1 12 ? -19.859 25.938 -4.082 1 96.75 12 ARG B C 1
ATOM 5599 O O . ARG B 1 12 ? -19.484 26.719 -3.193 1 96.75 12 ARG B O 1
ATOM 5606 N N . PRO B 1 13 ? -19.062 25.125 -4.727 1 97.25 13 PRO B N 1
ATOM 5607 C CA . PRO B 1 13 ? -17.625 25.328 -4.52 1 97.25 13 PRO B CA 1
ATOM 5608 C C . PRO B 1 13 ? -17.172 26.734 -4.898 1 97.25 13 PRO B C 1
ATOM 5610 O O . PRO B 1 13 ? -17.797 27.391 -5.73 1 97.25 13 PRO B O 1
ATOM 5613 N N . ALA B 1 14 ? -16.047 27.109 -4.25 1 96.06 14 ALA B N 1
ATOM 5614 C CA . ALA B 1 14 ? -15.461 28.391 -4.641 1 96.06 14 ALA B CA 1
ATOM 5615 C C . ALA B 1 14 ? -15.125 28.406 -6.129 1 96.06 14 ALA B C 1
ATOM 5617 O O . ALA B 1 14 ? -14.633 27.422 -6.672 1 96.06 14 ALA B O 1
ATOM 5618 N N . PRO B 1 15 ? -15.438 29.469 -6.84 1 93.88 15 PRO B N 1
ATOM 5619 C CA . PRO B 1 15 ? -15.156 29.531 -8.273 1 93.88 15 PRO B CA 1
ATOM 5620 C C . PRO B 1 15 ? -13.664 29.656 -8.57 1 93.88 15 PRO B C 1
ATOM 5622 O O . PRO B 1 15 ? -12.914 30.25 -7.789 1 93.88 15 PRO B O 1
ATOM 5625 N N . PRO B 1 16 ? -13.289 29.266 -9.711 1 94.25 16 PRO B N 1
ATOM 5626 C CA . PRO B 1 16 ? -14.047 28.453 -10.672 1 94.25 16 PRO B CA 1
ATOM 5627 C C . PRO B 1 16 ? -14.281 27.031 -10.18 1 94.25 16 PRO B C 1
ATOM 5629 O O . PRO B 1 16 ? -13.391 26.422 -9.578 1 94.25 16 PRO B O 1
ATOM 5632 N N . GLY B 1 17 ? -15.445 26.531 -10.484 1 94.31 17 GLY B N 1
ATOM 5633 C CA . GLY B 1 17 ? -15.805 25.172 -10.07 1 94.31 17 GLY B CA 1
ATOM 5634 C C . GLY B 1 17 ? -15.094 24.094 -10.875 1 94.31 17 GLY B C 1
ATOM 5635 O O . GLY B 1 17 ? -14.508 24.391 -11.922 1 94.31 17 GLY B O 1
ATOM 5636 N N . GLY B 1 18 ? -15.148 22.906 -10.383 1 97.06 18 GLY B N 1
ATOM 5637 C CA . GLY B 1 18 ? -14.469 21.781 -11.008 1 97.06 18 GLY B CA 1
ATOM 5638 C C . GLY B 1 18 ? -14.922 21.531 -12.438 1 97.06 18 GLY B C 1
ATOM 5639 O O . GLY B 1 18 ? -14.117 21.172 -13.297 1 97.06 18 GLY B O 1
ATOM 5640 N N . ALA B 1 19 ? -16.203 21.688 -12.727 1 97.81 19 ALA B N 1
ATOM 5641 C CA . ALA B 1 19 ? -16.734 21.484 -14.07 1 97.81 19 ALA B CA 1
ATOM 5642 C C . ALA B 1 19 ? -16.109 22.453 -15.062 1 97.81 19 ALA B C 1
ATOM 5644 O O . ALA B 1 19 ? -15.781 22.078 -16.188 1 97.81 19 ALA B O 1
ATOM 5645 N N . THR B 1 20 ? -15.961 23.672 -14.633 1 97.75 20 THR B N 1
ATOM 5646 C CA . THR B 1 20 ? -15.336 24.688 -15.469 1 97.75 20 THR B CA 1
ATOM 5647 C C . THR B 1 20 ? -13.859 24.375 -15.695 1 97.75 20 THR B C 1
ATOM 5649 O O . THR B 1 20 ? -13.367 24.469 -16.828 1 97.75 20 THR B O 1
ATOM 5652 N N . ILE B 1 21 ? -13.242 23.984 -14.672 1 97.81 21 ILE B N 1
ATOM 5653 C CA . ILE B 1 21 ? -11.797 23.75 -14.727 1 97.81 21 ILE B CA 1
ATOM 5654 C C . ILE B 1 21 ? -11.508 22.562 -15.656 1 97.81 21 ILE B C 1
ATOM 5656 O O . ILE B 1 21 ? -10.609 22.641 -16.5 1 97.81 21 ILE B O 1
ATOM 5660 N N . ILE B 1 22 ? -12.234 21.5 -15.523 1 98.5 22 ILE B N 1
ATOM 5661 C CA . ILE B 1 22 ? -11.938 20.297 -16.297 1 98.5 22 ILE B CA 1
ATOM 5662 C C . ILE B 1 22 ? -12.242 20.547 -17.781 1 98.5 22 ILE B C 1
ATOM 5664 O O . ILE B 1 22 ? -11.562 20 -18.656 1 98.5 22 ILE B O 1
ATOM 5668 N N . ALA B 1 23 ? -13.273 21.312 -18.062 1 98.31 23 ALA B N 1
ATOM 5669 C CA . ALA B 1 23 ? -13.57 21.703 -19.438 1 98.31 23 ALA B CA 1
ATOM 5670 C C . ALA B 1 23 ? -12.422 22.5 -20.047 1 98.31 23 ALA B C 1
ATOM 5672 O O . ALA B 1 23 ? -12.07 22.312 -21.219 1 98.31 23 ALA B O 1
ATOM 5673 N N . GLN B 1 24 ? -11.891 23.391 -19.25 1 97.94 24 GLN B N 1
ATOM 5674 C CA . GLN B 1 24 ? -10.75 24.188 -19.688 1 97.94 24 GLN B CA 1
ATOM 5675 C C . GLN B 1 24 ? -9.531 23.297 -19.953 1 97.94 24 GLN B C 1
ATOM 5677 O O . GLN B 1 24 ? -8.797 23.516 -20.922 1 97.94 24 GLN B O 1
ATOM 5682 N N . GLU B 1 25 ? -9.328 22.328 -19.078 1 98.25 25 GLU B N 1
ATOM 5683 C CA . GLU B 1 25 ? -8.234 21.375 -19.25 1 98.25 25 GLU B CA 1
ATOM 5684 C C . GLU B 1 25 ? -8.375 20.609 -20.578 1 98.25 25 GLU B C 1
ATOM 5686 O O . GLU B 1 25 ? -7.395 20.438 -21.297 1 98.25 25 GLU B O 1
ATOM 5691 N N . ARG B 1 26 ? -9.523 20.172 -20.875 1 98.5 26 ARG B N 1
ATOM 5692 C CA . ARG B 1 26 ? -9.781 19.422 -22.109 1 98.5 26 ARG B CA 1
ATOM 5693 C C . ARG B 1 26 ? -9.578 20.312 -23.328 1 98.5 26 ARG B C 1
ATOM 5695 O O . ARG B 1 26 ? -9.109 19.844 -24.375 1 98.5 26 ARG B O 1
ATOM 5702 N N . ALA B 1 27 ? -9.852 21.562 -23.203 1 98.19 27 ALA B N 1
ATOM 5703 C CA . ALA B 1 27 ? -9.75 22.5 -24.312 1 98.19 27 ALA B CA 1
ATOM 5704 C C . ALA B 1 27 ? -8.297 22.844 -24.625 1 98.19 27 ALA B C 1
ATOM 5706 O O . ALA B 1 27 ? -7.992 23.359 -25.703 1 98.19 27 ALA B O 1
ATOM 5707 N N . ARG B 1 28 ? -7.414 22.484 -23.766 1 96.81 28 ARG B N 1
ATOM 5708 C CA . ARG B 1 28 ? -5.996 22.781 -23.938 1 96.81 28 ARG B CA 1
ATOM 5709 C C . ARG B 1 28 ? -5.367 21.859 -24.969 1 96.81 28 ARG B C 1
ATOM 5711 O O . ARG B 1 28 ? -4.262 22.109 -25.453 1 96.81 28 ARG B O 1
ATOM 5718 N N . SER B 1 29 ? -6.078 20.828 -25.312 1 97.75 29 SER B N 1
ATOM 5719 C CA . SER B 1 29 ? -5.516 19.797 -26.188 1 97.75 29 SER B CA 1
ATOM 5720 C C . SER B 1 29 ? -6.445 19.5 -27.359 1 97.75 29 SER B C 1
ATOM 5722 O O . SER B 1 29 ? -7.668 19.516 -27.203 1 97.75 29 SER B O 1
ATOM 5724 N N . ILE B 1 30 ? -5.84 19.172 -28.5 1 97.31 30 ILE B N 1
ATOM 5725 C CA . ILE B 1 30 ? -6.652 18.891 -29.672 1 97.31 30 ILE B CA 1
ATOM 5726 C C . ILE B 1 30 ? -6.648 17.391 -29.969 1 97.31 30 ILE B C 1
ATOM 5728 O O . ILE B 1 30 ? -7.105 16.969 -31.031 1 97.31 30 ILE B O 1
ATOM 5732 N N . ILE B 1 31 ? -6.156 16.562 -29.094 1 98 31 ILE B N 1
ATOM 5733 C CA . ILE B 1 31 ? -6.168 15.125 -29.266 1 98 31 ILE B CA 1
ATOM 5734 C C . ILE B 1 31 ? -7.609 14.633 -29.422 1 98 31 ILE B C 1
ATOM 5736 O O . ILE B 1 31 ? -8.445 14.875 -28.562 1 98 31 ILE B O 1
ATOM 5740 N N . PRO B 1 32 ? -7.852 13.992 -30.516 1 98.06 32 PRO B N 1
ATOM 5741 C CA . PRO B 1 32 ? -9.195 13.422 -30.656 1 98.06 32 PRO B CA 1
ATOM 5742 C C . PRO B 1 32 ? -9.406 12.195 -29.766 1 98.06 32 PRO B C 1
ATOM 5744 O O . PRO B 1 32 ? -9.031 11.086 -30.141 1 98.06 32 PRO B O 1
ATOM 5747 N N . VAL B 1 33 ? -10.125 12.336 -28.766 1 98 33 VAL B N 1
ATOM 5748 C CA . VAL B 1 33 ? -10.281 11.336 -27.703 1 98 33 VAL B CA 1
ATOM 5749 C C . VAL B 1 33 ? -10.898 10.07 -28.297 1 98 33 VAL B C 1
ATOM 5751 O O . VAL B 1 33 ? -10.445 8.961 -28 1 98 33 VAL B O 1
ATOM 5754 N N . ASP B 1 34 ? -11.883 10.164 -29.156 1 97.44 34 ASP B N 1
ATOM 5755 C CA . ASP B 1 34 ? -12.586 9 -29.703 1 97.44 34 ASP B CA 1
ATOM 5756 C C . ASP B 1 34 ? -11.68 8.203 -30.625 1 97.44 34 ASP B C 1
ATOM 5758 O O . ASP B 1 34 ? -11.734 6.973 -30.656 1 97.44 34 ASP B O 1
ATOM 5762 N N . GLN B 1 35 ? -10.867 8.898 -31.422 1 97.12 35 GLN B N 1
ATOM 5763 C CA . GLN B 1 35 ? -9.922 8.219 -32.312 1 97.12 35 GLN B CA 1
ATOM 5764 C C . GLN B 1 35 ? -8.891 7.434 -31.5 1 97.12 35 GLN B C 1
ATOM 5766 O O . GLN B 1 35 ? -8.602 6.277 -31.797 1 97.12 35 GLN B O 1
ATOM 5771 N N . LEU B 1 36 ? -8.352 8.094 -30.516 1 97.81 36 LEU B N 1
ATOM 5772 C CA . LEU B 1 36 ? -7.355 7.438 -29.688 1 97.81 36 LEU B CA 1
ATOM 5773 C C . LEU B 1 36 ? -7.973 6.273 -28.922 1 97.81 36 LEU B C 1
ATOM 5775 O O . LEU B 1 36 ? -7.332 5.234 -28.734 1 97.81 36 LEU B O 1
ATOM 5779 N N . ALA B 1 37 ? -9.227 6.434 -28.484 1 97.88 37 ALA B N 1
ATOM 5780 C CA . ALA B 1 37 ? -9.93 5.359 -27.781 1 97.88 37 ALA B CA 1
ATOM 5781 C C . ALA B 1 37 ? -10.109 4.145 -28.688 1 97.88 37 ALA B C 1
ATOM 5783 O O . ALA B 1 37 ? -9.922 3.006 -28.25 1 97.88 37 ALA B O 1
ATOM 5784 N N . GLY B 1 38 ? -10.531 4.414 -29.891 1 96.62 38 GLY B N 1
ATOM 5785 C CA . GLY B 1 38 ? -10.672 3.33 -30.844 1 96.62 38 GLY B CA 1
ATOM 5786 C C . GLY B 1 38 ? -9.375 2.602 -31.125 1 96.62 38 GLY B C 1
ATOM 5787 O O . GLY B 1 38 ? -9.367 1.383 -31.312 1 96.62 38 GLY B O 1
ATOM 5788 N N . TYR B 1 39 ? -8.289 3.373 -31.125 1 95.81 39 TYR B N 1
ATOM 5789 C CA . TYR B 1 39 ? -6.957 2.812 -31.328 1 95.81 39 TYR B CA 1
ATOM 5790 C C . TYR B 1 39 ? -6.543 1.946 -30.141 1 95.81 39 TYR B C 1
ATOM 5792 O O . TYR B 1 39 ? -6.008 0.85 -30.328 1 95.81 39 TYR B O 1
ATOM 5800 N N . LEU B 1 40 ? -6.863 2.352 -28.922 1 95.81 40 LEU B N 1
ATOM 5801 C CA . LEU B 1 40 ? -6.422 1.678 -27.703 1 95.81 40 LEU B CA 1
ATOM 5802 C C . LEU B 1 40 ? -7.301 0.469 -27.406 1 95.81 40 LEU B C 1
ATOM 5804 O O . LEU B 1 40 ? -6.793 -0.613 -27.094 1 95.81 40 LEU B O 1
ATOM 5808 N N . LEU B 1 41 ? -8.68 0.578 -27.453 1 95.31 41 LEU B N 1
ATOM 5809 C CA . LEU B 1 41 ? -9.617 -0.403 -26.906 1 95.31 41 LEU B CA 1
ATOM 5810 C C . LEU B 1 41 ? -10.367 -1.11 -28.031 1 95.31 41 LEU B C 1
ATOM 5812 O O . LEU B 1 41 ? -11.016 -2.135 -27.812 1 95.31 41 LEU B O 1
ATOM 5816 N N . THR B 1 42 ? -10.359 -0.626 -29.281 1 93.69 42 THR B N 1
ATOM 5817 C CA . THR B 1 42 ? -11.039 -1.131 -30.469 1 93.69 42 THR B CA 1
ATOM 5818 C C . THR B 1 42 ? -12.516 -0.748 -30.438 1 93.69 42 THR B C 1
ATOM 5820 O O . THR B 1 42 ? -13.094 -0.537 -29.375 1 93.69 42 THR B O 1
ATOM 5823 N N . PRO B 1 43 ? -13.156 -0.658 -31.516 1 95.62 43 PRO B N 1
ATOM 5824 C CA . PRO B 1 43 ? -14.586 -0.339 -31.609 1 95.62 43 PRO B CA 1
ATOM 5825 C C . PRO B 1 43 ? -15.469 -1.409 -30.984 1 95.62 43 PRO B C 1
ATOM 5827 O O . PRO B 1 43 ? -16.469 -1.086 -30.344 1 95.62 43 PRO B O 1
ATOM 5830 N N . ASP B 1 44 ? -15.102 -2.609 -31.109 1 96.38 44 ASP B N 1
ATOM 5831 C CA . ASP B 1 44 ? -15.867 -3.715 -30.531 1 96.38 44 ASP B CA 1
ATOM 5832 C C . ASP B 1 44 ? -15.914 -3.623 -29.016 1 96.38 44 ASP B C 1
ATOM 5834 O O . ASP B 1 44 ? -16.984 -3.797 -28.406 1 96.38 44 ASP B O 1
ATOM 5838 N N . PHE B 1 45 ? -14.844 -3.381 -28.438 1 96.25 45 PHE B N 1
ATOM 5839 C CA . PHE B 1 45 ? -14.773 -3.227 -27 1 96.25 45 PHE B CA 1
ATOM 5840 C C . PHE B 1 45 ? -15.648 -2.074 -26.531 1 96.25 45 PHE B C 1
ATOM 5842 O O . PHE B 1 45 ? -16.406 -2.213 -25.562 1 96.25 45 PHE B O 1
ATOM 5849 N N . LEU B 1 46 ? -15.539 -0.94 -27.172 1 98.19 46 LEU B N 1
ATOM 5850 C CA . LEU B 1 46 ? -16.25 0.268 -26.781 1 98.19 46 LEU B CA 1
ATOM 5851 C C . LEU B 1 46 ? -17.766 0.078 -26.922 1 98.19 46 LEU B C 1
ATOM 5853 O O . LEU B 1 46 ? -18.531 0.503 -26.047 1 98.19 46 LEU B O 1
ATOM 5857 N N . GLU B 1 47 ? -18.141 -0.516 -27.984 1 98.31 47 GLU B N 1
ATOM 5858 C CA . GLU B 1 47 ? -19.547 -0.789 -28.203 1 98.31 47 GLU B CA 1
ATOM 5859 C C . GLU B 1 47 ? -20.109 -1.74 -27.141 1 98.31 47 GLU B C 1
ATOM 5861 O O . GLU B 1 47 ? -21.188 -1.521 -26.609 1 98.31 47 GLU B O 1
ATOM 5866 N N . ARG B 1 48 ? -19.438 -2.77 -26.859 1 98.25 48 ARG B N 1
ATOM 5867 C CA . ARG B 1 48 ? -19.844 -3.738 -25.859 1 98.25 48 ARG B CA 1
ATOM 5868 C C . ARG B 1 48 ? -19.938 -3.088 -24.484 1 98.25 48 ARG B C 1
ATOM 5870 O O . ARG B 1 48 ? -20.891 -3.332 -23.734 1 98.25 48 ARG B O 1
ATOM 5877 N N . GLN B 1 49 ? -18.938 -2.336 -24.109 1 98.5 49 GLN B N 1
ATOM 5878 C CA . GLN B 1 49 ? -18.938 -1.627 -22.844 1 98.5 49 GLN B CA 1
ATOM 5879 C C . GLN B 1 49 ? -20.188 -0.769 -22.688 1 98.5 49 GLN B C 1
ATOM 5881 O O . GLN B 1 49 ? -20.844 -0.798 -21.656 1 98.5 49 GLN B O 1
ATOM 5886 N N . ASP B 1 50 ? -20.5 -0.023 -23.734 1 98.31 50 ASP B N 1
ATOM 5887 C CA . ASP B 1 50 ? -21.656 0.865 -23.688 1 98.31 50 ASP B CA 1
ATOM 5888 C C . ASP B 1 50 ? -22.953 0.071 -23.547 1 98.31 50 ASP B C 1
ATOM 5890 O O . ASP B 1 50 ? -23.812 0.429 -22.734 1 98.31 50 ASP B O 1
ATOM 5894 N N . ARG B 1 51 ? -23.016 -0.979 -24.281 1 98.38 51 ARG B N 1
ATOM 5895 C CA . ARG B 1 51 ? -24.219 -1.806 -24.281 1 98.38 51 ARG B CA 1
ATOM 5896 C C . ARG B 1 51 ? -24.422 -2.475 -22.922 1 98.38 51 ARG B C 1
ATOM 5898 O O . ARG B 1 51 ? -25.516 -2.41 -22.344 1 98.38 51 ARG B O 1
ATOM 5905 N N . VAL B 1 52 ? -23.438 -3.066 -22.391 1 98.81 52 VAL B N 1
ATOM 5906 C CA . VAL B 1 52 ? -23.516 -3.803 -21.125 1 98.81 52 VAL B CA 1
ATOM 5907 C C . VAL B 1 52 ? -23.703 -2.826 -19.969 1 98.81 52 VAL B C 1
ATOM 5909 O O . VAL B 1 52 ? -24.453 -3.104 -19.031 1 98.81 52 VAL B O 1
ATOM 5912 N N . LEU B 1 53 ? -23.047 -1.682 -20.016 1 98.69 53 LEU B N 1
ATOM 5913 C CA . LEU B 1 53 ? -23.156 -0.664 -18.984 1 98.69 53 LEU B CA 1
ATOM 5914 C C . LEU B 1 53 ? -24.609 -0.206 -18.844 1 98.69 53 LEU B C 1
ATOM 5916 O O . LEU B 1 53 ? -25.109 -0.059 -17.719 1 98.69 53 LEU B O 1
ATOM 5920 N N . LYS B 1 54 ? -25.266 0.038 -19.953 1 98.5 54 LYS B N 1
ATOM 5921 C CA . LYS B 1 54 ? -26.656 0.487 -19.938 1 98.5 54 LYS B CA 1
ATOM 5922 C C . LYS B 1 54 ? -27.547 -0.515 -19.219 1 98.5 54 LYS B C 1
ATOM 5924 O O . LYS B 1 54 ? -28.484 -0.126 -18.5 1 98.5 54 LYS B O 1
ATOM 5929 N N . VAL B 1 55 ? -27.219 -1.761 -19.359 1 98.62 55 VAL B N 1
ATOM 5930 C CA . VAL B 1 55 ? -27.984 -2.818 -18.719 1 98.62 55 VAL B CA 1
ATOM 5931 C C . VAL B 1 55 ? -27.734 -2.805 -17.219 1 98.62 55 VAL B C 1
ATOM 5933 O O . VAL B 1 55 ? -28.672 -2.855 -16.422 1 98.62 55 VAL B O 1
ATOM 5936 N N . LEU B 1 56 ? -26.5 -2.697 -16.781 1 98.38 56 LEU B N 1
ATOM 5937 C CA . LEU B 1 56 ? -26.141 -2.752 -15.367 1 98.38 56 LEU B CA 1
ATOM 5938 C C . LEU B 1 56 ? -26.688 -1.546 -14.617 1 98.38 56 LEU B C 1
ATOM 5940 O O . LEU B 1 56 ? -27.109 -1.665 -13.461 1 98.38 56 LEU B O 1
ATOM 5944 N N . LEU B 1 57 ? -26.734 -0.399 -15.281 1 97.56 57 LEU B N 1
ATOM 5945 C CA . LEU B 1 57 ? -27.188 0.835 -14.648 1 97.56 57 LEU B CA 1
ATOM 5946 C C . LEU B 1 57 ? -28.656 0.742 -14.273 1 97.56 57 LEU B C 1
ATOM 5948 O O . LEU B 1 57 ? -29.125 1.438 -13.367 1 97.56 57 LEU B O 1
ATOM 5952 N N . LYS B 1 58 ? -29.344 -0.125 -14.875 1 97.25 58 LYS B N 1
ATOM 5953 C CA . LYS B 1 58 ? -30.781 -0.253 -14.641 1 97.25 58 LYS B CA 1
ATOM 5954 C C . LYS B 1 58 ? -31.062 -1.223 -13.5 1 97.25 58 LYS B C 1
ATOM 5956 O O . LYS B 1 58 ? -32.188 -1.268 -12.977 1 97.25 58 LYS B O 1
ATOM 5961 N N . GLU B 1 59 ? -30.094 -1.999 -13.086 1 96.25 59 GLU B N 1
ATOM 5962 C CA . GLU B 1 59 ? -30.266 -3.012 -12.055 1 96.25 59 GLU B CA 1
ATOM 5963 C C . GLU B 1 59 ? -29.828 -2.486 -10.688 1 96.25 59 GLU B C 1
ATOM 5965 O O . GLU B 1 59 ? -28.656 -2.174 -10.477 1 96.25 59 GLU B O 1
ATOM 5970 N N . PRO B 1 60 ? -30.656 -2.443 -9.664 1 95.56 60 PRO B N 1
ATOM 5971 C CA . PRO B 1 60 ? -30.359 -1.869 -8.352 1 95.56 60 PRO B CA 1
ATOM 5972 C C . PRO B 1 60 ? -29.219 -2.598 -7.641 1 95.56 60 PRO B C 1
ATOM 5974 O O . PRO B 1 60 ? -28.484 -1.987 -6.859 1 95.56 60 PRO B O 1
ATOM 5977 N N . VAL B 1 61 ? -29.016 -3.828 -7.918 1 96.5 61 VAL B N 1
ATOM 5978 C CA . VAL B 1 61 ? -28.047 -4.645 -7.199 1 96.5 61 VAL B CA 1
ATOM 5979 C C . VAL B 1 61 ? -26.625 -4.16 -7.508 1 96.5 61 VAL B C 1
ATOM 5981 O O . VAL B 1 61 ? -25.703 -4.418 -6.746 1 96.5 61 VAL B O 1
ATOM 5984 N N . PHE B 1 62 ? -26.469 -3.369 -8.594 1 97.38 62 PHE B N 1
ATOM 5985 C CA . PHE B 1 62 ? -25.141 -2.939 -8.992 1 97.38 62 PHE B CA 1
ATOM 5986 C C . PHE B 1 62 ? -24.828 -1.54 -8.469 1 97.38 62 PHE B C 1
ATOM 5988 O O . PHE B 1 62 ? -23.75 -0.995 -8.719 1 97.38 62 PHE B O 1
ATOM 5995 N N . LYS B 1 63 ? -25.797 -0.952 -7.699 1 94.38 63 LYS B N 1
ATOM 5996 C CA . LYS B 1 63 ? -25.516 0.309 -7.02 1 94.38 63 LYS B CA 1
ATOM 5997 C C . LYS B 1 63 ? -24.359 0.161 -6.047 1 94.38 63 LYS B C 1
ATOM 5999 O O . LYS B 1 63 ? -24.234 -0.86 -5.367 1 94.38 63 LYS B O 1
ATOM 6004 N N . LYS B 1 64 ? -23.562 1.158 -6.02 1 92.44 64 LYS B N 1
ATOM 6005 C CA . LYS B 1 64 ? -22.344 1.037 -5.219 1 92.44 64 LYS B CA 1
ATOM 6006 C C . LYS B 1 64 ? -22.391 1.958 -4.004 1 92.44 64 LYS B C 1
ATOM 6008 O O . LYS B 1 64 ? -21.484 1.948 -3.176 1 92.44 64 LYS B O 1
ATOM 6013 N N . ALA B 1 65 ? -23.578 2.592 -3.943 1 86.5 65 ALA B N 1
ATOM 6014 C CA . ALA B 1 65 ? -23.75 3.494 -2.807 1 86.5 65 ALA B CA 1
ATOM 6015 C C . ALA B 1 65 ? -23.609 2.74 -1.485 1 86.5 65 ALA B C 1
ATOM 6017 O O . ALA B 1 65 ? -24.156 1.642 -1.333 1 86.5 65 ALA B O 1
ATOM 6018 N N . ASN B 1 66 ? -22.812 2.998 -0.513 1 90.44 66 ASN B N 1
ATOM 6019 C CA . ASN B 1 66 ? -22.656 2.531 0.861 1 90.44 66 ASN B CA 1
ATOM 6020 C C . ASN B 1 66 ? -21.938 1.187 0.92 1 90.44 66 ASN B C 1
ATOM 6022 O O . ASN B 1 66 ? -21.859 0.565 1.981 1 90.44 66 ASN B O 1
ATOM 6026 N N . GLN B 1 67 ? -21.594 0.654 -0.234 1 94 67 GLN B N 1
ATOM 6027 C CA . GLN B 1 67 ? -20.906 -0.627 -0.29 1 94 67 GLN B CA 1
ATOM 6028 C C . GLN B 1 67 ? -19.75 -0.669 0.704 1 94 67 GLN B C 1
ATOM 6030 O O . GLN B 1 67 ? -19.531 -1.683 1.371 1 94 67 GLN B O 1
ATOM 6035 N N . ALA B 1 68 ? -19.094 0.425 0.86 1 94.44 68 ALA B N 1
ATOM 6036 C CA . ALA B 1 68 ? -17.891 0.484 1.688 1 94.44 68 ALA B CA 1
ATOM 6037 C C . ALA B 1 68 ? -18.25 0.419 3.172 1 94.44 68 ALA B C 1
ATOM 6039 O O . ALA B 1 68 ? -17.375 0.178 4.012 1 94.44 68 ALA B O 1
ATOM 6040 N N . ASN B 1 69 ? -19.531 0.568 3.506 1 96.5 69 ASN B N 1
ATOM 6041 C CA . ASN B 1 69 ? -19.984 0.555 4.895 1 96.5 69 ASN B CA 1
ATOM 6042 C C . ASN B 1 69 ? -20.375 -0.849 5.34 1 96.5 69 ASN B C 1
ATOM 6044 O O . ASN B 1 69 ? -20.594 -1.088 6.527 1 96.5 69 ASN B O 1
ATOM 6048 N N . LEU B 1 70 ? -20.406 -1.812 4.457 1 96.88 70 LEU B N 1
ATOM 6049 C CA . LEU B 1 70 ? -20.953 -3.129 4.742 1 96.88 70 LEU B CA 1
ATOM 6050 C C . LEU B 1 70 ? -19.969 -3.982 5.523 1 96.88 70 LEU B C 1
ATOM 6052 O O . LEU B 1 70 ? -18.75 -3.783 5.418 1 96.88 70 LEU B O 1
ATOM 6056 N N . SER B 1 71 ? -20.516 -4.941 6.324 1 96.5 71 SER B N 1
ATOM 6057 C CA . SER B 1 71 ? -19.703 -5.957 6.98 1 96.5 71 SER B CA 1
ATOM 6058 C C . SER B 1 71 ? -19.141 -6.961 5.973 1 96.5 71 SER B C 1
ATOM 6060 O O . SER B 1 71 ? -19.609 -7.023 4.836 1 96.5 71 SER B O 1
ATOM 6062 N N . ARG B 1 72 ? -18.156 -7.727 6.391 1 96.75 72 ARG B N 1
ATOM 6063 C CA . ARG B 1 72 ? -17.562 -8.727 5.512 1 96.75 72 ARG B CA 1
ATOM 6064 C C . ARG B 1 72 ? -18.594 -9.766 5.082 1 96.75 72 ARG B C 1
ATOM 6066 O O . ARG B 1 72 ? -18.656 -10.133 3.908 1 96.75 72 ARG B O 1
ATOM 6073 N N . PRO B 1 73 ? -19.438 -10.281 5.957 1 96.75 73 PRO B N 1
ATOM 6074 C CA . PRO B 1 73 ? -20.469 -11.211 5.488 1 96.75 73 PRO B CA 1
ATOM 6075 C C . PRO B 1 73 ? -21.422 -10.57 4.492 1 96.75 73 PRO B C 1
ATOM 6077 O O . PRO B 1 73 ? -21.797 -11.195 3.492 1 96.75 73 PRO B O 1
ATOM 6080 N N . ASP B 1 74 ? -21.75 -9.305 4.734 1 96.81 74 ASP B N 1
ATOM 6081 C CA . ASP B 1 74 ? -22.672 -8.625 3.828 1 96.81 74 ASP B CA 1
ATOM 6082 C C . ASP B 1 74 ? -22.016 -8.367 2.471 1 96.81 74 ASP B C 1
ATOM 6084 O O . ASP B 1 74 ? -22.703 -8.383 1.439 1 96.81 74 ASP B O 1
ATOM 6088 N N . ARG B 1 75 ? -20.781 -8.117 2.463 1 97.38 75 ARG B N 1
ATOM 6089 C CA . ARG B 1 75 ? -20.062 -7.957 1.2 1 97.38 75 ARG B CA 1
ATOM 6090 C C . ARG B 1 75 ? -20.094 -9.25 0.389 1 97.38 75 ARG B C 1
ATOM 6092 O O . ARG B 1 75 ? -20.188 -9.211 -0.839 1 97.38 75 ARG B O 1
ATOM 6099 N N . TYR B 1 76 ? -19.953 -10.375 1.077 1 97.69 76 TYR B N 1
ATOM 6100 C CA . TYR B 1 76 ? -20.078 -11.648 0.375 1 97.69 76 TYR B CA 1
ATOM 6101 C C . TYR B 1 76 ? -21.484 -11.836 -0.183 1 97.69 76 TYR B C 1
ATOM 6103 O O . TYR B 1 76 ? -21.656 -12.234 -1.34 1 97.69 76 TYR B O 1
ATOM 6111 N N . LYS B 1 77 ? -22.516 -11.562 0.646 1 97.69 77 LYS B N 1
ATOM 6112 C CA . LYS B 1 77 ? -23.906 -11.695 0.211 1 97.69 77 LYS B CA 1
ATOM 6113 C C . LYS B 1 77 ? -24.172 -10.828 -1.013 1 97.69 77 LYS B C 1
ATOM 6115 O O . LYS B 1 77 ? -24.828 -11.266 -1.96 1 97.69 77 LYS B O 1
ATOM 6120 N N . LEU B 1 78 ? -23.656 -9.609 -0.964 1 97.5 78 LEU B N 1
ATOM 6121 C CA . LEU B 1 78 ? -23.812 -8.703 -2.096 1 97.5 78 LEU B CA 1
ATOM 6122 C C . LEU B 1 78 ? -23.109 -9.25 -3.334 1 97.5 78 LEU B C 1
ATOM 6124 O O . LEU B 1 78 ? -23.656 -9.18 -4.441 1 97.5 78 LEU B O 1
ATOM 6128 N N . GLY B 1 79 ? -21.906 -9.758 -3.162 1 97.44 79 GLY B N 1
ATOM 6129 C CA . GLY B 1 79 ? -21.188 -10.367 -4.27 1 97.44 79 GLY B CA 1
ATOM 6130 C C . GLY B 1 79 ? -21.938 -11.523 -4.902 1 97.44 79 GLY B C 1
ATOM 6131 O O . GLY B 1 79 ? -21.969 -11.648 -6.129 1 97.44 79 GLY B O 1
ATOM 6132 N N . LEU B 1 80 ? -22.484 -12.328 -4.07 1 98 80 LEU B N 1
ATOM 6133 C CA . LEU B 1 80 ? -23.266 -13.461 -4.57 1 98 80 LEU B CA 1
ATOM 6134 C C . LEU B 1 80 ? -24.5 -12.977 -5.332 1 98 80 LEU B C 1
ATOM 6136 O O . LEU B 1 80 ? -24.812 -13.5 -6.398 1 98 80 LEU B O 1
ATOM 6140 N N . ALA B 1 81 ? -25.172 -11.984 -4.789 1 97.94 81 ALA B N 1
ATOM 6141 C CA . ALA B 1 81 ? -26.328 -11.406 -5.461 1 97.94 81 ALA B CA 1
ATOM 6142 C C . ALA B 1 81 ? -25.953 -10.852 -6.832 1 97.94 81 ALA B C 1
ATOM 6144 O O . ALA B 1 81 ? -26.672 -11.07 -7.816 1 97.94 81 ALA B O 1
ATOM 6145 N N . ARG B 1 82 ? -24.906 -10.148 -6.914 1 98 82 ARG B N 1
ATOM 6146 C CA . ARG B 1 82 ? -24.438 -9.57 -8.164 1 98 82 ARG B CA 1
ATOM 6147 C C . ARG B 1 82 ? -24.047 -10.664 -9.164 1 98 82 ARG B C 1
ATOM 6149 O O . ARG B 1 82 ? -24.375 -10.57 -10.344 1 98 82 ARG B O 1
ATOM 6156 N N . GLY B 1 83 ? -23.328 -11.688 -8.648 1 97.75 83 GLY B N 1
ATOM 6157 C CA . GLY B 1 83 ? -22.984 -12.812 -9.508 1 97.75 83 GLY B CA 1
ATOM 6158 C C . GLY B 1 83 ? -24.188 -13.508 -10.086 1 97.75 83 GLY B C 1
ATOM 6159 O O . GLY B 1 83 ? -24.219 -13.828 -11.281 1 97.75 83 GLY B O 1
ATOM 6160 N N . LYS B 1 84 ? -25.188 -13.75 -9.266 1 97.62 84 LYS B N 1
ATOM 6161 C CA . LYS B 1 84 ? -26.438 -14.352 -9.727 1 97.62 84 LYS B CA 1
ATOM 6162 C C . LYS B 1 84 ? -27.109 -13.492 -10.797 1 97.62 84 LYS B C 1
ATOM 6164 O O . LYS B 1 84 ? -27.531 -13.992 -11.836 1 97.62 84 LYS B O 1
ATOM 6169 N N . LYS B 1 85 ? -27.156 -12.219 -10.539 1 97.94 85 LYS B N 1
ATOM 6170 C CA . LYS B 1 85 ? -27.828 -11.305 -11.461 1 97.94 85 LYS B CA 1
ATOM 6171 C C . LYS B 1 85 ? -27.141 -11.273 -12.812 1 97.94 85 LYS B C 1
ATOM 6173 O O . LYS B 1 85 ? -27.797 -11.258 -13.859 1 97.94 85 LYS B O 1
ATOM 6178 N N . ILE B 1 86 ? -25.859 -11.227 -12.82 1 98.31 86 ILE B N 1
ATOM 6179 C CA . ILE B 1 86 ? -25.125 -11.195 -14.078 1 98.31 86 ILE B CA 1
ATOM 6180 C C . ILE B 1 86 ? -25.391 -12.477 -14.875 1 98.31 86 ILE B C 1
ATOM 6182 O O . ILE B 1 86 ? -25.594 -12.422 -16.094 1 98.31 86 ILE B O 1
ATOM 6186 N N . ARG B 1 87 ? -25.406 -13.625 -14.211 1 98 87 ARG B N 1
ATOM 6187 C CA . ARG B 1 87 ? -25.719 -14.875 -14.898 1 98 87 ARG B CA 1
ATOM 6188 C C . ARG B 1 87 ? -27.141 -14.883 -15.414 1 98 87 ARG B C 1
ATOM 6190 O O . ARG B 1 87 ? -27.422 -15.391 -16.5 1 98 87 ARG B O 1
ATOM 6197 N N . GLN B 1 88 ? -28.062 -14.344 -14.664 1 98.06 88 GLN B N 1
ATOM 6198 C CA . GLN B 1 88 ? -29.438 -14.211 -15.094 1 98.06 88 GLN B CA 1
ATOM 6199 C C . GLN B 1 88 ? -29.547 -13.328 -16.328 1 98.06 88 GLN B C 1
ATOM 6201 O O . GLN B 1 88 ? -30.281 -13.648 -17.281 1 98.06 88 GLN B O 1
ATOM 6206 N N . LEU B 1 89 ? -28.828 -12.25 -16.281 1 98.31 89 LEU B N 1
ATOM 6207 C CA . LEU B 1 89 ? -28.828 -11.336 -17.422 1 98.31 89 LEU B CA 1
ATOM 6208 C C . LEU B 1 89 ? -28.234 -12.008 -18.656 1 98.31 89 LEU B C 1
ATOM 6210 O O . LEU B 1 89 ? -28.703 -11.789 -19.766 1 98.31 89 LEU B O 1
ATOM 6214 N N . LYS B 1 90 ? -27.203 -12.75 -18.438 1 97.94 90 LYS B N 1
ATOM 6215 C CA . LYS B 1 90 ? -26.609 -13.484 -19.547 1 97.94 90 LYS B CA 1
ATOM 6216 C C . LYS B 1 90 ? -27.641 -14.367 -20.25 1 97.94 90 LYS B C 1
ATOM 6218 O O . LYS B 1 90 ? -27.719 -14.383 -21.484 1 97.94 90 LYS B O 1
ATOM 6223 N N . GLU B 1 91 ? -28.406 -15.078 -19.516 1 97.19 91 GLU B N 1
ATOM 6224 C CA . GLU B 1 91 ? -29.438 -15.953 -20.062 1 97.19 91 GLU B CA 1
ATOM 6225 C C . GLU B 1 91 ? -30.562 -15.156 -20.703 1 97.19 91 GLU B C 1
ATOM 6227 O O . GLU B 1 91 ? -30.984 -15.438 -21.828 1 97.19 91 GLU B O 1
ATOM 6232 N N . LYS B 1 92 ? -31.031 -14.164 -20.031 1 97.94 92 LYS B N 1
ATOM 6233 C CA . LYS B 1 92 ? -32.156 -13.367 -20.469 1 97.94 92 LYS B CA 1
ATOM 6234 C C . LYS B 1 92 ? -31.859 -12.609 -21.75 1 97.94 92 LYS B C 1
ATOM 6236 O O . LYS B 1 92 ? -32.719 -12.484 -22.641 1 97.94 92 LYS B O 1
ATOM 6241 N N . LEU B 1 93 ? -30.641 -12.133 -21.875 1 98.19 93 LEU B N 1
ATOM 6242 C CA . LEU B 1 93 ? -30.312 -11.234 -22.984 1 98.19 93 LEU B CA 1
ATOM 6243 C C . LEU B 1 93 ? -29.484 -11.953 -24.031 1 98.19 93 LEU B C 1
ATOM 6245 O O . LEU B 1 93 ? -29.109 -11.352 -25.047 1 98.19 93 LEU B O 1
ATOM 6249 N N . GLY B 1 94 ? -29.125 -13.188 -23.797 1 97.69 94 GLY B N 1
ATOM 6250 C CA . GLY B 1 94 ? -28.328 -13.938 -24.766 1 97.69 94 GLY B CA 1
ATOM 6251 C C . GLY B 1 94 ? -26.906 -13.438 -24.875 1 97.69 94 GLY B C 1
ATOM 6252 O O . GLY B 1 94 ? -26.344 -13.391 -25.984 1 97.69 94 GLY B O 1
ATOM 6253 N N . TRP B 1 95 ? -26.328 -13 -23.797 1 97.81 95 TRP B N 1
ATOM 6254 C CA . TRP B 1 95 ? -24.953 -12.523 -23.781 1 97.81 95 TRP B CA 1
ATOM 6255 C C . TRP B 1 95 ? -23.969 -13.648 -24.094 1 97.81 95 TRP B C 1
ATOM 6257 O O . TRP B 1 95 ? -24.172 -14.789 -23.672 1 97.81 95 TRP B O 1
ATOM 6267 N N . ASP B 1 96 ? -22.938 -13.328 -24.891 1 96.31 96 ASP B N 1
ATOM 6268 C CA . ASP B 1 96 ? -21.844 -14.266 -25.047 1 96.31 96 ASP B CA 1
ATOM 6269 C C . ASP B 1 96 ? -20.844 -14.141 -23.891 1 96.31 96 ASP B C 1
ATOM 6271 O O . ASP B 1 96 ? -21.109 -13.453 -22.906 1 96.31 96 ASP B O 1
ATOM 6275 N N . GLU B 1 97 ? -19.766 -14.875 -23.953 1 93.19 97 GLU B N 1
ATOM 6276 C CA . GLU B 1 97 ? -18.797 -14.898 -22.859 1 93.19 97 GLU B CA 1
ATOM 6277 C C . GLU B 1 97 ? -18.125 -13.531 -22.688 1 93.19 97 GLU B C 1
ATOM 6279 O O . GLU B 1 97 ? -17.812 -13.141 -21.562 1 93.19 97 GLU B O 1
ATOM 6284 N N . GLU B 1 98 ? -17.891 -12.844 -23.734 1 94.94 98 GLU B N 1
ATOM 6285 C CA . GLU B 1 98 ? -17.266 -11.531 -23.672 1 94.94 98 GLU B CA 1
ATOM 6286 C C . GLU B 1 98 ? -18.172 -10.508 -23 1 94.94 98 GLU B C 1
ATOM 6288 O O . GLU B 1 98 ? -17.703 -9.641 -22.266 1 94.94 98 GLU B O 1
ATOM 6293 N N . ASP B 1 99 ? -19.516 -10.625 -23.297 1 97.88 99 ASP B N 1
ATOM 6294 C CA . ASP B 1 99 ? -20.484 -9.781 -22.609 1 97.88 99 ASP B CA 1
ATOM 6295 C C . ASP B 1 99 ? -20.484 -10.047 -21.109 1 97.88 99 ASP B C 1
ATOM 6297 O O . ASP B 1 99 ? -20.547 -9.117 -20.297 1 97.88 99 ASP B O 1
ATOM 6301 N N . TYR B 1 100 ? -20.422 -11.297 -20.797 1 97 100 TYR B N 1
ATOM 6302 C CA . TYR B 1 100 ? -20.375 -11.695 -19.391 1 97 100 TYR B CA 1
ATOM 6303 C C . TYR B 1 100 ? -19.156 -11.117 -18.688 1 97 100 TYR B C 1
ATOM 6305 O O . TYR B 1 100 ? -19.25 -10.555 -17.594 1 97 100 TYR B O 1
ATOM 6313 N N . HIS B 1 101 ? -18.031 -11.242 -19.344 1 94.56 101 HIS B N 1
ATOM 6314 C CA . HIS B 1 101 ? -16.781 -10.727 -18.781 1 94.56 101 HIS B CA 1
ATOM 6315 C C . HIS B 1 101 ? -16.828 -9.211 -18.656 1 94.56 101 HIS B C 1
ATOM 6317 O O . HIS B 1 101 ? -16.281 -8.648 -17.688 1 94.56 101 HIS B O 1
ATOM 6323 N N . MET B 1 102 ? -17.391 -8.547 -19.609 1 97.62 102 MET B N 1
ATOM 6324 C CA . MET B 1 102 ? -17.547 -7.098 -19.547 1 97.62 102 MET B CA 1
ATOM 6325 C C . MET B 1 102 ? -18.422 -6.691 -18.359 1 97.62 102 MET B C 1
ATOM 6327 O O . MET B 1 102 ? -18.094 -5.73 -17.656 1 97.62 102 MET B O 1
ATOM 6331 N N . ALA B 1 103 ? -19.516 -7.445 -18.141 1 98.44 103 ALA B N 1
ATOM 6332 C CA . ALA B 1 103 ? -20.391 -7.16 -17 1 98.44 103 ALA B CA 1
ATOM 6333 C C . ALA B 1 103 ? -19.625 -7.332 -15.688 1 98.44 103 ALA B C 1
ATOM 6335 O O . ALA B 1 103 ? -19.766 -6.512 -14.781 1 98.44 103 ALA B O 1
ATOM 6336 N N . ALA B 1 104 ? -18.859 -8.383 -15.633 1 96.56 104 ALA B N 1
ATOM 6337 C CA . ALA B 1 104 ? -18.062 -8.633 -14.445 1 96.56 104 ALA B CA 1
ATOM 6338 C C . ALA B 1 104 ? -17.016 -7.531 -14.234 1 96.56 104 ALA B C 1
ATOM 6340 O O . ALA B 1 104 ? -16.781 -7.098 -13.109 1 96.56 104 ALA B O 1
ATOM 6341 N N . TYR B 1 105 ? -16.391 -7.07 -15.352 1 95.19 105 TYR B N 1
ATOM 6342 C CA . TYR B 1 105 ? -15.406 -5.996 -15.328 1 95.19 105 TYR B CA 1
ATOM 6343 C C . TYR B 1 105 ? -16.016 -4.703 -14.812 1 95.19 105 TYR B C 1
ATOM 6345 O O . TYR B 1 105 ? -15.461 -4.047 -13.93 1 95.19 105 TYR B O 1
ATOM 6353 N N . LEU B 1 106 ? -17.203 -4.383 -15.25 1 98.06 106 LEU B N 1
ATOM 6354 C CA . LEU B 1 106 ? -17.891 -3.137 -14.891 1 98.06 106 LEU B CA 1
ATOM 6355 C C . LEU B 1 106 ? -18.422 -3.195 -13.469 1 98.06 106 LEU B C 1
ATOM 6357 O O . LEU B 1 106 ? -18.484 -2.174 -12.781 1 98.06 106 LEU B O 1
ATOM 6361 N N . CYS B 1 107 ? -18.781 -4.34 -12.992 1 96.31 107 CYS B N 1
ATOM 6362 C CA . CYS B 1 107 ? -19.281 -4.543 -11.633 1 96.31 107 CYS B CA 1
ATOM 6363 C C . CYS B 1 107 ? -18.203 -4.207 -10.609 1 96.31 107 CYS B C 1
ATOM 6365 O O . CYS B 1 107 ? -18.5 -3.662 -9.547 1 96.31 107 CYS B O 1
ATOM 6367 N N . ASP B 1 108 ? -16.891 -4.477 -10.93 1 93.94 108 ASP B N 1
ATOM 6368 C CA . ASP B 1 108 ? -15.688 -4.145 -10.18 1 93.94 108 ASP B CA 1
ATOM 6369 C C . ASP B 1 108 ? -15.586 -4.98 -8.906 1 93.94 108 ASP B C 1
ATOM 6371 O O . ASP B 1 108 ? -14.766 -4.695 -8.031 1 93.94 108 ASP B O 1
ATOM 6375 N N . ASP B 1 109 ? -16.359 -5.984 -8.656 1 92.31 109 ASP B N 1
ATOM 6376 C CA . ASP B 1 109 ? -16.234 -6.934 -7.555 1 92.31 109 ASP B CA 1
ATOM 6377 C C . ASP B 1 109 ? -15.703 -8.273 -8.047 1 92.31 109 ASP B C 1
ATOM 6379 O O . ASP B 1 109 ? -15.969 -8.68 -9.18 1 92.31 109 ASP B O 1
ATOM 6383 N N . VAL B 1 110 ? -14.922 -8.875 -7.203 1 93.12 110 VAL B N 1
ATOM 6384 C CA . VAL B 1 110 ? -14.609 -10.273 -7.48 1 93.12 110 VAL B CA 1
ATOM 6385 C C . VAL B 1 110 ? -15.797 -11.156 -7.125 1 93.12 110 VAL B C 1
ATOM 6387 O O . VAL B 1 110 ? -16.141 -11.312 -5.949 1 93.12 110 VAL B O 1
ATOM 6390 N N . LEU B 1 111 ? -16.359 -11.719 -8.086 1 96.12 111 LEU B N 1
ATOM 6391 C CA . LEU B 1 111 ? -17.625 -12.438 -7.891 1 96.12 111 LEU B CA 1
ATOM 6392 C C . LEU B 1 111 ? -17.359 -13.836 -7.332 1 96.12 111 LEU B C 1
ATOM 6394 O O . LEU B 1 111 ? -16.391 -14.492 -7.719 1 96.12 111 LEU B O 1
ATOM 6398 N N . PRO B 1 112 ? -18.234 -14.32 -6.52 1 97.44 112 PRO B N 1
ATOM 6399 C CA . PRO B 1 112 ? -18.062 -15.625 -5.883 1 97.44 112 PRO B CA 1
ATOM 6400 C C . PRO B 1 112 ? -18 -16.766 -6.891 1 97.44 112 PRO B C 1
ATOM 6402 O O . PRO B 1 112 ? -17.547 -17.859 -6.559 1 97.44 112 PRO B O 1
ATOM 6405 N N . TYR B 1 113 ? -18.422 -16.594 -8.164 1 97.62 113 TYR B N 1
ATOM 6406 C CA . TYR B 1 113 ? -18.406 -17.625 -9.195 1 97.62 113 TYR B CA 1
ATOM 6407 C C . TYR B 1 113 ? -17.125 -17.547 -10.016 1 97.62 113 TYR B C 1
ATOM 6409 O O . TYR B 1 113 ? -16.953 -18.297 -10.984 1 97.62 113 TYR B O 1
ATOM 6417 N N . HIS B 1 114 ? -16.25 -16.734 -9.633 1 94.94 114 HIS B N 1
ATOM 6418 C CA . HIS B 1 114 ? -15.117 -16.375 -10.484 1 94.94 114 HIS B CA 1
ATOM 6419 C C . HIS B 1 114 ? -14.297 -17.609 -10.852 1 94.94 114 HIS B C 1
ATOM 6421 O O . HIS B 1 114 ? -13.953 -17.812 -12.016 1 94.94 114 HIS B O 1
ATOM 6427 N N . LEU B 1 115 ? -13.984 -18.484 -9.945 1 94.25 115 LEU B N 1
ATOM 6428 C CA . LEU B 1 115 ? -13.125 -19.609 -10.25 1 94.25 115 LEU B CA 1
ATOM 6429 C C . LEU B 1 115 ? -13.883 -20.672 -11.039 1 94.25 115 LEU B C 1
ATOM 6431 O O . LEU B 1 115 ? -13.273 -21.484 -11.742 1 94.25 115 LEU B O 1
ATOM 6435 N N . HIS B 1 116 ? -15.195 -20.703 -10.922 1 95.81 116 HIS B N 1
ATOM 6436 C CA . HIS B 1 116 ? -16 -21.594 -11.75 1 95.81 116 HIS B CA 1
ATOM 6437 C C . HIS B 1 116 ? -15.82 -21.281 -13.234 1 95.81 116 HIS B C 1
ATOM 6439 O O . HIS B 1 116 ? -15.578 -22.188 -14.031 1 95.81 116 HIS B O 1
ATOM 6445 N N . THR B 1 117 ? -15.828 -20 -13.477 1 92.56 117 THR B N 1
ATOM 6446 C CA . THR B 1 117 ? -15.789 -19.562 -14.867 1 92.56 117 THR B CA 1
ATOM 6447 C C . THR B 1 117 ? -14.352 -19.422 -15.359 1 92.56 117 THR B C 1
ATOM 6449 O O . THR B 1 117 ? -14.07 -19.625 -16.547 1 92.56 117 THR B O 1
ATOM 6452 N N . ALA B 1 118 ? -13.469 -19.172 -14.484 1 86.94 118 ALA B N 1
ATOM 6453 C CA . ALA B 1 118 ? -12.109 -18.828 -14.898 1 86.94 118 ALA B CA 1
ATOM 6454 C C . ALA B 1 118 ? -11.219 -20.062 -14.961 1 86.94 118 ALA B C 1
ATOM 6456 O O . ALA B 1 118 ? -10.297 -20.125 -15.781 1 86.94 118 ALA B O 1
ATOM 6457 N N . MET B 1 119 ? -11.477 -21.031 -14.102 1 88.94 119 MET B N 1
ATOM 6458 C CA . MET B 1 119 ? -10.492 -22.094 -13.992 1 88.94 119 MET B CA 1
ATOM 6459 C C . MET B 1 119 ? -11.164 -23.469 -14.047 1 88.94 119 MET B C 1
ATOM 6461 O O . MET B 1 119 ? -10.648 -24.375 -14.688 1 88.94 119 MET B O 1
ATOM 6465 N N . PHE B 1 120 ? -12.234 -23.641 -13.445 1 94.75 120 PHE B N 1
ATOM 6466 C CA . PHE B 1 120 ? -12.836 -24.953 -13.289 1 94.75 120 PHE B CA 1
ATOM 6467 C C . PHE B 1 120 ? -13.234 -25.531 -14.641 1 94.75 120 PHE B C 1
ATOM 6469 O O . PHE B 1 120 ? -12.805 -26.641 -14.992 1 94.75 120 PHE B O 1
ATOM 6476 N N . ILE B 1 121 ? -13.992 -24.797 -15.344 1 93.38 121 ILE B N 1
ATOM 6477 C CA . ILE B 1 121 ? -14.469 -25.297 -16.625 1 93.38 121 ILE B CA 1
ATOM 6478 C C . ILE B 1 121 ? -13.289 -25.547 -17.562 1 93.38 121 ILE B C 1
ATOM 6480 O O . ILE B 1 121 ? -13.266 -26.531 -18.297 1 93.38 121 ILE B O 1
ATOM 6484 N N . THR B 1 122 ? -12.336 -24.688 -17.531 1 87.44 122 THR B N 1
ATOM 6485 C CA . THR B 1 122 ? -11.172 -24.812 -18.391 1 87.44 122 THR B CA 1
ATOM 6486 C C . THR B 1 122 ? -10.367 -26.062 -18.031 1 87.44 122 THR B C 1
ATOM 6488 O O . THR B 1 122 ? -9.914 -26.797 -18.906 1 87.44 122 THR B O 1
ATOM 6491 N N . THR B 1 123 ? -10.195 -26.312 -16.797 1 90.31 123 THR B N 1
ATOM 6492 C CA . THR B 1 123 ? -9.414 -27.453 -16.328 1 90.31 123 THR B CA 1
ATOM 6493 C C . THR B 1 123 ? -10.094 -28.766 -16.75 1 90.31 123 THR B C 1
ATOM 6495 O O . THR B 1 123 ? -9.445 -29.672 -17.266 1 90.31 123 THR B O 1
ATOM 6498 N N . VAL B 1 124 ? -11.359 -28.844 -16.578 1 93.75 124 VAL B N 1
ATOM 6499 C CA . VAL B 1 124 ? -12.086 -30.047 -16.938 1 93.75 124 VAL B CA 1
ATOM 6500 C C . VAL B 1 124 ? -12.047 -30.25 -18.453 1 93.75 124 VAL B C 1
ATOM 6502 O O . VAL B 1 124 ? -11.836 -31.375 -18.938 1 93.75 124 VAL B O 1
ATOM 6505 N N . SER B 1 125 ? -12.203 -29.172 -19.156 1 91.12 125 SER B N 1
ATOM 6506 C CA . SER B 1 125 ? -12.219 -29.234 -20.609 1 91.12 125 SER B CA 1
ATOM 6507 C C . SER B 1 125 ? -10.859 -29.625 -21.156 1 91.12 125 SER B C 1
ATOM 6509 O O . SER B 1 125 ? -10.773 -30.344 -22.172 1 91.12 125 SER B O 1
ATOM 6511 N N . GLN B 1 126 ? -9.836 -29.219 -20.484 1 84 126 GLN B N 1
ATOM 6512 C CA . GLN B 1 126 ? -8.5 -29.422 -21.047 1 84 126 GLN B CA 1
ATOM 6513 C C . GLN B 1 126 ? -7.863 -30.688 -20.484 1 84 126 GLN B C 1
ATOM 6515 O O . GLN B 1 126 ? -7.07 -31.344 -21.172 1 84 126 GLN B O 1
ATOM 6520 N N . GLN B 1 127 ? -8.211 -31.094 -19.328 1 88.56 127 GLN B N 1
ATOM 6521 C CA . GLN B 1 127 ? -7.484 -32.188 -18.672 1 88.56 127 GLN B CA 1
ATOM 6522 C C . GLN B 1 127 ? -8.367 -33.406 -18.5 1 88.56 127 GLN B C 1
ATOM 6524 O O . GLN B 1 127 ? -7.887 -34.469 -18.141 1 88.56 127 GLN B O 1
ATOM 6529 N N . GLY B 1 128 ? -9.609 -33.312 -18.781 1 92.81 128 GLY B N 1
ATOM 6530 C CA . GLY B 1 128 ? -10.516 -34.438 -18.688 1 92.81 128 GLY B CA 1
ATOM 6531 C C . GLY B 1 128 ? -10.453 -35.344 -19.906 1 92.81 128 GLY B C 1
ATOM 6532 O O . GLY B 1 128 ? -10.25 -34.875 -21.031 1 92.81 128 GLY B O 1
ATOM 6533 N N . SER B 1 129 ? -10.648 -36.656 -19.656 1 93 129 SER B N 1
ATOM 6534 C CA . SER B 1 129 ? -10.836 -37.562 -20.766 1 93 129 SER B CA 1
ATOM 6535 C C . SER B 1 129 ? -12.109 -37.25 -21.531 1 93 129 SER B C 1
ATOM 6537 O O . SER B 1 129 ? -12.938 -36.469 -21.078 1 93 129 SER B O 1
ATOM 6539 N N . ASP B 1 130 ? -12.273 -37.875 -22.656 1 95.88 130 ASP B N 1
ATOM 6540 C CA . ASP B 1 130 ? -13.477 -37.656 -23.469 1 95.88 130 ASP B CA 1
ATOM 6541 C C . ASP B 1 130 ? -14.734 -38.031 -22.688 1 95.88 130 ASP B C 1
ATOM 6543 O O . ASP B 1 130 ? -15.734 -37.312 -22.734 1 95.88 130 ASP B O 1
ATOM 6547 N N . ALA B 1 131 ? -14.633 -39.125 -22.016 1 96.38 131 ALA B N 1
ATOM 6548 C CA . ALA B 1 131 ? -15.773 -39.562 -21.219 1 96.38 131 ALA B CA 1
ATOM 6549 C C . ALA B 1 131 ? -16.078 -38.594 -20.094 1 96.38 131 ALA B C 1
ATOM 6551 O O . ALA B 1 131 ? -17.234 -38.312 -19.797 1 96.38 131 ALA B O 1
ATOM 6552 N N . GLN B 1 132 ? -15.07 -38.125 -19.438 1 96.5 132 GLN B N 1
ATOM 6553 C CA . GLN B 1 132 ? -15.242 -37.156 -18.359 1 96.5 132 GLN B CA 1
ATOM 6554 C C . GLN B 1 132 ? -15.812 -35.844 -18.891 1 96.5 132 GLN B C 1
ATOM 6556 O O . GLN B 1 132 ? -16.703 -35.25 -18.266 1 96.5 132 GLN B O 1
ATOM 6561 N N . ARG B 1 133 ? -15.32 -35.344 -19.969 1 96.88 133 ARG B N 1
ATOM 6562 C CA . ARG B 1 133 ? -15.836 -34.094 -20.578 1 96.88 133 ARG B CA 1
ATOM 6563 C C . ARG B 1 133 ? -17.312 -34.25 -20.922 1 96.88 133 ARG B C 1
ATOM 6565 O O . ARG B 1 133 ? -18.109 -33.344 -20.672 1 96.88 133 ARG B O 1
ATOM 6572 N N . ALA B 1 134 ? -17.594 -35.375 -21.484 1 97.31 134 ALA B N 1
ATOM 6573 C CA . ALA B 1 134 ? -18.984 -35.625 -21.859 1 97.31 134 ALA B CA 1
ATOM 6574 C C . ALA B 1 134 ? -19.906 -35.625 -20.641 1 97.31 134 ALA B C 1
ATOM 6576 O O . ALA B 1 134 ? -21.047 -35.188 -20.719 1 97.31 134 ALA B O 1
ATOM 6577 N N . ARG B 1 135 ? -19.391 -36.031 -19.594 1 95.88 135 ARG B N 1
ATOM 6578 C CA . ARG B 1 135 ? -20.172 -36.125 -18.375 1 95.88 135 ARG B CA 1
ATOM 6579 C C . ARG B 1 135 ? -20.281 -34.75 -17.688 1 95.88 135 ARG B C 1
ATOM 6581 O O . ARG B 1 135 ? -21.359 -34.375 -17.219 1 95.88 135 ARG B O 1
ATOM 6588 N N . TRP B 1 136 ? -19.172 -34.062 -17.547 1 96.69 136 TRP B N 1
ATOM 6589 C CA . TRP B 1 136 ? -19.094 -32.938 -16.609 1 96.69 136 TRP B CA 1
ATOM 6590 C C . TRP B 1 136 ? -19.344 -31.609 -17.328 1 96.69 136 TRP B C 1
ATOM 6592 O O . TRP B 1 136 ? -20.016 -30.719 -16.797 1 96.69 136 TRP B O 1
ATOM 6602 N N . VAL B 1 137 ? -18.859 -31.375 -18.531 1 96.81 137 VAL B N 1
ATOM 6603 C CA . VAL B 1 137 ? -18.797 -30.062 -19.172 1 96.81 137 VAL B CA 1
ATOM 6604 C C . VAL B 1 137 ? -20.219 -29.516 -19.359 1 96.81 137 VAL B C 1
ATOM 6606 O O . VAL B 1 137 ? -20.484 -28.359 -19.016 1 96.81 137 VAL B O 1
ATOM 6609 N N . PRO B 1 138 ? -21.188 -30.344 -19.891 1 97.06 138 PRO B N 1
ATOM 6610 C CA . PRO B 1 138 ? -22.531 -29.781 -20.031 1 97.06 138 PRO B CA 1
ATOM 6611 C C . PRO B 1 138 ? -23.141 -29.344 -18.703 1 97.06 138 PRO B C 1
ATOM 6613 O O . PRO B 1 138 ? -23.812 -28.312 -18.656 1 97.06 138 PRO B O 1
ATOM 6616 N N . ARG B 1 139 ? -22.891 -30.047 -17.656 1 96.81 139 ARG B N 1
ATOM 6617 C CA . ARG B 1 139 ? -23.422 -29.719 -16.328 1 96.81 139 ARG B CA 1
ATOM 6618 C C . ARG B 1 139 ? -22.766 -28.469 -15.773 1 96.81 139 ARG B C 1
ATOM 6620 O O . ARG B 1 139 ? -23.406 -27.672 -15.078 1 96.81 139 ARG B O 1
ATOM 6627 N N . ILE B 1 140 ? -21.469 -28.328 -16.031 1 97.44 140 ILE B N 1
ATOM 6628 C CA . ILE B 1 140 ? -20.719 -27.141 -15.609 1 97.44 140 ILE B CA 1
ATOM 6629 C C . ILE B 1 140 ? -21.25 -25.906 -16.359 1 97.44 140 ILE B C 1
ATOM 6631 O O . ILE B 1 140 ? -21.484 -24.859 -15.75 1 97.44 140 ILE B O 1
ATOM 6635 N N . GLU B 1 141 ? -21.516 -26.031 -17.625 1 95.56 141 GLU B N 1
ATOM 6636 C CA . GLU B 1 141 ? -21.984 -24.922 -18.469 1 95.56 141 GLU B CA 1
ATOM 6637 C C . GLU B 1 141 ? -23.391 -24.484 -18.062 1 95.56 141 GLU B C 1
ATOM 6639 O O . GLU B 1 141 ? -23.719 -23.297 -18.141 1 95.56 141 GLU B O 1
ATOM 6644 N N . ARG B 1 142 ? -24.141 -25.453 -17.562 1 95.56 142 ARG B N 1
ATOM 6645 C CA . ARG B 1 142 ? -25.5 -25.156 -17.141 1 95.56 142 ARG B CA 1
ATOM 6646 C C . ARG B 1 142 ? -25.531 -24.703 -15.68 1 95.56 142 ARG B C 1
ATOM 6648 O O . ARG B 1 142 ? -26.594 -24.406 -15.133 1 95.56 142 ARG B O 1
ATOM 6655 N N . TRP B 1 143 ? -24.406 -24.641 -15.031 1 96.62 143 TRP B N 1
ATOM 6656 C CA . TRP B 1 143 ? -24.203 -24.219 -13.641 1 96.62 143 TRP B CA 1
ATOM 6657 C C . TRP B 1 143 ? -24.984 -25.125 -12.688 1 96.62 143 TRP B C 1
ATOM 6659 O O . TRP B 1 143 ? -25.422 -24.688 -11.625 1 96.62 143 TRP B O 1
ATOM 6669 N N . GLU B 1 144 ? -25.172 -26.375 -13.188 1 95.75 144 GLU B N 1
ATOM 6670 C CA . GLU B 1 144 ? -25.641 -27.406 -12.266 1 95.75 144 GLU B CA 1
ATOM 6671 C C . GLU B 1 144 ? -24.562 -27.766 -11.25 1 95.75 144 GLU B C 1
ATOM 6673 O O . GLU B 1 144 ? -24.875 -28.203 -10.141 1 95.75 144 GLU B O 1
ATOM 6678 N N . ILE B 1 145 ? -23.438 -27.625 -11.75 1 96.12 145 ILE B N 1
ATOM 6679 C CA . ILE B 1 145 ? -22.219 -27.781 -10.945 1 96.12 145 ILE B CA 1
ATOM 6680 C C . ILE B 1 145 ? -21.453 -26.469 -10.906 1 96.12 145 ILE B C 1
ATOM 6682 O O . ILE B 1 145 ? -21.219 -25.844 -11.945 1 96.12 145 ILE B O 1
ATOM 6686 N N . ILE B 1 146 ? -21.203 -26.047 -9.719 1 97.88 146 ILE B N 1
ATOM 6687 C CA . ILE B 1 146 ? -20.328 -24.891 -9.516 1 97.88 146 ILE B CA 1
ATOM 6688 C C . ILE B 1 146 ? -18.984 -25.359 -8.938 1 97.88 146 ILE B C 1
ATOM 6690 O O . ILE B 1 146 ? -18.953 -25.984 -7.879 1 97.88 146 ILE B O 1
ATOM 6694 N N . GLY B 1 147 ? -17.953 -24.984 -9.641 1 97.81 147 GLY B N 1
ATOM 6695 C CA . GLY B 1 147 ? -16.688 -25.609 -9.289 1 97.81 147 GLY B CA 1
ATOM 6696 C C . GLY B 1 147 ? -15.641 -24.609 -8.852 1 97.81 147 GLY B C 1
ATOM 6697 O O . GLY B 1 147 ? -15.695 -23.438 -9.227 1 97.81 147 GLY B O 1
ATOM 6698 N N . ALA B 1 148 ? -14.711 -25.078 -8.016 1 97.62 148 ALA B N 1
ATOM 6699 C CA . ALA B 1 148 ? -13.492 -24.375 -7.605 1 97.62 148 ALA B CA 1
ATOM 6700 C C . ALA B 1 148 ? -12.25 -25.172 -8.008 1 97.62 148 ALA B C 1
ATOM 6702 O O . ALA B 1 148 ? -12.352 -26.266 -8.555 1 97.62 148 ALA B O 1
ATOM 6703 N N . TYR B 1 149 ? -11.117 -24.562 -7.906 1 96.25 149 TYR B N 1
ATOM 6704 C CA . TYR B 1 149 ? -9.82 -25.172 -8.148 1 96.25 149 TYR B CA 1
ATOM 6705 C C . TYR B 1 149 ? -8.938 -25.094 -6.914 1 96.25 149 TYR B C 1
ATOM 6707 O O . TYR B 1 149 ? -8.516 -24 -6.523 1 96.25 149 TYR B O 1
ATOM 6715 N N . ALA B 1 150 ? -8.641 -26.234 -6.312 1 97 150 ALA B N 1
ATOM 6716 C CA . ALA B 1 150 ? -7.961 -26.25 -5.02 1 97 150 ALA B CA 1
ATOM 6717 C C . ALA B 1 150 ? -6.59 -26.906 -5.129 1 97 150 ALA B C 1
ATOM 6719 O O . ALA B 1 150 ? -6.465 -28.125 -5.008 1 97 150 ALA B O 1
ATOM 6720 N N . GLN B 1 151 ? -5.562 -26.109 -5.27 1 95.31 151 GLN B N 1
ATOM 6721 C CA . GLN B 1 151 ? -4.191 -26.594 -5.367 1 95.31 151 GLN B CA 1
ATOM 6722 C C . GLN B 1 151 ? -3.361 -26.156 -4.164 1 95.31 151 GLN B C 1
ATOM 6724 O O . GLN B 1 151 ? -2.791 -26.984 -3.457 1 95.31 151 GLN B O 1
ATOM 6729 N N . THR B 1 152 ? -3.365 -24.891 -3.834 1 95.75 152 THR B N 1
ATOM 6730 C CA . THR B 1 152 ? -2.561 -24.297 -2.77 1 95.75 152 THR B CA 1
ATOM 6731 C C . THR B 1 152 ? -2.973 -24.859 -1.41 1 95.75 152 THR B C 1
ATOM 6733 O O . THR B 1 152 ? -4.16 -25.062 -1.155 1 95.75 152 THR B O 1
ATOM 6736 N N . GLU B 1 153 ? -2.012 -25.125 -0.609 1 97.69 153 GLU B N 1
ATOM 6737 C CA . GLU B 1 153 ? -2.262 -25.609 0.745 1 97.69 153 GLU B CA 1
ATOM 6738 C C . GLU B 1 153 ? -1.737 -24.625 1.788 1 97.69 153 GLU B C 1
ATOM 6740 O O . GLU B 1 153 ? -0.97 -23.719 1.463 1 97.69 153 GLU B O 1
ATOM 6745 N N . LEU B 1 154 ? -2.189 -24.797 3 1 97.5 154 LEU B N 1
ATOM 6746 C CA . LEU B 1 154 ? -1.794 -23.984 4.141 1 97.5 154 LEU B CA 1
ATOM 6747 C C . LEU B 1 154 ? -0.278 -23.969 4.305 1 97.5 154 LEU B C 1
ATOM 6749 O O . LEU B 1 154 ? 0.314 -22.938 4.594 1 97.5 154 LEU B O 1
ATOM 6753 N N . GLY B 1 155 ? 0.296 -25.109 4.039 1 96 155 GLY B N 1
ATOM 6754 C CA . GLY B 1 155 ? 1.73 -25.234 4.238 1 96 155 GLY B CA 1
ATOM 6755 C C . GLY B 1 155 ? 2.529 -25.062 2.959 1 96 155 GLY B C 1
ATOM 6756 O O . GLY B 1 155 ? 3.742 -24.844 3.004 1 96 155 GLY B O 1
ATOM 6757 N N . HIS B 1 156 ? 1.925 -25.172 1.796 1 93.31 156 HIS B N 1
ATOM 6758 C CA . HIS B 1 156 ? 2.639 -25.109 0.525 1 93.31 156 HIS B CA 1
ATOM 6759 C C . HIS B 1 156 ? 1.897 -24.25 -0.482 1 93.31 156 HIS B C 1
ATOM 6761 O O . HIS B 1 156 ? 0.745 -24.516 -0.822 1 93.31 156 HIS B O 1
ATOM 6767 N N . GLY B 1 157 ? 2.561 -23.219 -0.965 1 89.06 157 GLY B N 1
ATOM 6768 C CA . GLY B 1 157 ? 2.025 -22.328 -1.987 1 89.06 157 GLY B CA 1
ATOM 6769 C C . GLY B 1 157 ? 2.73 -22.469 -3.324 1 89.06 157 GLY B C 1
ATOM 6770 O O . GLY B 1 157 ? 2.379 -23.328 -4.133 1 89.06 157 GLY B O 1
ATOM 6771 N N . SER B 1 158 ? 3.885 -21.938 -3.461 1 84.81 158 SER B N 1
ATOM 6772 C CA . SER B 1 158 ? 4.652 -21.969 -4.703 1 84.81 158 SER B CA 1
ATOM 6773 C C . SER B 1 158 ? 5.211 -23.359 -4.977 1 84.81 158 SER B C 1
ATOM 6775 O O . SER B 1 158 ? 5.422 -23.734 -6.129 1 84.81 158 SER B O 1
ATOM 6777 N N . ASN B 1 159 ? 5.48 -24.078 -3.961 1 90.44 159 ASN B N 1
ATOM 6778 C CA . ASN B 1 159 ? 6 -25.438 -4.121 1 90.44 159 ASN B CA 1
ATOM 6779 C C . ASN B 1 159 ? 4.871 -26.453 -4.281 1 90.44 159 ASN B C 1
ATOM 6781 O O . ASN B 1 159 ? 4.629 -27.266 -3.387 1 90.44 159 ASN B O 1
ATOM 6785 N N . VAL B 1 160 ? 4.383 -26.562 -5.43 1 89.06 160 VAL B N 1
ATOM 6786 C CA . VAL B 1 160 ? 3.262 -27.453 -5.723 1 89.06 160 VAL B CA 1
ATOM 6787 C C . VAL B 1 160 ? 3.697 -28.906 -5.559 1 89.06 160 VAL B C 1
ATOM 6789 O O . VAL B 1 160 ? 2.908 -29.75 -5.133 1 89.06 160 VAL B O 1
ATOM 6792 N N . ARG B 1 161 ? 4.938 -29.109 -5.855 1 90.75 161 ARG B N 1
ATOM 6793 C CA . ARG B 1 161 ? 5.441 -30.484 -5.762 1 90.75 161 ARG B CA 1
ATOM 6794 C C . ARG B 1 161 ? 5.457 -30.953 -4.312 1 90.75 161 ARG B C 1
ATOM 6796 O O . ARG B 1 161 ? 5.48 -32.156 -4.055 1 90.75 161 ARG B O 1
ATOM 6803 N N . GLY B 1 162 ? 5.387 -30.031 -3.402 1 92.69 162 GLY B N 1
ATOM 6804 C CA . GLY B 1 162 ? 5.492 -30.375 -1.992 1 92.69 162 GLY B CA 1
ATOM 6805 C C . GLY B 1 162 ? 4.148 -30.453 -1.294 1 92.69 162 GLY B C 1
ATOM 6806 O O . GLY B 1 162 ? 4.086 -30.641 -0.077 1 92.69 162 GLY B O 1
ATOM 6807 N N . ILE B 1 163 ? 3.01 -30.391 -1.998 1 96.38 163 ILE B N 1
ATOM 6808 C CA . ILE B 1 163 ? 1.701 -30.453 -1.354 1 96.38 163 ILE B CA 1
ATOM 6809 C C . ILE B 1 163 ? 1.549 -31.766 -0.611 1 96.38 163 ILE B C 1
ATOM 6811 O O . ILE B 1 163 ? 2.225 -32.75 -0.932 1 96.38 163 ILE B O 1
ATOM 6815 N N . GLU B 1 164 ? 0.626 -31.812 0.394 1 97.69 164 GLU B N 1
ATOM 6816 C CA . GLU B 1 164 ? 0.609 -32.906 1.346 1 97.69 164 GLU B CA 1
ATOM 6817 C C . GLU B 1 164 ? -0.634 -33.781 1.161 1 97.69 164 GLU B C 1
ATOM 6819 O O . GLU B 1 164 ? -0.646 -34.969 1.552 1 97.69 164 GLU B O 1
ATOM 6824 N N . LEU B 1 165 ? -1.705 -33.219 0.599 1 98.62 165 LEU B N 1
ATOM 6825 C CA . LEU B 1 165 ? -2.896 -34.031 0.372 1 98.62 165 LEU B CA 1
ATOM 6826 C C . LEU B 1 165 ? -2.562 -35.281 -0.465 1 98.62 165 LEU B C 1
ATOM 6828 O O . LEU B 1 165 ? -1.871 -35.156 -1.48 1 98.62 165 LEU B O 1
ATOM 6832 N N . GLU B 1 166 ? -3.088 -36.406 -0.018 1 98.44 166 GLU B N 1
ATOM 6833 C CA . GLU B 1 166 ? -2.826 -37.688 -0.718 1 98.44 166 GLU B CA 1
ATOM 6834 C C . GLU B 1 166 ? -4.098 -38.219 -1.35 1 98.44 166 GLU B C 1
ATOM 6836 O O . GLU B 1 166 ? -5.191 -38.094 -0.795 1 98.44 166 GLU B O 1
ATOM 6841 N N . ALA B 1 167 ? -3.914 -38.781 -2.479 1 98.62 167 ALA B N 1
ATOM 6842 C CA . ALA B 1 167 ? -4.914 -39.625 -3.102 1 98.62 167 ALA B CA 1
ATOM 6843 C C . ALA B 1 167 ? -4.387 -41.062 -3.277 1 98.62 167 ALA B C 1
ATOM 6845 O O . ALA B 1 167 ? -3.705 -41.344 -4.262 1 98.62 167 ALA B O 1
ATOM 6846 N N . ARG B 1 168 ? -4.789 -41.969 -2.406 1 97.69 168 ARG B N 1
ATOM 6847 C CA . ARG B 1 168 ? -4.32 -43.344 -2.438 1 97.69 168 ARG B CA 1
ATOM 6848 C C . ARG B 1 168 ? -5.262 -44.219 -3.256 1 97.69 168 ARG B C 1
ATOM 6850 O O . ARG B 1 168 ? -6.477 -44.188 -3.053 1 97.69 168 ARG B O 1
ATOM 6857 N N . TRP B 1 169 ? -4.676 -44.938 -4.168 1 97.31 169 TRP B N 1
ATOM 6858 C CA . TRP B 1 169 ? -5.461 -45.875 -4.957 1 97.31 169 TRP B CA 1
ATOM 6859 C C . TRP B 1 169 ? -5.773 -47.156 -4.152 1 97.31 169 TRP B C 1
ATOM 6861 O O . TRP B 1 169 ? -4.879 -47.75 -3.553 1 97.31 169 TRP B O 1
ATOM 6871 N N . ASP B 1 170 ? -7.031 -47.5 -4.09 1 95.12 170 ASP B N 1
ATOM 6872 C CA . ASP B 1 170 ? -7.488 -48.75 -3.508 1 95.12 170 ASP B CA 1
ATOM 6873 C C . ASP B 1 170 ? -7.895 -49.75 -4.598 1 95.12 170 ASP B C 1
ATOM 6875 O O . ASP B 1 170 ? -9.008 -49.656 -5.129 1 95.12 170 ASP B O 1
ATOM 6879 N N . PRO B 1 171 ? -7.098 -50.719 -4.883 1 92.5 171 PRO B N 1
ATOM 6880 C CA . PRO B 1 171 ? -7.398 -51.656 -5.973 1 92.5 171 PRO B CA 1
ATOM 6881 C C . PRO B 1 171 ? -8.633 -52.5 -5.688 1 92.5 171 PRO B C 1
ATOM 6883 O O . PRO B 1 171 ? -9.273 -53 -6.617 1 92.5 171 PRO B O 1
ATOM 6886 N N . GLU B 1 172 ? -8.945 -52.719 -4.48 1 92.88 172 GLU B N 1
ATOM 6887 C CA . GLU B 1 172 ? -10.07 -53.562 -4.117 1 92.88 172 GLU B CA 1
ATOM 6888 C C . GLU B 1 172 ? -11.398 -52.938 -4.512 1 92.88 172 GLU B C 1
ATOM 6890 O O . GLU B 1 172 ? -12.266 -53.594 -5.094 1 92.88 172 GLU B O 1
ATOM 6895 N N . THR B 1 173 ? -11.531 -51.656 -4.234 1 94.75 173 THR B N 1
ATOM 6896 C CA . THR B 1 173 ? -12.789 -50.969 -4.52 1 94.75 173 THR B CA 1
ATOM 6897 C C . THR B 1 173 ? -12.688 -50.156 -5.809 1 94.75 173 THR B C 1
ATOM 6899 O O . THR B 1 173 ? -13.695 -49.688 -6.324 1 94.75 173 THR B O 1
ATOM 6902 N N . ARG B 1 174 ? -11.523 -50.031 -6.328 1 96.06 174 ARG B N 1
ATOM 6903 C CA . ARG B 1 174 ? -11.242 -49.219 -7.52 1 96.06 174 ARG B CA 1
ATOM 6904 C C . ARG B 1 174 ? -11.672 -47.781 -7.32 1 96.06 174 ARG B C 1
ATOM 6906 O O . ARG B 1 174 ? -12.391 -47.219 -8.148 1 96.06 174 ARG B O 1
ATOM 6913 N N . GLU B 1 175 ? -11.242 -47.281 -6.168 1 97.75 175 GLU B N 1
ATOM 6914 C CA . GLU B 1 175 ? -11.492 -45.906 -5.777 1 97.75 175 GLU B CA 1
ATOM 6915 C C . GLU B 1 175 ? -10.219 -45.219 -5.27 1 97.75 175 GLU B C 1
ATOM 6917 O O . GLU B 1 175 ? -9.242 -45.906 -4.941 1 97.75 175 GLU B O 1
ATOM 6922 N N . PHE B 1 176 ? -10.195 -43.938 -5.316 1 98.31 176 PHE B N 1
ATOM 6923 C CA . PHE B 1 176 ? -9.148 -43.188 -4.66 1 98.31 176 PHE B CA 1
ATOM 6924 C C . PHE B 1 176 ? -9.602 -42.688 -3.287 1 98.31 176 PHE B C 1
ATOM 6926 O O . PHE B 1 176 ? -10.766 -42.344 -3.104 1 98.31 176 PHE B O 1
ATOM 6933 N N . ILE B 1 177 ? -8.734 -42.719 -2.334 1 98.31 177 ILE B N 1
ATOM 6934 C CA . ILE B 1 177 ? -9 -42.219 -0.988 1 98.31 177 ILE B CA 1
ATOM 6935 C C . ILE B 1 177 ? -8.195 -40.938 -0.737 1 98.31 177 ILE B C 1
ATOM 6937 O O . ILE B 1 177 ? -6.969 -41 -0.602 1 98.31 177 ILE B O 1
ATOM 6941 N N . LEU B 1 178 ? -8.844 -39.781 -0.675 1 98.81 178 LEU B N 1
ATOM 6942 C CA . LEU B 1 178 ? -8.203 -38.5 -0.376 1 98.81 178 LEU B CA 1
ATOM 6943 C C . LEU B 1 178 ? -8.078 -38.312 1.13 1 98.81 178 LEU B C 1
ATOM 6945 O O . LEU B 1 178 ? -9.047 -38.5 1.866 1 98.81 178 LEU B O 1
ATOM 6949 N N . HIS B 1 179 ? -6.855 -38 1.58 1 98.56 179 HIS B N 1
ATOM 6950 C CA . HIS B 1 179 ? -6.609 -37.812 3.006 1 98.56 179 HIS B CA 1
ATOM 6951 C C . HIS B 1 179 ? -5.59 -36.688 3.25 1 98.56 179 HIS B C 1
ATOM 6953 O O . HIS B 1 179 ? -4.531 -36.656 2.617 1 98.56 179 HIS B O 1
ATOM 6959 N N . SER B 1 180 ? -5.941 -35.75 4.094 1 98.56 180 SER B N 1
ATOM 6960 C CA . SER B 1 180 ? -5.023 -34.719 4.598 1 98.56 180 SER B CA 1
ATOM 6961 C C . SER B 1 180 ? -4.316 -35.219 5.863 1 98.56 180 SER B C 1
ATOM 6963 O O . SER B 1 180 ? -4.891 -35.156 6.953 1 98.56 180 SER B O 1
ATOM 6965 N N . PRO B 1 181 ? -3.059 -35.5 5.742 1 97.56 181 PRO B N 1
ATOM 6966 C CA . PRO B 1 181 ? -2.395 -36.125 6.883 1 97.56 181 PRO B CA 1
ATOM 6967 C C . PRO B 1 181 ? -2.072 -35.156 8 1 97.56 181 PRO B C 1
ATOM 6969 O O . PRO B 1 181 ? -1.942 -35.562 9.164 1 97.56 181 PRO B O 1
ATOM 6972 N N . HIS B 1 182 ? -1.87 -33.906 7.66 1 98 182 HIS B N 1
ATOM 6973 C CA . HIS B 1 182 ? -1.515 -32.844 8.602 1 98 182 HIS B CA 1
ATOM 6974 C C . HIS B 1 182 ? -2.412 -31.641 8.422 1 98 182 HIS B C 1
ATOM 6976 O O . HIS B 1 182 ? -3.104 -31.516 7.41 1 98 182 HIS B O 1
ATOM 6982 N N . LEU B 1 183 ? -2.402 -30.75 9.391 1 97.88 183 LEU B N 1
ATOM 6983 C CA . LEU B 1 183 ? -3.117 -29.484 9.281 1 97.88 183 LEU B CA 1
ATOM 6984 C C . LEU B 1 183 ? -2.611 -28.672 8.086 1 97.88 183 LEU B C 1
ATOM 6986 O O . LEU B 1 183 ? -3.393 -28 7.414 1 97.88 183 LEU B O 1
ATOM 6990 N N . THR B 1 184 ? -1.321 -28.734 7.836 1 98 184 THR B N 1
ATOM 6991 C CA . THR B 1 184 ? -0.683 -27.969 6.773 1 98 184 THR B CA 1
ATOM 6992 C C . THR B 1 184 ? -1.113 -28.484 5.402 1 98 184 THR B C 1
ATOM 6994 O O . THR B 1 184 ? -0.887 -27.828 4.387 1 98 184 THR B O 1
ATOM 6997 N N . ALA B 1 185 ? -1.809 -29.625 5.328 1 98.38 185 ALA B N 1
ATOM 6998 C CA . ALA B 1 185 ? -2.334 -30.172 4.082 1 98.38 185 ALA B CA 1
ATOM 6999 C C . ALA B 1 185 ? -3.658 -29.516 3.707 1 98.38 185 ALA B C 1
ATOM 7001 O O . ALA B 1 185 ? -4.195 -29.75 2.625 1 98.38 185 ALA B O 1
ATOM 7002 N N . SER B 1 186 ? -4.125 -28.703 4.586 1 98.44 186 SER B N 1
ATOM 7003 C CA . SER B 1 186 ? -5.363 -27.984 4.293 1 98.44 186 SER B CA 1
ATOM 7004 C C . SER B 1 186 ? -5.234 -27.172 3.012 1 98.44 186 SER B C 1
ATOM 7006 O O . SER B 1 186 ? -4.344 -26.328 2.896 1 98.44 186 SER B O 1
ATOM 7008 N N . LYS B 1 187 ? -6.156 -27.531 2.031 1 98.25 187 LYS B N 1
ATOM 7009 C CA . LYS B 1 187 ? -6.258 -26.562 0.946 1 98.25 187 LYS B CA 1
ATOM 7010 C C . LYS B 1 187 ? -6.57 -25.172 1.485 1 98.25 187 LYS B C 1
ATOM 7012 O O . LYS B 1 187 ? -7.281 -25.031 2.482 1 98.25 187 LYS B O 1
ATOM 7017 N N . TRP B 1 188 ? -5.977 -24.203 0.814 1 97.81 188 TRP B N 1
ATOM 7018 C CA . TRP B 1 188 ? -6.059 -22.844 1.358 1 97.81 188 TRP B CA 1
ATOM 7019 C C . TRP B 1 188 ? -5.992 -21.812 0.246 1 97.81 188 TRP B C 1
ATOM 7021 O O . TRP B 1 188 ? -5.211 -21.953 -0.698 1 97.81 188 TRP B O 1
ATOM 7031 N N . TRP B 1 189 ? -6.914 -20.688 0.256 1 96.5 189 TRP B N 1
ATOM 7032 C CA . TRP B 1 189 ? -6.902 -19.516 -0.612 1 96.5 189 TRP B CA 1
ATOM 7033 C C . TRP B 1 189 ? -7.75 -19.75 -1.855 1 96.5 189 TRP B C 1
ATOM 7035 O O . TRP B 1 189 ? -7.938 -18.828 -2.668 1 96.5 189 TRP B O 1
ATOM 7045 N N . ASN B 1 190 ? -8.242 -20.875 -2.062 1 95.44 190 ASN B N 1
ATOM 7046 C CA . ASN B 1 190 ? -8.938 -21.188 -3.307 1 95.44 190 ASN B CA 1
ATOM 7047 C C . ASN B 1 190 ? -10.297 -20.5 -3.381 1 95.44 190 ASN B C 1
ATOM 7049 O O . ASN B 1 190 ? -11.164 -20.734 -2.533 1 95.44 190 ASN B O 1
ATOM 7053 N N . GLY B 1 191 ? -10.461 -19.719 -4.41 1 96.56 191 GLY B N 1
ATOM 7054 C CA . GLY B 1 191 ? -11.68 -18.938 -4.566 1 96.56 191 GLY B CA 1
ATOM 7055 C C . GLY B 1 191 ? -12.891 -19.797 -4.902 1 96.56 191 GLY B C 1
ATOM 7056 O O . GLY B 1 191 ? -12.758 -20.859 -5.504 1 96.56 191 GLY B O 1
ATOM 7057 N N . THR B 1 192 ? -14.078 -19.312 -4.609 1 98.12 192 THR B N 1
ATOM 7058 C CA . THR B 1 192 ? -15.367 -19.938 -4.887 1 98.12 192 THR B CA 1
ATOM 7059 C C . THR B 1 192 ? -15.586 -21.141 -3.975 1 98.12 192 THR B C 1
ATOM 7061 O O . THR B 1 192 ? -16.719 -21.578 -3.777 1 98.12 192 THR B O 1
ATOM 7064 N N . MET B 1 193 ? -14.609 -21.625 -3.277 1 98.25 193 MET B N 1
ATOM 7065 C CA . MET B 1 193 ? -14.625 -22.891 -2.561 1 98.25 193 MET B CA 1
ATOM 7066 C C . MET B 1 193 ? -15.234 -22.734 -1.171 1 98.25 193 MET B C 1
ATOM 7068 O O . MET B 1 193 ? -15.859 -23.656 -0.647 1 98.25 193 MET B O 1
ATOM 7072 N N . GLY B 1 194 ? -15.07 -21.609 -0.577 1 98.31 194 GLY B N 1
ATOM 7073 C CA . GLY B 1 194 ? -15.422 -21.438 0.824 1 98.31 194 GLY B CA 1
ATOM 7074 C C . GLY B 1 194 ? -16.891 -21.703 1.116 1 98.31 194 GLY B C 1
ATOM 7075 O O . GLY B 1 194 ? -17.219 -22.484 2.008 1 98.31 194 GLY B O 1
ATOM 7076 N N . ARG B 1 195 ? -17.719 -21.109 0.3 1 97.94 195 ARG B N 1
ATOM 7077 C CA . ARG B 1 195 ? -19.141 -21.234 0.638 1 97.94 195 ARG B CA 1
ATOM 7078 C C . ARG B 1 195 ? -19.984 -21.438 -0.612 1 97.94 195 ARG B C 1
ATOM 7080 O O . ARG B 1 195 ? -21.172 -21.766 -0.517 1 97.94 195 ARG B O 1
ATOM 7087 N N . THR B 1 196 ? -19.422 -21.344 -1.816 1 98.44 196 THR B N 1
ATOM 7088 C CA . THR B 1 196 ? -20.219 -21.25 -3.033 1 98.44 196 THR B CA 1
ATOM 7089 C C . THR B 1 196 ? -20.172 -22.562 -3.811 1 98.44 196 THR B C 1
ATOM 7091 O O . THR B 1 196 ? -21.219 -23.094 -4.207 1 98.44 196 THR B O 1
ATOM 7094 N N . ALA B 1 197 ? -19.109 -23.188 -3.947 1 98.5 197 ALA B N 1
ATOM 7095 C CA . ALA B 1 197 ? -18.891 -24.297 -4.867 1 98.5 197 ALA B CA 1
ATOM 7096 C C . ALA B 1 197 ? -19.547 -25.578 -4.359 1 98.5 197 ALA B C 1
ATOM 7098 O O . ALA B 1 197 ? -19.609 -25.812 -3.152 1 98.5 197 ALA B O 1
ATOM 7099 N N . THR B 1 198 ? -20 -26.391 -5.309 1 98.25 198 THR B N 1
ATOM 7100 C CA . THR B 1 198 ? -20.516 -27.719 -5.012 1 98.25 198 THR B CA 1
ATOM 7101 C C . THR B 1 198 ? -19.438 -28.781 -5.277 1 98.25 198 THR B C 1
ATOM 7103 O O . THR B 1 198 ? -19.484 -29.875 -4.715 1 98.25 198 THR B O 1
ATOM 7106 N N . HIS B 1 199 ? -18.562 -28.438 -6.176 1 98.25 199 HIS B N 1
ATOM 7107 C CA . HIS B 1 199 ? -17.453 -29.312 -6.559 1 98.25 199 HIS B CA 1
ATOM 7108 C C . HIS B 1 199 ? -16.125 -28.578 -6.559 1 98.25 199 HIS B C 1
ATOM 7110 O O . HIS B 1 199 ? -16.109 -27.344 -6.602 1 98.25 199 HIS B O 1
ATOM 7116 N N . ALA B 1 200 ? -15.055 -29.312 -6.496 1 98.44 200 ALA B N 1
ATOM 7117 C CA . ALA B 1 200 ? -13.711 -28.75 -6.621 1 98.44 200 ALA B CA 1
ATOM 7118 C C . ALA B 1 200 ? -12.773 -29.703 -7.34 1 98.44 200 ALA B C 1
ATOM 7120 O O . ALA B 1 200 ? -12.93 -30.922 -7.254 1 98.44 200 ALA B O 1
ATOM 7121 N N . ILE B 1 201 ? -11.922 -29.141 -8.102 1 97.94 201 ILE B N 1
ATOM 7122 C CA . ILE B 1 201 ? -10.742 -29.891 -8.516 1 97.94 201 ILE B CA 1
ATOM 7123 C C . ILE B 1 201 ? -9.688 -29.844 -7.414 1 97.94 201 ILE B C 1
ATOM 7125 O O . ILE B 1 201 ? -9.109 -28.781 -7.145 1 97.94 201 ILE B O 1
ATOM 7129 N N . ALA B 1 202 ? -9.469 -30.922 -6.754 1 98.19 202 ALA B N 1
ATOM 7130 C CA . ALA B 1 202 ? -8.453 -31.031 -5.711 1 98.19 202 ALA B CA 1
ATOM 7131 C C . ALA B 1 202 ? -7.164 -31.641 -6.258 1 98.19 202 ALA B C 1
ATOM 7133 O O . ALA B 1 202 ? -7.176 -32.75 -6.793 1 98.19 202 ALA B O 1
ATOM 7134 N N . VAL B 1 203 ? -6.094 -30.922 -6.129 1 97.62 203 VAL B N 1
ATOM 7135 C CA . VAL B 1 203 ? -4.793 -31.453 -6.535 1 97.62 203 VAL B CA 1
ATOM 7136 C C . VAL B 1 203 ? -4.152 -32.219 -5.371 1 97.62 203 VAL B C 1
ATOM 7138 O O . VAL B 1 203 ? -4.016 -31.672 -4.273 1 97.62 203 VAL B O 1
ATOM 7141 N N . ALA B 1 204 ? -3.799 -33.469 -5.602 1 98 204 ALA B N 1
ATOM 7142 C CA . ALA B 1 204 ? -3.279 -34.312 -4.543 1 98 204 ALA B CA 1
ATOM 7143 C C . ALA B 1 204 ? -2.113 -35.156 -5.047 1 98 204 ALA B C 1
ATOM 7145 O O . ALA B 1 204 ? -1.991 -35.406 -6.25 1 98 204 ALA B O 1
ATOM 7146 N N . GLN B 1 205 ? -1.288 -35.594 -4.098 1 97.56 205 GLN B N 1
ATOM 7147 C CA . GLN B 1 205 ? -0.256 -36.562 -4.418 1 97.56 205 GLN B CA 1
ATOM 7148 C C . GLN B 1 205 ? -0.873 -37.906 -4.777 1 97.56 205 GLN B C 1
ATOM 7150 O O . GLN B 1 205 ? -1.493 -38.562 -3.934 1 97.56 205 GLN B O 1
ATOM 7155 N N . LEU B 1 206 ? -0.614 -38.312 -6.051 1 97.62 206 LEU B N 1
ATOM 7156 C CA . LEU B 1 206 ? -1.086 -39.625 -6.434 1 97.62 206 LEU B CA 1
ATOM 7157 C C . LEU B 1 206 ? -0.219 -40.719 -5.809 1 97.62 206 LEU B C 1
ATOM 7159 O O . LEU B 1 206 ? 0.983 -40.781 -6.074 1 97.62 206 LEU B O 1
ATOM 7163 N N . MET B 1 207 ? -0.855 -41.531 -4.961 1 97.62 207 MET B N 1
ATOM 7164 C CA . MET B 1 207 ? -0.167 -42.625 -4.25 1 97.62 207 MET B CA 1
ATOM 7165 C C . MET B 1 207 ? -0.647 -43.969 -4.727 1 97.62 207 MET B C 1
ATOM 7167 O O . MET B 1 207 ? -1.809 -44.344 -4.527 1 97.62 207 MET B O 1
ATOM 7171 N N . LEU B 1 208 ? 0.256 -44.75 -5.297 1 97 208 LEU B N 1
ATOM 7172 C CA . LEU B 1 208 ? -0.089 -46.094 -5.773 1 97 208 LEU B CA 1
ATOM 7173 C C . LEU B 1 208 ? 0.613 -47.156 -4.945 1 97 208 LEU B C 1
ATOM 7175 O O . LEU B 1 208 ? 1.763 -46.969 -4.535 1 97 208 LEU B O 1
ATOM 7179 N N . PRO B 1 209 ? -0.088 -48.25 -4.688 1 95.31 209 PRO B N 1
ATOM 7180 C CA . PRO B 1 209 ? 0.53 -49.312 -3.896 1 95.31 209 PRO B CA 1
ATOM 7181 C C . PRO B 1 209 ? 1.687 -50 -4.625 1 95.31 209 PRO B C 1
ATOM 7183 O O . PRO B 1 209 ? 1.609 -50.219 -5.836 1 95.31 209 PRO B O 1
ATOM 7186 N N . VAL B 1 210 ? 2.674 -50.281 -3.893 1 92.69 210 VAL B N 1
ATOM 7187 C CA . VAL B 1 210 ? 3.842 -50.906 -4.48 1 92.69 210 VAL B CA 1
ATOM 7188 C C . VAL B 1 210 ? 4.043 -52.281 -3.852 1 92.69 210 VAL B C 1
ATOM 7190 O O . VAL B 1 210 ? 4.578 -53.219 -4.492 1 92.69 210 VAL B O 1
ATOM 7193 N N . SER B 1 211 ? 3.852 -52.438 -2.611 1 88.75 211 SER B N 1
ATOM 7194 C CA . SER B 1 211 ? 3.973 -53.719 -1.925 1 88.75 211 SER B CA 1
ATOM 7195 C C . SER B 1 211 ? 3.105 -53.781 -0.67 1 88.75 211 SER B C 1
ATOM 7197 O O . SER B 1 211 ? 2.58 -52.75 -0.24 1 88.75 211 SER B O 1
ATOM 7199 N N . GLY B 1 212 ? 2.891 -54.938 -0.231 1 82.75 212 GLY B N 1
ATOM 7200 C CA . GLY B 1 212 ? 2.119 -55.094 0.99 1 82.75 212 GLY B CA 1
ATOM 7201 C C . GLY B 1 212 ? 0.63 -55.25 0.737 1 82.75 212 GLY B C 1
ATOM 7202 O O . GLY B 1 212 ? 0.186 -55.25 -0.413 1 82.75 212 GLY B O 1
ATOM 7203 N N . LYS B 1 213 ? -0.104 -55.688 1.851 1 78.25 213 LYS B N 1
ATOM 7204 C CA . LYS B 1 213 ? -1.556 -55.844 1.806 1 78.25 213 LYS B CA 1
ATOM 7205 C C . LYS B 1 213 ? -2.213 -55.188 3.018 1 78.25 213 LYS B C 1
ATOM 7207 O O . LYS B 1 213 ? -1.597 -55.062 4.078 1 78.25 213 LYS B O 1
ATOM 7212 N N . GLY B 1 214 ? -3.41 -54.562 2.77 1 78.69 214 GLY B N 1
ATOM 7213 C CA . GLY B 1 214 ? -4.164 -53.969 3.854 1 78.69 214 GLY B CA 1
ATOM 7214 C C . GLY B 1 214 ? -3.445 -52.781 4.5 1 78.69 214 GLY B C 1
ATOM 7215 O O . GLY B 1 214 ? -2.996 -51.875 3.811 1 78.69 214 GLY B O 1
ATOM 7216 N N . ALA B 1 215 ? -3.324 -52.781 5.883 1 77.56 215 ALA B N 1
ATOM 7217 C CA . ALA B 1 215 ? -2.727 -51.719 6.688 1 77.56 215 ALA B CA 1
ATOM 7218 C C . ALA B 1 215 ? -1.221 -51.625 6.453 1 77.56 215 ALA B C 1
ATOM 7220 O O . ALA B 1 215 ? -0.605 -50.594 6.703 1 77.56 215 ALA B O 1
ATOM 7221 N N . GLU B 1 216 ? -0.64 -52.594 5.824 1 86.06 216 GLU B N 1
ATOM 7222 C CA . GLU B 1 216 ? 0.806 -52.656 5.633 1 86.06 216 GLU B CA 1
ATOM 7223 C C . GLU B 1 216 ? 1.189 -52.25 4.207 1 86.06 216 GLU B C 1
ATOM 7225 O O . GLU B 1 216 ? 2.359 -52.344 3.83 1 86.06 216 GLU B O 1
ATOM 7230 N N . THR B 1 217 ? 0.226 -51.812 3.467 1 90.94 217 THR B N 1
ATOM 7231 C CA . THR B 1 217 ? 0.5 -51.438 2.084 1 90.94 217 THR B CA 1
ATOM 7232 C C . THR B 1 217 ? 1.472 -50.281 2.025 1 90.94 217 THR B C 1
ATOM 7234 O O . THR B 1 217 ? 1.275 -49.25 2.707 1 90.94 217 THR B O 1
ATOM 7237 N N . LYS B 1 218 ? 2.531 -50.406 1.289 1 93.94 218 LYS B N 1
ATOM 7238 C CA . LYS B 1 218 ? 3.465 -49.312 1.008 1 93.94 218 LYS B CA 1
ATOM 7239 C C . LYS B 1 218 ? 3.109 -48.594 -0.299 1 93.94 218 LYS B C 1
ATOM 7241 O O . LYS B 1 218 ? 2.777 -49.25 -1.291 1 93.94 218 LYS B O 1
ATOM 7246 N N . TYR B 1 219 ? 3.109 -47.281 -0.208 1 96.25 219 TYR B N 1
ATOM 7247 C CA . TYR B 1 219 ? 2.709 -46.5 -1.364 1 96.25 219 TYR B CA 1
ATOM 7248 C C . TYR B 1 219 ? 3.893 -45.719 -1.933 1 96.25 219 TYR B C 1
ATOM 7250 O O . TYR B 1 219 ? 4.824 -45.375 -1.201 1 96.25 219 TYR B O 1
ATOM 7258 N N . LYS B 1 220 ? 3.85 -45.5 -3.213 1 95.56 220 LYS B N 1
ATOM 7259 C CA . LYS B 1 220 ? 4.77 -44.625 -3.918 1 95.56 220 LYS B CA 1
ATOM 7260 C C . LYS B 1 220 ? 4.027 -43.438 -4.52 1 95.56 220 LYS B C 1
ATOM 7262 O O . LYS B 1 220 ? 2.93 -43.594 -5.055 1 95.56 220 LYS B O 1
ATOM 7267 N N . SER B 1 221 ? 4.637 -42.281 -4.312 1 95.38 221 SER B N 1
ATOM 7268 C CA . SER B 1 221 ? 4.039 -41.062 -4.871 1 95.38 221 SER B CA 1
ATOM 7269 C C . SER B 1 221 ? 4.398 -40.906 -6.344 1 95.38 221 SER B C 1
ATOM 7271 O O . SER B 1 221 ? 5.539 -41.125 -6.738 1 95.38 221 SER B O 1
ATOM 7273 N N . TYR B 1 222 ? 3.486 -40.5 -7.133 1 94.81 222 TYR B N 1
ATOM 7274 C CA . TYR B 1 222 ? 3.697 -40.188 -8.539 1 94.81 222 TYR B CA 1
ATOM 7275 C C . TYR B 1 222 ? 3.506 -38.719 -8.812 1 94.81 222 TYR B C 1
ATOM 7277 O O . TYR B 1 222 ? 3.303 -38.312 -9.953 1 94.81 222 TYR B O 1
ATOM 7285 N N . GLY B 1 223 ? 3.496 -37.906 -7.746 1 94.62 223 GLY B N 1
ATOM 7286 C CA . GLY B 1 223 ? 3.404 -36.438 -7.863 1 94.62 223 GLY B CA 1
ATOM 7287 C C . GLY B 1 223 ? 1.977 -35.938 -7.863 1 94.62 223 GLY B C 1
ATOM 7288 O O . GLY B 1 223 ? 1.033 -36.719 -7.703 1 94.62 223 GLY B O 1
ATOM 7289 N N . PRO B 1 224 ? 1.743 -34.656 -8 1 95.31 224 PRO B N 1
ATOM 7290 C CA . PRO B 1 224 ? 0.418 -34.031 -7.926 1 95.31 224 PRO B CA 1
ATOM 7291 C C . PRO B 1 224 ? -0.445 -34.344 -9.148 1 95.31 224 PRO B C 1
ATOM 7293 O O . PRO B 1 224 ? 0.048 -34.312 -10.281 1 95.31 224 PRO B O 1
ATOM 7296 N N . HIS B 1 225 ? -1.697 -34.656 -8.961 1 94.94 225 HIS B N 1
ATOM 7297 C CA . HIS B 1 225 ? -2.701 -34.906 -9.992 1 94.94 225 HIS B CA 1
ATOM 7298 C C . HIS B 1 225 ? -4.043 -34.281 -9.609 1 94.94 225 HIS B C 1
ATOM 7300 O O . HIS B 1 225 ? -4.352 -34.156 -8.422 1 94.94 225 HIS B O 1
ATOM 7306 N N . PRO B 1 226 ? -4.812 -33.844 -10.586 1 96.25 226 PRO B N 1
ATOM 7307 C CA . PRO B 1 226 ? -6.113 -33.219 -10.312 1 96.25 226 PRO B CA 1
ATOM 7308 C C . PRO B 1 226 ? -7.238 -34.25 -10.188 1 96.25 226 PRO B C 1
ATOM 7310 O O . PRO B 1 226 ? -7.32 -35.188 -11 1 96.25 226 PRO B O 1
ATOM 7313 N N . PHE B 1 227 ? -8.133 -34.156 -9.188 1 97.75 227 PHE B N 1
ATOM 7314 C CA . PHE B 1 227 ? -9.305 -35 -8.938 1 97.75 227 PHE B CA 1
ATOM 7315 C C . PHE B 1 227 ? -10.562 -34.156 -8.812 1 97.75 227 PHE B C 1
ATOM 7317 O O . PHE B 1 227 ? -10.602 -33.219 -8.023 1 97.75 227 PHE B O 1
ATOM 7324 N N . ILE B 1 228 ? -11.586 -34.406 -9.57 1 97.94 228 ILE B N 1
ATOM 7325 C CA . ILE B 1 228 ? -12.867 -33.719 -9.375 1 97.94 228 ILE B CA 1
ATOM 7326 C C . ILE B 1 228 ? -13.594 -34.344 -8.188 1 97.94 228 ILE B C 1
ATOM 7328 O O . ILE B 1 228 ? -13.852 -35.562 -8.164 1 97.94 228 ILE B O 1
ATOM 7332 N N . VAL B 1 229 ? -13.969 -33.562 -7.23 1 98.5 229 VAL B N 1
ATOM 7333 C CA . VAL B 1 229 ? -14.578 -34.031 -5.992 1 98.5 229 VAL B CA 1
ATOM 7334 C C . VAL B 1 229 ? -15.852 -33.219 -5.715 1 98.5 229 VAL B C 1
ATOM 7336 O O . VAL B 1 229 ? -15.852 -31.984 -5.82 1 98.5 229 VAL B O 1
ATOM 7339 N N . GLN B 1 230 ? -16.938 -33.906 -5.457 1 98.38 230 GLN B N 1
ATOM 7340 C CA . GLN B 1 230 ? -18.094 -33.219 -4.91 1 98.38 230 GLN B CA 1
ATOM 7341 C C . GLN B 1 230 ? -17.875 -32.844 -3.441 1 98.38 230 GLN B C 1
ATOM 7343 O O . GLN B 1 230 ? -17.719 -33.75 -2.6 1 98.38 230 GLN B O 1
ATOM 7348 N N . ILE B 1 231 ? -17.922 -31.594 -3.156 1 98.56 231 ILE B N 1
ATOM 7349 C CA . ILE B 1 231 ? -17.5 -31.188 -1.826 1 98.56 231 ILE B CA 1
ATOM 7350 C C . ILE B 1 231 ? -18.703 -30.75 -1.004 1 98.56 231 ILE B C 1
ATOM 7352 O O . ILE B 1 231 ? -18.609 -30.578 0.214 1 98.56 231 ILE B O 1
ATOM 7356 N N . ARG B 1 232 ? -19.859 -30.578 -1.645 1 98.38 232 ARG B N 1
ATOM 7357 C CA . ARG B 1 232 ? -21.125 -30.281 -0.973 1 98.38 232 ARG B CA 1
ATOM 7358 C C . ARG B 1 232 ? -22.297 -30.953 -1.681 1 98.38 232 ARG B C 1
ATOM 7360 O O . ARG B 1 232 ? -22.281 -31.094 -2.904 1 98.38 232 ARG B O 1
ATOM 7367 N N . ASP B 1 233 ? -23.297 -31.25 -0.877 1 96.75 233 ASP B N 1
ATOM 7368 C CA . ASP B 1 233 ? -24.516 -31.812 -1.429 1 96.75 233 ASP B CA 1
ATOM 7369 C C . ASP B 1 233 ? -25.266 -30.797 -2.289 1 96.75 233 ASP B C 1
ATOM 7371 O O . ASP B 1 233 ? -25.344 -29.625 -1.935 1 96.75 233 ASP B O 1
ATOM 7375 N N . SER B 1 234 ? -25.797 -31.219 -3.414 1 91.94 234 SER B N 1
ATOM 7376 C CA . SER B 1 234 ? -26.391 -30.312 -4.383 1 91.94 234 SER B CA 1
ATOM 7377 C C . SER B 1 234 ? -27.703 -29.734 -3.855 1 91.94 234 SER B C 1
ATOM 7379 O O . SER B 1 234 ? -28.156 -28.688 -4.316 1 91.94 234 SER B O 1
ATOM 7381 N N . ARG B 1 235 ? -28.344 -30.359 -2.924 1 92 235 ARG B N 1
ATOM 7382 C CA . ARG B 1 235 ? -29.625 -29.906 -2.414 1 92 235 ARG B CA 1
ATOM 7383 C C . ARG B 1 235 ? -29.453 -29.141 -1.104 1 92 235 ARG B C 1
ATOM 7385 O O . ARG B 1 235 ? -29.969 -28.031 -0.952 1 92 235 ARG B O 1
ATOM 7392 N N . THR B 1 236 ? -28.672 -29.766 -0.178 1 95.25 236 THR B N 1
ATOM 7393 C CA . THR B 1 236 ? -28.547 -29.172 1.153 1 95.25 236 THR B CA 1
ATOM 7394 C C . THR B 1 236 ? -27.359 -28.234 1.226 1 95.25 236 THR B C 1
ATOM 7396 O O . THR B 1 236 ? -27.234 -27.453 2.172 1 95.25 236 THR B O 1
ATOM 7399 N N . HIS B 1 237 ? -26.438 -28.344 0.239 1 97.38 237 HIS B N 1
ATOM 7400 C CA . HIS B 1 237 ? -25.203 -27.578 0.144 1 97.38 237 HIS B CA 1
ATOM 7401 C C . HIS B 1 237 ? -24.328 -27.766 1.379 1 97.38 237 HIS B C 1
ATOM 7403 O O . HIS B 1 237 ? -23.578 -26.875 1.756 1 97.38 237 HIS B O 1
ATOM 7409 N N . GLN B 1 238 ? -24.469 -28.922 2.055 1 96.88 238 GLN B N 1
ATOM 7410 C CA . GLN B 1 238 ? -23.641 -29.297 3.186 1 96.88 238 GLN B CA 1
ATOM 7411 C C . GLN B 1 238 ? -22.516 -30.234 2.75 1 96.88 238 GLN B C 1
ATOM 7413 O O . GLN B 1 238 ? -22.719 -31.078 1.88 1 96.88 238 GLN B O 1
ATOM 7418 N N . PRO B 1 239 ? -21.375 -30.094 3.293 1 97.31 239 PRO B N 1
ATOM 7419 C CA . PRO B 1 239 ? -20.297 -31.031 2.99 1 97.31 239 PRO B CA 1
ATOM 7420 C C . PRO B 1 239 ? -20.516 -32.406 3.641 1 97.31 239 PRO B C 1
ATOM 7422 O O . PRO B 1 239 ? -21.172 -32.5 4.676 1 97.31 239 PRO B O 1
ATOM 7425 N N . PRO B 1 240 ? -20 -33.438 3.035 1 96.56 240 PRO B N 1
ATOM 7426 C CA . PRO B 1 240 ? -20.031 -34.719 3.732 1 96.56 240 PRO B CA 1
ATOM 7427 C C . PRO B 1 240 ? -19.172 -34.75 4.996 1 96.56 240 PRO B C 1
ATOM 7429 O O . PRO B 1 240 ? -18.344 -33.844 5.191 1 96.56 240 PRO B O 1
ATOM 7432 N N . GLU B 1 241 ? -19.297 -35.719 5.852 1 96 241 GLU B N 1
ATOM 7433 C CA . GLU B 1 241 ? -18.625 -35.75 7.141 1 96 241 GLU B CA 1
ATOM 7434 C C . GLU B 1 241 ? -17.109 -35.938 6.961 1 96 241 GLU B C 1
ATOM 7436 O O . GLU B 1 241 ? -16.328 -35.531 7.832 1 96 241 GLU B O 1
ATOM 7441 N N . SER B 1 242 ? -16.734 -36.469 5.871 1 97.75 242 SER B N 1
ATOM 7442 C CA . SER B 1 242 ? -15.328 -36.75 5.617 1 97.75 242 SER B CA 1
ATOM 7443 C C . SER B 1 242 ? -14.594 -35.5 5.117 1 97.75 242 SER B C 1
ATOM 7445 O O . SER B 1 242 ? -13.383 -35.562 4.883 1 97.75 242 SER B O 1
ATOM 7447 N N . ILE B 1 243 ? -15.32 -34.406 4.965 1 98.31 243 ILE B N 1
ATOM 7448 C CA . ILE B 1 243 ? -14.711 -33.188 4.469 1 98.31 243 ILE B CA 1
ATOM 7449 C C . ILE B 1 243 ? -15.008 -32.031 5.434 1 98.31 243 ILE B C 1
ATOM 7451 O O . ILE B 1 243 ? -16.156 -31.859 5.852 1 98.31 243 ILE B O 1
ATOM 7455 N N . ILE B 1 244 ? -14 -31.375 5.871 1 98 244 ILE B N 1
ATOM 7456 C CA . ILE B 1 244 ? -14.125 -30.094 6.555 1 98 244 ILE B CA 1
ATOM 7457 C C . ILE B 1 244 ? -13.781 -28.953 5.594 1 98 244 ILE B C 1
ATOM 7459 O O . ILE B 1 244 ? -12.711 -28.953 4.977 1 98 244 ILE B O 1
ATOM 7463 N N . ILE B 1 245 ? -14.703 -28.031 5.402 1 98.25 245 ILE B N 1
ATOM 7464 C CA . ILE B 1 245 ? -14.531 -26.969 4.402 1 98.25 245 ILE B CA 1
ATOM 7465 C C . ILE B 1 245 ? -15.219 -25.703 4.883 1 98.25 245 ILE B C 1
ATOM 7467 O O . ILE B 1 245 ? -16.234 -25.75 5.582 1 98.25 245 ILE B O 1
ATOM 7471 N N . GLY B 1 246 ? -14.625 -24.547 4.555 1 98.25 246 GLY B N 1
ATOM 7472 C CA . GLY B 1 246 ? -15.203 -23.25 4.887 1 98.25 246 GLY B CA 1
ATOM 7473 C C . GLY B 1 246 ? -14.414 -22.078 4.324 1 98.25 246 GLY B C 1
ATOM 7474 O O . GLY B 1 246 ? -13.477 -22.281 3.545 1 98.25 246 GLY B O 1
ATOM 7475 N N . ASP B 1 247 ? -14.875 -20.844 4.617 1 98.38 247 ASP B N 1
ATOM 7476 C CA . ASP B 1 247 ? -14.219 -19.594 4.246 1 98.38 247 ASP B CA 1
ATOM 7477 C C . ASP B 1 247 ? -13.086 -19.266 5.211 1 98.38 247 ASP B C 1
ATOM 7479 O O . ASP B 1 247 ? -13.188 -19.516 6.414 1 98.38 247 ASP B O 1
ATOM 7483 N N . ILE B 1 248 ? -12.008 -18.656 4.699 1 97.94 248 ILE B N 1
ATOM 7484 C CA . ILE B 1 248 ? -10.82 -18.453 5.52 1 97.94 248 ILE B CA 1
ATOM 7485 C C . ILE B 1 248 ? -10.945 -17.141 6.297 1 97.94 248 ILE B C 1
ATOM 7487 O O . ILE B 1 248 ? -10.164 -16.875 7.211 1 97.94 248 ILE B O 1
ATOM 7491 N N . GLY B 1 249 ? -11.898 -16.266 5.891 1 96.75 249 GLY B N 1
ATOM 7492 C CA . GLY B 1 249 ? -12.086 -15.031 6.637 1 96.75 249 GLY B CA 1
ATOM 7493 C C . GLY B 1 249 ? -11.68 -13.797 5.855 1 96.75 249 GLY B C 1
ATOM 7494 O O . GLY B 1 249 ? -11.461 -13.867 4.645 1 96.75 249 GLY B O 1
ATOM 7495 N N . PRO B 1 250 ? -11.609 -12.625 6.57 1 96.06 250 PRO B N 1
ATOM 7496 C CA . PRO B 1 250 ? -11.281 -11.352 5.922 1 96.06 250 PRO B CA 1
ATOM 7497 C C . PRO B 1 250 ? -9.859 -11.328 5.363 1 96.06 250 PRO B C 1
ATOM 7499 O O . PRO B 1 250 ? -8.938 -11.859 5.988 1 96.06 250 PRO B O 1
ATOM 7502 N N . LYS B 1 251 ? -9.688 -10.734 4.262 1 96.38 251 LYS B N 1
ATOM 7503 C CA . LYS B 1 251 ? -8.414 -10.5 3.588 1 96.38 251 LYS B CA 1
ATOM 7504 C C . LYS B 1 251 ? -8.172 -9.008 3.385 1 96.38 251 LYS B C 1
ATOM 7506 O O . LYS B 1 251 ? -8.969 -8.172 3.818 1 96.38 251 LYS B O 1
ATOM 7511 N N . TYR B 1 252 ? -7.047 -8.625 2.83 1 95.62 252 TYR B N 1
ATOM 7512 C CA . TYR B 1 252 ? -6.758 -7.223 2.535 1 95.62 252 TYR B CA 1
ATOM 7513 C C . TYR B 1 252 ? -7.762 -6.656 1.537 1 95.62 252 TYR B C 1
ATOM 7515 O O . TYR B 1 252 ? -8.219 -5.523 1.683 1 95.62 252 TYR B O 1
ATOM 7523 N N . GLY B 1 253 ? -8.156 -7.332 0.571 1 95.25 253 GLY B N 1
ATOM 7524 C CA . GLY B 1 253 ? -9.164 -7.117 -0.455 1 95.25 253 GLY B CA 1
ATOM 7525 C C . GLY B 1 253 ? -10.039 -8.336 -0.698 1 95.25 253 GLY B C 1
ATOM 7526 O O . GLY B 1 253 ? -10.125 -9.219 0.154 1 95.25 253 GLY B O 1
ATOM 7527 N N . TYR B 1 254 ? -10.797 -8.312 -1.716 1 96.19 254 TYR B N 1
ATOM 7528 C CA . TYR B 1 254 ? -11.609 -9.469 -2.07 1 96.19 254 TYR B CA 1
ATOM 7529 C C . TYR B 1 254 ? -12.672 -9.734 -1.014 1 96.19 254 TYR B C 1
ATOM 7531 O O . TYR B 1 254 ? -12.914 -10.883 -0.641 1 96.19 254 TYR B O 1
ATOM 7539 N N . ALA B 1 255 ? -13.25 -8.703 -0.581 1 95.56 255 ALA B N 1
ATOM 7540 C CA . ALA B 1 255 ? -14.242 -8.836 0.483 1 95.56 255 ALA B CA 1
ATOM 7541 C C . ALA B 1 255 ? -15.453 -9.641 0.008 1 95.56 255 ALA B C 1
ATOM 7543 O O . ALA B 1 255 ? -16.109 -10.312 0.807 1 95.56 255 ALA B O 1
ATOM 7544 N N . SER B 1 256 ? -15.672 -9.672 -1.288 1 97.19 256 SER B N 1
ATOM 7545 C CA . SER B 1 256 ? -16.859 -10.328 -1.826 1 97.19 256 SER B CA 1
ATOM 7546 C C . SER B 1 256 ? -16.594 -11.797 -2.133 1 97.19 256 SER B C 1
ATOM 7548 O O . SER B 1 256 ? -17.5 -12.547 -2.467 1 97.19 256 SER B O 1
ATOM 7550 N N . MET B 1 257 ? -15.391 -12.211 -2.018 1 97 257 MET B N 1
ATOM 7551 C CA . MET B 1 257 ? -14.984 -13.547 -2.441 1 97 257 MET B CA 1
ATOM 7552 C C . MET B 1 257 ? -14.844 -14.477 -1.24 1 97 257 MET B C 1
ATOM 7554 O O . MET B 1 257 ? -14.367 -14.062 -0.181 1 97 257 MET B O 1
ATOM 7558 N N . ASP B 1 258 ? -15.297 -15.703 -1.472 1 97.81 258 ASP B N 1
ATOM 7559 C CA . ASP B 1 258 ? -15.141 -16.734 -0.443 1 97.81 258 ASP B CA 1
ATOM 7560 C C . ASP B 1 258 ? -13.945 -17.625 -0.733 1 97.81 258 ASP B C 1
ATOM 7562 O O . ASP B 1 258 ? -14.109 -18.797 -1.081 1 97.81 258 ASP B O 1
ATOM 7566 N N . ASN B 1 259 ? -12.719 -17.234 -0.448 1 97.81 259 ASN B N 1
ATOM 7567 C CA . ASN B 1 259 ? -11.555 -18.125 -0.454 1 97.81 259 ASN B CA 1
ATOM 7568 C C . ASN B 1 259 ? -11.625 -19.141 0.676 1 97.81 259 ASN B C 1
ATOM 7570 O O . ASN B 1 259 ? -11.914 -18.797 1.821 1 97.81 259 ASN B O 1
ATOM 7574 N N . GLY B 1 260 ? -11.352 -20.391 0.332 1 98.25 260 GLY B N 1
ATOM 7575 C CA . GLY B 1 260 ? -11.711 -21.422 1.304 1 98.25 260 GLY B CA 1
ATOM 7576 C C . GLY B 1 260 ? -10.523 -22.219 1.793 1 98.25 260 GLY B C 1
ATOM 7577 O O . GLY B 1 260 ? -9.406 -22.062 1.283 1 98.25 260 GLY B O 1
ATOM 7578 N N . TYR B 1 261 ? -10.742 -22.953 2.877 1 98.56 261 TYR B N 1
ATOM 7579 C CA . TYR B 1 261 ? -9.922 -24.062 3.336 1 98.56 261 TYR B CA 1
ATOM 7580 C C . TYR B 1 261 ? -10.664 -25.391 3.191 1 98.56 261 TYR B C 1
ATOM 7582 O O . TYR B 1 261 ? -11.898 -25.406 3.15 1 98.56 261 TYR B O 1
ATOM 7590 N N . MET B 1 262 ? -9.867 -26.438 3.074 1 98.81 262 MET B N 1
ATOM 7591 C CA . MET B 1 262 ? -10.508 -27.75 2.928 1 98.81 262 MET B CA 1
ATOM 7592 C C . MET B 1 262 ? -9.578 -28.859 3.393 1 98.81 262 MET B C 1
ATOM 7594 O O . MET B 1 262 ? -8.391 -28.859 3.07 1 98.81 262 MET B O 1
ATOM 7598 N N . LEU B 1 263 ? -10.117 -29.766 4.227 1 98.62 263 LEU B N 1
ATOM 7599 C CA . LEU B 1 263 ? -9.43 -30.969 4.699 1 98.62 263 LEU B CA 1
ATOM 7600 C C . LEU B 1 263 ? -10.234 -32.219 4.375 1 98.62 263 LEU B C 1
ATOM 7602 O O . LEU B 1 263 ? -11.469 -32.219 4.445 1 98.62 263 LEU B O 1
ATOM 7606 N N . PHE B 1 264 ? -9.539 -33.281 4.059 1 98.69 264 PHE B N 1
ATOM 7607 C CA . PHE B 1 264 ? -10.141 -34.594 3.766 1 98.69 264 PHE B CA 1
ATOM 7608 C C . PHE B 1 264 ? -9.75 -35.625 4.816 1 98.69 264 PHE B C 1
ATOM 7610 O O . PHE B 1 264 ? -8.602 -35.656 5.266 1 98.69 264 PHE B O 1
ATOM 7617 N N . ASN B 1 265 ? -10.742 -36.375 5.238 1 98.19 265 ASN B N 1
ATOM 7618 C CA . ASN B 1 265 ? -10.516 -37.5 6.113 1 98.19 265 ASN B CA 1
ATOM 7619 C C . ASN B 1 265 ? -10.93 -38.812 5.445 1 98.19 265 ASN B C 1
ATOM 7621 O O . ASN B 1 265 ? -12.078 -39.25 5.57 1 98.19 265 ASN B O 1
ATOM 7625 N N . ASN B 1 266 ? -10.023 -39.406 4.789 1 97.62 266 ASN B N 1
ATOM 7626 C CA . ASN B 1 266 ? -10.242 -40.656 4.078 1 97.62 266 ASN B CA 1
ATOM 7627 C C . ASN B 1 266 ? -11.5 -40.625 3.215 1 97.62 266 ASN B C 1
ATOM 7629 O O . ASN B 1 266 ? -12.359 -41.5 3.318 1 97.62 266 ASN B O 1
ATOM 7633 N N . HIS B 1 267 ? -11.609 -39.625 2.447 1 98.5 267 HIS B N 1
ATOM 7634 C CA . HIS B 1 267 ? -12.75 -39.438 1.564 1 98.5 267 HIS B CA 1
ATOM 7635 C C . HIS B 1 267 ? -12.602 -40.219 0.276 1 98.5 267 HIS B C 1
ATOM 7637 O O . HIS B 1 267 ? -11.625 -40.062 -0.458 1 98.5 267 HIS B O 1
ATOM 7643 N N . ARG B 1 268 ? -13.562 -41.031 -0.049 1 98.38 268 ARG B N 1
ATOM 7644 C CA . ARG B 1 268 ? -13.477 -41.906 -1.211 1 98.38 268 ARG B CA 1
ATOM 7645 C C . ARG B 1 268 ? -14.109 -41.25 -2.438 1 98.38 268 ARG B C 1
ATOM 7647 O O . ARG B 1 268 ? -15.156 -40.625 -2.336 1 98.38 268 ARG B O 1
ATOM 7654 N N . VAL B 1 269 ? -13.461 -41.344 -3.537 1 98.44 269 VAL B N 1
ATOM 7655 C CA . VAL B 1 269 ? -13.969 -40.875 -4.824 1 98.44 269 VAL B CA 1
ATOM 7656 C C . VAL B 1 269 ? -13.797 -41.969 -5.879 1 98.44 269 VAL B C 1
ATOM 7658 O O . VAL B 1 269 ? -12.891 -42.812 -5.773 1 98.44 269 VAL B O 1
ATOM 7661 N N . PRO B 1 270 ? -14.641 -41.969 -6.871 1 97.5 270 PRO B N 1
ATOM 7662 C CA . PRO B 1 270 ? -14.547 -43 -7.902 1 97.5 270 PRO B CA 1
ATOM 7663 C C . PRO B 1 270 ? -13.305 -42.844 -8.781 1 97.5 270 PRO B C 1
ATOM 7665 O O . PRO B 1 270 ? -12.648 -41.812 -8.75 1 97.5 270 PRO B O 1
ATOM 7668 N N . HIS B 1 271 ? -13.008 -43.875 -9.562 1 97.31 271 HIS B N 1
ATOM 7669 C CA . HIS B 1 271 ? -11.859 -43.906 -10.453 1 97.31 271 HIS B CA 1
ATOM 7670 C C . HIS B 1 271 ? -11.875 -42.75 -11.43 1 97.31 271 HIS B C 1
ATOM 7672 O O . HIS B 1 271 ? -10.836 -42.125 -11.695 1 97.31 271 HIS B O 1
ATOM 7678 N N . ASP B 1 272 ? -13.023 -42.375 -11.906 1 95.81 272 ASP B N 1
ATOM 7679 C CA . ASP B 1 272 ? -13.133 -41.375 -12.961 1 95.81 272 ASP B CA 1
ATOM 7680 C C . ASP B 1 272 ? -13.086 -39.969 -12.375 1 95.81 272 ASP B C 1
ATOM 7682 O O . ASP B 1 272 ? -13.305 -38.969 -13.086 1 95.81 272 ASP B O 1
ATOM 7686 N N . ALA B 1 273 ? -12.789 -39.844 -11.062 1 97.31 273 ALA B N 1
ATOM 7687 C CA . ALA B 1 273 ? -12.562 -38.531 -10.461 1 97.31 273 ALA B CA 1
ATOM 7688 C C . ALA B 1 273 ? -11.227 -37.938 -10.914 1 97.31 273 ALA B C 1
ATOM 7690 O O . ALA B 1 273 ? -11.086 -36.719 -11.016 1 97.31 273 ALA B O 1
ATOM 7691 N N . MET B 1 274 ? -10.266 -38.781 -11.094 1 97.69 274 MET B N 1
ATOM 7692 C CA . MET B 1 274 ? -8.961 -38.312 -11.57 1 97.69 274 MET B CA 1
ATOM 7693 C C . MET B 1 274 ? -9.039 -37.875 -13.023 1 97.69 274 MET B C 1
ATOM 7695 O O . MET B 1 274 ? -9.422 -38.656 -13.898 1 97.69 274 MET B O 1
ATOM 7699 N N . LEU B 1 275 ? -8.766 -36.656 -13.305 1 95.25 275 LEU B N 1
ATOM 7700 C CA . LEU B 1 275 ? -8.734 -36.219 -14.695 1 95.25 275 LEU B CA 1
ATOM 7701 C C . LEU B 1 275 ? -7.648 -36.938 -15.477 1 95.25 275 LEU B C 1
ATOM 7703 O O . LEU B 1 275 ? -6.477 -36.875 -15.102 1 95.25 275 LEU B O 1
ATOM 7707 N N . SER B 1 276 ? -8.039 -37.5 -16.578 1 93.06 276 SER B N 1
ATOM 7708 C CA . SER B 1 276 ? -7.18 -38.562 -17.109 1 93.06 276 SER B CA 1
ATOM 7709 C C . SER B 1 276 ? -6.879 -38.344 -18.594 1 93.06 276 SER B C 1
ATOM 7711 O O . SER B 1 276 ? -6.637 -39.312 -19.312 1 93.06 276 SER B O 1
ATOM 7713 N N . ARG B 1 277 ? -6.949 -37.094 -19 1 88 277 ARG B N 1
ATOM 7714 C CA . ARG B 1 277 ? -6.598 -36.875 -20.391 1 88 277 ARG B CA 1
ATOM 7715 C C . ARG B 1 277 ? -5.141 -37.25 -20.656 1 88 277 ARG B C 1
ATOM 7717 O O . ARG B 1 277 ? -4.82 -37.844 -21.688 1 88 277 ARG B O 1
ATOM 7724 N N . TYR B 1 278 ? -4.27 -36.875 -19.734 1 84.62 278 TYR B N 1
ATOM 7725 C CA . TYR B 1 278 ? -2.842 -37.031 -19.984 1 84.62 278 TYR B CA 1
ATOM 7726 C C . TYR B 1 278 ? -2.236 -38.094 -19.094 1 84.62 278 TYR B C 1
ATOM 7728 O O . TYR B 1 278 ? -1.269 -38.781 -19.469 1 84.62 278 TYR B O 1
ATOM 7736 N N . SER B 1 279 ? -2.68 -38.219 -17.891 1 90 279 SER B N 1
ATOM 7737 C CA . SER B 1 279 ? -2.252 -39.25 -16.953 1 90 279 SER B CA 1
ATOM 7738 C C . SER B 1 279 ? -3.428 -40.125 -16.5 1 90 279 SER B C 1
ATOM 7740 O O . SER B 1 279 ? -4.539 -39.625 -16.328 1 90 279 SER B O 1
ATOM 7742 N N . ARG B 1 280 ? -3.045 -41.438 -16.391 1 92.38 280 ARG B N 1
ATOM 7743 C CA . ARG B 1 280 ? -4.141 -42.312 -16.031 1 92.38 280 ARG B CA 1
ATOM 7744 C C . ARG B 1 280 ? -3.643 -43.5 -15.195 1 92.38 280 ARG B C 1
ATOM 7746 O O . ARG B 1 280 ? -2.461 -43.844 -15.234 1 92.38 280 ARG B O 1
ATOM 7753 N N . VAL B 1 281 ? -4.566 -43.969 -14.344 1 95.38 281 VAL B N 1
ATOM 7754 C CA . VAL B 1 281 ? -4.398 -45.219 -13.617 1 95.38 281 VAL B CA 1
ATOM 7755 C C . VAL B 1 281 ? -5.387 -46.281 -14.141 1 95.38 281 VAL B C 1
ATOM 7757 O O . VAL B 1 281 ? -6.598 -46.031 -14.172 1 95.38 281 VAL B O 1
ATOM 7760 N N . ASP B 1 282 ? -4.84 -47.406 -14.594 1 95.12 282 ASP B N 1
ATOM 7761 C CA . ASP B 1 282 ? -5.727 -48.469 -15.062 1 95.12 282 ASP B CA 1
ATOM 7762 C C . ASP B 1 282 ? -6.562 -49.031 -13.914 1 95.12 282 ASP B C 1
ATOM 7764 O O . ASP B 1 282 ? -6.016 -49.469 -12.898 1 95.12 282 ASP B O 1
ATOM 7768 N N . PRO B 1 283 ? -7.883 -49.031 -14.078 1 94.31 283 PRO B N 1
ATOM 7769 C CA . PRO B 1 283 ? -8.719 -49.438 -12.953 1 94.31 283 PRO B CA 1
ATOM 7770 C C . PRO B 1 283 ? -8.578 -50.938 -12.641 1 94.31 283 PRO B C 1
ATOM 7772 O O . PRO B 1 283 ? -8.836 -51.344 -11.508 1 94.31 283 PRO B O 1
ATOM 7775 N N . GLU B 1 284 ? -8.18 -51.75 -13.586 1 93.81 284 GLU B N 1
ATOM 7776 C CA . GLU B 1 284 ? -8.07 -53.188 -13.383 1 93.81 284 GLU B CA 1
ATOM 7777 C C . GLU B 1 284 ? -6.699 -53.562 -12.844 1 93.81 284 GLU B C 1
ATOM 7779 O O . GLU B 1 284 ? -6.59 -54.375 -11.914 1 93.81 284 GLU B O 1
ATOM 7784 N N . THR B 1 285 ? -5.676 -52.938 -13.375 1 92.31 285 THR B N 1
ATOM 7785 C CA . THR B 1 285 ? -4.324 -53.406 -13.055 1 92.31 285 THR B CA 1
ATOM 7786 C C . THR B 1 285 ? -3.656 -52.438 -12.07 1 92.31 285 THR B C 1
ATOM 7788 O O . THR B 1 285 ? -2.658 -52.781 -11.438 1 92.31 285 THR B O 1
ATOM 7791 N N . GLY B 1 286 ? -4.168 -51.188 -12.031 1 91.94 286 GLY B N 1
ATOM 7792 C CA . GLY B 1 286 ? -3.533 -50.188 -11.195 1 91.94 286 GLY B CA 1
ATOM 7793 C C . GLY B 1 286 ? -2.299 -49.562 -11.836 1 91.94 286 GLY B C 1
ATOM 7794 O O . GLY B 1 286 ? -1.603 -48.781 -11.211 1 91.94 286 GLY B O 1
ATOM 7795 N N . LYS B 1 287 ? -2.021 -49.844 -13.078 1 93.44 287 LYS B N 1
ATOM 7796 C CA . LYS B 1 287 ? -0.843 -49.344 -13.773 1 93.44 287 LYS B CA 1
ATOM 7797 C C . LYS B 1 287 ? -1.002 -47.875 -14.133 1 93.44 287 LYS B C 1
ATOM 7799 O O . LYS B 1 287 ? -2.068 -47.469 -14.586 1 93.44 287 LYS B O 1
ATOM 7804 N N . TYR B 1 288 ? 0.056 -47.094 -13.812 1 94.69 288 TYR B N 1
ATOM 7805 C CA . TYR B 1 288 ? 0.101 -45.688 -14.109 1 94.69 288 TYR B CA 1
ATOM 7806 C C . TYR B 1 288 ? 0.694 -45.438 -15.492 1 94.69 288 TYR B C 1
ATOM 7808 O O . TYR B 1 288 ? 1.703 -46.031 -15.859 1 94.69 288 TYR B O 1
ATOM 7816 N N . THR B 1 289 ? 0.127 -44.594 -16.344 1 90.81 289 THR B N 1
ATOM 7817 C CA . THR B 1 289 ? 0.646 -44.188 -17.656 1 90.81 289 THR B CA 1
ATOM 7818 C C . THR B 1 289 ? 0.63 -42.656 -17.781 1 90.81 289 THR B C 1
ATOM 7820 O O . THR B 1 289 ? -0.29 -42 -17.281 1 90.81 289 THR B O 1
ATOM 7823 N N . LYS B 1 290 ? 1.694 -42.094 -18.281 1 83.69 290 LYS B N 1
ATOM 7824 C CA . LYS B 1 290 ? 1.796 -40.656 -18.547 1 83.69 290 LYS B CA 1
ATOM 7825 C C . LYS B 1 290 ? 2.316 -40.406 -19.953 1 83.69 290 LYS B C 1
ATOM 7827 O O . LYS B 1 290 ? 3.031 -41.219 -20.531 1 83.69 290 LYS B O 1
ATOM 7832 N N . PRO B 1 291 ? 1.688 -39.25 -20.531 1 69.5 291 PRO B N 1
ATOM 7833 C CA . PRO B 1 291 ? 2.244 -38.969 -21.859 1 69.5 291 PRO B CA 1
ATOM 7834 C C . PRO B 1 291 ? 3.74 -38.656 -21.828 1 69.5 291 PRO B C 1
ATOM 7836 O O . PRO B 1 291 ? 4.266 -38.281 -20.781 1 69.5 291 PRO B O 1
ATOM 7839 N N . GLU B 1 292 ? 4.438 -38.969 -22.938 1 59.34 292 GLU B N 1
ATOM 7840 C CA . GLU B 1 292 ? 5.867 -38.719 -23.078 1 59.34 292 GLU B CA 1
ATOM 7841 C C . GLU B 1 292 ? 6.172 -37.219 -23.016 1 59.34 292 GLU B C 1
ATOM 7843 O O . GLU B 1 292 ? 7.199 -36.844 -22.453 1 59.34 292 GLU B O 1
ATOM 7848 N N . THR B 1 293 ? 5.156 -36.312 -23.641 1 57.91 293 THR B N 1
ATOM 7849 C CA . THR B 1 293 ? 5.547 -34.906 -23.688 1 57.91 293 THR B CA 1
ATOM 7850 C C . THR B 1 293 ? 4.711 -34.094 -22.703 1 57.91 293 THR B C 1
ATOM 7852 O O . THR B 1 293 ? 3.533 -33.844 -22.953 1 57.91 293 THR B O 1
ATOM 7855 N N . PRO B 1 294 ? 5.184 -33.75 -21.438 1 54.34 294 PRO B N 1
ATOM 7856 C CA . PRO B 1 294 ? 4.539 -33.031 -20.344 1 54.34 294 PRO B CA 1
ATOM 7857 C C . PRO B 1 294 ? 4.234 -31.578 -20.688 1 54.34 294 PRO B C 1
ATOM 7859 O O . PRO B 1 294 ? 3.539 -30.891 -19.938 1 54.34 294 PRO B O 1
ATOM 7862 N N . GLU B 1 295 ? 4.707 -30.984 -21.703 1 53 295 GLU B N 1
ATOM 7863 C CA . GLU B 1 295 ? 4.77 -29.547 -21.938 1 53 295 GLU B CA 1
ATOM 7864 C C . GLU B 1 295 ? 3.387 -28.969 -22.219 1 53 295 GLU B C 1
ATOM 7866 O O . GLU B 1 295 ? 3.162 -27.766 -22.078 1 53 295 GLU B O 1
ATOM 7871 N N . VAL B 1 296 ? 2.426 -29.812 -22.453 1 50.84 296 VAL B N 1
ATOM 7872 C CA . VAL B 1 296 ? 1.098 -29.312 -22.797 1 50.84 296 VAL B CA 1
ATOM 7873 C C . VAL B 1 296 ? 0.466 -28.641 -21.578 1 50.84 296 VAL B C 1
ATOM 7875 O O . VAL B 1 296 ? -0.279 -27.672 -21.719 1 50.84 296 VAL B O 1
ATOM 7878 N N . VAL B 1 297 ? 0.913 -28.984 -20.406 1 53.09 297 VAL B N 1
ATOM 7879 C CA . VAL B 1 297 ? 0.319 -28.453 -19.188 1 53.09 297 VAL B CA 1
ATOM 7880 C C . VAL B 1 297 ? 0.763 -27.016 -18.969 1 53.09 297 VAL B C 1
ATOM 7882 O O . VAL B 1 297 ? -0 -26.188 -18.453 1 53.09 297 VAL B O 1
ATOM 7885 N N . TYR B 1 298 ? 1.83 -26.609 -19.531 1 55.09 298 TYR B N 1
ATOM 7886 C CA . TYR B 1 298 ? 2.387 -25.281 -19.328 1 55.09 298 TYR B CA 1
ATOM 7887 C C . TYR B 1 298 ? 1.608 -24.234 -20.109 1 55.09 298 TYR B C 1
ATOM 7889 O O . TYR B 1 298 ? 1.583 -23.047 -19.734 1 55.09 298 TYR B O 1
ATOM 7897 N N . GLY B 1 299 ? 0.822 -24.703 -20.875 1 59.62 299 GLY B N 1
ATOM 7898 C CA . GLY B 1 299 ? 0.127 -23.766 -21.734 1 59.62 299 GLY B CA 1
ATOM 7899 C C . GLY B 1 299 ? -0.933 -22.953 -21.016 1 59.62 299 GLY B C 1
ATOM 7900 O O . GLY B 1 299 ? -1.047 -21.75 -21.219 1 59.62 299 GLY B O 1
ATOM 7901 N N . SER B 1 300 ? -1.531 -23.438 -20.031 1 62.22 300 SER B N 1
ATOM 7902 C CA . SER B 1 300 ? -2.619 -22.75 -19.344 1 62.22 300 SER B CA 1
ATOM 7903 C C . SER B 1 300 ? -2.086 -21.672 -18.406 1 62.22 300 SER B C 1
ATOM 7905 O O . SER B 1 300 ? -2.645 -20.578 -18.344 1 62.22 300 SER B O 1
ATOM 7907 N N . LEU B 1 301 ? -0.951 -21.859 -17.875 1 66.75 301 LEU B N 1
ATOM 7908 C CA . LEU B 1 301 ? -0.38 -20.875 -16.953 1 66.75 301 LEU B CA 1
ATOM 7909 C C . LEU B 1 301 ? 0.131 -19.656 -17.688 1 66.75 301 LEU B C 1
ATOM 7911 O O . LEU B 1 301 ? 0.005 -18.531 -17.203 1 66.75 301 LEU B O 1
ATOM 7915 N N . THR B 1 302 ? 0.574 -19.906 -18.828 1 72.5 302 THR B N 1
ATOM 7916 C CA . THR B 1 302 ? 1.084 -18.812 -19.641 1 72.5 302 THR B CA 1
ATOM 7917 C C . THR B 1 302 ? -0.053 -17.906 -20.109 1 72.5 302 THR B C 1
ATOM 7919 O O . THR B 1 302 ? 0.106 -16.688 -20.172 1 72.5 302 THR B O 1
ATOM 7922 N N . HIS B 1 303 ? -1.132 -18.5 -20.375 1 73.75 303 HIS B N 1
ATOM 7923 C CA . HIS B 1 303 ? -2.295 -17.719 -20.766 1 73.75 303 HIS B CA 1
ATOM 7924 C C . HIS B 1 303 ? -2.746 -16.812 -19.625 1 73.75 303 HIS B C 1
ATOM 7926 O O . HIS B 1 303 ? -3.062 -15.633 -19.844 1 73.75 303 HIS B O 1
ATOM 7932 N N . VAL B 1 304 ? -2.736 -17.297 -18.484 1 75.06 304 VAL B N 1
ATOM 7933 C CA . VAL B 1 304 ? -3.166 -16.531 -17.312 1 75.06 304 VAL B CA 1
ATOM 7934 C C . VAL B 1 304 ? -2.215 -15.359 -17.094 1 75.06 304 VAL B C 1
ATOM 7936 O O . VAL B 1 304 ? -2.654 -14.242 -16.828 1 75.06 304 VAL B O 1
ATOM 7939 N N . ARG B 1 305 ? -1 -15.586 -17.234 1 78.69 305 ARG B N 1
ATOM 7940 C CA . ARG B 1 305 ? -0.012 -14.531 -17.047 1 78.69 305 ARG B CA 1
ATOM 7941 C C . ARG B 1 305 ? -0.144 -13.453 -18.109 1 78.69 305 ARG B C 1
ATOM 7943 O O . ARG B 1 305 ? -0.023 -12.258 -17.812 1 78.69 305 ARG B O 1
ATOM 7950 N N . ALA B 1 306 ? -0.392 -13.898 -19.344 1 77.88 306 ALA B N 1
ATOM 7951 C CA . ALA B 1 306 ? -0.595 -12.93 -20.422 1 77.88 306 ALA B CA 1
ATOM 7952 C C . ALA B 1 306 ? -1.806 -12.047 -20.141 1 77.88 306 ALA B C 1
ATOM 7954 O O . ALA B 1 306 ? -1.773 -10.836 -20.391 1 77.88 306 ALA B O 1
ATOM 7955 N N . THR B 1 307 ? -2.764 -12.641 -19.578 1 82.12 307 THR B N 1
ATOM 7956 C CA . THR B 1 307 ? -3.979 -11.906 -19.234 1 82.12 307 THR B CA 1
ATOM 7957 C C . THR B 1 307 ? -3.713 -10.891 -18.125 1 82.12 307 THR B C 1
ATOM 7959 O O . THR B 1 307 ? -4.266 -9.789 -18.141 1 82.12 307 THR B O 1
ATOM 7962 N N . LEU B 1 308 ? -2.877 -11.25 -17.25 1 84.38 308 LEU B N 1
ATOM 7963 C CA . LEU B 1 308 ? -2.559 -10.359 -16.141 1 84.38 308 LEU B CA 1
ATOM 7964 C C . LEU B 1 308 ? -1.853 -9.102 -16.641 1 84.38 308 LEU B C 1
ATOM 7966 O O . LEU B 1 308 ? -2.09 -8.008 -16.125 1 84.38 308 LEU B O 1
ATOM 7970 N N . VAL B 1 309 ? -1.05 -9.25 -17.609 1 84.69 309 VAL B N 1
ATOM 7971 C CA . VAL B 1 309 ? -0.338 -8.102 -18.172 1 84.69 309 VAL B CA 1
ATOM 7972 C C . VAL B 1 309 ? -1.324 -7.18 -18.891 1 84.69 309 VAL B C 1
ATOM 7974 O O . VAL B 1 309 ? -1.26 -5.961 -18.734 1 84.69 309 VAL B O 1
ATOM 7977 N N . MET B 1 310 ? -2.23 -7.82 -19.578 1 87.31 310 MET B N 1
ATOM 7978 C CA . MET B 1 310 ? -3.232 -7.031 -20.281 1 87.31 310 MET B CA 1
ATOM 7979 C C . MET B 1 310 ? -4.168 -6.328 -19.312 1 87.31 310 MET B C 1
ATOM 7981 O O . MET B 1 310 ? -4.633 -5.223 -19.578 1 87.31 310 MET B O 1
ATOM 7985 N N . GLU B 1 311 ? -4.406 -6.957 -18.234 1 92 311 GLU B N 1
ATOM 7986 C CA . GLU B 1 311 ? -5.281 -6.379 -17.219 1 92 311 GLU B CA 1
ATOM 7987 C C . GLU B 1 311 ? -4.602 -5.219 -16.5 1 92 311 GLU B C 1
ATOM 7989 O O . GLU B 1 311 ? -5.266 -4.285 -16.047 1 92 311 GLU B O 1
ATOM 7994 N N . ALA B 1 312 ? -3.301 -5.289 -16.406 1 95.75 312 ALA B N 1
ATOM 7995 C CA . ALA B 1 312 ? -2.529 -4.293 -15.672 1 95.75 312 ALA B CA 1
ATOM 7996 C C . ALA B 1 312 ? -2.715 -2.9 -16.266 1 95.75 312 ALA B C 1
ATOM 7998 O O . ALA B 1 312 ? -2.805 -1.912 -15.539 1 95.75 312 ALA B O 1
ATOM 7999 N N . ARG B 1 313 ? -2.83 -2.844 -17.578 1 95.5 313 ARG B N 1
ATOM 8000 C CA . ARG B 1 313 ? -2.926 -1.544 -18.234 1 95.5 313 ARG B CA 1
ATOM 8001 C C . ARG B 1 313 ? -4.195 -0.812 -17.812 1 95.5 313 ARG B C 1
ATOM 8003 O O . ARG B 1 313 ? -4.164 0.384 -17.516 1 95.5 313 ARG B O 1
ATOM 8010 N N . LEU B 1 314 ? -5.289 -1.502 -17.75 1 96.62 314 LEU B N 1
ATOM 8011 C CA . LEU B 1 314 ? -6.559 -0.852 -17.438 1 96.62 314 LEU B CA 1
ATOM 8012 C C . LEU B 1 314 ? -6.645 -0.495 -15.961 1 96.62 314 LEU B C 1
ATOM 8014 O O . LEU B 1 314 ? -7.234 0.526 -15.602 1 96.62 314 LEU B O 1
ATOM 8018 N N . ALA B 1 315 ? -6.086 -1.364 -15.156 1 97.94 315 ALA B N 1
ATOM 8019 C CA . ALA B 1 315 ? -6.051 -1.042 -13.734 1 97.94 315 ALA B CA 1
ATOM 8020 C C . ALA B 1 315 ? -5.246 0.231 -13.484 1 97.94 315 ALA B C 1
ATOM 8022 O O . ALA B 1 315 ? -5.68 1.103 -12.727 1 97.94 315 ALA B O 1
ATOM 8023 N N . LEU B 1 316 ? -4.098 0.337 -14.109 1 98.62 316 LEU B N 1
ATOM 8024 C CA . LEU B 1 316 ? -3.264 1.521 -13.945 1 98.62 316 LEU B CA 1
ATOM 8025 C C . LEU B 1 316 ? -3.924 2.744 -14.57 1 98.62 316 LEU B C 1
ATOM 8027 O O . LEU B 1 316 ? -3.891 3.836 -14 1 98.62 316 LEU B O 1
ATOM 8031 N N . ALA B 1 317 ? -4.508 2.551 -15.742 1 98.62 317 ALA B N 1
ATOM 8032 C CA . ALA B 1 317 ? -5.195 3.65 -16.422 1 98.62 317 ALA B CA 1
ATOM 8033 C C . ALA B 1 317 ? -6.316 4.211 -15.547 1 98.62 317 ALA B C 1
ATOM 8035 O O . ALA B 1 317 ? -6.539 5.426 -15.516 1 98.62 317 ALA B O 1
ATOM 8036 N N . ARG B 1 318 ? -7.012 3.355 -14.875 1 98.5 318 ARG B N 1
ATOM 8037 C CA . ARG B 1 318 ? -8.07 3.783 -13.961 1 98.5 318 ARG B CA 1
ATOM 8038 C C . ARG B 1 318 ? -7.523 4.695 -12.875 1 98.5 318 ARG B C 1
ATOM 8040 O O . ARG B 1 318 ? -8.078 5.77 -12.617 1 98.5 318 ARG B O 1
ATOM 8047 N N . ALA B 1 319 ? -6.449 4.262 -12.258 1 98.81 319 ALA B N 1
ATOM 8048 C CA . ALA B 1 319 ? -5.855 5.035 -11.172 1 98.81 319 ALA B CA 1
ATOM 8049 C C . ALA B 1 319 ? -5.34 6.379 -11.68 1 98.81 319 ALA B C 1
ATOM 8051 O O . ALA B 1 319 ? -5.559 7.414 -11.039 1 98.81 319 ALA B O 1
ATOM 8052 N N . VAL B 1 320 ? -4.715 6.379 -12.82 1 98.88 320 VAL B N 1
ATOM 8053 C CA . VAL B 1 320 ? -4.137 7.598 -13.383 1 98.88 320 VAL B CA 1
ATOM 8054 C C . VAL B 1 320 ? -5.254 8.547 -13.812 1 98.88 320 VAL B C 1
ATOM 8056 O O . VAL B 1 320 ? -5.117 9.766 -13.703 1 98.88 320 VAL B O 1
ATOM 8059 N N . THR B 1 321 ? -6.336 7.988 -14.281 1 98.94 321 THR B N 1
ATOM 8060 C CA . THR B 1 321 ? -7.477 8.805 -14.68 1 98.94 321 THR B CA 1
ATOM 8061 C C . THR B 1 321 ? -8.023 9.586 -13.492 1 98.94 321 THR B C 1
ATOM 8063 O O . THR B 1 321 ? -8.219 10.805 -13.578 1 98.94 321 THR B O 1
ATOM 8066 N N . VAL B 1 322 ? -8.195 8.906 -12.398 1 98.88 322 VAL B N 1
ATOM 8067 C CA . VAL B 1 322 ? -8.719 9.555 -11.195 1 98.88 322 VAL B CA 1
ATOM 8068 C C . VAL B 1 322 ? -7.746 10.633 -10.734 1 98.88 322 VAL B C 1
ATOM 8070 O O . VAL B 1 322 ? -8.156 11.766 -10.453 1 98.88 322 VAL B O 1
ATOM 8073 N N . ALA B 1 323 ? -6.492 10.328 -10.742 1 98.88 323 ALA B N 1
ATOM 8074 C CA . ALA B 1 323 ? -5.48 11.258 -10.242 1 98.88 323 ALA B CA 1
ATOM 8075 C C . ALA B 1 323 ? -5.363 12.484 -11.141 1 98.88 323 ALA B C 1
ATOM 8077 O O . ALA B 1 323 ? -5.367 13.617 -10.656 1 98.88 323 ALA B O 1
ATOM 8078 N N . VAL B 1 324 ? -5.258 12.266 -12.43 1 98.94 324 VAL B N 1
ATOM 8079 C CA . VAL B 1 324 ? -5.059 13.367 -13.367 1 98.94 324 VAL B CA 1
ATOM 8080 C C . VAL B 1 324 ? -6.246 14.32 -13.305 1 98.94 324 VAL B C 1
ATOM 8082 O O . VAL B 1 324 ? -6.07 15.539 -13.219 1 98.94 324 VAL B O 1
ATOM 8085 N N . ARG B 1 325 ? -7.438 13.781 -13.336 1 98.88 325 ARG B N 1
ATOM 8086 C CA . ARG B 1 325 ? -8.625 14.633 -13.312 1 98.88 325 ARG B CA 1
ATOM 8087 C C . ARG B 1 325 ? -8.695 15.43 -12.016 1 98.88 325 ARG B C 1
ATOM 8089 O O . ARG B 1 325 ? -8.859 16.656 -12.039 1 98.88 325 ARG B O 1
ATOM 8096 N N . TYR B 1 326 ? -8.508 14.82 -10.906 1 98.75 326 TYR B N 1
ATOM 8097 C CA . TYR B 1 326 ? -8.625 15.5 -9.625 1 98.75 326 TYR B CA 1
ATOM 8098 C C . TYR B 1 326 ? -7.516 16.531 -9.453 1 98.75 326 TYR B C 1
ATOM 8100 O O . TYR B 1 326 ? -7.766 17.656 -9 1 98.75 326 TYR B O 1
ATOM 8108 N N . LEU B 1 327 ? -6.281 16.141 -9.773 1 98.75 327 LEU B N 1
ATOM 8109 C CA . LEU B 1 327 ? -5.129 17 -9.547 1 98.75 327 LEU B CA 1
ATOM 8110 C C . LEU B 1 327 ? -5.152 18.203 -10.5 1 98.75 327 LEU B C 1
ATOM 8112 O O . LEU B 1 327 ? -4.469 19.203 -10.258 1 98.75 327 LEU B O 1
ATOM 8116 N N . SER B 1 328 ? -5.957 18.078 -11.562 1 98.69 328 SER B N 1
ATOM 8117 C CA . SER B 1 328 ? -6.199 19.219 -12.438 1 98.69 328 SER B CA 1
ATOM 8118 C C . SER B 1 328 ? -7.176 20.203 -11.805 1 98.69 328 SER B C 1
ATOM 8120 O O . SER B 1 328 ? -7.117 21.406 -12.07 1 98.69 328 SER B O 1
ATOM 8122 N N . ILE B 1 329 ? -8.055 19.672 -10.992 1 98.12 329 ILE B N 1
ATOM 8123 C CA . ILE B 1 329 ? -9.133 20.469 -10.406 1 98.12 329 ILE B CA 1
ATOM 8124 C C . ILE B 1 329 ? -8.664 21.094 -9.094 1 98.12 329 ILE B C 1
ATOM 8126 O O . ILE B 1 329 ? -8.922 22.266 -8.82 1 98.12 329 ILE B O 1
ATOM 8130 N N . ARG B 1 330 ? -7.977 20.328 -8.32 1 97.31 330 ARG B N 1
ATOM 8131 C CA . ARG B 1 330 ? -7.535 20.781 -7.004 1 97.31 330 ARG B CA 1
ATOM 8132 C C . ARG B 1 330 ? -6.465 21.859 -7.129 1 97.31 330 ARG B C 1
ATOM 8134 O O . ARG B 1 330 ? -5.562 21.75 -7.961 1 97.31 330 ARG B O 1
ATOM 8141 N N . ARG B 1 331 ? -6.59 22.875 -6.324 1 95.75 331 ARG B N 1
ATOM 8142 C CA . ARG B 1 331 ? -5.617 23.969 -6.309 1 95.75 331 ARG B CA 1
ATOM 8143 C C . ARG B 1 331 ? -5.086 24.203 -4.898 1 95.75 331 ARG B C 1
ATOM 8145 O O . ARG B 1 331 ? -5.828 24.094 -3.922 1 95.75 331 ARG B O 1
ATOM 8152 N N . GLN B 1 332 ? -3.816 24.438 -4.832 1 94.56 332 GLN B N 1
ATOM 8153 C CA . GLN B 1 332 ? -3.162 24.766 -3.568 1 94.56 332 GLN B CA 1
ATOM 8154 C C . GLN B 1 332 ? -2.014 25.75 -3.783 1 94.56 332 GLN B C 1
ATOM 8156 O O . GLN B 1 332 ? -1.25 25.625 -4.742 1 94.56 332 GLN B O 1
ATOM 8161 N N . PHE B 1 333 ? -1.817 26.703 -2.939 1 93.75 333 PHE B N 1
ATOM 8162 C CA . PHE B 1 333 ? -0.724 27.672 -2.904 1 93.75 333 PHE B CA 1
ATOM 8163 C C . PHE B 1 333 ? -0.618 28.422 -4.227 1 93.75 333 PHE B C 1
ATOM 8165 O O . PHE B 1 333 ? -1.17 27.984 -5.238 1 93.75 333 PHE B O 1
ATOM 8172 N N . ARG B 1 334 ? 0.028 29.516 -4.191 1 92.19 334 ARG B N 1
ATOM 8173 C CA . ARG B 1 334 ? 0.36 30.312 -5.367 1 92.19 334 ARG B CA 1
ATOM 8174 C C . ARG B 1 334 ? 1.773 30.016 -5.852 1 92.19 334 ARG B C 1
ATOM 8176 O O . ARG B 1 334 ? 2.58 29.438 -5.117 1 92.19 334 ARG B O 1
ATOM 8183 N N . ASP B 1 335 ? 1.928 30.359 -7.105 1 92.94 335 ASP B N 1
ATOM 8184 C CA . ASP B 1 335 ? 3.295 30.281 -7.609 1 92.94 335 ASP B CA 1
ATOM 8185 C C . ASP B 1 335 ? 4.242 31.141 -6.77 1 92.94 335 ASP B C 1
ATOM 8187 O O . ASP B 1 335 ? 4.008 32.344 -6.582 1 92.94 335 ASP B O 1
ATOM 8191 N N . LYS B 1 336 ? 5.27 30.547 -6.316 1 89.62 336 LYS B N 1
ATOM 8192 C CA . LYS B 1 336 ? 6.191 31.25 -5.418 1 89.62 336 LYS B CA 1
ATOM 8193 C C . LYS B 1 336 ? 6.941 32.344 -6.148 1 89.62 336 LYS B C 1
ATOM 8195 O O . LYS B 1 336 ? 7.391 33.312 -5.523 1 89.62 336 LYS B O 1
ATOM 8200 N N . ASP B 1 337 ? 7.039 32.219 -7.41 1 92.62 337 ASP B N 1
ATOM 8201 C CA . ASP B 1 337 ? 7.801 33.188 -8.188 1 92.62 337 ASP B CA 1
ATOM 8202 C C . ASP B 1 337 ? 6.891 34.281 -8.75 1 92.62 337 ASP B C 1
ATOM 8204 O O . ASP B 1 337 ? 7.355 35.188 -9.43 1 92.62 337 ASP B O 1
ATOM 8208 N N . SER B 1 338 ? 5.629 34.156 -8.43 1 90.31 338 SER B N 1
ATOM 8209 C CA . SER B 1 338 ? 4.711 35.188 -8.883 1 90.31 338 SER B CA 1
ATOM 8210 C C . SER B 1 338 ? 4.82 36.438 -8.023 1 90.31 338 SER B C 1
ATOM 8212 O O . SER B 1 338 ? 4.938 36.344 -6.801 1 90.31 338 SER B O 1
ATOM 8214 N N . ASP B 1 339 ? 4.797 37.656 -8.625 1 89 339 ASP B N 1
ATOM 8215 C CA . ASP B 1 339 ? 4.871 38.906 -7.902 1 89 339 ASP B CA 1
ATOM 8216 C C . ASP B 1 339 ? 3.48 39.5 -7.699 1 89 339 ASP B C 1
ATOM 8218 O O . ASP B 1 339 ? 3.34 40.562 -7.086 1 89 339 ASP B O 1
ATOM 8222 N N . ASN B 1 340 ? 2.533 38.781 -8.164 1 89.56 340 ASN B N 1
ATOM 8223 C CA . ASN B 1 340 ? 1.161 39.25 -8.031 1 89.56 340 ASN B CA 1
ATOM 8224 C C . ASN B 1 340 ? 0.428 38.531 -6.895 1 89.56 340 ASN B C 1
ATOM 8226 O O . ASN B 1 340 ? 0.113 37.344 -6.996 1 89.56 340 ASN B O 1
ATOM 8230 N N . PRO B 1 341 ? 0.142 39.188 -5.871 1 83.75 341 PRO B N 1
ATOM 8231 C CA . PRO B 1 341 ? -0.518 38.594 -4.715 1 83.75 341 PRO B CA 1
ATOM 8232 C C . PRO B 1 341 ? -1.93 38.094 -5.031 1 83.75 341 PRO B C 1
ATOM 8234 O O . PRO B 1 341 ? -2.49 37.281 -4.285 1 83.75 341 PRO B O 1
ATOM 8237 N N . SER B 1 342 ? -2.49 38.562 -6.109 1 85.38 342 SER B N 1
ATOM 8238 C CA . SER B 1 342 ? -3.871 38.219 -6.438 1 85.38 342 SER B CA 1
ATOM 8239 C C . SER B 1 342 ? -3.939 37 -7.348 1 85.38 342 SER B C 1
ATOM 8241 O O . SER B 1 342 ? -5.027 36.531 -7.699 1 85.38 342 SER B O 1
ATOM 8243 N N . ASP B 1 343 ? -2.781 36.469 -7.633 1 89.31 343 ASP B N 1
ATOM 8244 C CA . ASP B 1 343 ? -2.787 35.25 -8.469 1 89.31 343 ASP B CA 1
ATOM 8245 C C . ASP B 1 343 ? -3.488 34.094 -7.758 1 89.31 343 ASP B C 1
ATOM 8247 O O . ASP B 1 343 ? -3.348 33.938 -6.543 1 89.31 343 ASP B O 1
ATOM 8251 N N . PRO B 1 344 ? -4.273 33.406 -8.508 1 88.75 344 PRO B N 1
ATOM 8252 C CA . PRO B 1 344 ? -4.965 32.281 -7.902 1 88.75 344 PRO B CA 1
ATOM 8253 C C . PRO B 1 344 ? -4.012 31.141 -7.496 1 88.75 344 PRO B C 1
ATOM 8255 O O . PRO B 1 344 ? -2.855 31.125 -7.926 1 88.75 344 PRO B O 1
ATOM 8258 N N . GLU B 1 345 ? -4.52 30.297 -6.664 1 93.69 345 GLU B N 1
ATOM 8259 C CA . GLU B 1 345 ? -3.775 29.078 -6.367 1 93.69 345 GLU B CA 1
ATOM 8260 C C . GLU B 1 345 ? -3.553 28.234 -7.625 1 93.69 345 GLU B C 1
ATOM 8262 O O . GLU B 1 345 ? -4.363 28.281 -8.555 1 93.69 345 GLU B O 1
ATOM 8267 N N . MET B 1 346 ? -2.531 27.5 -7.633 1 94.88 346 MET B N 1
ATOM 8268 C CA . MET B 1 346 ? -2.15 26.703 -8.797 1 94.88 346 MET B CA 1
ATOM 8269 C C . MET B 1 346 ? -2.793 25.312 -8.742 1 94.88 346 MET B C 1
ATOM 8271 O O . MET B 1 346 ? -2.918 24.734 -7.668 1 94.88 346 MET B O 1
ATOM 8275 N N . PRO B 1 347 ? -3.195 24.812 -10 1 96.62 347 PRO B N 1
ATOM 8276 C CA . PRO B 1 347 ? -3.559 23.391 -10 1 96.62 347 PRO B CA 1
ATOM 8277 C C . PRO B 1 347 ? -2.441 22.5 -9.469 1 96.62 347 PRO B C 1
ATOM 8279 O O . PRO B 1 347 ? -1.275 22.672 -9.82 1 96.62 347 PRO B O 1
ATOM 8282 N N . VAL B 1 348 ? -2.818 21.609 -8.672 1 97.25 348 VAL B N 1
ATOM 8283 C CA . VAL B 1 348 ? -1.848 20.734 -8.016 1 97.25 348 VAL B CA 1
ATOM 8284 C C . VAL B 1 348 ? -1.041 19.984 -9.07 1 97.25 348 VAL B C 1
ATOM 8286 O O . VAL B 1 348 ? 0.152 19.719 -8.891 1 97.25 348 VAL B O 1
ATOM 8289 N N . LEU B 1 349 ? -1.639 19.688 -10.211 1 98.44 349 LEU B N 1
ATOM 8290 C CA . LEU B 1 349 ? -0.983 18.922 -11.273 1 98.44 349 LEU B CA 1
ATOM 8291 C C . LEU B 1 349 ? 0.126 19.75 -11.922 1 98.44 349 LEU B C 1
ATOM 8293 O O . LEU B 1 349 ? 0.953 19.219 -12.664 1 98.44 349 LEU B O 1
ATOM 8297 N N . ASP B 1 350 ? 0.22 21.016 -11.625 1 98.06 350 ASP B N 1
ATOM 8298 C CA . ASP B 1 350 ? 1.228 21.875 -12.234 1 98.06 350 ASP B CA 1
ATOM 8299 C C . ASP B 1 350 ? 2.535 21.828 -11.445 1 98.06 350 ASP B C 1
ATOM 8301 O O . ASP B 1 350 ? 3.566 22.312 -11.914 1 98.06 350 ASP B O 1
ATOM 8305 N N . TYR B 1 351 ? 2.521 21.281 -10.305 1 97.69 351 TYR B N 1
ATOM 8306 C CA . TYR B 1 351 ? 3.752 21.156 -9.531 1 97.69 351 TYR B CA 1
ATOM 8307 C C . TYR B 1 351 ? 4.609 20.016 -10.07 1 97.69 351 TYR B C 1
ATOM 8309 O O . TYR B 1 351 ? 4.102 18.922 -10.344 1 97.69 351 TYR B O 1
ATOM 8317 N N . SER B 1 352 ? 5.879 20.25 -10.188 1 97.94 352 SER B N 1
ATOM 8318 C CA . SER B 1 352 ? 6.793 19.281 -10.789 1 97.94 352 SER B CA 1
ATOM 8319 C C . SER B 1 352 ? 6.852 17.984 -9.969 1 97.94 352 SER B C 1
ATOM 8321 O O . SER B 1 352 ? 6.984 16.906 -10.523 1 97.94 352 SER B O 1
ATOM 8323 N N . THR B 1 353 ? 6.688 18.078 -8.633 1 97.5 353 THR B N 1
ATOM 8324 C CA . THR B 1 353 ? 6.746 16.906 -7.77 1 97.5 353 THR B CA 1
ATOM 8325 C C . THR B 1 353 ? 5.504 16.047 -7.949 1 97.5 353 THR B C 1
ATOM 8327 O O . THR B 1 353 ? 5.516 14.852 -7.633 1 97.5 353 THR B O 1
ATOM 8330 N N . VAL B 1 354 ? 4.402 16.641 -8.422 1 98.31 354 VAL B N 1
ATOM 8331 C CA . VAL B 1 354 ? 3.201 15.867 -8.719 1 98.31 354 VAL B CA 1
ATOM 8332 C C . VAL B 1 354 ? 3.312 15.242 -10.102 1 98.31 354 VAL B C 1
ATOM 8334 O O . VAL B 1 354 ? 3.023 14.055 -10.281 1 98.31 354 VAL B O 1
ATOM 8337 N N . GLN B 1 355 ? 3.789 16.016 -11.039 1 98.75 355 GLN B N 1
ATOM 8338 C CA . GLN B 1 355 ? 3.92 15.547 -12.406 1 98.75 355 GLN B CA 1
ATOM 8339 C C . GLN B 1 355 ? 4.871 14.352 -12.492 1 98.75 355 GLN B C 1
ATOM 8341 O O . GLN B 1 355 ? 4.578 13.367 -13.172 1 98.75 355 GLN B O 1
ATOM 8346 N N . VAL B 1 356 ? 5.961 14.375 -11.797 1 98.62 356 VAL B N 1
ATOM 8347 C CA . VAL B 1 356 ? 6.984 13.336 -11.906 1 98.62 356 VAL B CA 1
ATOM 8348 C C . VAL B 1 356 ? 6.465 12.031 -11.312 1 98.62 356 VAL B C 1
ATOM 8350 O O . VAL B 1 356 ? 6.977 10.953 -11.617 1 98.62 356 VAL B O 1
ATOM 8353 N N . ARG B 1 357 ? 5.48 12.117 -10.5 1 98.38 357 ARG B N 1
ATOM 8354 C CA . ARG B 1 357 ? 4.875 10.93 -9.914 1 98.38 357 ARG B CA 1
ATOM 8355 C C . ARG B 1 357 ? 3.748 10.391 -10.789 1 98.38 357 ARG B C 1
ATOM 8357 O O . ARG B 1 357 ? 3.549 9.18 -10.891 1 98.38 357 ARG B O 1
ATOM 8364 N N . ILE B 1 358 ? 3.039 11.242 -11.523 1 98.88 358 ILE B N 1
ATOM 8365 C CA . ILE B 1 358 ? 1.796 10.867 -12.188 1 98.88 358 ILE B CA 1
ATOM 8366 C C . ILE B 1 358 ? 2.061 10.602 -13.672 1 98.88 358 ILE B C 1
ATOM 8368 O O . ILE B 1 358 ? 1.618 9.594 -14.211 1 98.88 358 ILE B O 1
ATOM 8372 N N . PHE B 1 359 ? 2.779 11.445 -14.367 1 98.94 359 PHE B N 1
ATOM 8373 C CA . PHE B 1 359 ? 2.895 11.367 -15.812 1 98.94 359 PHE B CA 1
ATOM 8374 C C . PHE B 1 359 ? 3.67 10.125 -16.234 1 98.94 359 PHE B C 1
ATOM 8376 O O . PHE B 1 359 ? 3.33 9.484 -17.234 1 98.94 359 PHE B O 1
ATOM 8383 N N . PRO B 1 360 ? 4.75 9.734 -15.516 1 98.88 360 PRO B N 1
ATOM 8384 C CA . PRO B 1 360 ? 5.375 8.461 -15.867 1 98.88 360 PRO B CA 1
ATOM 8385 C C . PRO B 1 360 ? 4.41 7.277 -15.75 1 98.88 360 PRO B C 1
ATOM 8387 O O . PRO B 1 360 ? 4.52 6.316 -16.516 1 98.88 360 PRO B O 1
ATOM 8390 N N . LEU B 1 361 ? 3.51 7.328 -14.805 1 98.88 361 LEU B N 1
ATOM 8391 C CA . LEU B 1 361 ? 2.512 6.27 -14.688 1 98.88 361 LEU B CA 1
ATOM 8392 C C . LEU B 1 361 ? 1.546 6.297 -15.867 1 98.88 361 LEU B C 1
ATOM 8394 O O . LEU B 1 361 ? 1.104 5.246 -16.328 1 98.88 361 LEU B O 1
ATOM 8398 N N . LEU B 1 362 ? 1.199 7.52 -16.297 1 98.88 362 LEU B N 1
ATOM 8399 C CA . LEU B 1 362 ? 0.421 7.648 -17.531 1 98.88 362 LEU B CA 1
ATOM 8400 C C . LEU B 1 362 ? 1.134 6.977 -18.688 1 98.88 362 LEU B C 1
ATOM 8402 O O . LEU B 1 362 ? 0.53 6.184 -19.422 1 98.88 362 LEU B O 1
ATOM 8406 N N . ALA B 1 363 ? 2.383 7.246 -18.828 1 98.94 363 ALA B N 1
ATOM 8407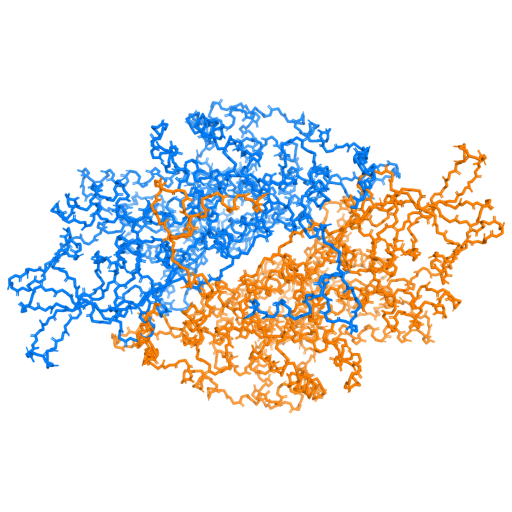 C CA . ALA B 1 363 ? 3.195 6.629 -19.875 1 98.94 363 ALA B CA 1
ATOM 8408 C C . ALA B 1 363 ? 3.266 5.117 -19.688 1 98.94 363 ALA B C 1
ATOM 8410 O O . ALA B 1 363 ? 3.219 4.367 -20.672 1 98.94 363 ALA B O 1
ATOM 8411 N N . THR B 1 364 ? 3.375 4.676 -18.484 1 98.81 364 THR B N 1
ATOM 8412 C CA . THR B 1 364 ? 3.471 3.256 -18.156 1 98.81 364 THR B CA 1
ATOM 8413 C C . THR B 1 364 ? 2.203 2.518 -18.578 1 98.81 364 THR B C 1
ATOM 8415 O O . THR B 1 364 ? 2.27 1.381 -19.047 1 98.81 364 THR B O 1
ATOM 8418 N N . ALA B 1 365 ? 1.042 3.143 -18.406 1 98.56 365 ALA B N 1
ATOM 8419 C CA . ALA B 1 365 ? -0.202 2.518 -18.844 1 98.56 365 ALA B CA 1
ATOM 8420 C C . ALA B 1 365 ? -0.153 2.191 -20.328 1 98.56 365 ALA B C 1
ATOM 8422 O O . ALA B 1 365 ? -0.608 1.126 -20.75 1 98.56 365 ALA B O 1
ATOM 8423 N N . PHE B 1 366 ? 0.448 3.084 -21.125 1 98.44 366 PHE B N 1
ATOM 8424 C CA . PHE B 1 366 ? 0.588 2.844 -22.562 1 98.44 366 PHE B CA 1
ATOM 8425 C C . PHE B 1 366 ? 1.616 1.749 -22.828 1 98.44 366 PHE B C 1
ATOM 8427 O O . PHE B 1 366 ? 1.409 0.894 -23.688 1 98.44 366 PHE B O 1
ATOM 8434 N N . ALA B 1 367 ? 2.689 1.774 -22.078 1 98.5 367 ALA B N 1
ATOM 8435 C CA . ALA B 1 367 ? 3.697 0.727 -22.219 1 98.5 367 ALA B CA 1
ATOM 8436 C C . ALA B 1 367 ? 3.098 -0.652 -21.969 1 98.5 367 ALA B C 1
ATOM 8438 O O . ALA B 1 367 ? 3.375 -1.606 -22.688 1 98.5 367 ALA B O 1
ATOM 8439 N N . LEU B 1 368 ? 2.305 -0.74 -20.938 1 98 368 LEU B N 1
ATOM 8440 C CA . LEU B 1 368 ? 1.659 -1.999 -20.578 1 98 368 LEU B CA 1
ATOM 8441 C C . LEU B 1 368 ? 0.64 -2.408 -21.641 1 98 368 LEU B C 1
ATOM 8443 O O . LEU B 1 368 ? 0.47 -3.6 -21.906 1 98 368 LEU B O 1
ATOM 8447 N N . HIS B 1 369 ? -0.013 -1.438 -22.219 1 96.94 369 HIS B N 1
ATOM 8448 C CA . HIS B 1 369 ? -0.975 -1.716 -23.281 1 96.94 369 HIS B CA 1
ATOM 8449 C C . HIS B 1 369 ? -0.302 -2.393 -24.469 1 96.94 369 HIS B C 1
ATOM 8451 O O . HIS B 1 369 ? -0.744 -3.455 -24.922 1 96.94 369 HIS B O 1
ATOM 8457 N N . TYR B 1 370 ? 0.764 -1.819 -24.969 1 96.81 370 TYR B N 1
ATOM 8458 C CA . TYR B 1 370 ? 1.441 -2.352 -26.141 1 96.81 370 TYR B CA 1
ATOM 8459 C C . TYR B 1 370 ? 2.074 -3.705 -25.844 1 96.81 370 TYR B C 1
ATOM 8461 O O . TYR B 1 370 ? 2.086 -4.594 -26.703 1 96.81 370 TYR B O 1
ATOM 8469 N N . SER B 1 371 ? 2.582 -3.855 -24.625 1 95.81 371 SER B N 1
ATOM 8470 C CA . SER B 1 371 ? 3.213 -5.121 -24.25 1 95.81 371 SER B CA 1
ATOM 8471 C C . SER B 1 371 ? 2.174 -6.215 -24.031 1 95.81 371 SER B C 1
ATOM 8473 O O . SER B 1 371 ? 2.426 -7.387 -24.328 1 95.81 371 SER B O 1
ATOM 8475 N N . GLY B 1 372 ? 1.057 -5.809 -23.422 1 93.25 372 GLY B N 1
ATOM 8476 C CA . GLY B 1 372 ? -0.027 -6.773 -23.297 1 93.25 372 GLY B CA 1
ATOM 8477 C C . GLY B 1 372 ? -0.513 -7.293 -24.641 1 93.25 372 GLY B C 1
ATOM 8478 O O . GLY B 1 372 ? -0.735 -8.492 -24.797 1 93.25 372 GLY B O 1
ATOM 8479 N N . LYS B 1 373 ? -0.658 -6.434 -25.594 1 91.94 373 LYS B N 1
ATOM 8480 C CA . LYS B 1 373 ? -1.062 -6.812 -26.938 1 91.94 373 LYS B CA 1
ATOM 8481 C C . LYS B 1 373 ? -0.035 -7.742 -27.578 1 91.94 373 LYS B C 1
ATOM 8483 O O . LYS B 1 373 ? -0.396 -8.766 -28.156 1 91.94 373 LYS B O 1
ATOM 8488 N N . ALA B 1 374 ? 1.18 -7.375 -27.438 1 91.5 374 ALA B N 1
ATOM 8489 C CA . ALA B 1 374 ? 2.258 -8.172 -28.016 1 91.5 374 ALA B CA 1
ATOM 8490 C C . ALA B 1 374 ? 2.305 -9.562 -27.391 1 91.5 374 ALA B C 1
ATOM 8492 O O . ALA B 1 374 ? 2.557 -10.555 -28.078 1 91.5 374 ALA B O 1
ATOM 8493 N N . MET B 1 375 ? 2.125 -9.625 -26.125 1 89.38 375 MET B N 1
ATOM 8494 C CA . MET B 1 375 ? 2.131 -10.906 -25.422 1 89.38 375 MET B CA 1
ATOM 8495 C C . MET B 1 375 ? 0.972 -11.781 -25.891 1 89.38 375 MET B C 1
ATOM 8497 O O . MET B 1 375 ? 1.108 -13.008 -25.984 1 89.38 375 MET B O 1
ATOM 8501 N N . GLY B 1 376 ? -0.185 -11.141 -26.062 1 85.56 376 GLY B N 1
ATOM 8502 C CA . GLY B 1 376 ? -1.315 -11.883 -26.594 1 85.56 376 GLY B CA 1
ATOM 8503 C C . GLY B 1 376 ? -1.048 -12.461 -27.969 1 85.56 376 GLY B C 1
ATOM 8504 O O . GLY B 1 376 ? -1.415 -13.602 -28.25 1 85.56 376 GLY B O 1
ATOM 8505 N N . GLU B 1 377 ? -0.385 -11.703 -28.781 1 85.88 377 GLU B N 1
ATOM 8506 C CA . GLU B 1 377 ? -0.033 -12.148 -30.125 1 85.88 377 GLU B CA 1
ATOM 8507 C C . GLU B 1 377 ? 0.996 -13.273 -30.078 1 85.88 377 GLU B C 1
ATOM 8509 O O . GLU B 1 377 ? 0.907 -14.234 -30.844 1 85.88 377 GLU B O 1
ATOM 8514 N N . LEU B 1 378 ? 1.941 -13.07 -29.234 1 83.25 378 LEU B N 1
ATOM 8515 C CA . LEU B 1 378 ? 2.955 -14.109 -29.062 1 83.25 378 LEU B CA 1
ATOM 8516 C C . LEU B 1 378 ? 2.324 -15.422 -28.609 1 83.25 378 LEU B C 1
ATOM 8518 O O . LEU B 1 378 ? 2.684 -16.5 -29.094 1 83.25 378 LEU B O 1
ATOM 8522 N N . TYR B 1 379 ? 1.465 -15.367 -27.688 1 82.75 379 TYR B N 1
ATOM 8523 C CA . TYR B 1 379 ? 0.765 -16.547 -27.188 1 82.75 379 TYR B CA 1
ATOM 8524 C C . TYR B 1 379 ? -0.023 -17.219 -28.312 1 82.75 379 TYR B C 1
ATOM 8526 O O . TYR B 1 379 ? 0.048 -18.438 -28.469 1 82.75 379 TYR B O 1
ATOM 8534 N N . ALA B 1 380 ? -0.736 -16.422 -29.109 1 81.62 380 ALA B N 1
ATOM 8535 C CA . ALA B 1 380 ? -1.537 -16.953 -30.203 1 81.62 380 ALA B CA 1
ATOM 8536 C C . ALA B 1 380 ? -0.654 -17.625 -31.25 1 81.62 380 ALA B C 1
ATOM 8538 O O . ALA B 1 380 ? -0.989 -18.703 -31.766 1 81.62 380 ALA B O 1
ATOM 8539 N N . ARG B 1 381 ? 0.422 -17.016 -31.531 1 82.06 381 ARG B N 1
ATOM 8540 C CA . ARG B 1 381 ? 1.354 -17.562 -32.5 1 82.06 381 ARG B CA 1
ATOM 8541 C C . ARG B 1 381 ? 1.973 -18.859 -32 1 82.06 381 ARG B C 1
ATOM 8543 O O . ARG B 1 381 ? 2.137 -19.812 -32.781 1 82.06 381 ARG B O 1
ATOM 8550 N N . THR B 1 382 ? 2.395 -18.844 -30.797 1 80.06 382 THR B N 1
ATOM 8551 C CA . THR B 1 382 ? 2.996 -20.031 -30.203 1 80.06 382 THR B CA 1
ATOM 8552 C C . THR B 1 382 ? 2.01 -21.203 -30.203 1 80.06 382 THR B C 1
ATOM 8554 O O . THR B 1 382 ? 2.375 -22.328 -30.531 1 80.06 382 THR B O 1
ATOM 8557 N N . ARG B 1 383 ? 0.805 -20.953 -29.859 1 76.62 383 ARG B N 1
ATOM 8558 C CA . ARG B 1 383 ? -0.231 -21.984 -29.859 1 76.62 383 ARG B CA 1
ATOM 8559 C C . ARG B 1 383 ? -0.453 -22.531 -31.266 1 76.62 383 ARG B C 1
ATOM 8561 O O . ARG B 1 383 ? -0.614 -23.734 -31.438 1 76.62 383 ARG B O 1
ATOM 8568 N N . LYS B 1 384 ? -0.46 -21.641 -32.219 1 80.75 384 LYS B N 1
ATOM 8569 C CA . LYS B 1 384 ? -0.627 -22.047 -33.594 1 80.75 384 LYS B CA 1
ATOM 8570 C C . LYS B 1 384 ? 0.531 -22.938 -34.062 1 80.75 384 LYS B C 1
ATOM 8572 O O . LYS B 1 384 ? 0.319 -23.953 -34.719 1 80.75 384 LYS B O 1
ATOM 8577 N N . ASN B 1 385 ? 1.686 -22.531 -33.688 1 80.06 385 ASN B N 1
ATOM 8578 C CA . ASN B 1 385 ? 2.873 -23.281 -34.062 1 80.06 385 ASN B CA 1
ATOM 8579 C C . ASN B 1 385 ? 2.873 -24.672 -33.438 1 80.06 385 ASN B C 1
ATOM 8581 O O . ASN B 1 385 ? 3.287 -25.656 -34.062 1 80.06 385 ASN B O 1
ATOM 8585 N N . ILE B 1 386 ? 2.479 -24.75 -32.25 1 74.81 386 ILE B N 1
ATOM 8586 C CA . ILE B 1 386 ? 2.414 -26.031 -31.547 1 74.81 386 ILE B CA 1
ATOM 8587 C C . ILE B 1 386 ? 1.352 -26.922 -32.188 1 74.81 386 ILE B C 1
ATOM 8589 O O . ILE B 1 386 ? 1.598 -28.094 -32.469 1 74.81 386 ILE B O 1
ATOM 8593 N N . GLU B 1 387 ? 0.22 -26.375 -32.469 1 73.19 387 GLU B N 1
ATOM 8594 C CA . GLU B 1 387 ? -0.898 -27.125 -33 1 73.19 387 GLU B CA 1
ATOM 8595 C C . GLU B 1 387 ? -0.607 -27.578 -34.438 1 73.19 387 GLU B C 1
ATOM 8597 O O . GLU B 1 387 ? -0.936 -28.703 -34.812 1 73.19 387 GLU B O 1
ATOM 8602 N N . GLU B 1 388 ? 0.051 -26.719 -35.219 1 78.44 388 GLU B N 1
ATOM 8603 C CA . GLU B 1 388 ? 0.239 -26.984 -36.625 1 78.44 388 GLU B CA 1
ATOM 8604 C C . GLU B 1 388 ? 1.542 -27.75 -36.875 1 78.44 388 GLU B C 1
ATOM 8606 O O . GLU B 1 388 ? 1.605 -28.609 -37.75 1 78.44 388 GLU B O 1
ATOM 8611 N N . ASN B 1 389 ? 2.557 -27.375 -36.094 1 78.06 389 ASN B N 1
ATOM 8612 C CA . ASN B 1 389 ? 3.879 -27.859 -36.469 1 78.06 389 ASN B CA 1
ATOM 8613 C C . ASN B 1 389 ? 4.512 -28.672 -35.344 1 78.06 389 ASN B C 1
ATOM 8615 O O . ASN B 1 389 ? 5.602 -29.234 -35.5 1 78.06 389 ASN B O 1
ATOM 8619 N N . GLY B 1 390 ? 3.891 -28.703 -34.219 1 69.06 390 GLY B N 1
ATOM 8620 C CA . GLY B 1 390 ? 4.496 -29.375 -33.062 1 69.06 390 GLY B CA 1
ATOM 8621 C C . GLY B 1 390 ? 5.785 -28.719 -32.625 1 69.06 390 GLY B C 1
ATOM 8622 O O . GLY B 1 390 ? 6.68 -29.391 -32.094 1 69.06 390 GLY B O 1
ATOM 8623 N N . ASP B 1 391 ? 5.957 -27.5 -32.938 1 72.75 391 ASP B N 1
ATOM 8624 C CA . ASP B 1 391 ? 7.16 -26.734 -32.625 1 72.75 391 ASP B CA 1
ATOM 8625 C C . ASP B 1 391 ? 7.039 -26.062 -31.25 1 72.75 391 ASP B C 1
ATOM 8627 O O . ASP B 1 391 ? 6.219 -25.156 -31.062 1 72.75 391 ASP B O 1
ATOM 8631 N N . PHE B 1 392 ? 7.914 -26.516 -30.297 1 71.56 392 PHE B N 1
ATOM 8632 C CA . PHE B 1 392 ? 7.848 -26.047 -28.922 1 71.56 392 PHE B CA 1
ATOM 8633 C C . PHE B 1 392 ? 8.969 -25.062 -28.641 1 71.56 392 PHE B C 1
ATOM 8635 O O . PHE B 1 392 ? 9.18 -24.672 -27.484 1 71.56 392 PHE B O 1
ATOM 8642 N N . GLU B 1 393 ? 9.578 -24.672 -29.641 1 69.69 393 GLU B N 1
ATOM 8643 C CA . GLU B 1 393 ? 10.773 -23.844 -29.469 1 69.69 393 GLU B CA 1
ATOM 8644 C C . GLU B 1 393 ? 10.43 -22.516 -28.797 1 69.69 393 GLU B C 1
ATOM 8646 O O . GLU B 1 393 ? 11.203 -22.016 -27.984 1 69.69 393 GLU B O 1
ATOM 8651 N N . THR B 1 394 ? 9.258 -22.062 -29.141 1 76.19 394 THR B N 1
ATOM 8652 C CA . THR B 1 394 ? 8.906 -20.734 -28.672 1 76.19 394 THR B CA 1
ATOM 8653 C C . THR B 1 394 ? 8.234 -20.797 -27.297 1 76.19 394 THR B C 1
ATOM 8655 O O . THR B 1 394 ? 7.98 -19.75 -26.688 1 76.19 394 THR B O 1
ATOM 8658 N N . LEU B 1 395 ? 8.07 -21.938 -26.859 1 78.69 395 LEU B N 1
ATOM 8659 C CA . LEU B 1 395 ? 7.355 -22.125 -25.609 1 78.69 395 LEU B CA 1
ATOM 8660 C C . LEU B 1 395 ? 8.211 -21.656 -24.422 1 78.69 395 LEU B C 1
ATOM 8662 O O . LEU B 1 395 ? 7.699 -21.047 -23.484 1 78.69 395 LEU B O 1
ATOM 8666 N N . ALA B 1 396 ? 9.453 -21.969 -24.516 1 79.19 396 ALA B N 1
ATOM 8667 C CA . ALA B 1 396 ? 10.359 -21.594 -23.438 1 79.19 396 ALA B CA 1
ATOM 8668 C C . ALA B 1 396 ? 10.484 -20.062 -23.344 1 79.19 396 ALA B C 1
ATOM 8670 O O . ALA B 1 396 ? 10.523 -19.516 -22.25 1 79.19 396 ALA B O 1
ATOM 8671 N N . GLU B 1 397 ? 10.547 -19.453 -24.391 1 81.88 397 GLU B N 1
ATOM 8672 C CA . GLU B 1 397 ? 10.617 -18 -24.422 1 81.88 397 GLU B CA 1
ATOM 8673 C C . GLU B 1 397 ? 9.328 -17.375 -23.906 1 81.88 397 GLU B C 1
ATOM 8675 O O . GLU B 1 397 ? 9.359 -16.391 -23.172 1 81.88 397 GLU B O 1
ATOM 8680 N N . LEU B 1 398 ? 8.266 -17.938 -24.344 1 84.62 398 LEU B N 1
ATOM 8681 C CA . LEU B 1 398 ? 6.965 -17.438 -23.922 1 84.62 398 LEU B CA 1
ATOM 8682 C C . LEU B 1 398 ? 6.805 -17.562 -22.406 1 84.62 398 LEU B C 1
ATOM 8684 O O . LEU B 1 398 ? 6.305 -16.641 -21.75 1 84.62 398 LEU B O 1
ATOM 8688 N N . HIS B 1 399 ? 7.25 -18.641 -21.922 1 85.06 399 HIS B N 1
ATOM 8689 C CA . HIS B 1 399 ? 7.148 -18.875 -20.484 1 85.06 399 HIS B CA 1
ATOM 8690 C C . HIS B 1 399 ? 8.023 -17.891 -19.703 1 85.06 399 HIS B C 1
ATOM 8692 O O . HIS B 1 399 ? 7.578 -17.312 -18.719 1 85.06 399 HIS B O 1
ATOM 8698 N N . SER B 1 400 ? 9.211 -17.766 -20.141 1 88 400 SER B N 1
ATOM 8699 C CA . SER B 1 400 ? 10.141 -16.859 -19.469 1 88 400 SER B CA 1
ATOM 8700 C C . SER B 1 400 ? 9.672 -15.414 -19.547 1 88 400 SER B C 1
ATOM 8702 O O . SER B 1 400 ? 9.625 -14.711 -18.531 1 88 400 SER B O 1
ATOM 8704 N N . THR B 1 401 ? 9.273 -14.984 -20.703 1 89 401 THR B N 1
ATOM 8705 C CA . THR B 1 401 ? 8.836 -13.609 -20.922 1 89 401 THR B CA 1
ATOM 8706 C C . THR B 1 401 ? 7.566 -13.32 -20.125 1 89 401 THR B C 1
ATOM 8708 O O . THR B 1 401 ? 7.438 -12.25 -19.516 1 89 401 THR B O 1
ATOM 8711 N N . SER B 1 402 ? 6.688 -14.289 -20.109 1 91.12 402 SER B N 1
ATOM 8712 C CA . SER B 1 402 ? 5.445 -14.102 -19.375 1 91.12 402 SER B CA 1
ATOM 8713 C C . SER B 1 402 ? 5.707 -14.008 -17.875 1 91.12 402 SER B C 1
ATOM 8715 O O . SER B 1 402 ? 5.051 -13.234 -17.172 1 91.12 402 SER B O 1
ATOM 8717 N N . SER B 1 403 ? 6.691 -14.75 -17.344 1 92.88 403 SER B N 1
ATOM 8718 C CA . SER B 1 403 ? 7.035 -14.703 -15.93 1 92.88 403 SER B CA 1
ATOM 8719 C C . SER B 1 403 ? 7.605 -13.352 -15.539 1 92.88 403 SER B C 1
ATOM 8721 O O . SER B 1 403 ? 7.199 -12.766 -14.531 1 92.88 403 SER B O 1
ATOM 8723 N N . GLY B 1 404 ? 8.484 -12.898 -16.359 1 95.81 404 GLY B N 1
ATOM 8724 C CA . GLY B 1 404 ? 9.094 -11.602 -16.094 1 95.81 404 GLY B CA 1
ATOM 8725 C C . GLY B 1 404 ? 8.109 -10.453 -16.188 1 95.81 404 GLY B C 1
ATOM 8726 O O . GLY B 1 404 ? 8.109 -9.555 -15.344 1 95.81 404 GLY B O 1
ATOM 8727 N N . LEU B 1 405 ? 7.301 -10.469 -17.188 1 95.69 405 LEU B N 1
ATOM 8728 C CA . LEU B 1 405 ? 6.348 -9.391 -17.406 1 95.69 405 LEU B CA 1
ATOM 8729 C C . LEU B 1 405 ? 5.258 -9.398 -16.344 1 95.69 405 LEU B C 1
ATOM 8731 O O . LEU B 1 405 ? 4.797 -8.344 -15.906 1 95.69 405 LEU B O 1
ATOM 8735 N N . LYS B 1 406 ? 4.848 -10.617 -15.984 1 94.94 406 LYS B N 1
ATOM 8736 C CA . LYS B 1 406 ? 3.881 -10.695 -14.891 1 94.94 406 LYS B CA 1
ATOM 8737 C C . LYS B 1 406 ? 4.422 -10.023 -13.633 1 94.94 406 LYS B C 1
ATOM 8739 O O . LYS B 1 406 ? 3.721 -9.227 -13 1 94.94 406 LYS B O 1
ATOM 8744 N N . SER B 1 407 ? 5.625 -10.336 -13.328 1 96.5 407 SER B N 1
ATOM 8745 C CA . SER B 1 407 ? 6.254 -9.773 -12.133 1 96.5 407 SER B CA 1
ATOM 8746 C C . SER B 1 407 ? 6.352 -8.25 -12.227 1 96.5 407 SER B C 1
ATOM 8748 O O . SER B 1 407 ? 5.887 -7.539 -11.336 1 96.5 407 SER B O 1
ATOM 8750 N N . LEU B 1 408 ? 6.84 -7.715 -13.297 1 97.81 408 LEU B N 1
ATOM 8751 C CA . LEU B 1 408 ? 7.082 -6.281 -13.43 1 97.81 408 LEU B CA 1
ATOM 8752 C C . LEU B 1 408 ? 5.773 -5.516 -13.578 1 97.81 408 LEU B C 1
ATOM 8754 O O . LEU B 1 408 ? 5.566 -4.492 -12.93 1 97.81 408 LEU B O 1
ATOM 8758 N N . ALA B 1 409 ? 4.891 -5.996 -14.445 1 97.81 409 ALA B N 1
ATOM 8759 C CA . ALA B 1 409 ? 3.646 -5.285 -14.734 1 97.81 409 ALA B CA 1
ATOM 8760 C C . ALA B 1 409 ? 2.781 -5.156 -13.484 1 97.81 409 ALA B C 1
ATOM 8762 O O . ALA B 1 409 ? 2.215 -4.094 -13.219 1 97.81 409 ALA B O 1
ATOM 8763 N N . THR B 1 410 ? 2.689 -6.246 -12.734 1 97.62 410 THR B N 1
ATOM 8764 C CA . THR B 1 410 ? 1.853 -6.199 -11.547 1 97.62 410 THR B CA 1
ATOM 8765 C C . THR B 1 410 ? 2.488 -5.324 -10.469 1 97.62 410 THR B C 1
ATOM 8767 O O . THR B 1 410 ? 1.784 -4.641 -9.719 1 97.62 410 THR B O 1
ATOM 8770 N N . ASP B 1 411 ? 3.797 -5.281 -10.422 1 97.62 411 ASP B N 1
ATOM 8771 C CA . ASP B 1 411 ? 4.492 -4.41 -9.477 1 97.62 411 ASP B CA 1
ATOM 8772 C C . ASP B 1 411 ? 4.293 -2.941 -9.836 1 97.62 411 ASP B C 1
ATOM 8774 O O . ASP B 1 411 ? 4.016 -2.115 -8.969 1 97.62 411 ASP B O 1
ATOM 8778 N N . LEU B 1 412 ? 4.48 -2.631 -11.086 1 98.31 412 LEU B N 1
ATOM 8779 C CA . LEU B 1 412 ? 4.297 -1.262 -11.562 1 98.31 412 LEU B CA 1
ATOM 8780 C C . LEU B 1 412 ? 2.879 -0.778 -11.289 1 98.31 412 LEU B C 1
ATOM 8782 O O . LEU B 1 412 ? 2.68 0.356 -10.844 1 98.31 412 LEU B O 1
ATOM 8786 N N . THR B 1 413 ? 1.978 -1.648 -11.5 1 98.56 413 THR B N 1
ATOM 8787 C CA . THR B 1 413 ? 0.576 -1.264 -11.375 1 98.56 413 THR B CA 1
ATOM 8788 C C . THR B 1 413 ? 0.182 -1.125 -9.906 1 98.56 413 THR B C 1
ATOM 8790 O O . THR B 1 413 ? -0.449 -0.139 -9.523 1 98.56 413 THR B O 1
ATOM 8793 N N . ALA B 1 414 ? 0.572 -2.117 -9.086 1 98.19 414 ALA B N 1
ATOM 8794 C CA . ALA B 1 414 ? 0.284 -2.018 -7.656 1 98.19 414 ALA B CA 1
ATOM 8795 C C . ALA B 1 414 ? 0.907 -0.759 -7.059 1 98.19 414 ALA B C 1
ATOM 8797 O O . ALA B 1 414 ? 0.241 -0.013 -6.336 1 98.19 414 ALA B O 1
ATOM 8798 N N . GLY B 1 415 ? 2.154 -0.541 -7.379 1 98.12 415 GLY B N 1
ATOM 8799 C CA . GLY B 1 415 ? 2.82 0.666 -6.918 1 98.12 415 GLY B CA 1
ATOM 8800 C C . GLY B 1 415 ? 2.215 1.937 -7.48 1 98.12 415 GLY B C 1
ATOM 8801 O O . GLY B 1 415 ? 2.1 2.941 -6.777 1 98.12 415 GLY B O 1
ATOM 8802 N N . GLY B 1 416 ? 1.828 1.905 -8.758 1 98.69 416 GLY B N 1
ATOM 8803 C CA . GLY B 1 416 ? 1.233 3.061 -9.414 1 98.69 416 GLY B CA 1
ATOM 8804 C C . GLY B 1 416 ? -0.09 3.477 -8.805 1 98.69 416 GLY B C 1
ATOM 8805 O O . GLY B 1 416 ? -0.354 4.668 -8.633 1 98.69 416 GLY B O 1
ATOM 8806 N N . ILE B 1 417 ? -0.918 2.533 -8.469 1 98.69 417 ILE B N 1
ATOM 8807 C CA . ILE B 1 417 ? -2.197 2.828 -7.828 1 98.69 417 ILE B CA 1
ATOM 8808 C C . ILE B 1 417 ? -1.958 3.547 -6.504 1 98.69 417 ILE B C 1
ATOM 8810 O O . ILE B 1 417 ? -2.604 4.555 -6.211 1 98.69 417 ILE B O 1
ATOM 8814 N N . GLU B 1 418 ? -1.014 3.062 -5.773 1 98.12 418 GLU B N 1
ATOM 8815 C CA . GLU B 1 418 ? -0.697 3.666 -4.48 1 98.12 418 GLU B CA 1
ATOM 8816 C C . GLU B 1 418 ? -0.135 5.074 -4.656 1 98.12 418 GLU B C 1
ATOM 8818 O O . GLU B 1 418 ? -0.478 5.984 -3.896 1 98.12 418 GLU B O 1
ATOM 8823 N N . ILE B 1 419 ? 0.683 5.285 -5.633 1 98.25 419 ILE B N 1
ATOM 8824 C CA . ILE B 1 419 ? 1.262 6.598 -5.898 1 98.25 419 ILE B CA 1
ATOM 8825 C C . ILE B 1 419 ? 0.157 7.586 -6.27 1 98.25 419 ILE B C 1
ATOM 8827 O O . ILE B 1 419 ? 0.129 8.711 -5.77 1 98.25 419 ILE B O 1
ATOM 8831 N N . CYS B 1 420 ? -0.738 7.145 -7.117 1 98.75 420 CYS B N 1
ATOM 8832 C CA . CYS B 1 420 ? -1.861 7.996 -7.492 1 98.75 420 CYS B CA 1
ATOM 8833 C C . CYS B 1 420 ? -2.691 8.375 -6.27 1 98.75 420 CYS B C 1
ATOM 8835 O O . CYS B 1 420 ? -3.023 9.547 -6.082 1 98.75 420 CYS B O 1
ATOM 8837 N N . ARG B 1 421 ? -2.963 7.402 -5.484 1 97.94 421 ARG B N 1
ATOM 8838 C CA . ARG B 1 421 ? -3.76 7.633 -4.281 1 97.94 421 ARG B CA 1
ATOM 8839 C C . ARG B 1 421 ? -3.088 8.648 -3.365 1 97.94 421 ARG B C 1
ATOM 8841 O O . ARG B 1 421 ? -3.719 9.617 -2.932 1 97.94 421 ARG B O 1
ATOM 8848 N N . ARG B 1 422 ? -1.833 8.523 -3.125 1 97.19 422 ARG B N 1
ATOM 8849 C CA . ARG B 1 422 ? -1.101 9.391 -2.207 1 97.19 422 ARG B CA 1
ATOM 8850 C C . ARG B 1 422 ? -0.951 10.797 -2.783 1 97.19 422 ARG B C 1
ATOM 8852 O O . ARG B 1 422 ? -0.958 11.781 -2.041 1 97.19 422 ARG B O 1
ATOM 8859 N N . ALA B 1 423 ? -0.826 10.867 -4.07 1 97.75 423 ALA B N 1
ATOM 8860 C CA . ALA B 1 423 ? -0.643 12.164 -4.719 1 97.75 423 ALA B CA 1
ATOM 8861 C C . ALA B 1 423 ? -1.876 13.047 -4.543 1 97.75 423 ALA B C 1
ATOM 8863 O O . ALA B 1 423 ? -1.794 14.273 -4.664 1 97.75 423 ALA B O 1
ATOM 8864 N N . MET B 1 424 ? -2.963 12.469 -4.215 1 97.5 424 MET B N 1
ATOM 8865 C CA . MET B 1 424 ? -4.211 13.211 -4.082 1 97.5 424 MET B CA 1
ATOM 8866 C C . MET B 1 424 ? -4.422 13.664 -2.641 1 97.5 424 MET B C 1
ATOM 8868 O O . MET B 1 424 ? -5.496 14.164 -2.293 1 97.5 424 MET B O 1
ATOM 8872 N N . GLY B 1 425 ? -3.402 13.469 -1.795 1 95.38 425 GLY B N 1
ATOM 8873 C CA . GLY B 1 425 ? -3.467 13.945 -0.421 1 95.38 425 GLY B CA 1
ATOM 8874 C C . GLY B 1 425 ? -4.496 13.211 0.417 1 95.38 425 GLY B C 1
ATOM 8875 O O . GLY B 1 425 ? -4.691 12 0.25 1 95.38 425 GLY B O 1
ATOM 8876 N N . GLY B 1 426 ? -5.055 13.938 1.296 1 95.56 426 GLY B N 1
ATOM 8877 C CA . GLY B 1 426 ? -6.062 13.352 2.168 1 95.56 426 GLY B CA 1
ATOM 8878 C C . GLY B 1 426 ? -7.234 12.758 1.411 1 95.56 426 GLY B C 1
ATOM 8879 O O . GLY B 1 426 ? -7.773 11.719 1.803 1 95.56 426 GLY B O 1
ATOM 8880 N N . HIS B 1 427 ? -7.562 13.352 0.315 1 96.94 427 HIS B N 1
ATOM 8881 C CA . HIS B 1 427 ? -8.742 12.906 -0.415 1 96.94 427 HIS B CA 1
ATOM 8882 C C . HIS B 1 427 ? -8.484 11.562 -1.1 1 96.94 427 HIS B C 1
ATOM 8884 O O . HIS B 1 427 ? -9.43 10.836 -1.423 1 96.94 427 HIS B O 1
ATOM 8890 N N . GLY B 1 428 ? -7.234 11.25 -1.303 1 97 428 GLY B N 1
ATOM 8891 C CA . GLY B 1 428 ? -6.898 9.914 -1.778 1 97 428 GLY B CA 1
ATOM 8892 C C . GLY B 1 428 ? -7.145 8.836 -0.744 1 97 428 GLY B C 1
ATOM 8893 O O . GLY B 1 428 ? -7.215 7.648 -1.081 1 97 428 GLY B O 1
ATOM 8894 N N . PHE B 1 429 ? -7.332 9.18 0.494 1 96.19 429 PHE B N 1
ATOM 8895 C CA . PHE B 1 429 ? -7.488 8.258 1.612 1 96.19 429 PHE B CA 1
ATOM 8896 C C . PHE B 1 429 ? -8.961 7.953 1.861 1 96.19 429 PHE B C 1
ATOM 8898 O O . PHE B 1 429 ? -9.289 7.094 2.682 1 96.19 429 PHE B O 1
ATOM 8905 N N . GLY B 1 430 ? -9.883 8.562 1.087 1 93.56 430 GLY B N 1
ATOM 8906 C CA . GLY B 1 430 ? -11.32 8.406 1.269 1 93.56 430 GLY B CA 1
ATOM 8907 C C . GLY B 1 430 ? -12.023 7.902 0.025 1 93.56 430 GLY B C 1
ATOM 8908 O O . GLY B 1 430 ? -11.617 6.902 -0.566 1 93.56 430 GLY B O 1
ATOM 8909 N N . ALA B 1 431 ? -13.109 8.609 -0.364 1 88.25 431 ALA B N 1
ATOM 8910 C CA . ALA B 1 431 ? -13.93 8.211 -1.5 1 88.25 431 ALA B CA 1
ATOM 8911 C C . ALA B 1 431 ? -13.227 8.5 -2.822 1 88.25 431 ALA B C 1
ATOM 8913 O O . ALA B 1 431 ? -13.805 9.133 -3.711 1 88.25 431 ALA B O 1
ATOM 8914 N N . SER B 1 432 ? -12.07 8.016 -3.002 1 94.5 432 SER B N 1
ATOM 8915 C CA . SER B 1 432 ? -11.234 8.297 -4.164 1 94.5 432 SER B CA 1
ATOM 8916 C C . SER B 1 432 ? -11.531 7.332 -5.309 1 94.5 432 SER B C 1
ATOM 8918 O O . SER B 1 432 ? -11.188 7.602 -6.457 1 94.5 432 SER B O 1
ATOM 8920 N N . GLY B 1 433 ? -12.188 6.254 -4.957 1 95.19 433 GLY B N 1
ATOM 8921 C CA . GLY B 1 433 ? -12.344 5.184 -5.93 1 95.19 433 GLY B CA 1
ATOM 8922 C C . GLY B 1 433 ? -11.141 4.27 -6.016 1 95.19 433 GLY B C 1
ATOM 8923 O O . GLY B 1 433 ? -11.188 3.23 -6.676 1 95.19 433 GLY B O 1
ATOM 8924 N N . LEU B 1 434 ? -10.086 4.598 -5.332 1 97.62 434 LEU B N 1
ATOM 8925 C CA . LEU B 1 434 ? -8.859 3.826 -5.496 1 97.62 434 LEU B CA 1
ATOM 8926 C C . LEU B 1 434 ? -8.633 2.912 -4.297 1 97.62 434 LEU B C 1
ATOM 8928 O O . LEU B 1 434 ? -7.797 2.004 -4.352 1 97.62 434 LEU B O 1
ATOM 8932 N N . VAL B 1 435 ? -9.398 3.061 -3.193 1 95.81 435 VAL B N 1
ATOM 8933 C CA . VAL B 1 435 ? -9.164 2.273 -1.987 1 95.81 435 VAL B CA 1
ATOM 8934 C C . VAL B 1 435 ? -9.461 0.801 -2.268 1 95.81 435 VAL B C 1
ATOM 8936 O O . VAL B 1 435 ? -8.609 -0.064 -2.033 1 95.81 435 VAL B O 1
ATOM 8939 N N . GLN B 1 436 ? -10.602 0.536 -2.807 1 95.19 436 GLN B N 1
ATOM 8940 C CA . GLN B 1 436 ? -10.945 -0.845 -3.125 1 95.19 436 GLN B CA 1
ATOM 8941 C C . GLN B 1 436 ? -10.062 -1.386 -4.25 1 95.19 436 GLN B C 1
ATOM 8943 O O . GLN B 1 436 ? -9.641 -2.543 -4.211 1 95.19 436 GLN B O 1
ATOM 8948 N N . LEU B 1 437 ? -9.836 -0.538 -5.27 1 97.12 437 LEU B N 1
ATOM 8949 C CA . LEU B 1 437 ? -8.977 -0.952 -6.375 1 97.12 437 LEU B CA 1
ATOM 8950 C C . LEU B 1 437 ? -7.602 -1.361 -5.867 1 97.12 437 LEU B C 1
ATOM 8952 O O . LEU B 1 437 ? -7.066 -2.395 -6.277 1 97.12 437 LEU B O 1
ATOM 8956 N N . ASN B 1 438 ? -7.035 -0.537 -5.004 1 96.81 438 ASN B N 1
ATOM 8957 C CA . ASN B 1 438 ? -5.727 -0.827 -4.434 1 96.81 438 ASN B CA 1
ATOM 8958 C C . ASN B 1 438 ? -5.73 -2.141 -3.658 1 96.81 438 ASN B C 1
ATOM 8960 O O . ASN B 1 438 ? -4.891 -3.012 -3.9 1 96.81 438 ASN B O 1
ATOM 8964 N N . ALA B 1 439 ? -6.652 -2.291 -2.799 1 95.94 439 ALA B N 1
ATOM 8965 C CA . ALA B 1 439 ? -6.734 -3.477 -1.947 1 95.94 439 ALA B CA 1
ATOM 8966 C C . ALA B 1 439 ? -6.891 -4.742 -2.785 1 95.94 439 ALA B C 1
ATOM 8968 O O . ALA B 1 439 ? -6.23 -5.75 -2.525 1 95.94 439 ALA B O 1
ATOM 8969 N N . ASN B 1 440 ? -7.754 -4.676 -3.773 1 96.12 440 ASN B N 1
ATOM 8970 C CA . ASN B 1 440 ? -7.992 -5.844 -4.617 1 96.12 440 ASN B CA 1
ATOM 8971 C C . ASN B 1 440 ? -6.773 -6.164 -5.48 1 96.12 440 ASN B C 1
ATOM 8973 O O . ASN B 1 440 ? -6.43 -7.336 -5.664 1 96.12 440 ASN B O 1
ATOM 8977 N N . TYR B 1 441 ? -6.137 -5.156 -5.965 1 96.88 441 TYR B N 1
ATOM 8978 C CA . TYR B 1 441 ? -5.051 -5.375 -6.91 1 96.88 441 TYR B CA 1
ATOM 8979 C C . TYR B 1 441 ? -3.807 -5.898 -6.203 1 96.88 441 TYR B C 1
ATOM 8981 O O . TYR B 1 441 ? -2.939 -6.512 -6.828 1 96.88 441 TYR B O 1
ATOM 8989 N N . LEU B 1 442 ? -3.65 -5.746 -4.938 1 96.06 442 LEU B N 1
ATOM 8990 C CA . LEU B 1 442 ? -2.465 -6.117 -4.176 1 96.06 442 LEU B CA 1
ATOM 8991 C C . LEU B 1 442 ? -2.283 -7.633 -4.156 1 96.06 442 LEU B C 1
ATOM 8993 O O . LEU B 1 442 ? -1.221 -8.125 -3.775 1 96.06 442 LEU B O 1
ATOM 8997 N N . SER B 1 443 ? -3.229 -8.383 -4.57 1 94.81 443 SER B N 1
ATOM 8998 C CA . SER B 1 443 ? -3.066 -9.828 -4.676 1 94.81 443 SER B CA 1
ATOM 8999 C C . SER B 1 443 ? -2.221 -10.203 -5.891 1 94.81 443 SER B C 1
ATOM 9001 O O . SER B 1 443 ? -1.575 -11.258 -5.902 1 94.81 443 SER B O 1
ATOM 9003 N N . LYS B 1 444 ? -2.174 -9.383 -6.887 1 95.69 444 LYS B N 1
ATOM 9004 C CA . LYS B 1 444 ? -1.645 -9.727 -8.203 1 95.69 444 LYS B CA 1
ATOM 9005 C C . LYS B 1 444 ? -0.134 -9.945 -8.148 1 95.69 444 LYS B C 1
ATOM 9007 O O . LYS B 1 444 ? 0.398 -10.828 -8.82 1 95.69 444 LYS B O 1
ATOM 9012 N N . PRO B 1 445 ? 0.611 -9.18 -7.336 1 95.75 445 PRO B N 1
ATOM 9013 C CA . PRO B 1 445 ? 2.047 -9.453 -7.234 1 95.75 445 PRO B CA 1
ATOM 9014 C C . PRO B 1 445 ? 2.348 -10.797 -6.574 1 95.75 445 PRO B C 1
ATOM 9016 O O . PRO B 1 445 ? 3.48 -11.281 -6.645 1 95.75 445 PRO B O 1
ATOM 9019 N N . THR B 1 446 ? 1.403 -11.43 -5.957 1 93.31 446 THR B N 1
ATOM 9020 C CA . THR B 1 446 ? 1.638 -12.656 -5.199 1 93.31 446 THR B CA 1
ATOM 9021 C C . THR B 1 446 ? 1.1 -13.867 -5.949 1 93.31 446 THR B C 1
ATOM 9023 O O . THR B 1 446 ? 1.735 -14.922 -5.969 1 93.31 446 THR B O 1
ATOM 9026 N N . VAL B 1 447 ? -0.009 -13.719 -6.594 1 89.12 447 VAL B N 1
ATOM 9027 C CA . VAL B 1 447 ? -0.685 -14.859 -7.199 1 89.12 447 VAL B CA 1
ATOM 9028 C C . VAL B 1 447 ? 0.072 -15.305 -8.445 1 89.12 447 VAL B C 1
ATOM 9030 O O . VAL B 1 447 ? 0.86 -14.539 -9.008 1 89.12 447 VAL B O 1
ATOM 9033 N N . GLU B 1 448 ? -0.134 -16.531 -8.812 1 82.56 448 GLU B N 1
ATOM 9034 C CA . GLU B 1 448 ? 0.459 -17.125 -10.008 1 82.56 448 GLU B CA 1
ATOM 9035 C C . GLU B 1 448 ? 1.98 -17.016 -9.977 1 82.56 448 GLU B C 1
ATOM 9037 O O . GLU B 1 448 ? 2.605 -16.75 -11.008 1 82.56 448 GLU B O 1
ATOM 9042 N N . GLY B 1 449 ? 2.564 -17.109 -8.797 1 86.31 449 GLY B N 1
ATOM 9043 C CA . GLY B 1 449 ? 4 -16.984 -8.594 1 86.31 449 GLY B CA 1
ATOM 9044 C C . GLY B 1 449 ? 4.402 -15.625 -8.047 1 86.31 449 GLY B C 1
ATOM 9045 O O . GLY B 1 449 ? 4.285 -14.609 -8.742 1 86.31 449 GLY B O 1
ATOM 9046 N N . ASP B 1 450 ? 4.898 -15.672 -6.875 1 92.75 450 ASP B N 1
ATOM 9047 C CA . ASP B 1 450 ? 5.332 -14.445 -6.215 1 92.75 450 ASP B CA 1
ATOM 9048 C C . ASP B 1 450 ? 6.363 -13.695 -7.059 1 92.75 450 ASP B C 1
ATOM 9050 O O . ASP B 1 450 ? 7.238 -14.32 -7.668 1 92.75 450 ASP B O 1
ATOM 9054 N N . ASN B 1 451 ? 6.293 -12.367 -7.09 1 96.06 451 ASN B N 1
ATOM 9055 C CA . ASN B 1 451 ? 7.055 -11.508 -7.996 1 96.06 451 ASN B CA 1
ATOM 9056 C C . ASN B 1 451 ? 8.555 -11.641 -7.758 1 96.06 451 ASN B C 1
ATOM 9058 O O . ASN B 1 451 ? 9.359 -11.242 -8.602 1 96.06 451 ASN B O 1
ATOM 9062 N N . TRP B 1 452 ? 8.984 -12.133 -6.629 1 95.69 452 TRP B N 1
ATOM 9063 C CA . TRP B 1 452 ? 10.406 -12.328 -6.367 1 95.69 452 TRP B CA 1
ATOM 9064 C C . TRP B 1 452 ? 10.836 -13.742 -6.73 1 95.69 452 TRP B C 1
ATOM 9066 O O . TRP B 1 452 ? 11.953 -13.953 -7.211 1 95.69 452 TRP B O 1
ATOM 9076 N N . MET B 1 453 ? 9.961 -14.656 -6.586 1 93.44 453 MET B N 1
ATOM 9077 C CA . MET B 1 453 ? 10.258 -16.062 -6.82 1 93.44 453 MET B CA 1
ATOM 9078 C C . MET B 1 453 ? 10.25 -16.375 -8.312 1 93.44 453 MET B C 1
ATOM 9080 O O . MET B 1 453 ? 11.156 -17.062 -8.812 1 93.44 453 MET B O 1
ATOM 9084 N N . ILE B 1 454 ? 9.297 -15.875 -9.031 1 92.94 454 ILE B N 1
ATOM 9085 C CA . ILE B 1 454 ? 9.039 -16.297 -10.398 1 92.94 454 ILE B CA 1
ATOM 9086 C C . ILE B 1 454 ? 10.125 -15.758 -11.328 1 92.94 454 ILE B C 1
ATOM 9088 O O . ILE B 1 454 ? 10.297 -16.25 -12.445 1 92.94 454 ILE B O 1
ATOM 9092 N N . THR B 1 455 ? 10.867 -14.781 -10.867 1 95.25 455 THR B N 1
ATOM 9093 C CA . THR B 1 455 ? 11.898 -14.156 -11.688 1 95.25 455 THR B CA 1
ATOM 9094 C C . THR B 1 455 ? 13.039 -15.133 -11.961 1 95.25 455 THR B C 1
ATOM 9096 O O . THR B 1 455 ? 13.805 -14.953 -12.914 1 95.25 455 THR B O 1
ATOM 9099 N N . GLN B 1 456 ? 13.172 -16.188 -11.203 1 95.19 456 GLN B N 1
ATOM 9100 C CA . GLN B 1 456 ? 14.188 -17.219 -11.406 1 95.19 456 GLN B CA 1
ATOM 9101 C C . GLN B 1 456 ? 14.023 -17.891 -12.766 1 95.19 456 GLN B C 1
ATOM 9103 O O . GLN B 1 456 ? 15 -18.328 -13.367 1 95.19 456 GLN B O 1
ATOM 9108 N N . GLN B 1 457 ? 12.758 -17.922 -13.234 1 93.25 457 GLN B N 1
ATOM 9109 C CA . GLN B 1 457 ? 12.484 -18.547 -14.523 1 93.25 457 GLN B CA 1
ATOM 9110 C C . GLN B 1 457 ? 13.141 -17.766 -15.656 1 93.25 457 GLN B C 1
ATOM 9112 O O . GLN B 1 457 ? 13.633 -18.359 -16.625 1 93.25 457 GLN B O 1
ATOM 9117 N N . VAL B 1 458 ? 13.148 -16.469 -15.523 1 96.38 458 VAL B N 1
ATOM 9118 C CA . VAL B 1 458 ? 13.781 -15.617 -16.516 1 96.38 458 VAL B CA 1
ATOM 9119 C C . VAL B 1 458 ? 15.297 -15.82 -16.484 1 96.38 458 VAL B C 1
ATOM 9121 O O . VAL B 1 458 ? 15.93 -15.992 -17.531 1 96.38 458 VAL B O 1
ATOM 9124 N N . ALA B 1 459 ? 15.828 -15.812 -15.305 1 97.31 459 ALA B N 1
ATOM 9125 C CA . ALA B 1 459 ? 17.281 -15.969 -15.156 1 97.31 459 ALA B CA 1
ATOM 9126 C C . ALA B 1 459 ? 17.75 -17.312 -15.703 1 97.31 459 ALA B C 1
ATOM 9128 O O . ALA B 1 459 ? 18.75 -17.375 -16.406 1 97.31 459 ALA B O 1
ATOM 9129 N N . ARG B 1 460 ? 17.031 -18.375 -15.414 1 95.56 460 ARG B N 1
ATOM 9130 C CA . ARG B 1 460 ? 17.375 -19.703 -15.898 1 95.56 460 ARG B CA 1
ATOM 9131 C C . ARG B 1 460 ? 17.391 -19.75 -17.422 1 95.56 460 ARG B C 1
ATOM 9133 O O . ARG B 1 460 ? 18.312 -20.297 -18.031 1 95.56 460 ARG B O 1
ATOM 9140 N N . TYR B 1 461 ? 16.391 -19.203 -18.031 1 94.44 461 TYR B N 1
ATOM 9141 C CA . TYR B 1 461 ? 16.297 -19.172 -19.484 1 94.44 461 TYR B CA 1
ATOM 9142 C C . TYR B 1 461 ? 17.453 -18.406 -20.094 1 94.44 461 TYR B C 1
ATOM 9144 O O . TYR B 1 461 ? 18.125 -18.891 -21.016 1 94.44 461 TYR B O 1
ATOM 9152 N N . LEU B 1 462 ? 17.734 -17.25 -19.547 1 97.06 462 LEU B N 1
ATOM 9153 C CA . LEU B 1 462 ? 18.734 -16.359 -20.125 1 97.06 462 LEU B CA 1
ATOM 9154 C C . LEU B 1 462 ? 20.141 -16.922 -19.922 1 97.06 462 LEU B C 1
ATOM 9156 O O . LEU B 1 462 ? 21 -16.797 -20.797 1 97.06 462 LEU B O 1
ATOM 9160 N N . ILE B 1 463 ? 20.422 -17.5 -18.75 1 96.94 463 ILE B N 1
ATOM 9161 C CA . ILE B 1 463 ? 21.719 -18.109 -18.484 1 96.94 463 ILE B CA 1
ATOM 9162 C C . ILE B 1 463 ? 21.938 -19.281 -19.438 1 96.94 463 ILE B C 1
ATOM 9164 O O . ILE B 1 463 ? 23.047 -19.469 -19.953 1 96.94 463 ILE B O 1
ATOM 9168 N N . LYS B 1 464 ? 20.875 -20.062 -19.688 1 94.5 464 LYS B N 1
ATOM 9169 C CA . LYS B 1 464 ? 20.953 -21.172 -20.641 1 94.5 464 LYS B CA 1
ATOM 9170 C C . LYS B 1 464 ? 21.312 -20.672 -22.047 1 94.5 464 LYS B C 1
ATOM 9172 O O . LYS B 1 464 ? 22.141 -21.266 -22.734 1 94.5 464 LYS B O 1
ATOM 9177 N N . LYS B 1 465 ? 20.703 -19.609 -22.438 1 93.56 465 LYS B N 1
ATOM 9178 C CA . LYS B 1 465 ? 21 -19.031 -23.75 1 93.56 465 LYS B CA 1
ATOM 9179 C C . LYS B 1 465 ? 22.422 -18.5 -23.812 1 93.56 465 LYS B C 1
ATOM 9181 O O . LYS B 1 465 ? 23.109 -18.672 -24.828 1 93.56 465 LYS B O 1
ATOM 9186 N N . ALA B 1 466 ? 22.828 -17.812 -22.781 1 95.25 466 ALA B N 1
ATOM 9187 C CA . ALA B 1 466 ? 24.203 -17.312 -22.719 1 95.25 466 ALA B CA 1
ATOM 9188 C C . ALA B 1 466 ? 25.219 -18.453 -22.797 1 95.25 466 ALA B C 1
ATOM 9190 O O . ALA B 1 466 ? 26.25 -18.328 -23.453 1 95.25 466 ALA B O 1
ATOM 9191 N N . LYS B 1 467 ? 24.938 -19.531 -22.094 1 94.62 467 LYS B N 1
ATOM 9192 C CA . LYS B 1 467 ? 25.797 -20.703 -22.109 1 94.62 467 LYS B CA 1
ATOM 9193 C C . LYS B 1 467 ? 25.906 -21.281 -23.516 1 94.62 467 LYS B C 1
ATOM 9195 O O . LYS B 1 467 ? 27 -21.609 -23.969 1 94.62 467 LYS B O 1
ATOM 9200 N N . ALA B 1 468 ? 24.797 -21.391 -24.172 1 92.12 468 ALA B N 1
ATOM 9201 C CA . ALA B 1 468 ? 24.766 -21.938 -25.531 1 92.12 468 ALA B CA 1
ATOM 9202 C C . ALA B 1 468 ? 25.547 -21.047 -26.484 1 92.12 468 ALA B C 1
ATOM 9204 O O . ALA B 1 468 ? 26.297 -21.547 -27.344 1 92.12 468 ALA B O 1
ATOM 9205 N N . LEU B 1 469 ? 25.406 -19.75 -26.344 1 91.19 469 LEU B N 1
ATOM 9206 C CA . LEU B 1 469 ? 26.078 -18.797 -27.219 1 91.19 469 LEU B CA 1
ATOM 9207 C C . LEU B 1 469 ? 27.578 -18.797 -26.953 1 91.19 469 LEU B C 1
ATOM 9209 O O . LEU B 1 469 ? 28.375 -18.625 -27.875 1 91.19 469 LEU B O 1
ATOM 9213 N N . SER B 1 470 ? 27.953 -18.938 -25.719 1 90.31 470 SER B N 1
ATOM 9214 C CA . SER B 1 470 ? 29.359 -18.953 -25.344 1 90.31 470 SER B CA 1
ATOM 9215 C C . SER B 1 470 ? 30.062 -20.219 -25.828 1 90.31 470 SER B C 1
ATOM 9217 O O . SER B 1 470 ? 31.266 -20.203 -26.078 1 90.31 470 SER B O 1
ATOM 9219 N N . ALA B 1 471 ? 29.375 -21.281 -25.906 1 88.38 471 ALA B N 1
ATOM 9220 C CA . ALA B 1 471 ? 29.922 -22.562 -26.359 1 88.38 471 ALA B CA 1
ATOM 9221 C C . ALA B 1 471 ? 30.125 -22.547 -27.875 1 88.38 471 ALA B C 1
ATOM 9223 O O . ALA B 1 471 ? 31.078 -23.156 -28.391 1 88.38 471 ALA B O 1
ATOM 9224 N N . SER B 1 472 ? 29.203 -22.078 -28.609 1 79.69 472 SER B N 1
ATOM 9225 C CA . SER B 1 472 ? 29.344 -22.062 -30.062 1 79.69 472 SER B CA 1
ATOM 9226 C C . SER B 1 472 ? 28.938 -20.703 -30.641 1 79.69 472 SER B C 1
ATOM 9228 O O . SER B 1 472 ? 27.781 -20.312 -30.562 1 79.69 472 SER B O 1
ATOM 9230 N N . ALA B 1 473 ? 29.953 -19.969 -30.984 1 64.06 473 ALA B N 1
ATOM 9231 C CA . ALA B 1 473 ? 29.688 -18.656 -31.562 1 64.06 473 ALA B CA 1
ATOM 9232 C C . ALA B 1 473 ? 28.875 -18.781 -32.844 1 64.06 473 ALA B C 1
ATOM 9234 O O . ALA B 1 473 ? 28.25 -17.797 -33.281 1 64.06 473 ALA B O 1
ATOM 9235 N N . LYS B 1 474 ? 28.797 -20 -33.469 1 63.88 474 LYS B N 1
ATOM 9236 C CA . LYS B 1 474 ? 28.141 -20.188 -34.75 1 63.88 474 LYS B CA 1
ATOM 9237 C C . LYS B 1 474 ? 26.656 -20.453 -34.594 1 63.88 474 LYS B C 1
ATOM 9239 O O . LYS B 1 474 ? 25.922 -20.578 -35.594 1 63.88 474 LYS B O 1
ATOM 9244 N N . SER B 1 475 ? 26.203 -20.406 -33.406 1 67.69 475 SER B N 1
ATOM 9245 C CA . SER B 1 475 ? 24.781 -20.703 -33.188 1 67.69 475 SER B CA 1
ATOM 9246 C C . SER B 1 475 ? 23.891 -19.594 -33.719 1 67.69 475 SER B C 1
ATOM 9248 O O . SER B 1 475 ? 24.203 -18.406 -33.562 1 67.69 475 SER B O 1
ATOM 9250 N N . ARG B 1 476 ? 23 -19.953 -34.656 1 69.31 476 ARG B N 1
ATOM 9251 C CA . ARG B 1 476 ? 22.047 -19 -35.219 1 69.31 476 ARG B CA 1
ATOM 9252 C C . ARG B 1 476 ? 21.109 -18.469 -34.156 1 69.31 476 ARG B C 1
ATOM 9254 O O . ARG B 1 476 ? 20.562 -19.25 -33.375 1 69.31 476 ARG B O 1
ATOM 9261 N N . ALA B 1 477 ? 21.047 -17.125 -34.031 1 72.75 477 ALA B N 1
ATOM 9262 C CA . ALA B 1 477 ? 20.078 -16.469 -33.156 1 72.75 477 ALA B CA 1
ATOM 9263 C C . ALA B 1 477 ? 18.672 -16.578 -33.719 1 72.75 477 ALA B C 1
ATOM 9265 O O . ALA B 1 477 ? 18.422 -16.172 -34.875 1 72.75 477 ALA B O 1
ATOM 9266 N N . GLY B 1 478 ? 17.797 -17.219 -33.031 1 75.88 478 GLY B N 1
ATOM 9267 C CA . GLY B 1 478 ? 16.422 -17.406 -33.469 1 75.88 478 GLY B CA 1
ATOM 9268 C C . GLY B 1 478 ? 15.461 -16.375 -32.938 1 75.88 478 GLY B C 1
ATOM 9269 O O . GLY B 1 478 ? 14.328 -16.25 -33.438 1 75.88 478 GLY B O 1
ATOM 9270 N N . THR B 1 479 ? 15.875 -15.648 -31.984 1 84.06 479 THR B N 1
ATOM 9271 C CA . THR B 1 479 ? 15.008 -14.641 -31.375 1 84.06 479 THR B CA 1
ATOM 9272 C C . THR B 1 479 ? 15.742 -13.312 -31.219 1 84.06 479 THR B C 1
ATOM 9274 O O . THR B 1 479 ? 16.969 -13.266 -31.328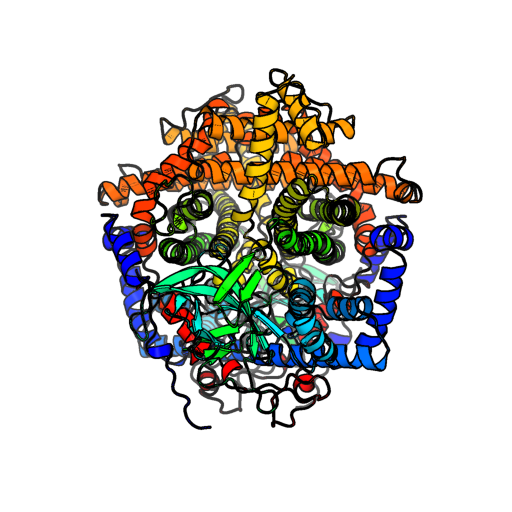 1 84.06 479 THR B O 1
ATOM 9277 N N . ARG B 1 480 ? 15.047 -12.305 -31.016 1 87.06 480 ARG B N 1
ATOM 9278 C CA . ARG B 1 480 ? 15.656 -10.992 -30.797 1 87.06 480 ARG B CA 1
ATOM 9279 C C . ARG B 1 480 ? 16.531 -10.984 -29.562 1 87.06 480 ARG B C 1
ATOM 9281 O O . ARG B 1 480 ? 17.578 -10.328 -29.547 1 87.06 480 ARG B O 1
ATOM 9288 N N . THR B 1 481 ? 16.141 -11.648 -28.547 1 90.31 481 THR B N 1
ATOM 9289 C CA . THR B 1 481 ? 16.922 -11.758 -27.328 1 90.31 481 THR B CA 1
ATOM 9290 C C . THR B 1 481 ? 18.297 -12.383 -27.609 1 90.31 481 THR B C 1
ATOM 9292 O O . THR B 1 481 ? 19.312 -11.875 -27.156 1 90.31 481 THR B O 1
ATOM 9295 N N . GLU B 1 482 ? 18.266 -13.422 -28.344 1 90.94 482 GLU B N 1
ATOM 9296 C CA . GLU B 1 482 ? 19.516 -14.102 -28.672 1 90.94 482 GLU B CA 1
ATOM 9297 C C . GLU B 1 482 ? 20.406 -13.219 -29.531 1 90.94 482 GLU B C 1
ATOM 9299 O O . GLU B 1 482 ? 21.625 -13.227 -29.375 1 90.94 482 GLU B O 1
ATOM 9304 N N . GLU B 1 483 ? 19.797 -12.508 -30.406 1 92.38 483 GLU B N 1
ATOM 9305 C CA . GLU B 1 483 ? 20.562 -11.594 -31.25 1 92.38 483 GLU B CA 1
ATOM 9306 C C . GLU B 1 483 ? 21.266 -10.531 -30.406 1 92.38 483 GLU B C 1
ATOM 9308 O O . GLU B 1 483 ? 22.422 -10.203 -30.641 1 92.38 483 GLU B O 1
ATOM 9313 N N . SER B 1 484 ? 20.562 -9.992 -29.484 1 93.88 484 SER B N 1
ATOM 9314 C CA . SER B 1 484 ? 21.125 -8.977 -28.594 1 93.88 484 SER B CA 1
ATOM 9315 C C . SER B 1 484 ? 22.25 -9.547 -27.734 1 93.88 484 SER B C 1
ATOM 9317 O O . SER B 1 484 ? 23.234 -8.859 -27.469 1 93.88 484 SER B O 1
ATOM 9319 N N . LEU B 1 485 ? 22.109 -10.742 -27.266 1 95 485 LEU B N 1
ATOM 9320 C CA . LEU B 1 485 ? 23.141 -11.391 -26.469 1 95 485 LEU B CA 1
ATOM 9321 C C . LEU B 1 485 ? 24.391 -11.641 -27.297 1 95 485 LEU B C 1
ATOM 9323 O O . LEU B 1 485 ? 25.5 -11.445 -26.812 1 95 485 LEU B O 1
ATOM 9327 N N . LYS B 1 486 ? 24.156 -12.047 -28.531 1 93.31 486 LYS B N 1
ATOM 9328 C CA . LYS B 1 486 ? 25.281 -12.297 -29.438 1 93.31 486 LYS B CA 1
ATOM 9329 C C . LYS B 1 486 ? 26.047 -11.016 -29.719 1 93.31 486 LYS B C 1
ATOM 9331 O O . LYS B 1 486 ? 27.281 -11.016 -29.719 1 93.31 486 LYS B O 1
ATOM 9336 N N . ARG B 1 487 ? 25.297 -10.023 -29.984 1 92.44 487 ARG B N 1
ATOM 9337 C CA . ARG B 1 487 ? 25.922 -8.727 -30.234 1 92.44 487 ARG B CA 1
ATOM 9338 C C . ARG B 1 487 ? 26.781 -8.305 -29.047 1 92.44 487 ARG B C 1
ATOM 9340 O O . ARG B 1 487 ? 27.891 -7.801 -29.219 1 92.44 487 ARG B O 1
ATOM 9347 N N . TYR B 1 488 ? 26.312 -8.438 -27.891 1 94.25 488 TYR B N 1
ATOM 9348 C CA . TYR B 1 488 ? 27.047 -8.078 -26.688 1 94.25 488 TYR B CA 1
ATOM 9349 C C . TYR B 1 488 ? 28.297 -8.938 -26.516 1 94.25 488 TYR B C 1
ATOM 9351 O O . TYR B 1 488 ? 29.359 -8.43 -26.156 1 94.25 488 TYR B O 1
ATOM 9359 N N . LEU B 1 489 ? 28.109 -10.172 -26.719 1 91.31 489 LEU B N 1
ATOM 9360 C CA . LEU B 1 489 ? 29.219 -11.109 -26.562 1 91.31 489 LEU B CA 1
ATOM 9361 C C . LEU B 1 489 ? 30.406 -10.703 -27.438 1 91.31 489 LEU B C 1
ATOM 9363 O O . LEU B 1 489 ? 31.562 -10.789 -27.016 1 91.31 489 LEU B O 1
ATOM 9367 N N . TYR B 1 490 ? 30.156 -10.172 -28.578 1 88.88 490 TYR B N 1
ATOM 9368 C CA . TYR B 1 490 ? 31.188 -9.844 -29.547 1 88.88 490 TYR B CA 1
ATOM 9369 C C . TYR B 1 490 ? 31.766 -8.453 -29.281 1 88.88 490 TYR B C 1
ATOM 9371 O O . TYR B 1 490 ? 32.875 -8.133 -29.719 1 88.88 490 TYR B O 1
ATOM 9379 N N . ALA B 1 491 ? 31.078 -7.699 -28.484 1 88.25 491 ALA B N 1
ATOM 9380 C CA . ALA B 1 491 ? 31.5 -6.312 -28.297 1 88.25 491 ALA B CA 1
ATOM 9381 C C . ALA B 1 491 ? 31.641 -5.965 -26.812 1 88.25 491 ALA B C 1
ATOM 9383 O O . ALA B 1 491 ? 31.641 -4.789 -26.453 1 88.25 491 ALA B O 1
ATOM 9384 N N . ARG B 1 492 ? 31.734 -6.867 -25.984 1 82.19 492 ARG B N 1
ATOM 9385 C CA . ARG B 1 492 ? 31.594 -6.68 -24.547 1 82.19 492 ARG B CA 1
ATOM 9386 C C . ARG B 1 492 ? 32.719 -5.797 -24 1 82.19 492 ARG B C 1
ATOM 9388 O O . ARG B 1 492 ? 32.562 -5.188 -22.938 1 82.19 492 ARG B O 1
ATOM 9395 N N . GLN B 1 493 ? 33.75 -5.684 -24.703 1 80 493 GLN B N 1
ATOM 9396 C CA . GLN B 1 493 ? 34.844 -4.859 -24.234 1 80 493 GLN B CA 1
ATOM 9397 C C . GLN B 1 493 ? 34.656 -3.402 -24.641 1 80 493 GLN B C 1
ATOM 9399 O O . GLN B 1 493 ? 35.375 -2.52 -24.141 1 80 493 GLN B O 1
ATOM 9404 N N . LYS B 1 494 ? 33.625 -3.115 -25.328 1 83.38 494 LYS B N 1
ATOM 9405 C CA . LYS B 1 494 ? 33.406 -1.767 -25.844 1 83.38 494 LYS B CA 1
ATOM 9406 C C . LYS B 1 494 ? 32.438 -0.99 -24.953 1 83.38 494 LYS B C 1
ATOM 9408 O O . LYS B 1 494 ? 31.516 -1.57 -24.375 1 83.38 494 LYS B O 1
ATOM 9413 N N . THR B 1 495 ? 32.75 0.264 -24.75 1 89.19 495 THR B N 1
ATOM 9414 C CA . THR B 1 495 ? 31.797 1.225 -24.203 1 89.19 495 THR B CA 1
ATOM 9415 C C . THR B 1 495 ? 31.031 1.907 -25.344 1 89.19 495 THR B C 1
ATOM 9417 O O . THR B 1 495 ? 31.625 2.619 -26.156 1 89.19 495 THR B O 1
ATOM 9420 N N . LEU B 1 496 ? 29.719 1.71 -25.359 1 92.38 496 LEU B N 1
ATOM 9421 C CA . LEU B 1 496 ? 28.938 2.15 -26.5 1 92.38 496 LEU B CA 1
ATOM 9422 C C . LEU B 1 496 ? 28.578 3.627 -26.391 1 92.38 496 LEU B C 1
ATOM 9424 O O . LEU B 1 496 ? 28.594 4.359 -27.375 1 92.38 496 LEU B O 1
ATOM 9428 N N . ASN B 1 497 ? 28.234 4.094 -25.125 1 95.88 497 ASN B N 1
ATOM 9429 C CA . ASN B 1 497 ? 27.75 5.453 -24.906 1 95.88 497 ASN B CA 1
ATOM 9430 C C . ASN B 1 497 ? 26.75 5.883 -25.984 1 95.88 497 ASN B C 1
ATOM 9432 O O . ASN B 1 497 ? 26.953 6.891 -26.656 1 95.88 497 ASN B O 1
ATOM 9436 N N . LEU B 1 498 ? 25.688 5.145 -26.078 1 96.69 498 LEU B N 1
ATOM 9437 C CA . LEU B 1 498 ? 24.672 5.324 -27.109 1 96.69 498 LEU B CA 1
ATOM 9438 C C . LEU B 1 498 ? 24.016 6.695 -26.984 1 96.69 498 LEU B C 1
ATOM 9440 O O . LEU B 1 498 ? 23.797 7.191 -25.875 1 96.69 498 LEU B O 1
ATOM 9444 N N . LYS B 1 499 ? 23.625 7.285 -28.109 1 97.5 499 LYS B N 1
ATOM 9445 C CA . LYS B 1 499 ? 23.031 8.617 -28.172 1 97.5 499 LYS B CA 1
ATOM 9446 C C . LYS B 1 499 ? 21.516 8.555 -28 1 97.5 499 LYS B C 1
ATOM 9448 O O . LYS B 1 499 ? 20.766 8.836 -28.922 1 97.5 499 LYS B O 1
ATOM 9453 N N . VAL B 1 500 ? 21.094 8.422 -26.766 1 97.81 500 VAL B N 1
ATOM 9454 C CA . VAL B 1 500 ? 19.719 8.094 -26.422 1 97.81 500 VAL B CA 1
ATOM 9455 C C . VAL B 1 500 ? 18.828 9.312 -26.641 1 97.81 500 VAL B C 1
ATOM 9457 O O . VAL B 1 500 ? 17.609 9.188 -26.766 1 97.81 500 VAL B O 1
ATOM 9460 N N . TYR B 1 501 ? 19.391 10.57 -26.734 1 97.56 501 TYR B N 1
ATOM 9461 C CA . TYR B 1 501 ? 18.578 11.773 -26.922 1 97.56 501 TYR B CA 1
ATOM 9462 C C . TYR B 1 501 ? 18.375 12.07 -28.406 1 97.56 501 TYR B C 1
ATOM 9464 O O . TYR B 1 501 ? 17.516 12.875 -28.766 1 97.56 501 TYR B O 1
ATOM 9472 N N . GLU B 1 502 ? 19.094 11.352 -29.281 1 96.62 502 GLU B N 1
ATOM 9473 C CA . GLU B 1 502 ? 19.078 11.672 -30.703 1 96.62 502 GLU B CA 1
ATOM 9474 C C . GLU B 1 502 ? 18.328 10.617 -31.5 1 96.62 502 GLU B C 1
ATOM 9476 O O . GLU B 1 502 ? 17.828 10.898 -32.594 1 96.62 502 GLU B O 1
ATOM 9481 N N . ASP B 1 503 ? 18.328 9.445 -30.984 1 96 503 ASP B N 1
ATOM 9482 C CA . ASP B 1 503 ? 17.781 8.312 -31.734 1 96 503 ASP B CA 1
ATOM 9483 C C . ASP B 1 503 ? 17 7.383 -30.812 1 96 503 ASP B C 1
ATOM 9485 O O . ASP B 1 503 ? 17.547 6.805 -29.875 1 96 503 ASP B O 1
ATOM 9489 N N . ASP B 1 504 ? 15.742 7.168 -31.188 1 96.69 504 ASP B N 1
ATOM 9490 C CA . ASP B 1 504 ? 14.898 6.293 -30.391 1 96.69 504 ASP B CA 1
ATOM 9491 C C . ASP B 1 504 ? 15.398 4.855 -30.422 1 96.69 504 ASP B C 1
ATOM 9493 O O . ASP B 1 504 ? 15.227 4.109 -29.453 1 96.69 504 ASP B O 1
ATOM 9497 N N . ASN B 1 505 ? 15.992 4.457 -31.484 1 96.69 505 ASN B N 1
ATOM 9498 C CA . ASN B 1 505 ? 16.578 3.121 -31.562 1 96.69 505 ASN B CA 1
ATOM 9499 C C . ASN B 1 505 ? 17.719 2.951 -30.578 1 96.69 505 ASN B C 1
ATOM 9501 O O . ASN B 1 505 ? 17.953 1.853 -30.062 1 96.69 505 ASN B O 1
ATOM 9505 N N . ALA B 1 506 ? 18.422 4.023 -30.359 1 98.19 506 ALA B N 1
ATOM 9506 C CA . ALA B 1 506 ? 19.516 3.984 -29.391 1 98.19 506 ALA B CA 1
ATOM 9507 C C . ALA B 1 506 ? 19 3.705 -27.984 1 98.19 506 ALA B C 1
ATOM 9509 O O . ALA B 1 506 ? 19.672 3.059 -27.172 1 98.19 506 ALA B O 1
ATOM 9510 N N . ILE B 1 507 ? 17.797 4.207 -27.688 1 98.5 507 ILE B N 1
ATOM 9511 C CA . ILE B 1 507 ? 17.172 3.926 -26.406 1 98.5 507 ILE B CA 1
ATOM 9512 C C . ILE B 1 507 ? 16.938 2.424 -26.266 1 98.5 507 ILE B C 1
ATOM 9514 O O . ILE B 1 507 ? 17.312 1.827 -25.25 1 98.5 507 ILE B O 1
ATOM 9518 N N . LEU B 1 508 ? 16.312 1.843 -27.25 1 97.94 508 LEU B N 1
ATOM 9519 C CA . LEU B 1 508 ? 16.062 0.408 -27.25 1 97.94 508 LEU B CA 1
ATOM 9520 C C . LEU B 1 508 ? 17.359 -0.38 -27.094 1 97.94 508 LEU B C 1
ATOM 9522 O O . LEU B 1 508 ? 17.438 -1.299 -26.281 1 97.94 508 LEU B O 1
ATOM 9526 N N . GLU B 1 509 ? 18.344 -0.004 -27.859 1 97.62 509 GLU B N 1
ATOM 9527 C CA . GLU B 1 509 ? 19.625 -0.682 -27.812 1 97.62 509 GLU B CA 1
ATOM 9528 C C . GLU B 1 509 ? 20.266 -0.576 -26.422 1 97.62 509 GLU B C 1
ATOM 9530 O O . GLU B 1 509 ? 20.906 -1.518 -25.953 1 97.62 509 GLU B O 1
ATOM 9535 N N . ALA B 1 510 ? 20.125 0.576 -25.781 1 98.5 510 ALA B N 1
ATOM 9536 C CA . ALA B 1 510 ? 20.672 0.778 -24.438 1 98.5 510 ALA B CA 1
ATOM 9537 C C . ALA B 1 510 ? 20.078 -0.206 -23.453 1 98.5 510 ALA B C 1
ATOM 9539 O O . ALA B 1 510 ? 20.797 -0.791 -22.625 1 98.5 510 ALA B O 1
ATOM 9540 N N . PHE B 1 511 ? 18.797 -0.4 -23.5 1 98.62 511 PHE B N 1
ATOM 9541 C CA . PHE B 1 511 ? 18.125 -1.312 -22.578 1 98.62 511 PHE B CA 1
ATOM 9542 C C . PHE B 1 511 ? 18.516 -2.756 -22.859 1 98.62 511 PHE B C 1
ATOM 9544 O O . PHE B 1 511 ? 18.703 -3.549 -21.938 1 98.62 511 PHE B O 1
ATOM 9551 N N . GLU B 1 512 ? 18.625 -3.107 -24.109 1 98.06 512 GLU B N 1
ATOM 9552 C CA . GLU B 1 512 ? 19.047 -4.457 -24.5 1 98.06 512 GLU B CA 1
ATOM 9553 C C . GLU B 1 512 ? 20.484 -4.73 -24.078 1 98.06 512 GLU B C 1
ATOM 9555 O O . GLU B 1 512 ? 20.797 -5.828 -23.625 1 98.06 512 GLU B O 1
ATOM 9560 N N . TRP B 1 513 ? 21.312 -3.713 -24.281 1 97.94 513 TRP B N 1
ATOM 9561 C CA . TRP B 1 513 ? 22.719 -3.844 -23.906 1 97.94 513 TRP B CA 1
ATOM 9562 C C . TRP B 1 513 ? 22.859 -4.055 -22.406 1 97.94 513 TRP B C 1
ATOM 9564 O O . TRP B 1 513 ? 23.625 -4.91 -21.953 1 97.94 513 TRP B O 1
ATOM 9574 N N . ARG B 1 514 ? 22.172 -3.248 -21.594 1 97.88 514 ARG B N 1
ATOM 9575 C CA . ARG B 1 514 ? 22.141 -3.408 -20.141 1 97.88 514 ARG B CA 1
ATOM 9576 C C . ARG B 1 514 ? 21.719 -4.824 -19.766 1 97.88 514 ARG B C 1
ATOM 9578 O O . ARG B 1 514 ? 22.344 -5.441 -18.891 1 97.88 514 ARG B O 1
ATOM 9585 N N . THR B 1 515 ? 20.688 -5.332 -20.422 1 98.12 515 THR B N 1
ATOM 9586 C CA . THR B 1 515 ? 20.172 -6.668 -20.141 1 98.12 515 THR B CA 1
ATOM 9587 C C . THR B 1 515 ? 21.234 -7.723 -20.438 1 98.12 515 THR B C 1
ATOM 9589 O O . THR B 1 515 ? 21.484 -8.617 -19.625 1 98.12 515 THR B O 1
ATOM 9592 N N . ALA B 1 516 ? 21.828 -7.594 -21.609 1 97.88 516 ALA B N 1
ATOM 9593 C CA . ALA B 1 516 ? 22.859 -8.547 -22.016 1 97.88 516 ALA B CA 1
ATOM 9594 C C . ALA B 1 516 ? 24.031 -8.555 -21.016 1 97.88 516 ALA B C 1
ATOM 9596 O O . ALA B 1 516 ? 24.547 -9.617 -20.672 1 97.88 516 ALA B O 1
ATOM 9597 N N . HIS B 1 517 ? 24.391 -7.355 -20.609 1 97.44 517 HIS B N 1
ATOM 9598 C CA . HIS B 1 517 ? 25.453 -7.227 -19.609 1 97.44 517 HIS B CA 1
ATOM 9599 C C . HIS B 1 517 ? 25.109 -8.008 -18.344 1 97.44 517 HIS B C 1
ATOM 9601 O O . HIS B 1 517 ? 25.953 -8.758 -17.844 1 97.44 517 HIS B O 1
ATOM 9607 N N . LEU B 1 518 ? 23.969 -7.902 -17.875 1 97.75 518 LEU B N 1
ATOM 9608 C CA . LEU B 1 518 ? 23.547 -8.562 -16.641 1 97.75 518 LEU B CA 1
ATOM 9609 C C . LEU B 1 518 ? 23.422 -10.07 -16.859 1 97.75 518 LEU B C 1
ATOM 9611 O O . LEU B 1 518 ? 23.672 -10.852 -15.938 1 97.75 518 LEU B O 1
ATOM 9615 N N . VAL B 1 519 ? 22.984 -10.477 -18.094 1 98.19 519 VAL B N 1
ATOM 9616 C CA . VAL B 1 519 ? 22.859 -11.898 -18.406 1 98.19 519 VAL B CA 1
ATOM 9617 C C . VAL B 1 519 ? 24.234 -12.57 -18.312 1 98.19 519 VAL B C 1
ATOM 9619 O O . VAL B 1 519 ? 24.375 -13.609 -17.672 1 98.19 519 VAL B O 1
ATOM 9622 N N . PHE B 1 520 ? 25.188 -12.016 -18.953 1 97.19 520 PHE B N 1
ATOM 9623 C CA . PHE B 1 520 ? 26.5 -12.641 -19 1 97.19 520 PHE B CA 1
ATOM 9624 C C . PHE B 1 520 ? 27.172 -12.562 -17.625 1 97.19 520 PHE B C 1
ATOM 9626 O O . PHE B 1 520 ? 27.922 -13.461 -17.25 1 97.19 520 PHE B O 1
ATOM 9633 N N . LYS B 1 521 ? 26.875 -11.469 -16.859 1 96.56 521 LYS B N 1
ATOM 9634 C CA . LYS B 1 521 ? 27.344 -11.422 -15.477 1 96.56 521 LYS B CA 1
ATOM 9635 C C . LYS B 1 521 ? 26.766 -12.578 -14.672 1 96.56 521 LYS B C 1
ATOM 9637 O O . LYS B 1 521 ? 27.5 -13.25 -13.93 1 96.56 521 LYS B O 1
ATOM 9642 N N . ALA B 1 522 ? 25.516 -12.852 -14.797 1 97.81 522 ALA B N 1
ATOM 9643 C CA . ALA B 1 522 ? 24.859 -13.953 -14.094 1 97.81 522 ALA B CA 1
ATOM 9644 C C . ALA B 1 522 ? 25.406 -15.297 -14.555 1 97.81 522 ALA B C 1
ATOM 9646 O O . ALA B 1 522 ? 25.641 -16.188 -13.742 1 97.81 522 ALA B O 1
ATOM 9647 N N . TYR B 1 523 ? 25.562 -15.414 -15.891 1 97.62 523 TYR B N 1
ATOM 9648 C CA . TYR B 1 523 ? 26.125 -16.625 -16.469 1 97.62 523 TYR B CA 1
ATOM 9649 C C . TYR B 1 523 ? 27.516 -16.922 -15.898 1 97.62 523 TYR B C 1
ATOM 9651 O O . TYR B 1 523 ? 27.797 -18.047 -15.469 1 97.62 523 TYR B O 1
ATOM 9659 N N . GLU B 1 524 ? 28.344 -15.914 -15.891 1 97.25 524 GLU B N 1
ATOM 9660 C CA . GLU B 1 524 ? 29.703 -16.062 -15.383 1 97.25 524 GLU B CA 1
ATOM 9661 C C . GLU B 1 524 ? 29.703 -16.469 -13.914 1 97.25 524 GLU B C 1
ATOM 9663 O O . GLU B 1 524 ? 30.438 -17.391 -13.508 1 97.25 524 GLU B O 1
ATOM 9668 N N . GLN B 1 525 ? 28.938 -15.805 -13.156 1 97.56 525 GLN B N 1
ATOM 9669 C CA . GLN B 1 525 ? 28.875 -16.078 -11.719 1 97.56 525 GLN B CA 1
ATOM 9670 C C . GLN B 1 525 ? 28.359 -17.484 -11.445 1 97.56 525 GLN B C 1
ATOM 9672 O O . GLN B 1 525 ? 28.891 -18.188 -10.586 1 97.56 525 GLN B O 1
ATOM 9677 N N . ARG B 1 526 ? 27.344 -17.906 -12.141 1 97.81 526 ARG B N 1
ATOM 9678 C CA . ARG B 1 526 ? 26.688 -19.188 -11.867 1 97.81 526 ARG B CA 1
ATOM 9679 C C . ARG B 1 526 ? 27.469 -20.344 -12.484 1 97.81 526 ARG B C 1
ATOM 9681 O O . ARG B 1 526 ? 27.734 -21.344 -11.812 1 97.81 526 ARG B O 1
ATOM 9688 N N . GLU B 1 527 ? 27.875 -20.234 -13.734 1 96.94 527 GLU B N 1
ATOM 9689 C CA . GLU B 1 527 ? 28.391 -21.375 -14.508 1 96.94 527 GLU B CA 1
ATOM 9690 C C . GLU B 1 527 ? 29.906 -21.453 -14.438 1 96.94 527 GLU B C 1
ATOM 9692 O O . GLU B 1 527 ? 30.484 -22.531 -14.523 1 96.94 527 GLU B O 1
ATOM 9697 N N . ILE B 1 528 ? 30.531 -20.375 -14.344 1 96.88 528 ILE B N 1
ATOM 9698 C CA . ILE B 1 528 ? 31.984 -20.359 -14.352 1 96.88 528 ILE B CA 1
ATOM 9699 C C . ILE B 1 528 ? 32.5 -20.281 -12.922 1 96.88 528 ILE B C 1
ATOM 9701 O O . ILE B 1 528 ? 33.281 -21.141 -12.484 1 96.88 528 ILE B O 1
ATOM 9705 N N . GLN B 1 529 ? 32.031 -19.297 -12.164 1 97.38 529 GLN B N 1
ATOM 9706 C CA . GLN B 1 529 ? 32.5 -19.109 -10.797 1 97.38 529 GLN B CA 1
ATOM 9707 C C . GLN B 1 529 ? 31.781 -20.047 -9.828 1 97.38 529 GLN B C 1
ATOM 9709 O O . GLN B 1 529 ? 32.188 -20.188 -8.68 1 97.38 529 GLN B O 1
ATOM 9714 N N . LYS B 1 530 ? 30.703 -20.656 -10.227 1 96.81 530 LYS B N 1
ATOM 9715 C CA . LYS B 1 530 ? 29.984 -21.703 -9.5 1 96.81 530 LYS B CA 1
ATOM 9716 C C . LYS B 1 530 ? 29.422 -21.156 -8.188 1 96.81 530 LYS B C 1
ATOM 9718 O O . LYS B 1 530 ? 29.469 -21.844 -7.156 1 96.81 530 LYS B O 1
ATOM 9723 N N . LYS B 1 531 ? 29 -19.938 -8.227 1 96.81 531 LYS B N 1
ATOM 9724 C CA . LYS B 1 531 ? 28.297 -19.406 -7.066 1 96.81 531 LYS B CA 1
ATOM 9725 C C . LYS B 1 531 ? 26.969 -20.109 -6.848 1 96.81 531 LYS B C 1
ATOM 9727 O O . LYS B 1 531 ? 26.359 -20.609 -7.801 1 96.81 531 LYS B O 1
ATOM 9732 N N . SER B 1 532 ? 26.578 -20.172 -5.562 1 96.5 532 SER B N 1
ATOM 9733 C CA . SER B 1 532 ? 25.328 -20.859 -5.25 1 96.5 532 SER B CA 1
ATOM 9734 C C . SER B 1 532 ? 24.125 -20.125 -5.84 1 96.5 532 SER B C 1
ATOM 9736 O O . SER B 1 532 ? 24.141 -18.906 -5.965 1 96.5 532 SER B O 1
ATOM 9738 N N . TRP B 1 533 ? 23.125 -20.844 -6.23 1 96.69 533 TRP B N 1
ATOM 9739 C CA . TRP B 1 533 ? 21.906 -20.281 -6.793 1 96.69 533 TRP B CA 1
ATOM 9740 C C . TRP B 1 533 ? 21.281 -19.266 -5.836 1 96.69 533 TRP B C 1
ATOM 9742 O O . TRP B 1 533 ? 20.891 -18.172 -6.25 1 96.69 533 TRP B O 1
ATOM 9752 N N . ASN B 1 534 ? 21.156 -19.594 -4.566 1 96.5 534 ASN B N 1
ATOM 9753 C CA . ASN B 1 534 ? 20.547 -18.719 -3.559 1 96.5 534 ASN B CA 1
ATOM 9754 C C . ASN B 1 534 ? 21.297 -17.406 -3.426 1 96.5 534 ASN B C 1
ATOM 9756 O O . ASN B 1 534 ? 20.688 -16.359 -3.215 1 96.5 534 ASN B O 1
ATOM 9760 N N . SER B 1 535 ? 22.625 -17.453 -3.572 1 96.94 535 SER B N 1
ATOM 9761 C CA . SER B 1 535 ? 23.406 -16.234 -3.43 1 96.94 535 SER B CA 1
ATOM 9762 C C . SER B 1 535 ? 23.219 -15.297 -4.621 1 96.94 535 SER B C 1
ATOM 9764 O O . SER B 1 535 ? 23.547 -14.117 -4.551 1 96.94 535 SER B O 1
ATOM 9766 N N . LEU B 1 536 ? 22.609 -15.844 -5.699 1 97.81 536 LEU B N 1
ATOM 9767 C CA . LEU B 1 536 ? 22.469 -15.055 -6.922 1 97.81 536 LEU B CA 1
ATOM 9768 C C . LEU B 1 536 ? 21.016 -14.609 -7.113 1 97.81 536 LEU B C 1
ATOM 9770 O O . LEU B 1 536 ? 20.703 -13.93 -8.094 1 97.81 536 LEU B O 1
ATOM 9774 N N . LEU B 1 537 ? 20.141 -14.945 -6.176 1 97.81 537 LEU B N 1
ATOM 9775 C CA . LEU B 1 537 ? 18.719 -14.703 -6.359 1 97.81 537 LEU B CA 1
ATOM 9776 C C . LEU B 1 537 ? 18.438 -13.211 -6.504 1 97.81 537 LEU B C 1
ATOM 9778 O O . LEU B 1 537 ? 17.547 -12.812 -7.254 1 97.81 537 LEU B O 1
ATOM 9782 N N . ILE B 1 538 ? 19.141 -12.383 -5.777 1 97.75 538 ILE B N 1
ATOM 9783 C CA . ILE B 1 538 ? 18.969 -10.938 -5.871 1 97.75 538 ILE B CA 1
ATOM 9784 C C . ILE B 1 538 ? 19.344 -10.461 -7.273 1 97.75 538 ILE B C 1
ATOM 9786 O O . ILE B 1 538 ? 18.625 -9.664 -7.883 1 97.75 538 ILE B O 1
ATOM 9790 N N . ASP B 1 539 ? 20.453 -10.969 -7.789 1 97.31 539 ASP B N 1
ATOM 9791 C CA . ASP B 1 539 ? 20.891 -10.641 -9.141 1 97.31 539 ASP B CA 1
ATOM 9792 C C . ASP B 1 539 ? 19.875 -11.133 -10.18 1 97.31 539 ASP B C 1
ATOM 9794 O O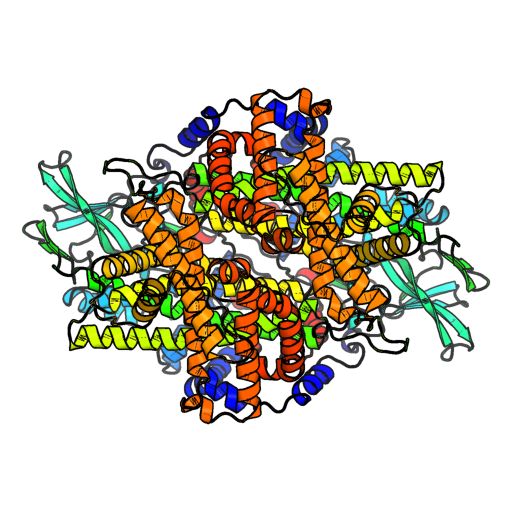 . ASP B 1 539 ? 19.656 -10.461 -11.195 1 97.31 539 ASP B O 1
ATOM 9798 N N . PHE B 1 540 ? 19.344 -12.32 -9.93 1 98.12 540 PHE B N 1
ATOM 9799 C CA . PHE B 1 540 ? 18.344 -12.867 -10.836 1 98.12 540 PHE B CA 1
ATOM 9800 C C . PHE B 1 540 ? 17.125 -11.969 -10.898 1 98.12 540 PHE B C 1
ATOM 9802 O O . PHE B 1 540 ? 16.531 -11.773 -11.969 1 98.12 540 PHE B O 1
ATOM 9809 N N . HIS B 1 541 ? 16.734 -11.445 -9.773 1 97.94 541 HIS B N 1
ATOM 9810 C CA . HIS B 1 541 ? 15.594 -10.531 -9.727 1 97.94 541 HIS B CA 1
ATOM 9811 C C . HIS B 1 541 ? 15.875 -9.266 -10.523 1 97.94 541 HIS B C 1
ATOM 9813 O O . HIS B 1 541 ? 15.023 -8.797 -11.281 1 97.94 541 HIS B O 1
ATOM 9819 N N . LYS B 1 542 ? 17.047 -8.68 -10.383 1 97.5 542 LYS B N 1
ATOM 9820 C CA . LYS B 1 542 ? 17.469 -7.5 -11.133 1 97.5 542 LYS B CA 1
ATOM 9821 C C . LYS B 1 542 ? 17.5 -7.785 -12.625 1 97.5 542 LYS B C 1
ATOM 9823 O O . LYS B 1 542 ? 17.078 -6.949 -13.43 1 97.5 542 LYS B O 1
ATOM 9828 N N . LEU B 1 543 ? 18 -8.953 -12.93 1 98.25 543 LEU B N 1
ATOM 9829 C CA . LEU B 1 543 ? 18.094 -9.375 -14.328 1 98.25 543 LEU B CA 1
ATOM 9830 C C . LEU B 1 543 ? 16.703 -9.477 -14.953 1 98.25 543 LEU B C 1
ATOM 9832 O O . LEU B 1 543 ? 16.484 -9 -16.062 1 98.25 543 LEU B O 1
ATOM 9836 N N . SER B 1 544 ? 15.812 -10.102 -14.242 1 98.25 544 SER B N 1
ATOM 9837 C CA . SER B 1 544 ? 14.445 -10.234 -14.727 1 98.25 544 SER B CA 1
ATOM 9838 C C . SER B 1 544 ? 13.805 -8.867 -14.961 1 98.25 544 SER B C 1
ATOM 9840 O O . SER B 1 544 ? 13.102 -8.664 -15.953 1 98.25 544 SER B O 1
ATOM 9842 N N . ARG B 1 545 ? 14.008 -7.949 -14.055 1 98.19 545 ARG B N 1
ATOM 9843 C CA . ARG B 1 545 ? 13.477 -6.598 -14.188 1 98.19 545 ARG B CA 1
ATOM 9844 C C . ARG B 1 545 ? 14.031 -5.906 -15.422 1 98.19 545 ARG B C 1
ATOM 9846 O O . ARG B 1 545 ? 13.281 -5.316 -16.203 1 98.19 545 ARG B O 1
ATOM 9853 N N . ALA B 1 546 ? 15.32 -5.969 -15.586 1 98.5 546 ALA B N 1
ATOM 9854 C CA . ALA B 1 546 ? 15.977 -5.344 -16.734 1 98.5 546 ALA B CA 1
ATOM 9855 C C . ALA B 1 546 ? 15.453 -5.922 -18.047 1 98.5 546 ALA B C 1
ATOM 9857 O O . ALA B 1 546 ? 15.156 -5.176 -18.984 1 98.5 546 ALA B O 1
ATOM 9858 N N . TYR B 1 547 ? 15.359 -7.227 -18.078 1 98.25 547 TYR B N 1
ATOM 9859 C CA . TYR B 1 547 ? 14.859 -7.922 -19.25 1 98.25 547 TYR B CA 1
ATOM 9860 C C . TYR B 1 547 ? 13.438 -7.492 -19.578 1 98.25 547 TYR B C 1
ATOM 9862 O O . TYR B 1 547 ? 13.125 -7.152 -20.719 1 98.25 547 TYR B O 1
ATOM 9870 N N . SER B 1 548 ? 12.602 -7.496 -18.594 1 98.06 548 SER B N 1
ATOM 9871 C CA . SER B 1 548 ? 11.203 -7.141 -18.781 1 98.06 548 SER B CA 1
ATOM 9872 C C . SER B 1 548 ? 11.047 -5.68 -19.188 1 98.06 548 SER B C 1
ATOM 9874 O O . SER B 1 548 ? 10.172 -5.344 -20 1 98.06 548 SER B O 1
ATOM 9876 N N . GLN B 1 549 ? 11.875 -4.781 -18.625 1 98.62 549 GLN B N 1
ATOM 9877 C CA . GLN B 1 549 ? 11.875 -3.383 -19.031 1 98.62 549 GLN B CA 1
ATOM 9878 C C . GLN B 1 549 ? 12.25 -3.248 -20.516 1 98.62 549 GLN B C 1
ATOM 9880 O O . GLN B 1 549 ? 11.664 -2.445 -21.234 1 98.62 549 GLN B O 1
ATOM 9885 N N . SER B 1 550 ? 13.227 -4.023 -20.938 1 98.38 550 SER B N 1
ATOM 9886 C CA . SER B 1 550 ? 13.633 -3.98 -22.344 1 98.38 550 SER B CA 1
ATOM 9887 C C . SER B 1 550 ? 12.492 -4.418 -23.25 1 98.38 550 SER B C 1
ATOM 9889 O O . SER B 1 550 ? 12.336 -3.885 -24.359 1 98.38 550 SER B O 1
ATOM 9891 N N . ILE B 1 551 ? 11.703 -5.34 -22.797 1 97 551 ILE B N 1
ATOM 9892 C CA . ILE B 1 551 ? 10.562 -5.816 -23.578 1 97 551 ILE B CA 1
ATOM 9893 C C . ILE B 1 551 ? 9.492 -4.734 -23.641 1 97 551 ILE B C 1
ATOM 9895 O O . ILE B 1 551 ? 8.898 -4.504 -24.703 1 97 551 ILE B O 1
ATOM 9899 N N . LEU B 1 552 ? 9.211 -4.051 -22.516 1 98.19 552 LEU B N 1
ATOM 9900 C CA . LEU B 1 552 ? 8.258 -2.947 -22.531 1 98.19 552 LEU B CA 1
ATOM 9901 C C . LEU B 1 552 ? 8.695 -1.854 -23.5 1 98.19 552 LEU B C 1
ATOM 9903 O O . LEU B 1 552 ? 7.883 -1.327 -24.25 1 98.19 552 LEU B O 1
ATOM 9907 N N . ILE B 1 553 ? 10 -1.525 -23.469 1 98.62 553 ILE B N 1
ATOM 9908 C CA . ILE B 1 553 ? 10.562 -0.498 -24.344 1 98.62 553 ILE B CA 1
ATOM 9909 C C . ILE B 1 553 ? 10.438 -0.934 -25.797 1 98.62 553 ILE B C 1
ATOM 9911 O O . ILE B 1 553 ? 10.031 -0.144 -26.656 1 98.62 553 ILE B O 1
ATOM 9915 N N . LEU B 1 554 ? 10.758 -2.162 -26.047 1 97.75 554 LEU B N 1
ATOM 9916 C CA . LEU B 1 554 ? 10.695 -2.711 -27.391 1 97.75 554 LEU B CA 1
ATOM 9917 C C . LEU B 1 554 ? 9.281 -2.607 -27.953 1 97.75 554 LEU B C 1
ATOM 9919 O O . LEU B 1 554 ? 9.078 -2.109 -29.062 1 97.75 554 LEU B O 1
ATOM 9923 N N . ASN B 1 555 ? 8.344 -3.1 -27.203 1 96.75 555 ASN B N 1
ATOM 9924 C CA . ASN B 1 555 ? 6.965 -3.141 -27.688 1 96.75 555 ASN B CA 1
ATOM 9925 C C . ASN B 1 555 ? 6.395 -1.737 -27.875 1 96.75 555 ASN B C 1
ATOM 9927 O O . ASN B 1 555 ? 5.656 -1.484 -28.828 1 96.75 555 ASN B O 1
ATOM 9931 N N . PHE B 1 556 ? 6.688 -0.783 -26.953 1 98.12 556 PHE B N 1
ATOM 9932 C CA . PHE B 1 556 ? 6.262 0.604 -27.094 1 98.12 556 PHE B CA 1
ATOM 9933 C C . PHE B 1 556 ? 6.891 1.255 -28.312 1 98.12 556 PHE B C 1
ATOM 9935 O O . PHE B 1 556 ? 6.203 1.9 -29.109 1 98.12 556 PHE B O 1
ATOM 9942 N N . HIS B 1 557 ? 8.172 1.058 -28.5 1 97.75 557 HIS B N 1
ATOM 9943 C CA . HIS B 1 557 ? 8.906 1.592 -29.641 1 97.75 557 HIS B CA 1
ATOM 9944 C C . HIS B 1 557 ? 8.344 1.07 -30.953 1 97.75 557 HIS B C 1
ATOM 9946 O O . HIS B 1 557 ? 8.109 1.847 -31.891 1 97.75 557 HIS B O 1
ATOM 9952 N N . GLN B 1 558 ? 8.109 -0.218 -31.016 1 95.75 558 GLN B N 1
ATOM 9953 C CA . GLN B 1 558 ? 7.609 -0.85 -32.219 1 95.75 558 GLN B CA 1
ATOM 9954 C C . GLN B 1 558 ? 6.215 -0.342 -32.562 1 95.75 558 GLN B C 1
ATOM 9956 O O . GLN B 1 558 ? 5.895 -0.152 -33.75 1 95.75 558 GLN B O 1
ATOM 9961 N N . ALA B 1 559 ? 5.418 -0.143 -31.562 1 95.31 559 ALA B N 1
ATOM 9962 C CA . ALA B 1 559 ? 4.055 0.328 -31.781 1 95.31 559 ALA B CA 1
ATOM 9963 C C . ALA B 1 559 ? 4.043 1.704 -32.438 1 95.31 559 ALA B C 1
ATOM 9965 O O . ALA B 1 559 ? 3.102 2.049 -33.156 1 95.31 559 ALA B O 1
ATOM 9966 N N . LEU B 1 560 ? 5.098 2.506 -32.25 1 95.31 560 LEU B N 1
ATOM 9967 C CA . LEU B 1 560 ? 5.102 3.891 -32.719 1 95.31 560 LEU B CA 1
ATOM 9968 C C . LEU B 1 560 ? 5.871 4.031 -34.031 1 95.31 560 LEU B C 1
ATOM 9970 O O . LEU B 1 560 ? 6.016 5.141 -34.531 1 95.31 560 LEU B O 1
ATOM 9974 N N . GLN B 1 561 ? 6.332 2.943 -34.531 1 94.19 561 GLN B N 1
ATOM 9975 C CA . GLN B 1 561 ? 7.07 3.018 -35.812 1 94.19 561 GLN B CA 1
ATOM 9976 C C . GLN B 1 561 ? 6.18 3.516 -36.938 1 94.19 561 GLN B C 1
ATOM 9978 O O . GLN B 1 561 ? 5 3.166 -37 1 94.19 561 GLN B O 1
ATOM 9983 N N . PRO B 1 562 ? 6.723 4.25 -37.812 1 86.94 562 PRO B N 1
ATOM 9984 C CA . PRO B 1 562 ? 5.938 4.84 -38.906 1 86.94 562 PRO B CA 1
ATOM 9985 C C . PRO B 1 562 ? 5.297 3.789 -39.812 1 86.94 562 PRO B C 1
ATOM 9987 O O . PRO B 1 562 ? 4.246 4.043 -40.406 1 86.94 562 PRO B O 1
ATOM 9990 N N . ASN B 1 563 ? 5.844 2.693 -39.906 1 86.94 563 ASN B N 1
ATOM 9991 C CA . ASN B 1 563 ? 5.332 1.654 -40.812 1 86.94 563 ASN B CA 1
ATOM 9992 C C . ASN B 1 563 ? 4.223 0.845 -40.125 1 86.94 563 ASN B C 1
ATOM 9994 O O . ASN B 1 563 ? 3.613 -0.018 -40.781 1 86.94 563 ASN B O 1
ATOM 9998 N N . ASN B 1 564 ? 3.979 1.146 -38.906 1 89.81 564 ASN B N 1
ATOM 9999 C CA . ASN B 1 564 ? 2.842 0.503 -38.25 1 89.81 564 ASN B CA 1
ATOM 10000 C C . ASN B 1 564 ? 1.518 1.097 -38.719 1 89.81 564 ASN B C 1
ATOM 10002 O O . ASN B 1 564 ? 1.228 2.266 -38.469 1 89.81 564 ASN B O 1
ATOM 10006 N N . PRO B 1 565 ? 0.758 0.34 -39.344 1 87.06 565 PRO B N 1
ATOM 10007 C CA . PRO B 1 565 ? -0.454 0.872 -39.969 1 87.06 565 PRO B CA 1
ATOM 10008 C C . PRO B 1 565 ? -1.464 1.396 -38.969 1 87.06 565 PRO B C 1
ATOM 10010 O O . PRO B 1 565 ? -2.213 2.332 -39.25 1 87.06 565 PRO B O 1
ATOM 10013 N N . GLU B 1 566 ? -1.514 0.838 -37.844 1 87.69 566 GLU B N 1
ATOM 10014 C CA . GLU B 1 566 ? -2.482 1.27 -36.844 1 87.69 566 GLU B CA 1
ATOM 10015 C C . GLU B 1 566 ? -2.15 2.664 -36.312 1 87.69 566 GLU B C 1
ATOM 10017 O O . GLU B 1 566 ? -3.033 3.516 -36.219 1 87.69 566 GLU B O 1
ATOM 10022 N N . THR B 1 567 ? -0.949 2.893 -36.062 1 88.88 567 THR B N 1
ATOM 10023 C CA . THR B 1 567 ? -0.528 4.168 -35.469 1 88.88 567 THR B CA 1
ATOM 10024 C C . THR B 1 567 ? -0.496 5.254 -36.562 1 88.88 567 THR B C 1
ATOM 10026 O O . THR B 1 567 ? -0.736 6.43 -36.25 1 88.88 567 THR B O 1
ATOM 10029 N N . ALA B 1 568 ? -0.293 4.84 -37.781 1 88.25 568 ALA B N 1
ATOM 10030 C CA . ALA B 1 568 ? -0.212 5.785 -38.906 1 88.25 568 ALA B CA 1
ATOM 10031 C C . ALA B 1 568 ? -1.551 6.48 -39.125 1 88.25 568 ALA B C 1
ATOM 10033 O O . ALA B 1 568 ? -1.598 7.594 -39.656 1 88.25 568 ALA B O 1
ATOM 10034 N N . ARG B 1 569 ? -2.551 5.891 -38.625 1 89.62 569 ARG B N 1
ATOM 10035 C CA . ARG B 1 569 ? -3.893 6.426 -38.844 1 89.62 569 ARG B CA 1
ATOM 10036 C C . ARG B 1 569 ? -4.219 7.504 -37.812 1 89.62 569 ARG B C 1
ATOM 10038 O O . ARG B 1 569 ? -5.164 8.273 -38 1 89.62 569 ARG B O 1
ATOM 10045 N N . LEU B 1 570 ? -3.459 7.617 -36.812 1 94.69 570 LEU B N 1
ATOM 10046 C CA . LEU B 1 570 ? -3.689 8.617 -35.75 1 94.69 570 LEU B CA 1
ATOM 10047 C C . LEU B 1 570 ? -3.281 10.008 -36.25 1 94.69 570 LEU B C 1
ATOM 10049 O O . LEU B 1 570 ? -2.404 10.133 -37.094 1 94.69 570 LEU B O 1
ATOM 10053 N N . ASP B 1 571 ? -3.943 11.023 -35.719 1 94 571 ASP B N 1
ATOM 10054 C CA . ASP B 1 571 ? -3.586 12.398 -36.062 1 94 571 ASP B CA 1
ATOM 10055 C C . ASP B 1 571 ? -2.156 12.711 -35.625 1 94 571 ASP B C 1
ATOM 10057 O O . ASP B 1 571 ? -1.61 12.062 -34.75 1 94 571 ASP B O 1
ATOM 10061 N N . SER B 1 572 ? -1.541 13.703 -36.219 1 94.38 572 SER B N 1
ATOM 10062 C CA . SER B 1 572 ? -0.129 14.023 -36.031 1 94.38 572 SER B CA 1
ATOM 10063 C C . SER B 1 572 ? 0.168 14.422 -34.594 1 94.38 572 SER B C 1
ATOM 10065 O O . SER B 1 572 ? 1.206 14.055 -34.031 1 94.38 572 SER B O 1
ATOM 10067 N N . THR B 1 573 ? -0.735 15.156 -33.969 1 96.31 573 THR B N 1
ATOM 10068 C CA . THR B 1 573 ? -0.534 15.57 -32.562 1 96.31 573 THR B CA 1
ATOM 10069 C C . THR B 1 573 ? -0.536 14.367 -31.641 1 96.31 573 THR B C 1
ATOM 10071 O O . THR B 1 573 ? 0.299 14.273 -30.734 1 96.31 573 THR B O 1
ATOM 10074 N N . THR B 1 574 ? -1.471 13.508 -31.906 1 97.62 574 THR B N 1
ATOM 10075 C CA . THR B 1 574 ? -1.559 12.305 -31.094 1 97.62 574 THR B CA 1
ATOM 10076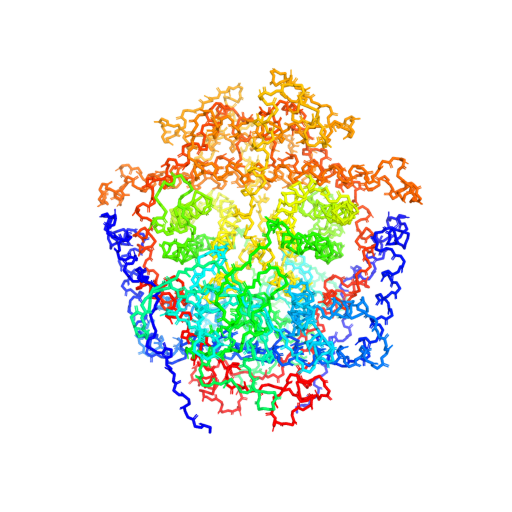 C C . THR B 1 574 ? -0.273 11.484 -31.188 1 97.62 574 THR B C 1
ATOM 10078 O O . THR B 1 574 ? 0.25 11.016 -30.188 1 97.62 574 THR B O 1
ATOM 10081 N N . ARG B 1 575 ? 0.259 11.32 -32.344 1 96.81 575 ARG B N 1
ATOM 10082 C CA . ARG B 1 575 ? 1.488 10.562 -32.562 1 96.81 575 ARG B CA 1
ATOM 10083 C C . ARG B 1 575 ? 2.662 11.211 -31.828 1 96.81 575 ARG B C 1
ATOM 10085 O O . ARG B 1 575 ? 3.48 10.516 -31.219 1 96.81 575 ARG B O 1
ATOM 10092 N N . ALA B 1 576 ? 2.686 12.531 -31.938 1 97.12 576 ALA B N 1
ATOM 10093 C CA . ALA B 1 576 ? 3.768 13.266 -31.281 1 97.12 576 ALA B CA 1
ATOM 10094 C C . ALA B 1 576 ? 3.707 13.086 -29.766 1 97.12 576 ALA B C 1
ATOM 10096 O O . ALA B 1 576 ? 4.738 12.898 -29.109 1 97.12 576 ALA B O 1
ATOM 10097 N N . VAL B 1 577 ? 2.525 13.156 -29.219 1 98.38 577 VAL B N 1
ATOM 10098 C CA . VAL B 1 577 ? 2.355 13.039 -27.781 1 98.38 577 VAL B CA 1
ATOM 10099 C C . VAL B 1 577 ? 2.643 11.602 -27.344 1 98.38 577 VAL B C 1
ATOM 10101 O O . VAL B 1 577 ? 3.207 11.375 -26.266 1 98.38 577 VAL B O 1
ATOM 10104 N N . LEU B 1 578 ? 2.258 10.617 -28.109 1 98.38 578 LEU B N 1
ATOM 10105 C CA . LEU B 1 578 ? 2.574 9.227 -27.812 1 98.38 578 LEU B CA 1
ATOM 10106 C C . LEU B 1 578 ? 4.082 9.008 -27.781 1 98.38 578 LEU B C 1
ATOM 10108 O O . LEU B 1 578 ? 4.59 8.25 -26.953 1 98.38 578 LEU B O 1
ATOM 10112 N N . ARG B 1 579 ? 4.793 9.641 -28.703 1 98.19 579 ARG B N 1
ATOM 10113 C CA . ARG B 1 579 ? 6.25 9.555 -28.672 1 98.19 579 ARG B CA 1
ATOM 10114 C C . ARG B 1 579 ? 6.809 10.172 -27.406 1 98.19 579 ARG B C 1
ATOM 10116 O O . ARG B 1 579 ? 7.746 9.633 -26.797 1 98.19 579 ARG B O 1
ATOM 10123 N N . ASP B 1 580 ? 6.234 11.352 -26.984 1 98.75 580 ASP B N 1
ATOM 10124 C CA . ASP B 1 580 ? 6.656 11.961 -25.734 1 98.75 580 ASP B CA 1
ATOM 10125 C C . ASP B 1 580 ? 6.43 11.023 -24.547 1 98.75 580 ASP B C 1
ATOM 10127 O O . ASP B 1 580 ? 7.242 10.969 -23.625 1 98.75 580 ASP B O 1
ATOM 10131 N N . LEU B 1 581 ? 5.316 10.32 -24.594 1 98.88 581 LEU B N 1
ATOM 10132 C CA . LEU B 1 581 ? 5.031 9.344 -23.547 1 98.88 581 LEU B CA 1
ATOM 10133 C C . LEU B 1 581 ? 6.051 8.211 -23.578 1 98.88 581 LEU B C 1
ATOM 10135 O O . LEU B 1 581 ? 6.496 7.746 -22.516 1 98.88 581 LEU B O 1
ATOM 10139 N N . PHE B 1 582 ? 6.41 7.723 -24.797 1 98.69 582 PHE B N 1
ATOM 10140 C CA . PHE B 1 582 ? 7.441 6.703 -24.938 1 98.69 582 PHE B CA 1
ATOM 10141 C C . PHE B 1 582 ? 8.758 7.172 -24.328 1 98.69 582 PHE B C 1
ATOM 10143 O O . PHE B 1 582 ? 9.383 6.449 -23.547 1 98.69 582 PHE B O 1
ATOM 10150 N N . LEU B 1 583 ? 9.141 8.398 -24.641 1 98.88 583 LEU B N 1
ATOM 10151 C CA . LEU B 1 583 ? 10.391 8.961 -24.141 1 98.88 583 LEU B CA 1
ATOM 10152 C C . LEU B 1 583 ? 10.344 9.125 -22.625 1 98.88 583 LEU B C 1
ATOM 10154 O O . LEU B 1 583 ? 11.328 8.836 -21.938 1 98.88 583 LEU B O 1
ATOM 10158 N N . LEU B 1 584 ? 9.219 9.586 -22.109 1 98.94 584 LEU B N 1
ATOM 10159 C CA . LEU B 1 584 ? 9.094 9.766 -20.672 1 98.94 584 LEU B CA 1
ATOM 10160 C C . LEU B 1 584 ? 9.227 8.43 -19.938 1 98.94 584 LEU B C 1
ATOM 10162 O O . LEU B 1 584 ? 9.906 8.344 -18.922 1 98.94 584 LEU B O 1
ATOM 10166 N N . PHE B 1 585 ? 8.5 7.398 -20.484 1 98.75 585 PHE B N 1
ATOM 10167 C CA . PHE B 1 585 ? 8.609 6.07 -19.891 1 98.75 585 PHE B CA 1
ATOM 10168 C C . PHE B 1 585 ? 10.055 5.594 -19.891 1 98.75 585 PHE B C 1
ATOM 10170 O O . PHE B 1 585 ? 10.562 5.133 -18.859 1 98.75 585 PHE B O 1
ATOM 10177 N N . ALA B 1 586 ? 10.734 5.719 -20.984 1 98.88 586 ALA B N 1
ATOM 10178 C CA . ALA B 1 586 ? 12.102 5.242 -21.156 1 98.88 586 ALA B CA 1
ATOM 10179 C C . ALA B 1 586 ? 13.062 5.992 -20.234 1 98.88 586 ALA B C 1
ATOM 10181 O O . ALA B 1 586 ? 13.859 5.371 -19.516 1 98.88 586 ALA B O 1
ATOM 10182 N N . PHE B 1 587 ? 12.969 7.312 -20.219 1 98.81 587 PHE B N 1
ATOM 10183 C CA . PHE B 1 587 ? 13.938 8.125 -19.5 1 98.81 587 PHE B CA 1
ATOM 10184 C C . PHE B 1 587 ? 13.719 8.031 -18 1 98.81 587 PHE B C 1
ATOM 10186 O O . PHE B 1 587 ? 14.68 8.062 -17.219 1 98.81 587 PHE B O 1
ATOM 10193 N N . THR B 1 588 ? 12.484 7.926 -17.547 1 98.56 588 THR B N 1
ATOM 10194 C CA . THR B 1 588 ? 12.25 7.738 -16.125 1 98.56 588 THR B CA 1
ATOM 10195 C C . THR B 1 588 ? 12.719 6.355 -15.68 1 98.56 588 THR B C 1
ATOM 10197 O O . THR B 1 588 ? 13.242 6.199 -14.57 1 98.56 588 THR B O 1
ATOM 10200 N N . THR B 1 589 ? 12.508 5.348 -16.5 1 98.56 589 THR B N 1
ATOM 10201 C CA . THR B 1 589 ? 13 4.008 -16.203 1 98.56 589 THR B CA 1
ATOM 10202 C C . THR B 1 589 ? 14.523 3.996 -16.156 1 98.56 589 THR B C 1
ATOM 10204 O O . THR B 1 589 ? 15.125 3.402 -15.258 1 98.56 589 THR B O 1
ATOM 10207 N N . MET B 1 590 ? 15.133 4.664 -17.109 1 98.5 590 MET B N 1
ATOM 10208 C CA . MET B 1 590 ? 16.594 4.766 -17.172 1 98.5 590 MET B CA 1
ATOM 10209 C C . MET B 1 590 ? 17.141 5.5 -15.961 1 98.5 590 MET B C 1
ATOM 10211 O O . MET B 1 590 ? 18.156 5.086 -15.383 1 98.5 590 MET B O 1
ATOM 10215 N N . ASP B 1 591 ? 16.484 6.551 -15.586 1 97.5 591 ASP B N 1
ATOM 10216 C CA . ASP B 1 591 ? 16.906 7.348 -14.445 1 97.5 591 ASP B CA 1
ATOM 10217 C C . ASP B 1 591 ? 16.875 6.527 -13.156 1 97.5 591 ASP B C 1
ATOM 10219 O O . ASP B 1 591 ? 17.766 6.641 -12.32 1 97.5 591 ASP B O 1
ATOM 10223 N N . ALA B 1 592 ? 15.938 5.707 -13.008 1 95.94 592 ALA B N 1
ATOM 10224 C CA . ALA B 1 592 ? 15.758 4.91 -11.797 1 95.94 592 ALA B CA 1
ATOM 10225 C C . ALA B 1 592 ? 16.891 3.891 -11.641 1 95.94 592 ALA B C 1
ATOM 10227 O O . ALA B 1 592 ? 17.25 3.527 -10.523 1 95.94 592 ALA B O 1
ATOM 10228 N N . ASP B 1 593 ? 17.422 3.424 -12.727 1 96.06 593 ASP B N 1
ATOM 10229 C CA . ASP B 1 593 ? 18.5 2.438 -12.703 1 96.06 593 ASP B CA 1
ATOM 10230 C C . ASP B 1 593 ? 19.734 2.951 -13.445 1 96.06 593 ASP B C 1
ATOM 10232 O O . ASP B 1 593 ? 20.391 2.199 -14.172 1 96.06 593 ASP B O 1
ATOM 10236 N N . ALA B 1 594 ? 20 4.188 -13.289 1 96.5 594 ALA B N 1
ATOM 10237 C CA . ALA B 1 594 ? 20.984 4.887 -14.109 1 96.5 594 ALA B CA 1
ATOM 10238 C C . ALA B 1 594 ? 22.359 4.238 -13.977 1 96.5 594 ALA B C 1
ATOM 10240 O O . ALA B 1 594 ? 23.109 4.152 -14.961 1 96.5 594 ALA B O 1
ATOM 10241 N N . ARG B 1 595 ? 22.719 3.783 -12.836 1 94.44 595 ARG B N 1
ATOM 10242 C CA . ARG B 1 595 ? 24.047 3.225 -12.609 1 94.44 595 ARG B CA 1
ATOM 10243 C C . ARG B 1 595 ? 24.281 1.983 -13.469 1 94.44 595 ARG B C 1
ATOM 10245 O O . ARG B 1 595 ? 25.391 1.735 -13.93 1 94.44 595 ARG B O 1
ATOM 10252 N N . GLU B 1 596 ? 23.234 1.184 -13.711 1 95.69 596 GLU B N 1
ATOM 10253 C CA . GLU B 1 596 ? 23.375 -0.019 -14.531 1 95.69 596 GLU B CA 1
ATOM 10254 C C . GLU B 1 596 ? 23.656 0.332 -15.992 1 95.69 596 GLU B C 1
ATOM 10256 O O . GLU B 1 596 ? 24.359 -0.403 -16.688 1 95.69 596 GLU B O 1
ATOM 10261 N N . PHE B 1 597 ? 23.125 1.443 -16.438 1 97.62 597 PHE B N 1
ATOM 10262 C CA . PHE B 1 597 ? 23.375 1.881 -17.812 1 97.62 597 PHE B CA 1
ATOM 10263 C C . PHE B 1 597 ? 24.797 2.4 -17.969 1 97.62 597 PHE B C 1
ATOM 10265 O O . PHE B 1 597 ? 25.438 2.182 -19 1 97.62 597 PHE B O 1
ATOM 10272 N N . SER B 1 598 ? 25.281 3.064 -16.938 1 94.88 598 SER B N 1
ATOM 10273 C CA . SER B 1 598 ? 26.656 3.553 -16.984 1 94.88 598 SER B CA 1
ATOM 10274 C C . SER B 1 598 ? 27.656 2.412 -16.797 1 94.88 598 SER B C 1
ATOM 10276 O O . SER B 1 598 ? 28.656 2.328 -17.531 1 94.88 598 SER B O 1
ATOM 10278 N N . SER B 1 599 ? 27.406 1.477 -15.867 1 92.81 599 SER B N 1
ATOM 10279 C CA . SER B 1 599 ? 28.328 0.391 -15.57 1 92.81 599 SER B CA 1
ATOM 10280 C C . SER B 1 599 ? 28.406 -0.601 -16.734 1 92.81 599 SER B C 1
ATOM 10282 O O . SER B 1 599 ? 29.438 -1.248 -16.938 1 92.81 599 SER B O 1
ATOM 10284 N N . SER B 1 600 ? 27.344 -0.722 -17.516 1 95.44 600 SER B N 1
ATOM 10285 C CA . SER B 1 600 ? 27.344 -1.605 -18.688 1 95.44 600 SER B CA 1
ATOM 10286 C C . SER B 1 600 ? 27.969 -0.926 -19.891 1 95.44 600 SER B C 1
ATOM 10288 O O . SER B 1 600 ? 28.219 -1.569 -20.922 1 95.44 600 SER B O 1
ATOM 10290 N N . GLY B 1 601 ? 28.172 0.411 -19.812 1 95.75 601 GLY B N 1
ATOM 10291 C CA . GLY B 1 601 ? 28.734 1.163 -20.922 1 95.75 601 GLY B CA 1
ATOM 10292 C C . GLY B 1 601 ? 27.703 1.562 -21.953 1 95.75 601 GLY B C 1
ATOM 10293 O O . GLY B 1 601 ? 28.047 2.102 -23 1 95.75 601 GLY B O 1
ATOM 10294 N N . ALA B 1 602 ? 26.453 1.342 -21.641 1 97.5 602 ALA B N 1
ATOM 10295 C CA . ALA B 1 602 ? 25.391 1.607 -22.609 1 97.5 602 ALA B CA 1
ATOM 10296 C C . ALA B 1 602 ? 25.203 3.107 -22.812 1 97.5 602 ALA B C 1
ATOM 10298 O O . ALA B 1 602 ? 25 3.564 -23.938 1 97.5 602 ALA B O 1
ATOM 10299 N N . VAL B 1 603 ? 25.203 3.859 -21.688 1 98.06 603 VAL B N 1
ATOM 10300 C CA . VAL B 1 603 ? 24.938 5.293 -21.734 1 98.06 603 VAL B CA 1
ATOM 10301 C C . VAL B 1 603 ? 25.984 6.047 -20.922 1 98.06 603 VAL B C 1
ATOM 10303 O O . VAL B 1 603 ? 26.375 5.598 -19.844 1 98.06 603 VAL B O 1
ATOM 10306 N N . SER B 1 604 ? 26.453 7.168 -21.391 1 96.75 604 SER B N 1
ATOM 10307 C CA . SER B 1 604 ? 27.5 7.934 -20.719 1 96.75 604 SER B CA 1
ATOM 10308 C C . SER B 1 604 ? 26.969 8.633 -19.469 1 96.75 604 SER B C 1
ATOM 10310 O O . SER B 1 604 ? 25.766 8.914 -19.375 1 96.75 604 SER B O 1
ATOM 10312 N N . ASN B 1 605 ? 27.828 8.922 -18.516 1 94.12 605 ASN B N 1
ATOM 10313 C CA . ASN B 1 605 ? 27.453 9.648 -17.312 1 94.12 605 ASN B CA 1
ATOM 10314 C C . ASN B 1 605 ? 26.891 11.031 -17.625 1 94.12 605 ASN B C 1
ATOM 10316 O O . ASN B 1 605 ? 25.969 11.5 -16.969 1 94.12 605 ASN B O 1
ATOM 10320 N N . ASP B 1 606 ? 27.406 11.648 -18.656 1 95.56 606 ASP B N 1
ATOM 10321 C CA . ASP B 1 606 ? 26.938 12.969 -19.062 1 95.56 606 ASP B CA 1
ATOM 10322 C C . ASP B 1 606 ? 25.484 12.906 -19.516 1 95.56 606 ASP B C 1
ATOM 10324 O O . ASP B 1 606 ? 24.672 13.766 -19.156 1 95.56 606 ASP B O 1
ATOM 10328 N N . ALA B 1 607 ? 25.234 11.914 -20.328 1 97.38 607 ALA B N 1
ATOM 10329 C CA . ALA B 1 607 ? 23.875 11.742 -20.797 1 97.38 607 ALA B CA 1
ATOM 10330 C C . ALA B 1 607 ? 22.922 11.445 -19.641 1 97.38 607 ALA B C 1
ATOM 10332 O O . ALA B 1 607 ? 21.797 11.938 -19.609 1 97.38 607 ALA B O 1
ATOM 10333 N N . LEU B 1 608 ? 23.375 10.641 -18.703 1 97.19 608 LEU B N 1
ATOM 10334 C CA . LEU B 1 608 ? 22.547 10.289 -17.562 1 97.19 608 LEU B CA 1
ATOM 10335 C C . LEU B 1 608 ? 22.312 11.5 -16.656 1 97.19 608 LEU B C 1
ATOM 10337 O O . LEU B 1 608 ? 21.25 11.641 -16.062 1 97.19 608 LEU B O 1
ATOM 10341 N N . ASP B 1 609 ? 23.234 12.406 -16.547 1 94.75 609 ASP B N 1
ATOM 10342 C CA . ASP B 1 609 ? 23.109 13.625 -15.758 1 94.75 609 ASP B CA 1
ATOM 10343 C C . ASP B 1 609 ? 22.062 14.562 -16.359 1 94.75 609 ASP B C 1
ATOM 10345 O O . ASP B 1 609 ? 21.453 15.367 -15.641 1 94.75 609 ASP B O 1
ATOM 10349 N N . ALA B 1 610 ? 21.828 14.43 -17.625 1 96.56 610 ALA B N 1
ATOM 10350 C CA . ALA B 1 610 ? 20.922 15.32 -18.328 1 96.56 610 ALA B CA 1
ATOM 10351 C C . ALA B 1 610 ? 19.484 14.797 -18.266 1 96.56 610 ALA B C 1
ATOM 10353 O O . ALA B 1 610 ? 18.547 15.484 -18.672 1 96.56 610 ALA B O 1
ATOM 10354 N N . LEU B 1 611 ? 19.266 13.602 -17.734 1 97.12 611 LEU B N 1
ATOM 10355 C CA . LEU B 1 611 ? 17.969 12.938 -17.734 1 97.12 611 LEU B CA 1
ATOM 10356 C C . LEU B 1 611 ? 16.922 13.781 -17.016 1 97.12 611 LEU B C 1
ATOM 10358 O O . LEU B 1 611 ? 15.789 13.906 -17.469 1 97.12 611 LEU B O 1
ATOM 10362 N N . SER B 1 612 ? 17.328 14.359 -15.891 1 95.81 612 SER B N 1
ATOM 10363 C CA . SER B 1 612 ? 16.375 15.109 -15.078 1 95.81 612 SER B CA 1
ATOM 10364 C C . SER B 1 612 ? 15.773 16.281 -15.867 1 95.81 612 SER B C 1
ATOM 10366 O O . SER B 1 612 ? 14.57 16.531 -15.805 1 95.81 612 SER B O 1
ATOM 10368 N N . ALA B 1 613 ? 16.609 17 -16.562 1 96.25 613 ALA B N 1
ATOM 10369 C CA . ALA B 1 613 ? 16.141 18.125 -17.359 1 96.25 613 ALA B CA 1
ATOM 10370 C C . ALA B 1 613 ? 15.25 17.656 -18.5 1 96.25 613 ALA B C 1
ATOM 10372 O O . ALA B 1 613 ? 14.258 18.312 -18.828 1 96.25 613 ALA B O 1
ATOM 10373 N N . ARG B 1 614 ? 15.602 16.531 -19.125 1 97.75 614 ARG B N 1
ATOM 10374 C CA . ARG B 1 614 ? 14.812 15.984 -20.219 1 97.75 614 ARG B CA 1
ATOM 10375 C C . ARG B 1 614 ? 13.438 15.531 -19.734 1 97.75 614 ARG B C 1
ATOM 10377 O O . ARG B 1 614 ? 12.438 15.727 -20.438 1 97.75 614 ARG B O 1
ATOM 10384 N N . ILE B 1 615 ? 13.398 14.93 -18.594 1 98.56 615 ILE B N 1
ATOM 10385 C CA . ILE B 1 615 ? 12.148 14.469 -18 1 98.56 615 ILE B CA 1
ATOM 10386 C C . ILE B 1 615 ? 11.25 15.672 -17.703 1 98.56 615 ILE B C 1
ATOM 10388 O O . ILE B 1 615 ? 10.055 15.641 -18 1 98.56 615 ILE B O 1
ATOM 10392 N N . LEU B 1 616 ? 11.812 16.75 -17.141 1 98.12 616 LEU B N 1
ATOM 10393 C CA . LEU B 1 616 ? 11.055 17.953 -16.844 1 98.12 616 LEU B CA 1
ATOM 10394 C C . LEU B 1 616 ? 10.461 18.547 -18.125 1 98.12 616 LEU B C 1
ATOM 10396 O O . LEU B 1 616 ? 9.305 18.984 -18.125 1 98.12 616 LEU B O 1
ATOM 10400 N N . GLU B 1 617 ? 11.25 18.531 -19.141 1 98.25 617 GLU B N 1
ATOM 10401 C CA . GLU B 1 617 ? 10.797 19.062 -20.438 1 98.25 617 GLU B CA 1
ATOM 10402 C C . GLU B 1 617 ? 9.641 18.234 -20.984 1 98.25 617 GLU B C 1
ATOM 10404 O O . GLU B 1 617 ? 8.648 18.797 -21.453 1 98.25 617 GLU B O 1
ATOM 10409 N N . LEU B 1 618 ? 9.766 16.922 -20.922 1 98.75 618 LEU B N 1
ATOM 10410 C CA . LEU B 1 618 ? 8.734 16.031 -21.422 1 98.75 618 LEU B CA 1
ATOM 10411 C C . LEU B 1 618 ? 7.434 16.203 -20.641 1 98.75 618 LEU B C 1
ATOM 10413 O O . LEU B 1 618 ? 6.348 16.203 -21.234 1 98.75 618 LEU B O 1
ATOM 10417 N N . MET B 1 619 ? 7.57 16.344 -19.359 1 98.81 619 MET B N 1
ATOM 10418 C CA . MET B 1 619 ? 6.383 16.562 -18.531 1 98.81 619 MET B CA 1
ATOM 10419 C C . MET B 1 619 ? 5.668 17.844 -18.922 1 98.81 619 MET B C 1
ATOM 10421 O O . MET B 1 619 ? 4.438 17.891 -18.969 1 98.81 619 MET B O 1
ATOM 10425 N N . GLY B 1 620 ? 6.449 18.891 -19.219 1 98.38 620 GLY B N 1
ATOM 10426 C CA . GLY B 1 620 ? 5.867 20.141 -19.688 1 98.38 620 GLY B CA 1
ATOM 10427 C C . GLY B 1 620 ? 5.094 19.984 -20.984 1 98.38 620 GLY B C 1
ATOM 10428 O O . GLY B 1 620 ? 4.027 20.578 -21.156 1 98.38 620 GLY B O 1
ATOM 10429 N N . ARG B 1 621 ? 5.586 19.125 -21.859 1 98.56 621 ARG B N 1
ATOM 10430 C CA . ARG B 1 621 ? 4.957 18.922 -23.156 1 98.56 621 ARG B CA 1
ATOM 10431 C C . ARG B 1 621 ? 3.695 18.078 -23.016 1 98.56 621 ARG B C 1
ATOM 10433 O O . ARG B 1 621 ? 2.734 18.25 -23.766 1 98.56 621 ARG B O 1
ATOM 10440 N N . ILE B 1 622 ? 3.654 17.219 -22.031 1 98.81 622 ILE B N 1
ATOM 10441 C CA . ILE B 1 622 ? 2.557 16.266 -21.859 1 98.81 622 ILE B CA 1
ATOM 10442 C C . ILE B 1 622 ? 1.418 16.938 -21.094 1 98.81 622 ILE B C 1
ATOM 10444 O O . ILE B 1 622 ? 0.244 16.641 -21.328 1 98.81 622 ILE B O 1
ATOM 10448 N N . ARG B 1 623 ? 1.684 17.906 -20.203 1 98.75 623 ARG B N 1
ATOM 10449 C CA . ARG B 1 623 ? 0.774 18.5 -19.234 1 98.75 623 ARG B CA 1
ATOM 10450 C C . ARG B 1 623 ? -0.496 19.016 -19.906 1 98.75 623 ARG B C 1
ATOM 10452 O O . ARG B 1 623 ? -1.604 18.719 -19.453 1 98.75 623 ARG B O 1
ATOM 10459 N N . PRO B 1 624 ? -0.43 19.672 -21.094 1 98.56 624 PRO B N 1
ATOM 10460 C CA . PRO B 1 624 ? -1.66 20.203 -21.688 1 98.56 624 PRO B CA 1
ATOM 10461 C C . PRO B 1 624 ? -2.59 19.109 -22.203 1 98.56 624 PRO B C 1
ATOM 10463 O O . PRO B 1 624 ? -3.785 19.344 -22.391 1 98.56 624 PRO B O 1
ATOM 10466 N N . HIS B 1 625 ? -2.057 17.922 -22.375 1 98.81 625 HIS B N 1
ATOM 10467 C CA . HIS B 1 625 ? -2.816 16.859 -23 1 98.81 625 HIS B CA 1
ATOM 10468 C C . HIS B 1 625 ? -3.311 15.852 -21.969 1 98.81 625 HIS B C 1
ATOM 10470 O O . HIS B 1 625 ? -4.043 14.914 -22.312 1 98.81 625 HIS B O 1
ATOM 10476 N N . ALA B 1 626 ? -2.953 15.977 -20.719 1 98.88 626 ALA B N 1
ATOM 10477 C CA . ALA B 1 626 ? -3.08 14.938 -19.703 1 98.88 626 ALA B CA 1
ATOM 10478 C C . ALA B 1 626 ? -4.527 14.469 -19.578 1 98.88 626 ALA B C 1
ATOM 10480 O O . ALA B 1 626 ? -4.801 13.266 -19.578 1 98.88 626 ALA B O 1
ATOM 10481 N N . VAL B 1 627 ? -5.5 15.391 -19.5 1 98.88 627 VAL B N 1
ATOM 10482 C CA . VAL B 1 627 ? -6.895 15.023 -19.25 1 98.88 627 VAL B CA 1
ATOM 10483 C C . VAL B 1 627 ? -7.453 14.289 -20.469 1 98.88 627 VAL B C 1
ATOM 10485 O O . VAL B 1 627 ? -8.148 13.273 -20.328 1 98.88 627 VAL B O 1
ATOM 10488 N N . ARG B 1 628 ? -7.137 14.766 -21.703 1 98.75 628 ARG B N 1
ATOM 10489 C CA . ARG B 1 628 ? -7.664 14.078 -22.875 1 98.75 628 ARG B CA 1
ATOM 10490 C C . ARG B 1 628 ? -7.016 12.711 -23.047 1 98.75 628 ARG B C 1
ATOM 10492 O O . ARG B 1 628 ? -7.66 11.773 -23.516 1 98.75 628 ARG B O 1
ATOM 10499 N N . LEU B 1 629 ? -5.711 12.578 -22.641 1 98.88 629 LEU B N 1
ATOM 10500 C CA . LEU B 1 629 ? -5.043 11.281 -22.703 1 98.88 629 LEU B CA 1
ATOM 10501 C C . LEU B 1 629 ? -5.738 10.266 -21.797 1 98.88 629 LEU B C 1
ATOM 10503 O O . LEU B 1 629 ? -5.945 9.117 -22.188 1 98.88 629 LEU B O 1
ATOM 10507 N N . VAL B 1 630 ? -6.125 10.633 -20.578 1 98.81 630 VAL B N 1
ATOM 10508 C CA . VAL B 1 630 ? -6.77 9.68 -19.672 1 98.81 630 VAL B CA 1
ATOM 10509 C C . VAL B 1 630 ? -8.219 9.469 -20.109 1 98.81 630 VAL B C 1
ATOM 10511 O O . VAL B 1 630 ? -8.758 8.367 -19.953 1 98.81 630 VAL B O 1
ATOM 10514 N N . ASP B 1 631 ? -8.898 10.516 -20.656 1 98.75 631 ASP B N 1
ATOM 10515 C CA . ASP B 1 631 ? -10.266 10.359 -21.141 1 98.75 631 ASP B CA 1
ATOM 10516 C C . ASP B 1 631 ? -10.336 9.336 -22.266 1 98.75 631 ASP B C 1
ATOM 10518 O O . ASP B 1 631 ? -11.367 8.695 -22.484 1 98.75 631 ASP B O 1
ATOM 10522 N N . ALA B 1 632 ? -9.234 9.148 -22.953 1 98.56 632 ALA B N 1
ATOM 10523 C CA . ALA B 1 632 ? -9.195 8.25 -24.109 1 98.56 632 ALA B CA 1
ATOM 10524 C C . ALA B 1 632 ? -9.305 6.793 -23.672 1 98.56 632 ALA B C 1
ATOM 10526 O O . ALA B 1 632 ? -9.625 5.918 -24.484 1 98.56 632 ALA B O 1
ATOM 10527 N N . TRP B 1 633 ? -9.055 6.508 -22.484 1 98.44 633 TRP B N 1
ATOM 10528 C CA . TRP B 1 633 ? -9.211 5.145 -21.984 1 98.44 633 TRP B CA 1
ATOM 10529 C C . TRP B 1 633 ? -10.68 4.801 -21.766 1 98.44 633 TRP B C 1
ATOM 10531 O O . TRP B 1 633 ? -11.023 3.637 -21.562 1 98.44 633 TRP B O 1
ATOM 10541 N N . LYS B 1 634 ? -11.602 5.738 -21.812 1 98.38 634 LYS B N 1
ATOM 10542 C CA . LYS B 1 634 ? -13.055 5.578 -21.797 1 98.38 634 LYS B CA 1
ATOM 10543 C C . LYS B 1 634 ? -13.5 4.723 -20.609 1 98.38 634 LYS B C 1
ATOM 10545 O O . LYS B 1 634 ? -14.32 3.812 -20.781 1 98.38 634 LYS B O 1
ATOM 10550 N N . ILE B 1 635 ? -12.961 5.023 -19.453 1 98.31 635 ILE B N 1
ATOM 10551 C CA . ILE B 1 635 ? -13.406 4.344 -18.25 1 98.31 635 ILE B CA 1
ATOM 10552 C C . ILE B 1 635 ? -14.664 5.02 -17.703 1 98.31 635 ILE B C 1
ATOM 10554 O O . ILE B 1 635 ? -14.641 6.195 -17.344 1 98.31 635 ILE B O 1
ATOM 10558 N N . PRO B 1 636 ? -15.742 4.297 -17.609 1 98.25 636 PRO B N 1
ATOM 10559 C CA . PRO B 1 636 ? -16.984 4.938 -17.156 1 98.25 636 PRO B CA 1
ATOM 10560 C C . PRO B 1 636 ? -16.953 5.336 -15.688 1 98.25 636 PRO B C 1
ATOM 10562 O O . PRO B 1 636 ? -16.344 4.633 -14.867 1 98.25 636 PRO B O 1
ATOM 10565 N N . ASP B 1 637 ? -17.625 6.402 -15.352 1 97.69 637 ASP B N 1
ATOM 10566 C CA . ASP B 1 637 ? -17.703 6.855 -13.969 1 97.69 637 ASP B CA 1
ATOM 10567 C C . ASP B 1 637 ? -18.281 5.766 -13.062 1 97.69 637 ASP B C 1
ATOM 10569 O O . ASP B 1 637 ? -17.891 5.652 -11.898 1 97.69 637 ASP B O 1
ATOM 10573 N N . PHE B 1 638 ? -19.172 4.957 -13.68 1 97.69 638 PHE B N 1
ATOM 10574 C CA . PHE B 1 638 ? -19.75 3.836 -12.945 1 97.69 638 PHE B CA 1
ATOM 10575 C C . PHE B 1 638 ? -18.656 2.898 -12.438 1 97.69 638 PHE B C 1
ATOM 10577 O O . PHE B 1 638 ? -18.688 2.463 -11.289 1 97.69 638 PHE B O 1
ATOM 10584 N N . LEU B 1 639 ? -17.703 2.613 -13.258 1 97.62 639 LEU B N 1
ATOM 10585 C CA . LEU B 1 639 ? -16.594 1.731 -12.898 1 97.62 639 LEU B CA 1
ATOM 10586 C C . LEU B 1 639 ? -15.609 2.443 -11.977 1 97.62 639 LEU B C 1
ATOM 10588 O O . LEU B 1 639 ? -15.086 1.838 -11.039 1 97.62 639 LEU B O 1
ATOM 10592 N N . LEU B 1 640 ? -15.352 3.701 -12.219 1 97.5 640 LEU B N 1
ATOM 10593 C CA . LEU B 1 640 ? -14.422 4.449 -11.375 1 97.5 640 LEU B CA 1
ATOM 10594 C C . LEU B 1 640 ? -14.945 4.543 -9.945 1 97.5 640 LEU B C 1
ATOM 10596 O O . LEU B 1 640 ? -14.164 4.504 -8.992 1 97.5 640 LEU B O 1
ATOM 10600 N N . ASP B 1 641 ? -16.312 4.762 -9.844 1 96.56 641 ASP B N 1
ATOM 10601 C CA . ASP B 1 641 ? -16.938 5.008 -8.547 1 96.56 641 ASP B CA 1
ATOM 10602 C C . ASP B 1 641 ? -16.094 5.984 -7.719 1 96.56 641 ASP B C 1
ATOM 10604 O O . ASP B 1 641 ? -15.727 5.676 -6.582 1 96.56 641 ASP B O 1
ATOM 10608 N N . SER B 1 642 ? -15.797 7.129 -8.305 1 97.62 642 SER B N 1
ATOM 10609 C CA . SER B 1 642 ? -14.875 8.094 -7.715 1 97.62 642 SER B CA 1
ATOM 10610 C C . SER B 1 642 ? -15.445 9.5 -7.75 1 97.62 642 SER B C 1
ATOM 10612 O O . SER B 1 642 ? -15.742 10.031 -8.82 1 97.62 642 SER B O 1
ATOM 10614 N N . ALA B 1 643 ? -15.555 10.078 -6.582 1 97.44 643 ALA B N 1
ATOM 10615 C CA . ALA B 1 643 ? -15.906 11.5 -6.555 1 97.44 643 ALA B CA 1
ATOM 10616 C C . ALA B 1 643 ? -14.797 12.352 -7.168 1 97.44 643 ALA B C 1
ATOM 10618 O O . ALA B 1 643 ? -15.07 13.375 -7.793 1 97.44 643 ALA B O 1
ATOM 10619 N N . LEU B 1 644 ? -13.594 11.93 -7.012 1 98.44 644 LEU B N 1
ATOM 10620 C CA . LEU B 1 644 ? -12.438 12.711 -7.43 1 98.44 644 LEU B CA 1
ATOM 10621 C C . LEU B 1 644 ? -12.227 12.602 -8.938 1 98.44 644 LEU B C 1
ATOM 10623 O O . LEU B 1 644 ? -11.82 13.578 -9.578 1 98.44 644 LEU B O 1
ATOM 10627 N N . GLY B 1 645 ? -12.477 11.461 -9.492 1 98.38 645 GLY B N 1
ATOM 10628 C CA . GLY B 1 645 ? -12.156 11.195 -10.883 1 98.38 645 GLY B CA 1
ATOM 10629 C C . GLY B 1 645 ? -13.352 11.344 -11.812 1 98.38 645 GLY B C 1
ATOM 10630 O O . GLY B 1 645 ? -13.312 10.906 -12.961 1 98.38 645 GLY B O 1
ATOM 10631 N N . ARG B 1 646 ? -14.414 11.922 -11.344 1 98.06 646 ARG B N 1
ATOM 10632 C CA . ARG B 1 646 ? -15.625 12.031 -12.148 1 98.06 646 ARG B CA 1
ATOM 10633 C C . ARG B 1 646 ? -15.375 12.82 -13.422 1 98.06 646 ARG B C 1
ATOM 10635 O O . ARG B 1 646 ? -14.633 13.805 -13.414 1 98.06 646 ARG B O 1
ATOM 10642 N N . TYR B 1 647 ? -16.094 12.484 -14.484 1 98.5 647 TYR B N 1
ATOM 10643 C CA . TYR B 1 647 ? -15.875 13.055 -15.812 1 98.5 647 TYR B CA 1
ATOM 10644 C C . TYR B 1 647 ? -16.328 14.516 -15.859 1 98.5 647 TYR B C 1
ATOM 10646 O O . TYR B 1 647 ? -15.695 15.344 -16.516 1 98.5 647 TYR B O 1
ATOM 10654 N N . ASP B 1 648 ? -17.406 14.875 -15.102 1 98.31 648 ASP B N 1
ATOM 10655 C CA . ASP B 1 648 ? -17.984 16.203 -15.203 1 98.31 648 ASP B CA 1
ATOM 10656 C C . ASP B 1 648 ? -17.281 17.188 -14.273 1 98.31 648 ASP B C 1
ATOM 10658 O O . ASP B 1 648 ? -17.609 18.375 -14.25 1 98.31 648 ASP B O 1
ATOM 10662 N N . GLY B 1 649 ? -16.359 16.734 -13.406 1 98.31 649 GLY B N 1
ATOM 10663 C CA . GLY B 1 649 ? -15.508 17.578 -12.594 1 98.31 649 GLY B CA 1
ATOM 10664 C C . GLY B 1 649 ? -16.188 18.078 -11.328 1 98.31 64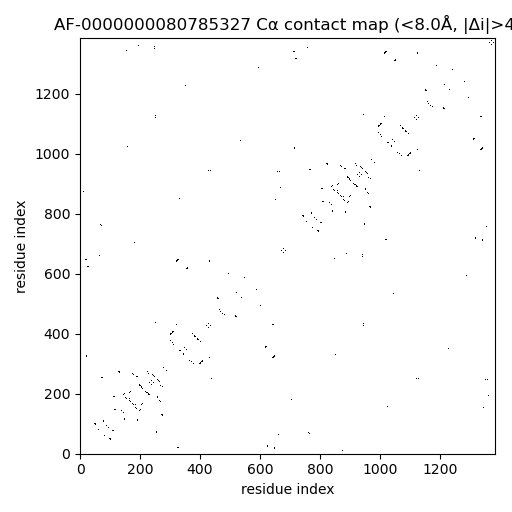9 GLY B C 1
ATOM 10665 O O . GLY B 1 649 ? -15.609 18.859 -10.578 1 98.31 649 GLY B O 1
ATOM 10666 N N . LYS B 1 650 ? -17.438 17.609 -11.078 1 98.12 650 LYS B N 1
ATOM 10667 C CA . LYS B 1 650 ? -18.141 18.047 -9.867 1 98.12 650 LYS B CA 1
ATOM 10668 C C . LYS B 1 650 ? -17.672 17.266 -8.648 1 98.12 650 LYS B C 1
ATOM 10670 O O . LYS B 1 650 ? -18.469 16.578 -8 1 98.12 650 LYS B O 1
ATOM 10675 N N . VAL B 1 651 ? -16.469 17.469 -8.32 1 98.06 651 VAL B N 1
ATOM 10676 C CA . VAL B 1 651 ? -15.734 16.672 -7.336 1 98.06 651 VAL B CA 1
ATOM 10677 C C . VAL B 1 651 ? -16.25 17 -5.934 1 98.06 651 VAL B C 1
ATOM 10679 O O . VAL B 1 651 ? -16.672 16.094 -5.199 1 98.06 651 VAL B O 1
ATOM 10682 N N . TYR B 1 652 ? -16.281 18.266 -5.562 1 97.88 652 TYR B N 1
ATOM 10683 C CA . TYR B 1 652 ? -16.578 18.672 -4.199 1 97.88 652 TYR B CA 1
ATOM 10684 C C . TYR B 1 652 ? -18.062 18.469 -3.877 1 97.88 652 TYR B C 1
ATOM 10686 O O . TYR B 1 652 ? -18.422 18.109 -2.752 1 97.88 652 TYR B O 1
ATOM 10694 N N . GLU B 1 653 ? -18.906 18.672 -4.875 1 97.69 653 GLU B N 1
ATOM 10695 C CA . GLU B 1 653 ? -20.328 18.391 -4.711 1 97.69 653 GLU B CA 1
ATOM 10696 C C . GLU B 1 653 ? -20.578 16.922 -4.402 1 97.69 653 GLU B C 1
ATOM 10698 O O . GLU B 1 653 ? -21.359 16.594 -3.508 1 97.69 653 GLU B O 1
ATOM 10703 N N . ASP B 1 654 ? -19.906 16.094 -5.113 1 97.06 654 ASP B N 1
ATOM 10704 C CA . ASP B 1 654 ? -20.094 14.656 -4.922 1 97.06 654 ASP B CA 1
ATOM 10705 C C . ASP B 1 654 ? -19.484 14.195 -3.594 1 97.06 654 ASP B C 1
ATOM 10707 O O . ASP B 1 654 ? -20.078 13.375 -2.893 1 97.06 654 ASP B O 1
ATOM 10711 N N . LEU B 1 655 ? -18.281 14.703 -3.264 1 97.5 655 LEU B N 1
ATOM 10712 C CA . LEU B 1 655 ? -17.688 14.375 -1.968 1 97.5 655 LEU B CA 1
ATOM 10713 C C . LEU B 1 655 ? -18.641 14.719 -0.834 1 97.5 655 LEU B C 1
ATOM 10715 O O . LEU B 1 655 ? -18.859 13.906 0.071 1 97.5 655 LEU B O 1
ATOM 10719 N N . PHE B 1 656 ? -19.188 15.891 -0.919 1 97.81 656 PHE B N 1
ATOM 10720 C CA . PHE B 1 656 ? -20.078 16.328 0.138 1 97.81 656 PHE B CA 1
ATOM 10721 C C . PHE B 1 656 ? -21.375 15.523 0.134 1 97.81 656 PHE B C 1
ATOM 10723 O O . PHE B 1 656 ? -21.906 15.18 1.194 1 97.81 656 PHE B O 1
ATOM 10730 N N . ASP B 1 657 ? -21.891 15.227 -1.018 1 96.62 657 ASP B N 1
ATOM 10731 C CA . ASP B 1 657 ? -23.109 14.43 -1.122 1 96.62 657 ASP B CA 1
ATOM 10732 C C . ASP B 1 657 ? -22.922 13.055 -0.484 1 96.62 657 ASP B C 1
ATOM 10734 O O . ASP B 1 657 ? -23.766 12.602 0.288 1 96.62 657 ASP B O 1
ATOM 10738 N N . ARG B 1 658 ? -21.875 12.406 -0.771 1 96.06 658 ARG B N 1
ATOM 10739 C CA . ARG B 1 658 ? -21.578 11.086 -0.219 1 96.06 658 ARG B CA 1
ATOM 10740 C C . ARG B 1 658 ? -21.438 11.141 1.299 1 96.06 658 ARG B C 1
ATOM 10742 O O . ARG B 1 658 ? -21.906 10.25 2.002 1 96.06 658 ARG B O 1
ATOM 10749 N N . ALA B 1 659 ? -20.828 12.156 1.794 1 96.5 659 ALA B N 1
ATOM 10750 C CA . ALA B 1 659 ? -20.609 12.289 3.232 1 96.5 659 ALA B CA 1
ATOM 10751 C C . ALA B 1 659 ? -21.906 12.656 3.951 1 96.5 659 ALA B C 1
ATOM 10753 O O . ALA B 1 659 ? -22.312 11.984 4.906 1 96.5 659 ALA B O 1
ATOM 10754 N N . HIS B 1 660 ? -22.609 13.656 3.465 1 96.62 660 HIS B N 1
ATOM 10755 C CA . HIS B 1 660 ? -23.719 14.297 4.176 1 96.62 660 HIS B CA 1
ATOM 10756 C C . HIS B 1 660 ? -25.016 13.539 3.947 1 96.62 660 HIS B C 1
ATOM 10758 O O . HIS B 1 660 ? -25.812 13.367 4.879 1 96.62 660 HIS B O 1
ATOM 10764 N N . ARG B 1 661 ? -25.172 13.023 2.762 1 93.88 661 ARG B N 1
ATOM 10765 C CA . ARG B 1 661 ? -26.516 12.531 2.43 1 93.88 661 ARG B CA 1
ATOM 10766 C C . ARG B 1 661 ? -26.531 11.008 2.389 1 93.88 661 ARG B C 1
ATOM 10768 O O . ARG B 1 661 ? -27.594 10.391 2.561 1 93.88 661 ARG B O 1
ATOM 10775 N N . GLN B 1 662 ? -25.438 10.422 2.195 1 93.75 662 GLN B N 1
ATOM 10776 C CA . GLN B 1 662 ? -25.469 8.992 1.931 1 93.75 662 GLN B CA 1
ATOM 10777 C C . GLN B 1 662 ? -24.875 8.203 3.096 1 93.75 662 GLN B C 1
ATOM 10779 O O . GLN B 1 662 ? -25.125 7.004 3.229 1 93.75 662 GLN B O 1
ATOM 10784 N N . ASN B 1 663 ? -24.109 8.773 3.977 1 95.19 663 ASN B N 1
ATOM 10785 C CA . ASN B 1 663 ? -23.359 8.094 5.027 1 95.19 663 ASN B CA 1
ATOM 10786 C C . ASN B 1 663 ? -24.281 7.621 6.156 1 95.19 663 ASN B C 1
ATOM 10788 O O . ASN B 1 663 ? -24.828 8.438 6.887 1 95.19 663 ASN B O 1
ATOM 10792 N N . PRO B 1 664 ? -24.359 6.336 6.387 1 95.06 664 PRO B N 1
ATOM 10793 C CA . PRO B 1 664 ? -25.297 5.82 7.395 1 95.06 664 PRO B CA 1
ATOM 10794 C C . PRO B 1 664 ? -24.906 6.223 8.812 1 95.06 664 PRO B C 1
ATOM 10796 O O . PRO B 1 664 ? -25.766 6.293 9.703 1 95.06 664 PRO B O 1
ATOM 10799 N N . LEU B 1 665 ? -23.656 6.492 9.078 1 95.31 665 LEU B N 1
ATOM 10800 C CA . LEU B 1 665 ? -23.219 6.879 10.414 1 95.31 665 LEU B CA 1
ATOM 10801 C C . LEU B 1 665 ? -23.859 8.195 10.836 1 95.31 665 LEU B C 1
ATOM 10803 O O . LEU B 1 665 ? -24.047 8.453 12.031 1 95.31 665 LEU B O 1
ATOM 10807 N N . ASN B 1 666 ? -24.219 9.023 9.883 1 96.19 666 ASN B N 1
ATOM 10808 C CA . ASN B 1 666 ? -24.781 10.344 10.164 1 96.19 666 ASN B CA 1
ATOM 10809 C C . ASN B 1 666 ? -26.266 10.266 10.484 1 96.19 666 ASN B C 1
ATOM 10811 O O . ASN B 1 666 ? -26.875 11.266 10.875 1 96.19 666 ASN B O 1
ATOM 10815 N N . ALA B 1 667 ? -26.828 9.086 10.422 1 93.44 667 ALA B N 1
ATOM 10816 C CA . ALA B 1 667 ? -28.234 8.891 10.75 1 93.44 667 ALA B CA 1
ATOM 10817 C C . ALA B 1 667 ? -28.422 8.586 12.234 1 93.44 667 ALA B C 1
ATOM 10819 O O . ALA B 1 667 ? -29.547 8.602 12.75 1 93.44 667 ALA B O 1
ATOM 10820 N N . GLU B 1 668 ? -27.328 8.422 12.93 1 94.25 668 GLU B N 1
ATOM 10821 C CA . GLU B 1 668 ? -27.406 8.062 14.344 1 94.25 668 GLU B CA 1
ATOM 10822 C C . GLU B 1 668 ? -26.812 9.156 15.219 1 94.25 668 GLU B C 1
ATOM 10824 O O . GLU B 1 668 ? -25.891 9.875 14.797 1 94.25 668 GLU B O 1
ATOM 10829 N N . THR B 1 669 ? -27.438 9.273 16.422 1 96.81 669 THR B N 1
ATOM 10830 C CA . THR B 1 669 ? -26.875 10.141 17.453 1 96.81 669 THR B CA 1
ATOM 10831 C C . THR B 1 669 ? -26.188 9.32 18.531 1 96.81 669 THR B C 1
ATOM 10833 O O . THR B 1 669 ? -26.797 8.445 19.141 1 96.81 669 THR B O 1
ATOM 10836 N N . PHE B 1 670 ? -24.953 9.633 18.797 1 96.88 670 PHE B N 1
ATOM 10837 C CA . PHE B 1 670 ? -24.172 8.805 19.703 1 96.88 670 PHE B CA 1
ATOM 10838 C C . PHE B 1 670 ? -24.016 9.492 21.062 1 96.88 670 PHE B C 1
ATOM 10840 O O . PHE B 1 670 ? -24.172 10.711 21.172 1 96.88 670 PHE B O 1
ATOM 10847 N N . ASN B 1 671 ? -23.812 8.711 22.078 1 96.88 671 ASN B N 1
ATOM 10848 C CA . ASN B 1 671 ? -23.547 9.18 23.438 1 96.88 671 ASN B CA 1
ATOM 10849 C C . ASN B 1 671 ? -22.062 9.258 23.734 1 96.88 671 ASN B C 1
ATOM 10851 O O . ASN B 1 671 ? -21.438 8.242 24.031 1 96.88 671 ASN B O 1
ATOM 10855 N N . PRO B 1 672 ? -21.484 10.422 23.766 1 95.31 672 PRO B N 1
ATOM 10856 C CA . PRO B 1 672 ? -20.031 10.516 23.969 1 95.31 672 PRO B CA 1
ATOM 10857 C C . PRO B 1 672 ? -19.641 10.469 25.438 1 95.31 672 PRO B C 1
ATOM 10859 O O . PRO B 1 672 ? -18.453 10.484 25.766 1 95.31 672 PRO B O 1
ATOM 10862 N N . ASP B 1 673 ? -20.609 10.43 26.359 1 96.38 673 ASP B N 1
ATOM 10863 C CA . ASP B 1 673 ? -20.312 10.414 27.797 1 96.38 673 ASP B CA 1
ATOM 10864 C C . ASP B 1 673 ? -19.719 9.078 28.219 1 96.38 673 ASP B C 1
ATOM 10866 O O . ASP B 1 673 ? -20.391 8.055 28.219 1 96.38 673 ASP B O 1
ATOM 10870 N N . TYR B 1 674 ? -18.484 9.109 28.672 1 96.44 674 TYR B N 1
ATOM 10871 C CA . TYR B 1 674 ? -17.766 7.883 28.984 1 96.44 674 TYR B CA 1
ATOM 10872 C C . TYR B 1 674 ? -18.359 7.215 30.219 1 96.44 674 TYR B C 1
ATOM 10874 O O . TYR B 1 674 ? -18.094 6.035 30.484 1 96.44 674 TYR B O 1
ATOM 10882 N N . ARG B 1 675 ? -19.125 7.902 31.016 1 96.38 675 ARG B N 1
ATOM 10883 C CA . ARG B 1 675 ? -19.688 7.371 32.25 1 96.38 675 ARG B CA 1
ATOM 10884 C C . ARG B 1 675 ? -20.812 6.387 31.953 1 96.38 675 ARG B C 1
ATOM 10886 O O . ARG B 1 675 ? -21.203 5.605 32.812 1 96.38 675 ARG B O 1
ATOM 10893 N N . SER B 1 676 ? -21.297 6.48 30.75 1 95.12 676 SER B N 1
ATOM 10894 C CA . SER B 1 676 ? -22.344 5.559 30.297 1 95.12 676 SER B CA 1
ATOM 10895 C C . SER B 1 676 ? -21.781 4.566 29.281 1 95.12 676 SER B C 1
ATOM 10897 O O . SER B 1 676 ? -20.984 4.934 28.422 1 95.12 676 SER B O 1
ATOM 10899 N N . ASP B 1 677 ? -22.266 3.322 29.375 1 94.88 677 ASP B N 1
ATOM 10900 C CA . ASP B 1 677 ? -21.844 2.32 28.406 1 94.88 677 ASP B CA 1
ATOM 10901 C C . ASP B 1 677 ? -22.734 2.346 27.156 1 94.88 677 ASP B C 1
ATOM 10903 O O . ASP B 1 677 ? -22.484 1.604 26.203 1 94.88 677 ASP B O 1
ATOM 10907 N N . GLU B 1 678 ? -23.734 3.229 27.219 1 96.44 678 GLU B N 1
ATOM 10908 C CA . GLU B 1 678 ? -24.594 3.398 26.047 1 96.44 678 GLU B CA 1
ATOM 10909 C C . GLU B 1 678 ? -23.797 3.99 24.875 1 96.44 678 GLU B C 1
ATOM 10911 O O . GLU B 1 678 ? -23 4.898 25.062 1 96.44 678 GLU B O 1
ATOM 10916 N N . ILE B 1 679 ? -24.031 3.461 23.734 1 97.12 679 ILE B N 1
ATOM 10917 C CA . ILE B 1 679 ? -23.281 3.922 22.562 1 97.12 679 ILE B CA 1
ATOM 10918 C C . ILE B 1 679 ? -24.156 4.848 21.719 1 97.12 679 ILE B C 1
ATOM 10920 O O . ILE B 1 679 ? -23.75 5.953 21.375 1 97.12 679 ILE B O 1
ATOM 10924 N N . VAL B 1 680 ? -25.328 4.414 21.328 1 96.62 680 VAL B N 1
ATOM 10925 C CA . VAL B 1 680 ? -26.297 5.234 20.625 1 96.62 680 VAL B CA 1
ATOM 10926 C C . VAL B 1 680 ? -27.266 5.871 21.641 1 96.62 680 VAL B C 1
ATOM 10928 O O . VAL B 1 680 ? -27.906 5.168 22.406 1 96.62 680 VAL B O 1
ATOM 10931 N N . LEU B 1 681 ? -27.312 7.137 21.609 1 96.19 681 LEU B N 1
ATOM 10932 C CA . LEU B 1 681 ? -28.047 7.883 22.625 1 96.19 681 LEU B CA 1
ATOM 10933 C C . LEU B 1 681 ? -29.516 7.492 22.625 1 96.19 681 LEU B C 1
ATOM 10935 O O . LEU B 1 681 ? -30.172 7.527 21.578 1 96.19 681 LEU B O 1
ATOM 10939 N N . GLY B 1 682 ? -30.031 7.047 23.703 1 93.44 682 GLY B N 1
ATOM 10940 C CA . GLY B 1 682 ? -31.438 6.711 23.891 1 93.44 682 GLY B CA 1
ATOM 10941 C C . GLY B 1 682 ? -31.766 5.281 23.5 1 93.44 682 GLY B C 1
ATOM 10942 O O . GLY B 1 682 ? -32.906 4.855 23.594 1 93.44 682 GLY B O 1
ATOM 10943 N N . SER B 1 683 ? -30.766 4.492 23.078 1 92.62 683 SER B N 1
ATOM 10944 C CA . SER B 1 683 ? -31.016 3.154 22.547 1 92.62 683 SER B CA 1
ATOM 10945 C C . SER B 1 683 ? -30.906 2.1 23.641 1 92.62 683 SER B C 1
ATOM 10947 O O . SER B 1 683 ? -31.328 0.958 23.469 1 92.62 683 SER B O 1
ATOM 10949 N N . GLU B 1 684 ? -30.312 2.381 24.766 1 91.25 684 GLU B N 1
ATOM 10950 C CA . GLU B 1 684 ? -30.047 1.421 25.828 1 91.25 684 GLU B CA 1
ATOM 10951 C C . GLU B 1 684 ? -29.25 0.226 25.297 1 91.25 684 GLU B C 1
ATOM 10953 O O . GLU B 1 684 ? -29.547 -0.92 25.641 1 91.25 684 GLU B O 1
ATOM 10958 N N . ASP B 1 685 ? -28.328 0.496 24.438 1 91.31 685 ASP B N 1
ATOM 10959 C CA . ASP B 1 685 ? -27.594 -0.565 23.766 1 91.31 685 ASP B CA 1
ATOM 10960 C C . ASP B 1 685 ? -26.297 -0.886 24.484 1 91.31 685 ASP B C 1
ATOM 10962 O O . ASP B 1 685 ? -25.344 -1.38 23.875 1 91.31 685 ASP B O 1
ATOM 10966 N N . ALA B 1 686 ? -26.25 -0.67 25.766 1 87 686 ALA B N 1
ATOM 10967 C CA . ALA B 1 686 ? -25.016 -0.91 26.516 1 87 686 ALA B CA 1
ATOM 10968 C C . ALA B 1 686 ? -24.562 -2.355 26.359 1 87 686 ALA B C 1
ATOM 10970 O O . ALA B 1 686 ? -25.312 -3.289 26.656 1 87 686 ALA B O 1
ATOM 10971 N N . GLY B 1 687 ? -23.375 -2.523 25.812 1 84.81 687 GLY B N 1
ATOM 10972 C CA . GLY B 1 687 ? -22.766 -3.84 25.734 1 84.81 687 GLY B CA 1
ATOM 10973 C C . GLY B 1 687 ? -23.172 -4.617 24.5 1 84.81 687 GLY B C 1
ATOM 10974 O O . GLY B 1 687 ? -22.609 -5.68 24.219 1 84.81 687 GLY B O 1
ATOM 10975 N N . GLN B 1 688 ? -24.062 -4.086 23.766 1 86.88 688 GLN B N 1
ATOM 10976 C CA . GLN B 1 688 ? -24.578 -4.832 22.625 1 86.88 688 GLN B CA 1
ATOM 10977 C C . GLN B 1 688 ? -23.5 -5.062 21.578 1 86.88 688 GLN B C 1
ATOM 10979 O O . GLN B 1 688 ? -23.453 -6.117 20.938 1 86.88 688 GLN B O 1
ATOM 10984 N N . ILE B 1 689 ? -22.641 -4.137 21.406 1 90.94 689 ILE B N 1
ATOM 10985 C CA . ILE B 1 689 ? -21.625 -4.234 20.359 1 90.94 689 ILE B CA 1
ATOM 10986 C C . ILE B 1 689 ? -20.672 -5.387 20.688 1 90.94 689 ILE B C 1
ATOM 10988 O O . ILE B 1 689 ? -20.047 -5.953 19.797 1 90.94 689 ILE B O 1
ATOM 10992 N N . LEU B 1 690 ? -20.531 -5.809 21.938 1 90.69 690 LEU B N 1
ATOM 10993 C CA . LEU B 1 690 ? -19.641 -6.875 22.359 1 90.69 690 LEU B CA 1
ATOM 10994 C C . LEU B 1 690 ? -20.094 -8.219 21.812 1 90.69 690 LEU B C 1
ATOM 10996 O O . LEU B 1 690 ? -19.281 -9.125 21.625 1 90.69 690 LEU B O 1
ATOM 11000 N N . SER B 1 691 ? -21.359 -8.312 21.562 1 88.81 691 SER B N 1
ATOM 11001 C CA . SER B 1 691 ? -21.891 -9.57 21.078 1 88.81 691 SER B CA 1
ATOM 11002 C C . SER B 1 691 ? -21.422 -9.852 19.656 1 88.81 691 SER B C 1
ATOM 11004 O O . SER B 1 691 ? -21.516 -10.984 19.172 1 88.81 691 SER B O 1
ATOM 11006 N N . LYS B 1 692 ? -20.891 -8.898 19.047 1 87.5 692 LYS B N 1
ATOM 11007 C CA . LYS B 1 692 ? -20.438 -9.062 17.672 1 87.5 692 LYS B CA 1
ATOM 11008 C C . LYS B 1 692 ? -18.969 -9.469 17.609 1 87.5 692 LYS B C 1
ATOM 11010 O O . LYS B 1 692 ? -18.438 -9.703 16.531 1 87.5 692 LYS B O 1
ATOM 11015 N N . LEU B 1 693 ? -18.312 -9.5 18.766 1 88.75 693 LEU B N 1
ATOM 11016 C CA . LEU B 1 693 ? -16.906 -9.883 18.828 1 88.75 693 LEU B CA 1
ATOM 11017 C C . LEU B 1 693 ? -16.75 -11.383 19.062 1 88.75 693 LEU B C 1
ATOM 11019 O O . LEU B 1 693 ? -15.727 -11.969 18.734 1 88.75 693 LEU B O 1
#

Sequence (1386 aa):
MADKPDWSAALRPAPPGGATIIAQERARSIIPVDQLAGYLLTPDFLERQDRVLKVLLKEPVFKKANQANLSRPDRYKLGLARGKKIRQLKEKLGWDEEDYHMAAYLCDDVLPYHLHTAMFITTVSQQGSDAQRARWVPRIERWEIIGAYAQTELGHGSNVRGIELEARWDPETREFILHSPHLTASKWWNGTMGRTATHAIAVAQLMLPVSGKGAETKYKSYGPHPFIVQIRDSRTHQPPESIIIGDIGPKYGYASMDNGYMLFNNHRVPHDAMLSRYSRVDPETGKYTKPETPEVVYGSLTHVRATLVMEARLALARAVTVAVRYLSIRRQFRDKDSDNPSDPEMPVLDYSTVQVRIFPLLATAFALHYSGKAMGELYARTRKNIEENGDFETLAELHSTSSGLKSLATDLTAGGIEICRRAMGGHGFGASGLVQLNANYLSKPTVEGDNWMITQQVARYLIKKAKALSASAKSRAGTRTEESLKRYLYARQKTLNLKVYEDDNAILEAFEWRTAHLVFKAYEQREIQKKSWNSLLIDFHKLSRAYSQSILILNFHQALQPNNPETARLDSTTRAVLRDLFLLFAFTTMDADAREFSSSGAVSNDALDALSARILELMGRIRPHAVRLVDAWKIPDFLLDSALGRYDGKVYEDLFDRAHRQNPLNAETFNPDYRSDEIVLGSEDAGQILSKLMADKPDWSAALRPAPPGGATIIAQERARSIIPVDQLAGYLLTPDFLERQDRVLKVLLKEPVFKKANQANLSRPDRYKLGLARGKKIRQLKEKLGWDEEDYHMAAYLCDDVLPYHLHTAMFITTVSQQGSDAQRARWVPRIERWEIIGAYAQTELGHGSNVRGIELEARWDPETREFILHSPHLTASKWWNGTMGRTATHAIAVAQLMLPVSGKGAETKYKSYGPHPFIVQIRDSRTHQPPESIIIGDIGPKYGYASMDNGYMLFNNHRVPHDAMLSRYSRVDPETGKYTKPETPEVVYGSLTHVRATLVMEARLALARAVTVAVRYLSIRRQFRDKDSDNPSDPEMPVLDYSTVQVRIFPLLATAFALHYSGKAMGELYARTRKNIEENGDFETLAELHSTSSGLKSLATDLTAGGIEICRRAMGGHGFGASGLVQLNANYLSKPTVEGDNWMITQQVARYLIKKAKALSASAKSRAGTRTEESLKRYLYARQKTLNLKVYEDDNAILEAFEWRTAHLVFKAYEQREIQKKSWNSLLIDFHKLSRAYSQSILILNFHQALQPNNPETARLDSTTRAVLRDLFLLFAFTTMDADAREFSSSGAVSNDALDALSARILELMGRIRPHAVRLVDAWKIPDFLLDSALGRYDGKVYEDLFDRAHRQNPLNAETFNPDYRSDEIVLGSEDAGQILSKL

Solvent-accessible surface area (backbone atoms only — not comparable to full-atom values): 70690 Å² total; per-residue (Å²): 128,84,82,71,80,69,72,66,77,76,47,45,56,57,80,81,37,31,41,59,44,47,53,52,46,42,66,60,34,84,63,58,37,68,62,53,20,37,70,73,60,33,63,68,49,53,53,48,50,54,56,48,46,60,56,47,74,72,39,76,73,67,56,64,49,52,57,78,43,46,22,38,58,53,34,27,52,47,20,43,50,44,42,23,48,52,54,46,46,29,65,76,68,66,49,54,71,66,52,50,50,49,47,46,59,50,68,70,57,55,35,29,57,46,29,26,73,69,43,28,55,53,47,43,65,69,35,26,28,72,69,48,31,69,62,45,48,65,40,44,76,68,57,77,41,37,28,8,54,36,63,34,22,67,51,24,62,87,37,59,87,64,52,56,24,30,29,35,56,37,76,89,77,40,28,32,33,30,30,34,82,26,48,31,23,19,28,34,69,24,40,11,44,15,65,50,30,31,27,29,34,40,45,20,27,34,26,42,73,73,45,70,61,80,94,59,46,38,68,43,74,75,45,69,44,50,26,58,39,79,55,22,40,90,84,80,57,44,54,53,90,39,42,50,71,24,30,53,60,68,45,62,30,53,56,22,39,31,29,9,35,37,41,35,54,68,33,76,40,56,59,80,26,45,46,38,51,58,40,43,64,39,71,87,80,61,50,75,50,66,61,91,75,70,66,69,66,55,53,61,58,44,52,52,33,34,49,50,26,45,48,30,17,55,57,29,41,51,34,44,30,25,35,51,48,29,28,56,50,40,44,54,52,55,63,84,84,56,89,54,88,82,56,63,54,33,40,46,49,73,35,46,60,45,35,69,63,47,51,43,50,52,22,41,24,53,28,31,43,38,33,18,52,49,43,49,50,50,51,52,50,43,51,49,36,34,74,74,67,67,46,63,76,56,50,60,55,50,45,25,52,34,37,20,35,34,29,49,41,32,45,51,27,47,52,43,34,52,48,32,30,56,73,52,40,73,56,28,42,30,66,29,36,47,48,64,52,44,35,45,46,60,48,55,38,40,51,97,47,34,45,72,64,38,13,48,50,30,36,54,53,46,29,52,50,49,52,53,47,71,72,35,81,79,62,79,62,88,45,71,68,47,43,46,40,52,52,39,69,76,42,64,89,52,70,65,45,42,56,51,92,80,32,72,66,34,42,48,48,31,37,42,46,32,30,31,46,45,37,52,52,50,31,43,40,44,74,70,68,57,47,58,67,56,81,38,40,54,57,25,39,53,42,17,48,40,44,34,50,30,48,31,46,44,34,39,54,57,55,67,34,79,85,30,70,76,51,59,70,48,56,70,66,47,51,52,52,52,48,46,31,52,49,39,35,50,50,53,55,43,60,74,48,41,58,53,32,40,76,52,21,24,32,41,67,68,63,58,68,44,42,64,61,52,48,54,51,42,50,62,68,43,57,48,37,47,53,42,61,42,55,22,68,66,73,51,55,78,59,47,57,22,33,42,34,34,88,66,23,57,25,68,62,40,48,46,43,48,15,74,73,58,28,71,66,61,78,57,55,50,38,69,52,50,94,44,69,36,46,42,57,90,62,79,42,54,64,52,71,58,77,66,74,128,83,84,71,81,69,71,66,76,76,47,47,54,57,81,80,36,32,40,57,44,49,53,52,44,43,67,60,35,84,60,57,39,67,62,51,21,39,70,74,58,33,62,68,49,53,51,48,50,54,55,48,48,60,56,48,75,71,38,75,74,68,57,64,50,49,56,79,42,46,22,38,60,53,34,27,52,48,20,44,52,44,42,23,48,53,54,46,47,30,66,75,69,65,49,53,71,67,52,50,50,49,47,46,59,50,67,71,58,57,36,29,57,46,28,26,73,68,42,27,54,52,48,42,65,69,36,26,26,72,69,49,32,67,64,46,48,65,39,44,76,68,58,77,41,36,28,8,52,36,64,33,22,65,52,24,62,87,36,60,86,64,52,57,24,30,30,34,55,38,76,88,78,41,28,29,33,30,30,33,82,24,48,31,24,19,28,34,69,24,41,12,44,15,64,49,30,31,26,30,34,40,45,21,27,34,26,41,72,74,44,72,61,80,94,60,47,39,67,43,74,74,46,69,43,53,26,58,40,79,56,21,39,90,85,79,55,46,54,54,88,40,41,51,72,25,30,52,60,70,46,62,30,51,56,23,40,31,29,10,35,37,40,35,52,68,33,75,42,56,58,81,25,44,47,38,50,58,38,43,65,39,71,88,79,63,50,75,49,65,62,93,73,71,66,69,66,55,53,62,60,45,52,52,32,37,48,49,27,44,48,29,16,56,57,30,41,52,34,44,31,26,34,51,46,28,29,55,48,41,45,54,52,54,62,84,83,56,89,55,88,80,56,64,54,33,40,44,49,73,36,47,60,46,35,69,63,46,52,43,48,51,23,41,23,53,26,31,43,38,32,20,52,49,45,50,49,50,50,53,49,43,51,48,36,35,74,75,66,65,46,62,76,57,50,59,53,49,47,24,51,32,37,21,35,34,30,48,39,33,44,53,26,47,52,43,34,51,49,33,31,56,73,51,41,73,56,29,42,30,66,30,37,46,48,65,52,45,34,46,47,59,50,55,37,40,49,98,47,34,45,71,63,36,14,48,50,28,36,53,52,46,30,51,50,50,52,52,46,71,73,35,81,81,61,80,61,87,45,71,67,48,43,45,39,51,53,39,70,78,44,66,89,51,70,65,46,42,56,52,91,80,32,72,64,33,43,47,48,31,38,43,45,34,30,32,46,46,37,51,51,50,30,42,41,45,73,69,67,56,47,58,67,57,81,40,40,53,58,25,40,53,41,20,49,40,45,34,50,31,50,32,46,44,34,39,53,55,54,66,35,78,84,28,69,74,51,59,70,50,55,72,67,47,51,53,50,51,49,46,31,51,50,37,34,50,50,54,54,44,60,76,47,41,59,54,32,41,76,52,20,23,32,41,68,69,62,60,68,46,41,64,61,52,47,53,50,41,49,62,69,44,57,49,36,48,53,42,59,43,56,22,67,66,74,51,54,77,58,46,56,22,33,42,34,34,86,67,24,56,26,68,63,39,48,47,42,48,16,75,74,57,28,72,66,61,77,58,55,49,38,68,53,50,91,45,69,36,47,42,57,91,62,78,42,52,64,53,71,56,76,66,72

InterPro domains:
  IPR002655 Acyl-CoA oxidase, C-terminal [PF01756] (505-675)
  IPR009100 Acyl-CoA dehydrogenase/oxidase, N-terminal and middle domain superfamily [SSF56645] (40-279)
  IPR012258 Acyl-CoA oxidase [PIRSF000168] (14-678)
  IPR012258 Acyl-CoA oxidase [PTHR10909] (22-674)
  IPR029320 Acyl-coenzyme A oxidase, N-terminal [PF14749] (43-146)
  IPR036250 Acyl-CoA dehydrogenase-like, C-terminal [SSF47203] (296-469)
  IPR036250 Acyl-CoA dehydrogenase-like, C-terminal [SSF47203] (493-673)
  IPR037069 Acyl-CoA dehydrogenase/oxidase, N-terminal domain superfamily [G3DSA:1.10.540.10] (41-146)
  IPR046373 Acyl-CoA oxidase/dehydrogenase, middle domain superfamily [G3DSA:2.40.110.10] (147-294)
  IPR055060 Acyl-CoA oxidase, C-alpha1 domain [PF22924] (298-463)

Organism: Coccidioides immitis (strain RS) (NCBI:txid246410)

Nearest PDB structures (foldseek):
  5k3i-assembly4_H  TM=9.036E-01  e=1.992E-41  Caenorhabditis elegans
  5k3i-assembly1_B  TM=9.035E-01  e=3.567E-41  Caenorhabditis elegans
  5k3j-assembly1_B  TM=9.089E-01  e=2.703E-39  Caenorhabditis elegans
  5ys9-assembly1_A  TM=9.053E-01  e=1.531E-37  Yarrowia lipolytica CLIB122
  5y9d-assembly1_B  TM=8.741E-01  e=4.214E-35  Yarrowia lipolytica CLIB122